Protein AF-U7Q457-F1 (afdb_monomer_lite)

Sequence (1422 aa):
MVGLGGSLDTPRTNAGDATYLERPPDFDVSQEMSFQSPTKDGNIFDQMRNGGKPNLRTPRGGSGARAPFSNRQNLPEGIGGVEFTPLLKSATRNSARRGYRGKENGAAGAVPFSLGKIDEDDTTIPVPGAMDLSSFGVSRNMSYVESTPLPHIDSSSIASTPIAIRPRGDNKDNGGPLQDGNQLSLREQENVIDRIEKENFGLKLKIHFLEEALRKAGPGFSDEALKENTELKVDKVTLQRELQRCKKLLISAEQNLETYRQEMLSMQEKIEVRQADEVLHAELERLRDELAAKDADIEELQRKVDEQSENAREEIEDLEADLREKDRIISQKEEELEDFQVSMEARMEENRERIAELEEKANSSDKLDEAKETIDDLEADIRRLEQQVDDMKDKLDEAVTERKRAEEDLEELQEEMANKSVHTKGLSRQVEEKVARLQGEVDKSQREFSQLEEKHEEQQREAEDLKLKLKEARVARDTAEREALAATSQLKEAHADLNMTRDQKTLLQTRHDTLANESAILQRDVSRLQKAVAQLEGDLELERQHSSEVEQDLGVQVKAEMERLNKHIIDLQTEISEKEHLYDIDSEKWDTDREHLESERNRLQQTINQLRETEGALSGKEAQLQELMDSERMRHESEENILRHQLENLQTQLDTRQGTLDGLRKELASVRDELRSSQLTGQASKNKCERLEDEVEALQRSHKREAEQARHEKDVAEEERDSLRKQLAALRTSGASASSATNAVTALQESAASTAQQHREQIGRMRAQITESATNVARITKEKQGLQDQLANINIELHSLRASLSEMKAERDEIQEQLRRSQQHDGDTFRVDQERIDLRTTKMKLDSEVRRLREENKSLAEQCQSLETTLEEELEKAANEEERLGQEVRHLQSLRLRSSTTESQELQAARRTIRDLERRIEDYEVAAATAAVLPPSANAADVDDTNTGELSLMRRDLSAARAKEREYLQREATHKEAVKSMRRQIADLERAAHEADLKRLMVSSESTEDVGSIMSPSSSAARKAEIVQLREQVLAAHQSVADMKQTLRESERHAESSAATAKELEMRIGEVEEERVILEQALDEAQEAMAEAASAHEMALRRVQAKLERYRHERDELALALEDAQHNKAGSDSESVSSEMSREERSNLHAMLRKTQVEAEALEHDLRDHRTALDEAVRSEEALRAKLERVRGERAAFRADVERLQREVNDLQETSSKTRAAMHYGTNSDAPTNTRELVLAAASAGQHNGNADTDALVRASEEQSNRHRKELRGLGMQIDWMQARWEREARLRCGAVLGKQLVSQDLEMRINCNKADLQMLQGILQQLGVKQPVLQSASIDLAAGGKGLVTKSARKTLRRVVLAVQFMVRTQRAASAWSQHEATRQRLATAAEGVRKAERMQQMRAAWRVQLATAASSGTRQ

Organism: Sporothrix schenckii (strain ATCC 58251 / de Perez 2211183) (NCBI:txid1391915)

InterPro domains:
  IPR012943 Centrosomin, N-terminal motif 1 [PF07989] (185-257)
  IPR019528 Pericentrin/AKAP-450 centrosomal targeting domain [PF10495] (1285-1378)

Radius of gyration: 96.56 Å; chains: 1; bounding box: 354×173×228 Å

Foldseek 3Di:
DDDDDDDDDDDDDDDDPDDDDPDDDDDDDDDDDDDDDDDDDDPPVVVPVPDDDDPDDDDDDDDDDDDDPDDDDDDDDDDDDDDDDDDDDDDDDDDDDDDDDDDDDDDDDDDDDDDDDDDDDDDDDDDDDDDDDDDDDDDDDDDDDDDDDDDDDDDDDDDDDDDDDDDDDDDDDDDDDDDDDDDDDPVVVVVVVVVVVVVVVVVVVVVVVVVVVVVVPDCVVVVVVVVVVVVVVVVVVVVVVVVVVCCVVVVVVVVVVVVVVCVVVVVVCCVVVVCVVVVVVCVVCVVVVVVVVVVVVVVVVVVVVVCVVVVVVVVVVVVVVVVVVVVVVVVVVVVVVVVVVCVVVVVVVVVVVVVVVVVVCCVPVPVVVVVVVVVVVVVVVVVVVVVVVVVVVVVVVVVVVVVVVVVVVVVVVCVVCVVPDDDDDDDDVVVVVVVVVVVVVVVVVVVVVVVVVVVVVVVVVVVVVVVVVVVVVVVVVVVVVVVVVVVVVVVVVVVVVVVVVVVVVVVVVVVVVVVVVVVVVVVVVVVVVVVVVVVVVVVVVVVVVVVVVVCVVVVVVVVVVVVVVVVVVVVVVVVVVVVVVVVVVVVVVVVVVVVVVVVVVVVVVVVVVVVVVVVVVVVVVVVVVVVVVVVVVVVVVVVVVVVVVVVVVVVVVVVVVVVVVVVVVVVVVVVVVVVVVVVVVVVVVVVVVVVVVVVVVVVVVVVVVVVVVVVVVVVVVVCVVVVVVVCVVVVPDDYDDDDYDDDDDDDDDDDPPDPPPPPPPVVVVVVVVVVVVVVVVVVVVVVVVVVVVVVVVVVVVVVVVVVVVVVVVVVVVVVVVVVVVVVPDPCVVVVVVVVVVVVVVVVVVVVVVVVVVVVVVVVVVVVVVVVVVVVVVVVVVVVVVVVVVVVVVVVVVVVVVVVVVVVVVVVVVVVVVVVVVVVVVVVVVVLVVLLVVDDDDDDDDDDPPCPVPVVVVVVVSSVVVSVVSVVVVVVVVVVVVVVVVVVVVVVVVVVVVVVVVVVCCVVPPPDDDDDDDDDDDPPPVVVVVVVVVVVVVVVVVVVVVVVVVVVVVVVVVVVVVLVVVLVVLVVVLVVLVVVLVVLVVVLVVLVVVVVVLVVVVVVVVVVVVVVVVVLVVVLVVLVVVVVVVVVVVVDDPDDDDPDDPDPVVVVVSVVVVVVVVVVVVVVVVVVVVSVVVVVVSVVVSVVSVVVSVVSVVVSVVSVVVSVVSVVVVVVVVVVVVVVVVVVVVVPDPPDDDCVVVVVVVVVVVCVPVVCVVVVVVVVVVVVVVVVVVVVVVVVLVVLVVVVVVVVVVVVVVVVVVVVVVVVVVVVVVVVVVVVVVVVVVVVVCVVVVPPPDPPPVCPVPVPDDDDDDDPVPVVVVVVVVVVVVVVVVVVVVVVVVVVVCVVVSVVSVVVSVVVVVVVVVVVVVVVVVVVVVVVVVVVVVD

pLDDT: mean 71.31, std 21.61, range [23.52, 96.94]

Structure (mmCIF, N/CA/C/O backbone):
data_AF-U7Q457-F1
#
_entry.id   AF-U7Q457-F1
#
loop_
_atom_site.group_PDB
_atom_site.id
_atom_site.type_symbol
_atom_site.label_atom_id
_atom_site.label_alt_id
_atom_site.label_comp_id
_atom_site.label_asym_id
_atom_site.label_entity_id
_atom_site.label_seq_id
_atom_site.pdbx_PDB_ins_code
_atom_site.Cartn_x
_atom_site.Cartn_y
_atom_site.Cartn_z
_atom_site.occupancy
_atom_site.B_iso_or_equiv
_atom_site.auth_seq_id
_atom_site.auth_comp_id
_atom_site.auth_asym_id
_atom_site.auth_atom_id
_atom_site.pdbx_PDB_model_num
ATOM 1 N N . MET A 1 1 ? 20.794 39.878 3.020 1.00 38.41 1 MET A N 1
ATOM 2 C CA . MET A 1 1 ? 20.639 38.595 2.309 1.00 38.41 1 MET A CA 1
ATOM 3 C C . MET A 1 1 ? 19.544 38.790 1.267 1.00 38.41 1 MET A C 1
ATOM 5 O O . MET A 1 1 ? 18.400 38.907 1.673 1.00 38.41 1 MET A O 1
ATOM 9 N N . VAL A 1 2 ? 19.801 39.018 -0.025 1.00 37.50 2 VAL A N 1
ATOM 10 C CA . VAL A 1 2 ? 21.062 38.987 -0.808 1.00 37.50 2 VAL A CA 1
ATOM 11 C C . VAL A 1 2 ? 21.734 37.607 -0.868 1.00 37.50 2 VAL A C 1
ATOM 13 O O . VAL A 1 2 ? 21.898 36.961 0.163 1.00 37.50 2 VAL A O 1
ATOM 16 N N . GLY A 1 3 ? 22.116 37.205 -2.083 1.00 38.69 3 GLY A N 1
ATOM 17 C CA . GLY A 1 3 ? 22.469 35.844 -2.508 1.00 38.69 3 GLY A CA 1
ATOM 18 C C . GLY A 1 3 ? 21.718 35.550 -3.813 1.00 38.69 3 GLY A C 1
ATOM 19 O O . GLY A 1 3 ? 20.642 34.971 -3.773 1.00 38.69 3 GLY A O 1
ATOM 20 N N . LEU A 1 4 ? 22.035 36.270 -4.898 1.00 40.41 4 LEU A N 1
ATOM 21 C CA . LEU A 1 4 ? 22.907 35.799 -5.994 1.00 40.41 4 LEU A CA 1
ATOM 22 C C . LEU A 1 4 ? 22.452 34.433 -6.563 1.00 40.41 4 LEU A C 1
ATOM 24 O O . LEU A 1 4 ? 22.360 33.464 -5.826 1.00 40.41 4 LEU A O 1
ATOM 28 N N . GLY A 1 5 ? 22.164 34.266 -7.856 1.00 33.44 5 GLY A N 1
ATOM 29 C CA . GLY A 1 5 ? 22.434 35.153 -8.994 1.00 33.44 5 GLY A CA 1
ATOM 30 C C . GLY A 1 5 ? 23.821 34.894 -9.577 1.00 33.44 5 GLY A C 1
ATOM 31 O O . GLY A 1 5 ? 24.767 35.602 -9.251 1.00 33.44 5 GLY A O 1
ATOM 32 N N . GLY A 1 6 ? 23.913 33.877 -10.434 1.00 43.28 6 GLY A N 1
ATOM 33 C CA . GLY A 1 6 ? 25.124 33.484 -11.149 1.00 43.28 6 GLY A CA 1
ATOM 34 C C . GLY A 1 6 ? 24.753 32.624 -12.353 1.00 43.28 6 GLY A C 1
ATOM 35 O O . GLY A 1 6 ? 24.220 31.532 -12.192 1.00 43.28 6 GLY A O 1
ATOM 36 N N . SER A 1 7 ? 24.992 33.151 -13.549 1.00 36.66 7 SER A N 1
ATOM 37 C CA . SER A 1 7 ? 24.768 32.490 -14.836 1.00 36.66 7 SER A CA 1
ATOM 38 C C . SER A 1 7 ? 26.095 32.401 -15.579 1.00 36.66 7 SER A C 1
ATOM 40 O O . SER A 1 7 ? 26.712 33.443 -15.776 1.00 36.66 7 SER A O 1
ATOM 42 N N . LEU A 1 8 ? 26.487 31.203 -16.005 1.00 36.47 8 LEU A N 1
ATOM 43 C CA . LEU A 1 8 ? 27.480 30.903 -17.048 1.00 36.47 8 LEU A CA 1
ATOM 44 C C . LEU A 1 8 ? 27.174 29.444 -17.452 1.00 36.47 8 LEU A C 1
ATOM 46 O O . LEU A 1 8 ? 27.010 28.594 -16.581 1.00 36.47 8 LEU A O 1
ATOM 50 N N . ASP A 1 9 ? 26.731 29.199 -18.680 1.00 37.34 9 ASP A N 1
ATOM 51 C CA . ASP A 1 9 ? 27.571 28.998 -19.871 1.00 37.34 9 ASP A CA 1
ATOM 52 C C . ASP A 1 9 ? 28.248 27.618 -19.871 1.00 37.34 9 ASP A C 1
ATOM 54 O O . ASP A 1 9 ? 29.103 27.311 -19.040 1.00 37.34 9 ASP A O 1
ATOM 58 N N . THR A 1 10 ? 27.839 26.782 -20.822 1.00 42.06 10 THR A N 1
ATOM 59 C CA . THR A 1 10 ? 28.413 25.461 -21.094 1.00 42.06 10 THR A CA 1
ATOM 60 C C . THR A 1 10 ? 28.595 25.336 -22.604 1.00 42.06 10 THR A C 1
ATOM 62 O O . THR A 1 10 ? 27.609 25.472 -23.335 1.00 42.06 10 THR A O 1
ATOM 65 N N . PRO A 1 11 ? 29.824 25.099 -23.094 1.00 39.56 11 PRO A N 1
ATOM 66 C CA . PRO A 1 11 ? 30.147 25.272 -24.502 1.00 39.56 11 PRO A CA 1
ATOM 67 C C . PRO A 1 11 ? 29.609 24.147 -25.394 1.00 39.56 11 PRO A C 1
ATOM 69 O O . PRO A 1 11 ? 29.448 23.002 -24.975 1.00 39.56 11 PRO A O 1
ATOM 72 N N . ARG A 1 12 ? 29.395 24.506 -26.665 1.00 33.97 12 ARG A N 1
ATOM 73 C CA . ARG A 1 12 ? 29.000 23.631 -27.782 1.00 33.97 12 ARG A CA 1
ATOM 74 C C . ARG A 1 12 ? 29.699 22.265 -27.760 1.00 33.97 12 ARG A C 1
ATOM 76 O O . ARG A 1 12 ? 30.920 22.190 -27.884 1.00 33.97 12 ARG A O 1
ATOM 83 N N . THR A 1 13 ? 28.916 21.190 -27.785 1.00 40.50 13 THR A N 1
ATOM 84 C CA . THR A 1 13 ? 29.362 19.921 -28.368 1.00 40.50 13 THR A CA 1
ATOM 85 C C . THR A 1 13 ? 29.486 20.083 -29.884 1.00 40.50 13 THR A C 1
ATOM 87 O O . THR A 1 13 ? 28.539 20.488 -30.559 1.00 40.50 13 THR A O 1
ATOM 90 N N . ASN A 1 14 ? 30.664 19.786 -30.435 1.00 36.16 14 ASN A N 1
ATOM 91 C CA . ASN A 1 14 ? 30.861 19.763 -31.883 1.00 36.16 14 ASN A CA 1
ATOM 92 C C . ASN A 1 14 ? 30.163 18.538 -32.492 1.00 36.16 14 ASN A C 1
ATOM 94 O O . ASN A 1 14 ? 30.252 17.437 -31.950 1.00 36.16 14 ASN A O 1
ATOM 98 N N . ALA A 1 15 ? 29.520 18.718 -33.647 1.00 35.53 15 ALA A N 1
ATOM 99 C CA . ALA A 1 15 ? 29.138 17.595 -34.498 1.00 35.53 15 ALA A CA 1
ATOM 100 C C . ALA A 1 15 ? 30.405 16.926 -35.064 1.00 35.53 15 ALA A C 1
ATOM 102 O O . ALA A 1 15 ? 31.367 17.623 -35.391 1.00 35.53 15 ALA A O 1
ATOM 103 N N . GLY A 1 16 ? 30.413 15.596 -35.190 1.00 41.25 16 GLY A N 1
ATOM 104 C CA . GLY A 1 16 ? 31.590 14.881 -35.698 1.00 41.25 16 GLY A CA 1
ATOM 105 C C . GLY A 1 16 ? 31.432 13.375 -35.902 1.00 41.25 16 GLY A C 1
ATOM 106 O O . GLY A 1 16 ? 32.052 12.841 -36.815 1.00 41.25 16 GLY A O 1
ATOM 107 N N . ASP A 1 17 ? 30.595 12.689 -35.117 1.00 43.81 17 ASP A N 1
ATOM 108 C CA . ASP A 1 17 ? 30.454 11.229 -35.219 1.00 43.81 17 ASP A CA 1
ATOM 109 C C . ASP A 1 17 ? 29.421 10.830 -36.290 1.00 43.81 17 ASP A C 1
ATOM 111 O O . ASP A 1 17 ? 28.248 10.565 -36.014 1.00 43.81 17 ASP A O 1
ATOM 115 N N . ALA A 1 18 ? 29.857 10.887 -37.550 1.00 39.91 18 ALA A N 1
ATOM 116 C CA . ALA A 1 18 ? 29.064 10.539 -38.721 1.00 39.91 18 ALA A CA 1
ATOM 117 C C . ALA A 1 18 ? 29.735 9.423 -39.538 1.00 39.91 18 ALA A C 1
ATOM 119 O O . ALA A 1 18 ? 30.777 9.622 -40.156 1.00 39.91 18 ALA A O 1
ATOM 120 N N . THR A 1 19 ? 29.058 8.272 -39.590 1.00 36.59 19 THR A N 1
ATOM 121 C CA . THR A 1 19 ? 29.101 7.285 -40.687 1.00 36.59 19 THR A CA 1
ATOM 122 C C . THR A 1 19 ? 30.477 6.877 -41.237 1.00 36.59 19 THR A C 1
ATOM 124 O O . THR A 1 19 ? 30.896 7.365 -42.283 1.00 36.59 19 THR A O 1
ATOM 127 N N . TYR A 1 20 ? 31.073 5.831 -40.657 1.00 39.66 20 TYR A N 1
ATOM 128 C CA . TYR A 1 20 ? 31.940 4.906 -41.401 1.00 39.66 20 TYR A CA 1
ATOM 129 C C . TYR A 1 20 ? 31.565 3.451 -41.099 1.00 39.66 20 TYR A C 1
ATOM 131 O O . TYR A 1 20 ? 31.962 2.886 -40.084 1.00 39.66 20 TYR A O 1
ATOM 139 N N . LEU A 1 21 ? 30.788 2.842 -42.000 1.00 35.56 21 LEU A N 1
ATOM 140 C CA . LEU A 1 21 ? 30.433 1.416 -41.952 1.00 35.56 21 LEU A CA 1
ATOM 141 C C . LEU A 1 21 ? 30.434 0.780 -43.359 1.00 35.56 21 LEU A C 1
ATOM 143 O O . LEU A 1 21 ? 29.654 -0.115 -43.662 1.00 35.56 21 LEU A O 1
ATOM 147 N N . GLU A 1 22 ? 31.348 1.237 -44.222 1.00 35.47 22 GLU A N 1
ATOM 148 C CA . GLU A 1 22 ? 31.582 0.694 -45.571 1.00 35.47 22 GLU A CA 1
ATOM 149 C C . GLU A 1 22 ? 32.833 -0.199 -45.636 1.00 35.47 22 GLU A C 1
ATOM 151 O O . GLU A 1 22 ? 33.680 -0.070 -46.520 1.00 35.47 22 GLU A O 1
ATOM 156 N N . ARG A 1 23 ? 32.957 -1.148 -44.699 1.00 36.81 23 ARG A N 1
ATOM 157 C CA . ARG A 1 23 ? 33.820 -2.319 -44.909 1.00 36.81 23 ARG A CA 1
ATOM 158 C C . ARG A 1 23 ? 33.318 -3.549 -44.139 1.00 36.81 23 ARG A C 1
ATOM 160 O O . ARG A 1 23 ? 33.583 -3.644 -42.941 1.00 36.81 23 ARG A O 1
ATOM 167 N N . PRO A 1 24 ? 32.617 -4.500 -44.786 1.00 42.97 24 PRO A N 1
ATOM 168 C CA . PRO A 1 24 ? 32.379 -5.803 -44.173 1.00 42.97 24 PRO A CA 1
ATOM 169 C C . PRO A 1 24 ? 33.727 -6.533 -43.998 1.00 42.97 24 PRO A C 1
ATOM 171 O O . PRO A 1 24 ? 34.555 -6.483 -44.911 1.00 42.97 24 PRO A O 1
ATOM 174 N N . PRO A 1 25 ? 33.991 -7.178 -42.848 1.00 48.09 25 PRO A N 1
ATOM 175 C CA . PRO A 1 25 ? 35.194 -7.981 -42.662 1.00 48.09 25 PRO A CA 1
ATOM 176 C C . PRO A 1 25 ? 35.082 -9.309 -43.424 1.00 48.09 25 PRO A C 1
ATOM 178 O O . PRO A 1 25 ? 34.058 -9.990 -43.354 1.00 48.09 25 PRO A O 1
ATOM 181 N N . ASP A 1 26 ? 36.143 -9.663 -44.150 1.00 35.34 26 ASP A N 1
ATOM 182 C CA . ASP A 1 26 ? 36.215 -10.877 -44.964 1.00 35.34 26 ASP A CA 1
ATOM 183 C C . ASP A 1 26 ? 36.332 -12.176 -44.137 1.00 35.34 26 ASP A C 1
ATOM 185 O O . ASP A 1 26 ? 36.617 -12.176 -42.939 1.00 35.34 26 ASP A O 1
ATOM 189 N N . PHE A 1 27 ? 36.081 -13.289 -44.828 1.00 34.19 27 PHE A N 1
ATOM 190 C CA . PHE A 1 27 ? 35.833 -14.638 -44.311 1.00 34.19 27 PHE A CA 1
ATOM 191 C C . PHE A 1 27 ? 36.915 -15.263 -43.409 1.00 34.19 27 PHE A C 1
ATOM 193 O O . PHE A 1 27 ? 38.117 -15.121 -43.629 1.00 34.19 27 PHE A O 1
ATOM 200 N N . ASP A 1 28 ? 36.438 -16.108 -42.489 1.00 40.03 28 ASP A N 1
ATOM 201 C CA . ASP A 1 28 ? 37.205 -17.162 -41.817 1.00 40.03 28 ASP A CA 1
ATOM 202 C C . ASP A 1 28 ? 37.793 -18.167 -42.826 1.00 40.03 28 ASP A C 1
ATOM 204 O O . ASP A 1 28 ? 37.053 -18.800 -43.584 1.00 40.03 28 ASP A O 1
ATOM 208 N N . VAL A 1 29 ? 39.122 -18.330 -42.800 1.00 37.69 29 VAL A N 1
ATOM 209 C CA . VAL A 1 29 ? 39.841 -19.437 -43.450 1.00 37.69 29 VAL A CA 1
ATOM 210 C C . VAL A 1 29 ? 41.069 -19.850 -42.618 1.00 37.69 29 VAL A C 1
ATOM 212 O O . VAL A 1 29 ? 42.208 -19.559 -42.984 1.00 37.69 29 VAL A O 1
ATOM 215 N N . SER A 1 30 ? 40.876 -20.590 -41.521 1.00 40.06 30 SER A N 1
ATOM 216 C CA . SER A 1 30 ? 41.948 -21.467 -41.004 1.00 40.06 30 SER A CA 1
ATOM 217 C C . SER A 1 30 ? 41.438 -22.854 -40.586 1.00 40.06 30 SER A C 1
ATOM 219 O O . SER A 1 30 ? 40.408 -23.012 -39.940 1.00 40.06 30 SER A O 1
ATOM 221 N N . GLN A 1 31 ? 42.133 -23.891 -41.060 1.00 36.44 31 GLN A N 1
ATOM 222 C CA . GLN A 1 31 ? 41.552 -25.195 -41.402 1.00 36.44 31 GLN A CA 1
ATOM 223 C C . GLN A 1 31 ? 42.024 -26.323 -40.460 1.00 36.44 31 GLN A C 1
ATOM 225 O O . GLN A 1 31 ? 42.790 -27.186 -40.885 1.00 36.44 31 GLN A O 1
ATOM 230 N N . GLU A 1 32 ? 41.575 -26.368 -39.196 1.00 37.75 32 GLU A N 1
ATOM 231 C CA . GLU A 1 32 ? 42.071 -27.374 -38.225 1.00 37.75 32 GLU A CA 1
ATOM 232 C C . GLU A 1 32 ? 40.989 -28.189 -37.474 1.00 37.75 32 GLU A C 1
ATOM 234 O O . GLU A 1 32 ? 40.558 -27.883 -36.368 1.00 37.75 32 GLU A O 1
ATOM 239 N N . MET A 1 33 ? 40.608 -29.308 -38.103 1.00 39.31 33 MET A N 1
ATOM 240 C CA . MET A 1 33 ? 40.355 -30.639 -37.508 1.00 39.31 33 MET A CA 1
ATOM 241 C C . MET A 1 33 ? 39.600 -30.774 -36.160 1.00 39.31 33 MET A C 1
ATOM 243 O O . MET A 1 33 ? 40.181 -30.995 -35.101 1.00 39.31 33 MET A O 1
ATOM 247 N N . SER A 1 34 ? 38.270 -30.872 -36.266 1.00 37.19 34 SER A N 1
ATOM 248 C CA . SER A 1 34 ? 37.394 -31.858 -35.587 1.00 37.19 34 SER A CA 1
ATOM 249 C C . SER A 1 34 ? 37.923 -32.638 -34.355 1.00 37.19 34 SER A C 1
ATOM 251 O O . SER A 1 34 ? 38.683 -33.601 -34.499 1.00 37.19 34 SER A O 1
ATOM 253 N N . PHE A 1 35 ? 37.357 -32.380 -33.167 1.00 32.03 35 PHE A N 1
ATOM 254 C CA . PHE A 1 35 ? 37.437 -33.301 -32.020 1.00 32.03 35 PHE A CA 1
ATOM 255 C C . PHE A 1 35 ? 36.219 -34.244 -31.968 1.00 32.03 35 PHE A C 1
ATOM 257 O O . PHE A 1 35 ? 35.077 -33.802 -31.845 1.00 32.03 35 PHE A O 1
ATOM 264 N N . GLN A 1 36 ? 36.461 -35.556 -32.044 1.00 34.22 36 GLN A N 1
ATOM 265 C CA . GLN A 1 36 ? 35.420 -36.586 -32.145 1.00 34.22 36 GLN A CA 1
ATOM 266 C C . GLN A 1 36 ? 34.814 -36.935 -30.767 1.00 34.22 36 GLN A C 1
ATOM 268 O O . GLN A 1 36 ? 35.328 -37.798 -30.054 1.00 34.22 36 GLN A O 1
ATOM 273 N N . SER A 1 37 ? 33.703 -36.302 -30.382 1.00 37.62 37 SER A N 1
ATOM 274 C CA . SER A 1 37 ? 32.977 -36.642 -29.147 1.00 37.62 37 SER A CA 1
ATOM 275 C C . SER A 1 37 ? 32.142 -37.940 -29.301 1.00 37.62 37 SER A C 1
ATOM 277 O O . SER A 1 37 ? 31.418 -38.085 -30.288 1.00 37.62 37 SER A O 1
ATOM 279 N N . PRO A 1 38 ? 32.237 -38.921 -28.371 1.00 39.44 38 PRO A N 1
ATOM 280 C CA . PRO A 1 38 ? 31.572 -40.224 -28.517 1.00 39.44 38 PRO A CA 1
ATOM 281 C C . PRO A 1 38 ? 30.032 -40.233 -28.571 1.00 39.44 38 PRO A C 1
ATOM 283 O O . PRO A 1 38 ? 29.344 -39.309 -28.144 1.00 39.44 38 PRO A O 1
ATOM 286 N N . THR A 1 39 ? 29.509 -41.349 -29.087 1.00 34.84 39 THR A N 1
ATOM 287 C CA . THR A 1 39 ? 28.116 -41.601 -29.497 1.00 34.84 39 THR A CA 1
ATOM 288 C C . THR A 1 39 ? 27.028 -41.320 -28.454 1.00 34.84 39 THR A C 1
ATOM 290 O O . THR A 1 39 ? 27.105 -41.731 -27.297 1.00 34.84 39 THR A O 1
ATOM 293 N N . LYS A 1 40 ? 25.946 -40.702 -28.940 1.00 38.59 40 LYS A N 1
ATOM 294 C CA . LYS A 1 40 ? 24.773 -40.199 -28.213 1.00 38.59 40 LYS A CA 1
ATOM 295 C C . LYS A 1 40 ? 23.643 -41.244 -28.120 1.00 38.59 40 LYS A C 1
ATOM 297 O O . LYS A 1 40 ? 22.600 -41.059 -28.732 1.00 38.59 40 LYS A O 1
ATOM 302 N N . ASP A 1 41 ? 23.830 -42.304 -27.334 1.00 44.22 41 ASP A N 1
ATOM 303 C CA . ASP A 1 41 ? 22.774 -43.290 -27.029 1.00 44.22 41 ASP A CA 1
ATOM 304 C C . ASP A 1 41 ? 22.852 -43.763 -25.564 1.00 44.22 41 ASP A C 1
ATOM 306 O O . ASP A 1 41 ? 23.724 -44.548 -25.194 1.00 44.22 41 ASP A O 1
ATOM 310 N N . GLY A 1 42 ? 21.944 -43.275 -24.705 1.00 41.22 42 GLY A N 1
ATOM 311 C CA . GLY A 1 42 ? 21.923 -43.634 -23.277 1.00 41.22 42 GLY A CA 1
ATOM 312 C C . GLY A 1 42 ? 21.163 -42.651 -22.379 1.00 41.22 42 GLY A C 1
ATOM 313 O O . GLY A 1 42 ? 21.768 -41.896 -21.620 1.00 41.22 42 GLY A O 1
ATOM 314 N N . ASN A 1 43 ? 19.827 -42.652 -22.433 1.00 49.38 43 ASN A N 1
ATOM 315 C CA . ASN A 1 43 ? 18.985 -41.704 -21.688 1.00 49.38 43 ASN A CA 1
ATOM 316 C C . ASN A 1 43 ? 18.911 -42.007 -20.174 1.00 49.38 43 ASN A C 1
ATOM 318 O O . ASN A 1 43 ? 17.978 -42.647 -19.694 1.00 49.38 43 ASN A O 1
ATOM 322 N N . ILE A 1 44 ? 19.858 -41.477 -19.393 1.00 51.47 44 ILE A N 1
ATOM 323 C CA . ILE A 1 44 ? 19.919 -41.647 -17.923 1.00 51.47 44 ILE A CA 1
ATOM 324 C C . ILE A 1 44 ? 18.695 -41.042 -17.192 1.00 51.47 44 ILE A C 1
ATOM 326 O O . ILE A 1 44 ? 18.354 -41.471 -16.087 1.00 51.47 44 ILE A O 1
ATOM 330 N N . PHE A 1 45 ? 17.987 -40.083 -17.803 1.00 48.91 45 PHE A N 1
ATOM 331 C CA . PHE A 1 45 ? 16.853 -39.382 -17.180 1.00 48.91 45 PHE A CA 1
ATOM 332 C C . PHE A 1 45 ? 15.680 -40.285 -16.756 1.00 48.91 45 PHE A C 1
ATOM 334 O O . PHE A 1 45 ? 15.016 -39.962 -15.768 1.00 48.91 45 PHE A O 1
ATOM 341 N N . ASP A 1 46 ? 15.452 -41.428 -17.412 1.00 48.84 46 ASP A N 1
ATOM 342 C CA . ASP A 1 46 ? 14.388 -42.356 -17.000 1.00 48.84 46 ASP A CA 1
ATOM 343 C C . ASP A 1 46 ? 14.717 -43.112 -15.701 1.00 48.84 46 ASP A C 1
ATOM 345 O O . ASP A 1 46 ? 13.811 -43.462 -14.942 1.00 48.84 46 ASP A O 1
ATOM 349 N N . GLN A 1 47 ? 16.000 -43.323 -15.373 1.00 46.38 47 GLN A N 1
ATOM 350 C CA . GLN A 1 47 ? 16.368 -44.132 -14.205 1.00 46.38 47 GLN A CA 1
ATOM 351 C C . GLN A 1 47 ? 16.330 -43.359 -12.875 1.00 46.38 47 GLN A C 1
ATOM 353 O O . GLN A 1 47 ? 16.171 -43.979 -11.825 1.00 46.38 47 GLN A O 1
ATOM 358 N N . MET A 1 48 ? 16.388 -42.020 -12.887 1.00 44.75 48 MET A N 1
ATOM 359 C CA . MET A 1 48 ? 16.209 -41.207 -11.668 1.00 44.75 48 MET A CA 1
ATOM 360 C C . MET A 1 48 ? 14.748 -40.859 -11.340 1.00 44.75 48 MET A C 1
ATOM 362 O O . MET A 1 48 ? 14.480 -40.381 -10.236 1.00 44.75 48 MET A O 1
ATOM 366 N N . ARG A 1 49 ? 13.783 -41.096 -12.243 1.00 50.50 49 ARG A N 1
ATOM 367 C CA . ARG A 1 49 ? 12.377 -40.723 -11.993 1.00 50.50 49 ARG A CA 1
ATOM 368 C C . ARG A 1 49 ? 11.625 -41.711 -11.088 1.00 50.50 49 ARG A C 1
ATOM 370 O O . ARG A 1 49 ? 10.676 -41.310 -10.415 1.00 50.50 49 ARG A O 1
ATOM 377 N N . ASN A 1 50 ? 12.076 -42.964 -11.005 1.00 40.28 50 ASN A N 1
ATOM 378 C CA . ASN A 1 50 ? 11.556 -43.956 -10.058 1.00 40.28 50 ASN A CA 1
ATOM 379 C C . ASN A 1 50 ? 12.314 -43.868 -8.724 1.00 40.28 50 ASN A C 1
ATOM 381 O O . ASN A 1 50 ? 13.371 -44.467 -8.541 1.00 40.28 50 ASN A O 1
ATOM 385 N N . GLY A 1 51 ? 11.777 -43.078 -7.792 1.00 36.22 51 GLY A N 1
ATOM 386 C CA . GLY A 1 51 ? 12.469 -42.710 -6.557 1.00 36.22 51 GLY A CA 1
ATOM 387 C C . GLY A 1 51 ? 12.650 -43.842 -5.535 1.00 36.22 51 GLY A C 1
ATOM 388 O O . GLY A 1 51 ? 11.699 -44.522 -5.156 1.00 36.22 51 GLY A O 1
ATOM 389 N N . GLY A 1 52 ? 13.866 -43.952 -4.994 1.00 37.88 52 GLY A N 1
ATOM 390 C CA . GLY A 1 52 ? 14.194 -44.766 -3.821 1.00 37.88 52 GLY A CA 1
ATOM 391 C C . GLY A 1 52 ? 15.657 -44.571 -3.420 1.00 37.88 52 GLY A C 1
ATOM 392 O O . GLY A 1 52 ? 16.546 -44.961 -4.164 1.00 37.88 52 GLY A O 1
ATOM 393 N N . LYS A 1 53 ? 15.932 -43.938 -2.268 1.00 36.41 53 LYS A N 1
ATOM 394 C CA . LYS A 1 53 ? 17.309 -43.626 -1.826 1.00 36.41 53 LYS A CA 1
ATOM 395 C C . LYS A 1 53 ? 18.046 -44.894 -1.343 1.00 36.41 53 LYS A C 1
ATOM 397 O O . LYS A 1 53 ? 17.647 -45.431 -0.307 1.00 36.41 53 LYS A O 1
ATOM 402 N N . PRO A 1 54 ? 19.141 -45.344 -1.989 1.00 42.91 54 PRO A N 1
ATOM 403 C CA . PRO A 1 54 ? 19.940 -46.461 -1.494 1.00 42.91 54 PRO A CA 1
ATOM 404 C C . PRO A 1 54 ? 20.930 -45.970 -0.427 1.00 42.91 54 PRO A C 1
ATOM 406 O O . PRO A 1 54 ? 21.872 -45.234 -0.712 1.00 42.91 54 PRO A O 1
ATOM 409 N N . ASN A 1 55 ? 20.720 -46.373 0.825 1.00 35.31 55 ASN A N 1
ATOM 410 C CA . ASN A 1 55 ? 21.544 -45.937 1.954 1.00 35.31 55 ASN A CA 1
ATOM 411 C C . ASN A 1 55 ? 22.804 -46.820 2.089 1.00 35.31 55 ASN A C 1
ATOM 413 O O . ASN A 1 55 ? 22.854 -47.723 2.929 1.00 35.31 55 ASN A O 1
ATOM 417 N N . LEU A 1 56 ? 23.792 -46.615 1.208 1.00 42.22 56 LEU A N 1
ATOM 418 C CA . LEU A 1 56 ? 25.014 -47.428 1.137 1.00 42.22 56 LEU A CA 1
ATOM 419 C C . LEU A 1 56 ? 25.922 -47.200 2.357 1.00 42.22 56 LEU A C 1
ATOM 421 O O . LEU A 1 56 ? 26.652 -46.218 2.471 1.00 42.22 56 LEU A O 1
ATOM 425 N N . ARG A 1 57 ? 25.828 -48.144 3.296 1.00 30.48 57 ARG A N 1
ATOM 426 C CA . ARG A 1 57 ? 26.411 -48.095 4.638 1.00 30.48 57 ARG A CA 1
ATOM 427 C C . ARG A 1 57 ? 27.791 -48.759 4.700 1.00 30.48 57 ARG A C 1
ATOM 429 O O . ARG A 1 57 ? 28.037 -49.790 4.087 1.00 30.48 57 ARG A O 1
ATOM 436 N N . THR A 1 58 ? 28.649 -48.168 5.523 1.00 26.64 58 THR A N 1
ATOM 437 C CA . THR A 1 58 ? 30.027 -48.571 5.837 1.00 26.64 58 THR A CA 1
ATOM 438 C C . THR A 1 58 ? 30.239 -50.049 6.213 1.00 26.64 58 THR A C 1
ATOM 440 O O . THR A 1 58 ? 29.480 -50.599 7.016 1.00 26.64 58 THR A O 1
ATOM 443 N N . PRO A 1 59 ? 31.376 -50.644 5.803 1.00 37.38 59 PRO A N 1
ATOM 444 C CA . PRO A 1 59 ? 32.081 -51.657 6.580 1.00 37.38 59 PRO A CA 1
ATOM 445 C C . PRO A 1 59 ? 33.105 -50.993 7.527 1.00 37.38 59 PRO A C 1
ATOM 447 O O . PRO A 1 59 ? 33.888 -50.135 7.124 1.00 37.38 59 PRO A O 1
ATOM 450 N N . ARG A 1 60 ? 33.113 -51.395 8.804 1.00 29.28 60 ARG A N 1
ATOM 451 C CA . ARG A 1 60 ? 34.113 -51.007 9.821 1.00 29.28 60 ARG A CA 1
ATOM 452 C C . ARG A 1 60 ? 34.849 -52.257 10.320 1.00 29.28 60 ARG A C 1
ATOM 454 O O . ARG A 1 60 ? 34.185 -53.231 10.655 1.00 29.28 60 ARG A O 1
ATOM 461 N N . GLY A 1 61 ? 36.152 -52.129 10.582 1.00 32.38 61 GLY A N 1
ATOM 462 C CA . GLY A 1 61 ? 36.836 -52.862 11.664 1.00 32.38 61 GLY A CA 1
ATOM 463 C C . GLY A 1 61 ? 37.644 -54.115 11.291 1.00 32.38 61 GLY A C 1
ATOM 464 O O . GLY A 1 61 ? 37.523 -54.645 10.195 1.00 32.38 61 GLY A O 1
ATOM 465 N N . GLY A 1 62 ? 38.466 -54.568 12.253 1.00 27.92 62 GLY A N 1
ATOM 466 C CA . GLY A 1 62 ? 39.451 -55.659 12.114 1.00 27.92 62 GLY A CA 1
ATOM 467 C C . GLY A 1 62 ? 40.832 -55.122 11.705 1.00 27.92 62 GLY A C 1
ATOM 468 O O . GLY A 1 62 ? 41.082 -54.953 10.524 1.00 27.92 62 GLY A O 1
ATOM 469 N N . SER A 1 63 ? 41.748 -54.713 12.593 1.00 29.73 63 SER A N 1
ATOM 470 C CA . SER A 1 63 ? 42.286 -55.420 13.774 1.00 29.73 63 SER A CA 1
ATOM 471 C C . SER A 1 63 ? 42.814 -56.815 13.416 1.00 29.73 63 SER A C 1
ATOM 473 O O . SER A 1 63 ? 42.054 -57.780 13.458 1.00 29.73 63 SER A O 1
ATOM 475 N N . GLY A 1 64 ? 44.095 -56.929 13.024 1.00 29.55 64 GLY A N 1
ATOM 476 C CA . GLY A 1 64 ? 44.630 -58.214 12.549 1.00 29.55 64 GLY A CA 1
ATOM 477 C C . GLY A 1 64 ? 46.094 -58.285 12.083 1.00 29.55 64 GLY A C 1
ATOM 478 O O . GLY A 1 64 ? 46.324 -58.653 10.941 1.00 29.55 64 GLY A O 1
ATOM 479 N N . ALA A 1 65 ? 47.049 -58.085 13.003 1.00 31.94 65 ALA A N 1
ATOM 480 C CA . ALA A 1 65 ? 48.410 -58.667 12.996 1.00 31.94 65 ALA A CA 1
ATOM 481 C C . ALA A 1 65 ? 49.439 -58.314 11.883 1.00 31.94 65 ALA A C 1
ATOM 483 O O . ALA A 1 65 ? 49.104 -58.017 10.745 1.00 31.94 65 ALA A O 1
ATOM 484 N N . ARG A 1 66 ? 50.726 -58.530 12.236 1.00 30.84 66 ARG A N 1
ATOM 485 C CA . ARG A 1 66 ? 51.957 -58.476 11.402 1.00 30.84 66 ARG A CA 1
ATOM 486 C C . ARG A 1 66 ? 52.378 -57.070 10.927 1.00 30.84 66 ARG A C 1
ATOM 488 O O . ARG A 1 66 ? 51.549 -56.290 10.494 1.00 30.84 66 ARG A O 1
ATOM 495 N N . ALA A 1 67 ? 53.661 -56.708 10.913 1.00 29.94 67 ALA A N 1
ATOM 496 C CA . ALA A 1 67 ? 54.814 -57.186 11.689 1.00 29.94 67 ALA A CA 1
ATOM 497 C C . ALA A 1 67 ? 55.834 -56.022 11.771 1.00 29.94 67 ALA A C 1
ATOM 499 O O . ALA A 1 67 ? 55.959 -55.285 10.792 1.00 29.94 67 ALA A O 1
ATOM 500 N N . PRO A 1 68 ? 56.540 -55.807 12.897 1.00 37.25 68 PRO A N 1
ATOM 501 C CA . PRO A 1 68 ? 57.358 -54.609 13.066 1.00 37.25 68 PRO A CA 1
ATOM 502 C C . PRO A 1 68 ? 58.736 -54.736 12.402 1.00 37.25 68 PRO A C 1
ATOM 504 O O . PRO A 1 68 ? 59.593 -55.473 12.888 1.00 37.25 68 PRO A O 1
ATOM 507 N N . PHE A 1 69 ? 58.985 -53.929 11.367 1.00 37.28 69 PHE A N 1
ATOM 508 C CA . PHE A 1 69 ? 60.330 -53.404 11.121 1.00 37.28 69 PHE A CA 1
ATOM 509 C C . PHE A 1 69 ? 60.541 -52.256 12.128 1.00 37.28 69 PHE A C 1
ATOM 511 O O . PHE A 1 69 ? 59.911 -51.213 11.999 1.00 37.28 69 PHE A O 1
ATOM 518 N N . SER A 1 70 ? 61.165 -52.450 13.291 1.00 30.12 70 SER A N 1
ATOM 519 C CA . SER A 1 70 ? 62.541 -52.901 13.574 1.00 30.12 70 SER A CA 1
ATOM 520 C C . SER A 1 70 ? 63.584 -51.777 13.467 1.00 30.12 70 SER A C 1
ATOM 522 O O . SER A 1 70 ? 64.338 -51.686 12.503 1.00 30.12 70 SER A O 1
ATOM 524 N N . ASN A 1 71 ? 63.623 -50.961 14.521 1.00 32.47 71 ASN A N 1
ATOM 525 C CA . ASN A 1 71 ? 64.815 -50.439 15.198 1.00 32.47 71 ASN A CA 1
ATOM 526 C C . ASN A 1 71 ? 66.113 -50.258 14.388 1.00 32.47 71 ASN A C 1
ATOM 528 O O . ASN A 1 71 ? 66.856 -51.217 14.171 1.00 32.47 71 ASN A O 1
ATOM 532 N N . ARG A 1 72 ? 66.462 -48.987 14.153 1.00 43.31 72 ARG A N 1
ATOM 533 C CA . ARG A 1 72 ? 67.795 -48.378 14.374 1.00 43.31 72 ARG A CA 1
ATOM 534 C C . ARG A 1 72 ? 67.652 -46.871 14.116 1.00 43.31 72 ARG A C 1
ATOM 536 O O . ARG A 1 72 ? 67.683 -46.449 12.972 1.00 43.31 72 ARG A O 1
ATOM 543 N N . GLN A 1 73 ? 67.232 -46.048 15.077 1.00 32.84 73 GLN A N 1
ATOM 544 C CA . GLN A 1 73 ? 67.795 -45.794 16.414 1.00 32.84 73 GLN A CA 1
ATOM 545 C C . GLN A 1 73 ? 69.182 -45.141 16.351 1.00 32.84 73 GLN A C 1
ATOM 547 O O . GLN A 1 73 ? 70.195 -45.807 16.521 1.00 32.84 73 GLN A O 1
ATOM 552 N N . ASN A 1 74 ? 69.168 -43.821 16.157 1.00 35.94 74 ASN A N 1
ATOM 553 C CA . ASN A 1 74 ? 70.125 -42.880 16.733 1.00 35.94 74 ASN A CA 1
ATOM 554 C C . ASN A 1 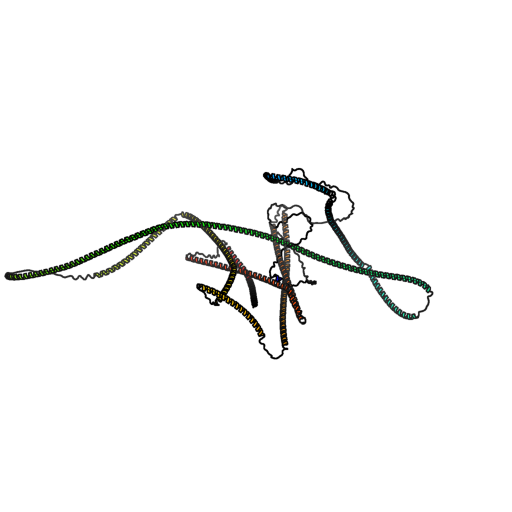74 ? 69.309 -41.719 17.325 1.00 35.94 74 ASN A C 1
ATOM 556 O O . ASN A 1 74 ? 68.893 -40.816 16.606 1.00 35.94 74 ASN A O 1
ATOM 560 N N . LEU A 1 75 ? 69.052 -41.794 18.629 1.00 33.66 75 LEU A N 1
ATOM 561 C CA . LEU A 1 75 ? 68.679 -40.662 19.474 1.00 33.66 75 LEU A CA 1
ATOM 562 C C . LEU A 1 75 ? 69.649 -40.667 20.664 1.00 33.66 75 LEU A C 1
ATOM 564 O O . LEU A 1 75 ? 69.646 -41.648 21.409 1.00 33.66 75 LEU A O 1
ATOM 568 N N . PRO A 1 76 ? 70.417 -39.590 20.877 1.00 38.75 76 PRO A N 1
ATOM 569 C CA . PRO A 1 76 ? 70.465 -38.906 22.169 1.00 38.75 76 PRO A CA 1
ATOM 570 C C . PRO A 1 76 ? 69.035 -38.407 22.502 1.00 38.75 76 PRO A C 1
ATOM 572 O O . PRO A 1 76 ? 68.273 -38.074 21.597 1.00 38.75 76 PRO A O 1
ATOM 575 N N . GLU A 1 77 ? 68.518 -38.452 23.731 1.00 35.69 77 GLU A N 1
ATOM 576 C CA . GLU A 1 77 ? 69.010 -37.714 24.910 1.00 35.69 77 GLU A CA 1
ATOM 577 C C . GLU A 1 77 ? 69.094 -36.200 24.609 1.00 35.69 77 GLU A C 1
ATOM 579 O O . GLU A 1 77 ? 70.047 -35.739 24.000 1.00 35.69 77 GLU A O 1
ATOM 584 N N . GLY A 1 78 ? 68.118 -35.348 24.944 1.00 32.06 78 GLY A N 1
ATOM 585 C CA . GLY A 1 78 ? 66.854 -35.573 25.654 1.00 32.06 78 GLY A CA 1
ATOM 586 C C . GLY A 1 78 ? 66.854 -34.989 27.072 1.00 32.06 78 GLY A C 1
ATOM 587 O O . GLY A 1 78 ? 67.132 -35.712 28.019 1.00 32.06 78 GLY A O 1
ATOM 588 N N . ILE A 1 79 ? 66.487 -33.707 27.198 1.00 40.44 79 ILE A N 1
ATOM 589 C CA . ILE A 1 79 ? 66.190 -32.937 28.427 1.00 40.44 79 ILE A CA 1
ATOM 590 C C . ILE A 1 79 ? 65.212 -31.805 28.029 1.00 40.44 79 ILE A C 1
ATOM 592 O O . ILE A 1 79 ? 65.264 -31.345 26.892 1.00 40.44 79 ILE A O 1
ATOM 596 N N . GLY A 1 80 ? 64.346 -31.344 28.946 1.00 40.00 80 GLY A N 1
ATOM 597 C CA . GLY A 1 80 ? 63.487 -30.155 28.742 1.00 40.00 80 GLY A CA 1
ATOM 598 C C . GLY A 1 80 ? 62.029 -30.448 28.354 1.00 40.00 80 GLY A C 1
ATOM 599 O O . GLY A 1 80 ? 61.606 -30.116 27.254 1.00 40.00 80 GLY A O 1
ATOM 600 N N . GLY A 1 81 ? 61.269 -31.097 29.247 1.00 37.62 81 GLY A N 1
ATOM 601 C CA . GLY A 1 81 ? 59.849 -31.437 29.040 1.00 37.62 81 GLY A CA 1
ATOM 602 C C . GLY A 1 81 ? 58.860 -30.312 29.399 1.00 37.62 81 GLY A C 1
ATOM 603 O O . GLY A 1 81 ? 58.994 -29.192 28.929 1.00 37.62 81 GLY A O 1
ATOM 604 N N . VAL A 1 82 ? 57.891 -30.623 30.273 1.00 41.31 82 VAL A N 1
ATOM 605 C CA . VAL A 1 82 ? 56.808 -29.734 30.763 1.00 41.31 82 VAL A CA 1
ATOM 606 C C . VAL A 1 82 ? 55.645 -29.499 29.774 1.00 41.31 82 VAL A C 1
ATOM 608 O O . VAL A 1 82 ? 55.465 -28.433 29.206 1.00 41.31 82 VAL A O 1
ATOM 611 N N . GLU A 1 83 ? 54.819 -30.544 29.655 1.00 33.06 83 GLU A N 1
ATOM 612 C CA . GLU A 1 83 ? 53.390 -30.535 30.045 1.00 33.06 83 GLU A CA 1
ATOM 613 C C . GLU A 1 83 ? 52.322 -29.641 29.353 1.00 33.06 83 GLU A C 1
ATOM 615 O O . GLU A 1 83 ? 52.522 -28.521 28.909 1.00 33.06 83 GLU A O 1
ATOM 620 N N . PHE A 1 84 ? 51.095 -30.177 29.412 1.00 32.69 84 PHE A N 1
ATOM 621 C CA . PHE A 1 84 ? 49.795 -29.491 29.367 1.00 32.69 84 PHE A CA 1
ATOM 622 C C . PHE A 1 84 ? 49.251 -28.909 28.042 1.00 32.69 84 PHE A C 1
ATOM 624 O O . PHE A 1 84 ? 49.128 -27.706 27.826 1.00 32.69 84 PHE A O 1
ATOM 631 N N . THR A 1 85 ? 48.644 -29.800 27.255 1.00 38.44 85 THR A N 1
ATOM 632 C CA . THR A 1 85 ? 47.254 -29.570 26.802 1.00 38.44 85 THR A CA 1
ATOM 633 C C . THR A 1 85 ? 46.276 -30.168 27.834 1.00 38.44 85 THR A C 1
ATOM 635 O O . THR A 1 85 ? 46.688 -31.073 28.561 1.00 38.44 85 THR A O 1
ATOM 638 N N . PRO A 1 86 ? 44.966 -29.818 27.852 1.00 45.69 86 PRO A N 1
ATOM 639 C CA . PRO A 1 86 ? 44.285 -28.659 27.247 1.00 45.69 86 PRO A CA 1
ATOM 640 C C . PRO A 1 86 ? 43.277 -27.945 28.192 1.00 45.69 86 PRO A C 1
ATOM 642 O O . PRO A 1 86 ? 42.641 -28.585 29.028 1.00 45.69 86 PRO A O 1
ATOM 645 N N . LEU A 1 87 ? 42.966 -26.660 27.957 1.00 37.72 87 LEU A N 1
ATOM 646 C CA . LEU A 1 87 ? 41.752 -26.028 28.514 1.00 37.72 87 LEU A CA 1
ATOM 647 C C . LEU A 1 87 ? 40.935 -25.232 27.476 1.00 37.72 87 LEU A C 1
ATOM 649 O O . LEU A 1 87 ? 41.304 -24.146 27.051 1.00 37.72 87 LEU A O 1
ATOM 653 N N . LEU A 1 88 ? 39.816 -25.856 27.083 1.00 42.28 88 LEU A N 1
ATOM 654 C CA . LEU A 1 88 ? 38.456 -25.309 26.896 1.00 42.28 88 LEU A CA 1
ATOM 655 C C . LEU A 1 88 ? 38.336 -23.800 26.562 1.00 42.28 88 LEU A C 1
ATOM 657 O O . LEU A 1 88 ? 38.662 -22.957 27.382 1.00 42.28 88 LEU A O 1
ATOM 661 N N . LYS A 1 89 ? 37.892 -23.426 25.349 1.00 37.22 89 LYS A N 1
ATOM 662 C CA . LYS A 1 89 ? 36.475 -23.335 24.883 1.00 37.22 89 LYS A CA 1
ATOM 663 C C . LYS A 1 89 ? 35.676 -22.171 25.507 1.00 37.22 89 LYS A C 1
ATOM 665 O O . LYS A 1 89 ? 35.834 -21.876 26.681 1.00 37.22 89 LYS A O 1
ATOM 670 N N . SER A 1 90 ? 34.748 -21.601 24.714 1.00 46.19 90 SER A N 1
ATOM 671 C CA . SER A 1 90 ? 34.044 -20.306 24.924 1.00 46.19 90 SER A CA 1
ATOM 672 C C . SER A 1 90 ? 35.018 -19.115 24.989 1.00 46.19 90 SER A C 1
ATOM 674 O O . SER A 1 90 ? 35.841 -19.052 25.886 1.00 46.19 90 SER A O 1
ATOM 676 N N . ALA A 1 91 ? 35.062 -18.155 24.059 1.00 31.91 91 ALA A N 1
ATOM 677 C CA . ALA A 1 91 ? 34.129 -17.728 23.003 1.00 31.91 91 ALA A CA 1
ATOM 678 C C . ALA A 1 91 ? 32.762 -17.212 23.504 1.00 31.91 91 ALA A C 1
ATOM 680 O O . ALA A 1 91 ? 32.207 -17.729 24.468 1.00 31.91 91 ALA A O 1
ATOM 681 N N . THR A 1 92 ? 32.220 -16.211 22.794 1.00 31.80 92 THR A N 1
ATOM 682 C CA . THR A 1 92 ? 31.246 -15.192 23.265 1.00 31.80 92 THR A CA 1
ATOM 683 C C . THR A 1 92 ? 31.868 -14.259 24.321 1.00 31.80 92 THR A C 1
ATOM 685 O O . THR A 1 92 ? 32.414 -14.728 25.308 1.00 31.80 92 THR A O 1
ATOM 688 N N . ARG A 1 93 ? 31.986 -12.935 24.134 1.00 29.33 93 ARG A N 1
ATOM 689 C CA . ARG A 1 93 ? 31.121 -11.918 23.485 1.00 29.33 93 ARG A CA 1
ATOM 690 C C . ARG A 1 93 ? 29.828 -11.634 24.262 1.00 29.33 93 ARG A C 1
ATOM 692 O O . ARG A 1 93 ? 28.733 -11.760 23.731 1.00 29.33 93 ARG A O 1
ATOM 699 N N . ASN A 1 94 ? 30.006 -11.186 25.502 1.00 34.50 94 ASN A N 1
ATOM 700 C CA . ASN A 1 94 ? 29.153 -10.217 26.196 1.00 34.50 94 ASN A CA 1
ATOM 701 C C . ASN A 1 94 ? 30.060 -9.401 27.151 1.00 34.50 94 ASN A C 1
ATOM 703 O O . ASN A 1 94 ? 31.102 -9.908 27.552 1.00 34.50 94 ASN A O 1
ATOM 707 N N . SER A 1 95 ? 29.771 -8.149 27.515 1.00 39.16 95 SER A N 1
ATOM 708 C CA . SER A 1 95 ? 28.540 -7.372 27.303 1.00 39.16 95 SER A CA 1
ATOM 709 C C . SER A 1 95 ? 28.818 -5.904 26.913 1.00 39.16 95 SER A C 1
ATOM 711 O O . SER A 1 95 ? 29.966 -5.472 26.825 1.00 39.16 95 SER A O 1
ATOM 713 N N . ALA A 1 96 ? 27.734 -5.159 26.678 1.00 30.20 96 ALA A N 1
ATOM 714 C CA . ALA A 1 96 ? 27.625 -3.706 26.501 1.00 30.20 96 ALA A CA 1
ATOM 715 C C . ALA A 1 96 ? 28.563 -2.885 27.425 1.00 30.20 96 ALA A C 1
ATOM 717 O O . ALA A 1 96 ? 28.794 -3.255 28.571 1.00 30.20 96 ALA A O 1
ATOM 718 N N . ARG A 1 97 ? 29.190 -1.791 26.957 1.00 33.81 97 ARG A N 1
ATOM 719 C CA . ARG A 1 97 ? 28.595 -0.445 26.732 1.00 33.81 97 ARG A CA 1
ATOM 720 C C . ARG A 1 97 ? 27.791 0.091 27.942 1.00 33.81 97 ARG A C 1
ATOM 722 O O . ARG A 1 97 ? 26.852 -0.562 28.376 1.00 33.81 97 ARG A O 1
ATOM 729 N N . ARG A 1 98 ? 28.050 1.370 28.289 1.00 29.20 98 ARG A N 1
ATOM 730 C CA . ARG A 1 98 ? 27.273 2.335 29.126 1.00 29.20 98 ARG A CA 1
ATOM 731 C C . ARG A 1 98 ? 27.858 2.634 30.525 1.00 29.20 98 ARG A C 1
ATOM 733 O O . ARG A 1 98 ? 28.026 1.745 31.344 1.00 29.20 98 ARG A O 1
ATOM 740 N N . GLY A 1 99 ? 28.101 3.928 30.781 1.00 34.91 99 GLY A N 1
ATOM 741 C CA . GLY A 1 99 ? 28.739 4.486 31.989 1.00 34.91 99 GLY A CA 1
ATOM 742 C C . GLY A 1 99 ? 29.577 5.731 31.640 1.00 34.91 99 GLY A C 1
ATOM 743 O O . GLY A 1 99 ? 30.792 5.659 31.667 1.00 34.91 99 GLY A O 1
ATOM 744 N N . TYR A 1 100 ? 29.045 6.785 31.007 1.00 27.25 100 TYR A N 1
ATOM 745 C CA . TYR A 1 100 ? 28.048 7.765 31.490 1.00 27.25 100 TYR A CA 1
ATOM 746 C C . TYR A 1 100 ? 28.544 8.683 32.634 1.00 27.25 100 TYR A C 1
ATOM 748 O O . TYR A 1 100 ? 28.737 8.211 33.747 1.00 27.25 100 TYR A O 1
ATOM 756 N N . ARG A 1 101 ? 28.522 10.006 32.357 1.00 29.88 101 ARG A N 1
ATOM 757 C CA . ARG A 1 101 ? 28.414 11.169 33.283 1.00 29.88 101 ARG A CA 1
ATOM 758 C C . ARG A 1 101 ? 29.701 11.750 33.927 1.00 29.88 101 ARG A C 1
ATOM 760 O O . ARG A 1 101 ? 30.432 11.056 34.612 1.00 29.88 101 ARG A O 1
ATOM 767 N N . GLY A 1 102 ? 29.838 13.084 33.806 1.00 35.66 102 GLY A N 1
ATOM 768 C CA . GLY A 1 102 ? 30.870 13.947 34.423 1.00 35.66 102 GLY A CA 1
ATOM 769 C C . GLY A 1 102 ? 31.876 14.484 33.392 1.00 35.66 102 GLY A C 1
ATOM 770 O O . GLY A 1 102 ? 32.688 13.714 32.906 1.00 35.66 102 GLY A O 1
ATOM 771 N N . LYS A 1 103 ? 31.846 15.735 32.901 1.00 29.20 103 LYS A N 1
ATOM 772 C CA . LYS A 1 103 ? 30.984 16.924 33.127 1.00 29.20 103 LYS A CA 1
ATOM 773 C C . LYS A 1 103 ? 31.335 17.873 34.292 1.00 29.20 103 LYS A C 1
ATOM 775 O O . LYS A 1 103 ? 30.478 18.211 35.101 1.00 29.20 103 LYS A O 1
ATOM 780 N N . GLU A 1 104 ? 32.548 18.408 34.232 1.00 39.38 104 GLU A N 1
ATOM 781 C CA . GLU A 1 104 ? 32.988 19.713 34.757 1.00 39.38 104 GLU A CA 1
ATOM 782 C C . GLU A 1 104 ? 33.859 20.349 33.641 1.00 39.38 104 GLU A C 1
ATOM 784 O O . GLU A 1 104 ? 34.542 19.603 32.947 1.00 39.38 104 GLU A O 1
ATOM 789 N N . ASN A 1 105 ? 33.760 21.603 33.174 1.00 30.88 105 ASN A N 1
ATOM 790 C CA . ASN A 1 105 ? 33.505 22.964 33.699 1.00 30.88 105 ASN A CA 1
ATOM 791 C C . ASN A 1 105 ? 34.820 23.778 33.652 1.00 30.88 105 ASN A C 1
ATOM 793 O O . ASN A 1 105 ? 35.793 23.396 34.286 1.00 30.88 105 ASN A O 1
ATOM 797 N N . GLY A 1 106 ? 34.838 24.893 32.902 1.00 29.22 106 GLY A N 1
ATOM 798 C CA . GLY A 1 106 ? 36.057 25.659 32.562 1.00 29.22 106 GLY A CA 1
ATOM 799 C C . GLY A 1 106 ? 36.276 25.732 31.040 1.00 29.22 106 GLY A C 1
ATOM 800 O O . GLY A 1 106 ? 37.059 24.964 30.505 1.00 29.22 106 GLY A O 1
ATOM 801 N N . ALA A 1 107 ? 35.477 26.435 30.231 1.00 26.03 107 ALA A N 1
ATOM 802 C CA . ALA A 1 107 ? 35.070 27.849 30.263 1.00 26.03 107 ALA A CA 1
ATOM 803 C C . ALA A 1 107 ? 36.140 28.827 29.714 1.00 26.03 107 ALA A C 1
ATOM 805 O O . ALA A 1 107 ? 37.074 29.192 30.412 1.00 26.03 107 ALA A O 1
ATOM 806 N N . ALA A 1 108 ? 35.915 29.263 28.467 1.00 27.39 108 ALA A N 1
ATOM 807 C CA . ALA A 1 108 ? 36.362 30.509 27.826 1.00 27.39 108 ALA A CA 1
ATOM 808 C C . ALA A 1 108 ? 37.807 31.018 28.061 1.00 27.39 108 ALA A C 1
ATOM 810 O O . ALA A 1 108 ? 38.069 31.792 28.978 1.00 27.39 108 ALA A O 1
ATOM 811 N N . GLY A 1 109 ? 38.689 30.742 27.094 1.00 28.16 109 GLY A N 1
ATOM 812 C CA . GLY A 1 109 ? 39.881 31.545 26.797 1.00 28.16 109 GLY A CA 1
ATOM 813 C C . GLY A 1 109 ? 39.991 31.732 25.281 1.00 28.16 109 GLY A C 1
ATOM 814 O O . GLY A 1 109 ? 39.912 30.748 24.549 1.00 28.16 109 GLY A O 1
ATOM 815 N N . ALA A 1 110 ? 40.092 32.974 24.800 1.00 29.28 110 ALA A N 1
ATOM 816 C CA . ALA A 1 110 ? 40.080 33.291 23.369 1.00 29.28 110 ALA A CA 1
ATOM 817 C C . ALA A 1 110 ? 41.482 33.621 22.824 1.00 29.28 110 ALA A C 1
ATOM 819 O O . ALA A 1 110 ? 42.325 34.159 23.537 1.00 29.28 110 ALA A O 1
ATOM 820 N N . VAL A 1 111 ? 41.684 33.340 21.535 1.00 29.02 111 VAL A N 1
ATOM 821 C CA . VAL A 1 111 ? 42.748 33.910 20.677 1.00 29.02 111 VAL A CA 1
ATOM 822 C C . VAL A 1 111 ? 42.525 35.432 20.481 1.00 29.02 111 VAL A C 1
ATOM 824 O O . VAL A 1 111 ? 41.394 35.868 20.722 1.00 29.02 111 VAL A O 1
ATOM 827 N N . PRO A 1 112 ? 43.496 36.258 20.007 1.00 36.34 112 PRO A N 1
ATOM 828 C CA . PRO A 1 112 ? 44.744 35.925 19.294 1.00 36.34 112 PRO A CA 1
ATOM 829 C C . PRO A 1 112 ? 45.998 36.683 19.828 1.00 36.34 112 PRO A C 1
ATOM 831 O O . PRO A 1 112 ? 46.097 36.890 21.031 1.00 36.34 112 PRO A O 1
ATOM 834 N N . PHE A 1 113 ? 46.906 37.113 18.923 1.00 31.80 113 PHE A N 1
ATOM 835 C CA . PHE A 1 113 ? 48.253 37.707 19.120 1.00 31.80 113 PHE A CA 1
ATOM 836 C C . PHE A 1 113 ? 49.344 36.671 19.490 1.00 31.80 113 PHE A C 1
ATOM 838 O O . PHE A 1 113 ? 49.137 35.869 20.391 1.00 31.80 113 PHE A O 1
ATOM 845 N N . SER A 1 114 ? 50.520 36.593 18.844 1.00 32.00 114 SER A N 1
ATOM 846 C CA . SER A 1 114 ? 51.136 37.385 17.752 1.00 32.00 114 SER A CA 1
ATOM 847 C C . SER A 1 114 ? 52.086 36.520 16.894 1.00 32.00 114 SER A C 1
ATOM 849 O O . SER A 1 114 ? 52.447 35.428 17.319 1.00 32.00 114 SER A O 1
ATOM 851 N N . LEU A 1 115 ? 52.547 37.065 15.751 1.00 37.53 115 LEU A N 1
ATOM 852 C CA . LEU A 1 115 ? 53.360 36.427 14.688 1.00 37.53 115 LEU A CA 1
ATOM 853 C C . LEU A 1 115 ? 52.606 35.316 13.915 1.00 37.53 115 LEU A C 1
ATOM 855 O O . LEU A 1 115 ? 51.858 34.537 14.488 1.00 37.53 115 LEU A O 1
ATOM 859 N N . GLY A 1 116 ? 52.757 35.186 12.597 1.00 32.66 116 GLY A N 1
ATOM 860 C CA . GLY A 1 116 ? 53.411 36.085 11.642 1.00 32.66 116 GLY A CA 1
ATOM 861 C C . GLY A 1 116 ? 53.327 35.496 10.231 1.00 32.66 116 GLY A C 1
ATOM 862 O O . GLY A 1 116 ? 53.864 34.420 9.999 1.00 32.66 116 GLY A O 1
ATOM 863 N N . LYS A 1 117 ? 52.639 36.178 9.309 1.00 33.06 117 LYS A N 1
ATOM 864 C CA . LYS A 1 117 ? 52.579 35.823 7.884 1.00 33.06 117 LYS A CA 1
ATOM 865 C C . LYS A 1 117 ? 53.115 36.982 7.054 1.00 33.06 117 LYS A C 1
ATOM 867 O O . LYS A 1 117 ? 52.609 38.092 7.200 1.00 33.06 117 LYS A O 1
ATOM 872 N N . ILE A 1 118 ? 54.065 36.695 6.174 1.00 39.66 118 ILE A N 1
ATOM 873 C CA . ILE A 1 118 ? 54.330 37.445 4.945 1.00 39.66 118 ILE A CA 1
ATOM 874 C C . ILE A 1 118 ? 54.575 36.370 3.890 1.00 39.66 118 ILE A C 1
ATOM 876 O O . ILE A 1 118 ? 55.360 35.458 4.138 1.00 39.66 118 ILE A O 1
ATOM 880 N N . ASP A 1 119 ? 53.839 36.453 2.793 1.00 33.81 119 ASP A N 1
ATOM 881 C CA . ASP A 1 119 ? 53.877 35.543 1.651 1.00 33.81 119 ASP A CA 1
ATOM 882 C C . ASP A 1 119 ? 53.347 36.332 0.444 1.00 33.81 119 ASP A C 1
ATOM 884 O O . ASP A 1 119 ? 52.530 37.238 0.642 1.00 33.81 119 ASP A O 1
ATOM 888 N N . GLU A 1 120 ? 53.801 35.975 -0.753 1.00 35.31 120 GLU A N 1
ATOM 889 C CA . GLU A 1 120 ? 53.431 36.537 -2.064 1.00 35.31 120 GLU A CA 1
ATOM 890 C C . GLU A 1 120 ? 53.740 38.034 -2.350 1.00 35.31 120 GLU A C 1
ATOM 892 O O . GLU A 1 120 ? 53.068 38.964 -1.903 1.00 35.31 120 GLU A O 1
ATOM 897 N N . ASP A 1 121 ? 54.716 38.186 -3.253 1.00 35.78 121 ASP A N 1
ATOM 898 C CA . ASP A 1 121 ? 54.653 38.956 -4.507 1.00 35.78 121 ASP A CA 1
ATOM 899 C C . ASP A 1 121 ? 55.025 40.454 -4.671 1.00 35.78 121 ASP A C 1
ATOM 901 O O . ASP A 1 121 ? 54.708 41.356 -3.896 1.00 35.78 121 ASP A O 1
ATOM 905 N N . ASP A 1 122 ? 55.608 40.638 -5.867 1.00 31.86 122 ASP A N 1
ATOM 906 C CA . ASP A 1 122 ? 55.610 41.776 -6.798 1.00 31.86 122 ASP A CA 1
ATOM 907 C C . ASP A 1 122 ? 56.735 42.852 -6.797 1.00 31.86 122 ASP A C 1
ATOM 909 O O . ASP A 1 122 ? 57.191 43.392 -5.790 1.00 31.86 122 ASP A O 1
ATOM 913 N N . THR A 1 123 ? 57.085 43.242 -8.031 1.00 33.31 123 THR A N 1
ATOM 914 C CA . THR A 1 123 ? 57.836 44.424 -8.515 1.00 33.31 123 THR A CA 1
ATOM 915 C C . THR A 1 123 ? 59.390 44.507 -8.515 1.00 33.31 123 THR A C 1
ATOM 917 O O . THR A 1 123 ? 60.023 45.122 -7.665 1.00 33.31 123 THR A O 1
ATOM 920 N N . THR A 1 124 ? 59.965 44.129 -9.674 1.00 29.36 124 THR A N 1
ATOM 921 C CA . THR A 1 124 ? 60.671 45.066 -10.604 1.00 29.36 124 THR A CA 1
ATOM 922 C C . THR A 1 124 ? 62.160 45.476 -10.399 1.00 29.36 124 THR A C 1
ATOM 924 O O . THR A 1 124 ? 62.414 46.519 -9.812 1.00 29.36 124 THR A O 1
ATOM 927 N N . ILE A 1 125 ? 63.083 44.791 -11.129 1.00 25.91 125 ILE A N 1
ATOM 928 C CA . ILE A 1 125 ? 64.221 45.332 -11.968 1.00 25.91 125 ILE A CA 1
ATOM 929 C C . ILE A 1 125 ? 65.390 46.098 -11.241 1.00 25.91 125 ILE A C 1
ATOM 931 O O . ILE A 1 125 ? 65.105 46.773 -10.260 1.00 25.91 125 ILE A O 1
ATOM 935 N N . PRO A 1 126 ? 66.693 46.130 -11.686 1.00 35.94 126 PRO A N 1
ATOM 936 C CA . PRO A 1 126 ? 67.415 45.499 -12.826 1.00 35.94 126 PRO A CA 1
ATOM 937 C C . PRO A 1 126 ? 68.743 44.721 -12.501 1.00 35.94 126 PRO A C 1
ATOM 939 O O . PRO A 1 126 ? 69.274 44.792 -11.401 1.00 35.94 126 PRO A O 1
ATOM 942 N N . VAL A 1 127 ? 69.300 44.038 -13.528 1.00 26.31 127 VAL A N 1
ATOM 943 C CA . VAL A 1 127 ? 70.716 44.008 -14.048 1.00 26.31 127 VAL A CA 1
ATOM 944 C C . VAL A 1 127 ? 71.854 44.560 -13.138 1.00 26.31 127 VAL A C 1
ATOM 946 O O . VAL A 1 127 ? 71.682 45.674 -12.644 1.00 26.31 127 VAL A O 1
ATOM 949 N N . PRO A 1 128 ? 73.068 43.937 -13.023 1.00 33.75 128 PRO A N 1
ATOM 950 C CA . PRO A 1 128 ? 73.751 43.037 -13.985 1.00 33.75 128 PRO A CA 1
ATOM 951 C C . PRO A 1 128 ? 74.299 41.701 -13.430 1.00 33.75 128 PRO A C 1
ATOM 953 O O . PRO A 1 128 ? 74.359 41.475 -12.226 1.00 33.75 128 PRO A O 1
ATOM 956 N N . GLY A 1 129 ? 74.780 40.838 -14.335 1.00 27.31 129 GLY A N 1
ATOM 957 C CA . GLY A 1 129 ? 75.615 39.679 -13.995 1.00 27.31 129 GLY A CA 1
ATOM 958 C C . GLY A 1 129 ? 77.112 40.010 -13.886 1.00 27.31 129 GLY A C 1
ATOM 959 O O . GLY A 1 129 ? 77.576 41.034 -14.391 1.00 27.31 129 GLY A O 1
ATOM 960 N N . ALA A 1 130 ? 77.872 39.105 -13.267 1.00 40.81 130 ALA A N 1
ATOM 961 C CA . ALA A 1 130 ? 79.333 39.087 -13.269 1.00 40.81 130 ALA A CA 1
ATOM 962 C C . ALA A 1 130 ? 79.800 37.662 -13.600 1.00 40.81 130 ALA A C 1
ATOM 964 O O . ALA A 1 130 ? 79.368 36.717 -12.945 1.00 40.81 130 ALA A O 1
ATOM 965 N N . MET A 1 131 ? 80.631 37.523 -14.636 1.00 30.45 131 MET A N 1
ATOM 966 C CA . MET A 1 131 ? 81.087 36.226 -15.139 1.00 30.45 131 MET A CA 1
ATOM 967 C C . MET A 1 131 ? 82.104 35.538 -14.226 1.00 30.45 131 MET A C 1
ATOM 969 O O . MET A 1 131 ? 82.961 36.165 -13.602 1.00 30.45 131 MET A O 1
ATOM 973 N N . ASP A 1 132 ? 81.996 34.219 -14.281 1.00 30.97 132 ASP A N 1
ATOM 974 C CA . ASP A 1 132 ? 83.003 33.176 -14.119 1.00 30.97 132 ASP A CA 1
ATOM 975 C C . ASP A 1 132 ? 84.482 33.589 -14.205 1.00 30.97 132 ASP A C 1
ATOM 977 O O . ASP A 1 132 ? 84.925 34.291 -15.115 1.00 30.97 132 ASP A O 1
ATOM 981 N N . LEU A 1 133 ? 85.284 32.996 -13.315 1.00 35.31 133 LEU A N 1
ATOM 982 C CA . LEU A 1 133 ? 86.730 32.847 -13.479 1.00 35.31 133 LEU A CA 1
ATOM 983 C C . LEU A 1 133 ? 87.150 31.450 -12.998 1.00 35.31 133 LEU A C 1
ATOM 985 O O . LEU A 1 133 ? 87.387 31.211 -11.815 1.00 35.31 133 LEU A O 1
ATOM 989 N N . SER A 1 134 ? 87.205 30.508 -13.939 1.00 27.91 134 SER A N 1
ATOM 990 C CA . SER A 1 134 ? 87.515 29.096 -13.704 1.00 27.91 134 SER A CA 1
ATOM 991 C C . SER A 1 134 ? 89.019 28.808 -13.640 1.00 27.91 134 SER A C 1
ATOM 993 O O . SER A 1 134 ? 89.764 29.189 -14.543 1.00 27.91 134 SER A O 1
ATOM 995 N N . SER A 1 135 ? 89.460 28.040 -12.640 1.00 30.80 135 SER A N 1
ATOM 996 C CA . SER A 1 135 ? 90.709 27.249 -12.626 1.00 30.80 135 SER A CA 1
ATOM 997 C C . SER A 1 135 ? 90.586 26.228 -11.481 1.00 30.80 135 SER A C 1
ATOM 999 O O . SER A 1 135 ? 90.344 26.629 -10.349 1.00 30.80 135 SER A O 1
ATOM 1001 N N . PHE A 1 136 ? 90.543 24.908 -11.699 1.00 28.08 136 PHE A N 1
ATOM 1002 C CA . PHE A 1 136 ? 91.613 24.025 -12.203 1.00 28.08 136 PHE A CA 1
ATOM 1003 C C . PHE A 1 136 ? 92.966 24.230 -11.481 1.00 28.08 136 PHE A C 1
ATOM 1005 O O . PHE A 1 136 ? 93.486 25.336 -11.441 1.00 28.08 136 PHE A O 1
ATOM 1012 N N . GLY A 1 137 ? 93.611 23.201 -10.923 1.00 27.12 137 GLY A N 1
ATOM 1013 C CA . GLY A 1 137 ? 93.191 21.801 -10.838 1.00 27.12 137 GLY A CA 1
ATOM 1014 C C . GLY A 1 137 ? 94.149 20.934 -10.008 1.00 27.12 137 GLY A C 1
ATOM 1015 O O . GLY A 1 137 ? 95.282 21.319 -9.732 1.00 27.12 137 GLY A O 1
ATOM 1016 N N . VAL A 1 138 ? 93.645 19.767 -9.606 1.00 26.92 138 VAL A N 1
ATOM 1017 C CA . VAL A 1 138 ? 94.278 18.724 -8.776 1.00 26.92 138 VAL A CA 1
ATOM 1018 C C . VAL A 1 138 ? 95.750 18.438 -9.124 1.00 26.92 138 VAL A C 1
ATOM 1020 O O . VAL A 1 138 ? 96.091 18.214 -10.282 1.00 26.92 138 VAL A O 1
ATOM 1023 N N . SER A 1 139 ? 96.594 18.295 -8.094 1.00 30.42 139 SER A N 1
ATOM 1024 C CA . SER A 1 139 ? 97.853 17.536 -8.170 1.00 30.42 139 SER A CA 1
ATOM 1025 C C . SER A 1 139 ? 97.863 16.429 -7.109 1.00 30.42 139 SER A C 1
ATOM 1027 O O . SER A 1 139 ? 97.207 16.547 -6.074 1.00 30.42 139 SER A O 1
ATOM 1029 N N . ARG A 1 140 ? 98.532 15.313 -7.412 1.00 28.23 140 ARG A N 1
ATOM 1030 C CA . ARG A 1 140 ? 98.208 13.971 -6.889 1.00 28.23 140 ARG A CA 1
ATOM 1031 C C . ARG A 1 140 ? 99.232 13.447 -5.869 1.00 28.23 140 ARG A C 1
ATOM 1033 O O . ARG A 1 140 ? 100.382 13.867 -5.871 1.00 28.23 140 ARG A O 1
ATOM 1040 N N . ASN A 1 141 ? 98.783 12.486 -5.058 1.00 28.94 141 ASN A N 1
ATOM 1041 C CA . ASN A 1 141 ? 99.513 11.547 -4.191 1.00 28.94 141 ASN A CA 1
ATOM 1042 C C . ASN A 1 141 ? 101.047 11.671 -4.078 1.00 28.94 141 ASN A C 1
ATOM 1044 O O . ASN A 1 141 ? 101.773 11.405 -5.035 1.00 28.94 141 ASN A O 1
ATOM 1048 N N . MET A 1 142 ? 101.528 11.788 -2.837 1.00 36.94 142 MET A N 1
ATOM 1049 C CA . MET A 1 142 ? 102.776 11.156 -2.392 1.00 36.94 142 MET A CA 1
ATOM 1050 C C . MET A 1 142 ? 102.537 10.434 -1.064 1.00 36.94 142 MET A C 1
ATOM 1052 O O . MET A 1 142 ? 101.958 10.996 -0.140 1.00 36.94 142 MET A O 1
ATOM 1056 N N . SER A 1 143 ? 102.978 9.180 -0.984 1.00 28.11 143 SER A N 1
ATOM 1057 C CA . SER A 1 143 ? 102.777 8.283 0.157 1.00 28.11 143 SER A CA 1
ATOM 1058 C C . SER A 1 143 ? 104.088 8.043 0.905 1.00 28.11 143 SER A C 1
ATOM 1060 O O . SER A 1 143 ? 105.030 7.521 0.303 1.00 28.11 143 SER A O 1
ATOM 1062 N N . TYR A 1 144 ? 104.145 8.320 2.212 1.00 30.02 144 TYR A N 1
ATOM 1063 C CA . TYR A 1 144 ? 105.134 7.675 3.081 1.00 30.02 144 TYR A CA 1
ATOM 1064 C C . TYR A 1 144 ? 104.671 7.540 4.539 1.00 30.02 144 TYR A C 1
ATOM 1066 O O . TYR A 1 144 ? 103.740 8.207 4.978 1.00 30.02 144 TYR A O 1
ATOM 1074 N N . VAL A 1 145 ? 105.307 6.600 5.233 1.00 34.69 145 VAL A N 1
ATOM 1075 C CA . VAL A 1 145 ? 104.806 5.857 6.398 1.00 34.69 145 VAL A CA 1
ATOM 1076 C C . VAL A 1 145 ? 104.959 6.541 7.768 1.00 34.69 145 VAL A C 1
ATOM 1078 O O . VAL A 1 145 ? 105.873 7.329 7.988 1.00 34.69 145 VAL A O 1
ATOM 1081 N N . GLU A 1 146 ? 104.100 6.112 8.702 1.00 28.75 146 GLU A N 1
ATOM 1082 C CA . GLU A 1 146 ? 104.421 5.754 10.097 1.00 28.75 146 GLU A CA 1
ATOM 1083 C C . GLU A 1 146 ? 105.281 6.732 10.930 1.00 28.75 146 GLU A C 1
ATOM 1085 O O . GLU A 1 146 ? 106.509 6.631 10.954 1.00 28.75 146 GLU A O 1
ATOM 1090 N N . SER A 1 147 ? 104.646 7.622 11.712 1.00 33.28 147 SER A N 1
ATOM 1091 C CA . SER A 1 147 ? 105.290 8.309 12.855 1.00 33.28 147 SER A CA 1
ATOM 1092 C C . SER A 1 147 ? 104.305 8.982 13.828 1.00 33.28 147 SER A C 1
ATOM 1094 O O . SER A 1 147 ? 104.103 10.193 13.775 1.00 33.28 147 SER A O 1
ATOM 1096 N N . THR A 1 148 ? 103.747 8.220 14.775 1.00 29.09 148 THR A N 1
ATOM 1097 C CA . THR A 1 148 ? 103.914 8.380 16.250 1.00 29.09 148 THR A CA 1
ATOM 1098 C C . THR A 1 148 ? 102.723 7.802 17.041 1.00 29.09 148 THR A C 1
ATOM 1100 O O . THR A 1 148 ? 101.588 7.910 16.583 1.00 29.09 148 THR A O 1
ATOM 1103 N N . PRO A 1 149 ? 102.932 7.198 18.234 1.00 33.22 149 PRO A N 1
ATOM 1104 C CA . PRO A 1 149 ? 101.863 6.530 18.978 1.00 33.22 149 PRO A CA 1
ATOM 1105 C C . PRO A 1 149 ? 101.225 7.425 20.052 1.00 33.22 149 PRO A C 1
ATOM 1107 O O . PRO A 1 149 ? 101.928 8.150 20.758 1.00 33.22 149 PRO A O 1
ATOM 1110 N N . LEU A 1 150 ? 99.911 7.281 20.263 1.00 29.50 150 LEU A N 1
ATOM 1111 C CA . LEU A 1 150 ? 99.209 7.793 21.448 1.00 29.50 150 LEU A CA 1
ATOM 1112 C C . LEU A 1 150 ? 98.814 6.641 22.394 1.00 29.50 150 LEU A C 1
ATOM 1114 O O . LEU A 1 150 ? 97.753 6.044 22.220 1.00 29.50 150 LEU A O 1
ATOM 1118 N N . PRO A 1 151 ? 99.623 6.330 23.421 1.00 33.97 151 PRO A N 1
ATOM 1119 C CA . PRO A 1 151 ? 99.179 5.521 24.549 1.00 33.97 151 PRO A CA 1
ATOM 1120 C C . PRO A 1 151 ? 98.452 6.396 25.584 1.00 33.97 151 PRO A C 1
ATOM 1122 O O . PRO A 1 151 ? 98.954 7.466 25.917 1.00 33.97 151 PRO A O 1
ATOM 1125 N N . HIS A 1 152 ? 97.312 5.925 26.110 1.00 30.45 152 HIS A N 1
ATOM 1126 C CA . HIS A 1 152 ? 96.853 6.067 27.513 1.00 30.45 152 HIS A CA 1
ATOM 1127 C C . HIS A 1 152 ? 95.365 5.686 27.664 1.00 30.45 152 HIS A C 1
ATOM 1129 O O . HIS A 1 152 ? 94.507 6.548 27.850 1.00 30.45 152 HIS A O 1
ATOM 1135 N N . ILE A 1 153 ? 95.060 4.383 27.653 1.00 28.97 153 ILE A N 1
ATOM 1136 C CA . ILE A 1 153 ? 93.811 3.851 28.222 1.00 28.97 153 ILE A CA 1
ATOM 1137 C C . ILE A 1 153 ? 94.140 2.600 29.049 1.00 28.97 153 ILE A C 1
ATOM 1139 O O . ILE A 1 153 ? 94.061 1.483 28.556 1.00 28.97 153 ILE A O 1
ATOM 1143 N N . ASP A 1 154 ? 94.490 2.814 30.318 1.00 32.72 154 ASP A N 1
ATOM 1144 C CA . ASP A 1 154 ? 94.407 1.798 31.372 1.00 32.72 154 ASP A CA 1
ATOM 1145 C C . ASP A 1 154 ? 93.568 2.397 32.516 1.00 32.72 154 ASP A C 1
ATOM 1147 O O . ASP A 1 154 ? 93.959 3.383 33.138 1.00 32.72 154 ASP A O 1
ATOM 1151 N N . SER A 1 155 ? 92.312 1.986 32.698 1.00 32.66 155 SER A N 1
ATOM 1152 C CA . SER A 1 155 ? 91.887 0.678 33.242 1.00 32.66 155 SER A CA 1
ATOM 1153 C C . SER A 1 155 ? 92.080 0.539 34.760 1.00 32.66 155 SER A C 1
ATOM 1155 O O . SER A 1 155 ? 92.402 -0.527 35.283 1.00 32.66 155 SER A O 1
ATOM 1157 N N . SER A 1 156 ? 91.797 1.608 35.512 1.00 30.75 156 SER A N 1
ATOM 1158 C CA . SER A 1 156 ? 91.628 1.550 36.967 1.00 30.75 156 SER A CA 1
ATOM 1159 C C . SER A 1 156 ? 90.309 0.871 37.387 1.00 30.75 156 SER A C 1
ATOM 1161 O O . SER A 1 156 ? 89.358 1.513 37.821 1.00 30.75 156 SER A O 1
ATOM 1163 N N . SER A 1 157 ? 90.310 -0.467 37.372 1.00 33.19 157 SER A N 1
ATOM 1164 C CA . SER A 1 157 ? 89.442 -1.326 38.198 1.00 33.19 157 SER A CA 1
ATOM 1165 C C . SER A 1 157 ? 87.916 -1.280 37.957 1.00 33.19 157 SER A C 1
ATOM 1167 O O . SER A 1 157 ? 87.164 -0.770 38.790 1.00 33.19 157 SER A O 1
ATOM 1169 N N . ILE A 1 158 ? 87.438 -2.035 36.958 1.00 33.16 158 ILE A N 1
ATOM 1170 C CA . ILE A 1 158 ? 86.251 -2.896 37.151 1.00 33.16 158 ILE A CA 1
ATOM 1171 C C . ILE A 1 158 ? 86.590 -4.328 36.698 1.00 33.16 158 ILE A C 1
ATOM 1173 O O . ILE A 1 158 ? 86.351 -4.715 35.560 1.00 33.16 158 ILE A O 1
ATOM 1177 N N . ALA A 1 159 ? 87.127 -5.118 37.628 1.00 30.05 159 ALA A N 1
ATOM 1178 C CA . ALA A 1 159 ? 87.078 -6.580 37.610 1.00 30.05 159 ALA A CA 1
ATOM 1179 C C . ALA A 1 159 ? 86.533 -6.995 38.990 1.00 30.05 159 ALA A C 1
ATOM 1181 O O . ALA A 1 159 ? 87.124 -6.650 40.010 1.00 30.05 159 ALA A O 1
ATOM 1182 N N . SER A 1 160 ? 85.281 -7.443 39.098 1.00 30.64 160 SER A N 1
ATOM 1183 C CA . SER A 1 160 ? 84.754 -8.786 38.775 1.00 30.64 160 SER A CA 1
ATOM 1184 C C . SER A 1 160 ? 84.649 -9.651 40.038 1.00 30.64 160 SER A C 1
ATOM 1186 O O . SER A 1 160 ? 85.552 -9.690 40.869 1.00 30.64 160 SER A O 1
ATOM 1188 N N . THR A 1 161 ? 83.490 -10.284 40.238 1.00 25.00 161 THR A N 1
ATOM 1189 C CA . THR A 1 161 ? 83.051 -10.791 41.551 1.00 25.00 161 THR A CA 1
ATOM 1190 C C . THR A 1 161 ? 83.502 -12.223 41.862 1.00 25.00 161 THR A C 1
ATOM 1192 O O . THR A 1 161 ? 83.123 -13.134 41.124 1.00 25.00 161 THR A O 1
ATOM 1195 N N . PRO A 1 162 ? 84.188 -12.471 42.996 1.00 32.69 162 PRO A N 1
ATOM 1196 C CA . PRO A 1 162 ? 84.413 -13.816 43.523 1.00 32.69 162 PRO A CA 1
ATOM 1197 C C . PRO A 1 162 ? 83.210 -14.330 44.339 1.00 32.69 162 PRO A C 1
ATOM 1199 O O . PRO A 1 162 ? 82.372 -13.561 44.811 1.00 32.69 162 PRO A O 1
ATOM 1202 N N . ILE A 1 163 ? 83.151 -15.649 44.545 1.00 28.88 163 ILE A N 1
ATOM 1203 C CA . ILE A 1 163 ? 82.076 -16.358 45.263 1.00 28.88 163 ILE A CA 1
ATOM 1204 C C . ILE A 1 163 ? 82.630 -17.007 46.553 1.00 28.88 163 ILE A C 1
ATOM 1206 O O . ILE A 1 163 ? 83.797 -17.387 46.605 1.00 28.88 163 ILE A O 1
ATOM 1210 N N . ALA A 1 164 ? 81.738 -17.233 47.531 1.00 27.61 164 ALA A N 1
ATOM 1211 C CA . ALA A 1 164 ? 81.811 -18.225 48.623 1.00 27.61 164 ALA A CA 1
ATOM 1212 C C . ALA A 1 164 ? 82.337 -17.818 50.026 1.00 27.61 164 ALA A C 1
ATOM 1214 O O . ALA A 1 164 ? 83.022 -16.826 50.232 1.00 27.61 164 ALA A O 1
ATOM 1215 N N . ILE A 1 165 ? 82.020 -18.724 50.972 1.00 32.03 165 ILE A N 1
ATOM 1216 C CA . ILE A 1 165 ? 82.624 -18.969 52.301 1.00 32.03 165 ILE A CA 1
ATOM 1217 C C . ILE A 1 165 ? 82.139 -18.115 53.502 1.00 32.03 165 ILE A C 1
ATOM 1219 O O . ILE A 1 165 ? 82.260 -16.900 53.577 1.00 32.03 165 ILE A O 1
ATOM 1223 N N . ARG A 1 166 ? 81.645 -18.839 54.523 1.00 29.27 166 ARG A N 1
ATOM 1224 C CA . ARG A 1 166 ? 81.470 -18.424 55.937 1.00 29.27 166 ARG A CA 1
ATOM 1225 C C . ARG A 1 166 ? 82.836 -18.613 56.639 1.00 29.27 166 ARG A C 1
ATOM 1227 O O . ARG A 1 166 ? 83.427 -19.653 56.340 1.00 29.27 166 ARG A O 1
ATOM 1234 N N . PRO A 1 167 ? 83.306 -17.804 57.626 1.00 35.94 167 PRO A N 1
ATOM 1235 C CA . PRO A 1 167 ? 82.506 -17.489 58.824 1.00 35.94 167 PRO A CA 1
ATOM 1236 C C . PRO A 1 167 ? 82.847 -16.204 59.639 1.00 35.94 167 PRO A C 1
ATOM 1238 O O . PRO A 1 167 ? 83.983 -15.986 60.060 1.00 35.94 167 PRO A O 1
ATOM 1241 N N . ARG A 1 168 ? 81.816 -15.473 60.082 1.00 32.91 168 ARG A N 1
ATOM 1242 C CA . ARG A 1 168 ? 81.725 -14.860 61.432 1.00 32.91 168 ARG A CA 1
ATOM 1243 C C . ARG A 1 168 ? 80.249 -14.565 61.749 1.00 32.91 168 ARG A C 1
ATOM 1245 O O . ARG A 1 168 ? 79.398 -14.937 60.944 1.00 32.91 168 ARG A O 1
ATOM 1252 N N . GLY A 1 169 ? 79.956 -14.024 62.938 1.00 28.30 169 GLY A N 1
ATOM 1253 C CA . GLY A 1 169 ? 78.580 -13.784 63.403 1.00 28.30 169 GLY A CA 1
ATOM 1254 C C . GLY A 1 169 ? 77.767 -12.938 62.417 1.00 28.30 169 GLY A C 1
ATOM 1255 O O . GLY A 1 169 ? 78.327 -12.125 61.691 1.00 28.30 169 GLY A O 1
ATOM 1256 N N . ASP A 1 170 ? 76.471 -13.182 62.255 1.00 26.92 170 ASP A N 1
ATOM 1257 C CA . ASP A 1 170 ? 75.432 -13.055 63.289 1.00 26.92 170 ASP A CA 1
ATOM 1258 C C . ASP A 1 170 ? 75.369 -11.650 63.908 1.00 26.92 170 ASP A C 1
ATOM 1260 O O . ASP A 1 170 ? 76.119 -11.317 64.824 1.00 26.92 170 ASP A O 1
ATOM 1264 N N . ASN A 1 171 ? 74.315 -10.949 63.474 1.00 28.28 171 ASN A N 1
ATOM 1265 C CA . ASN A 1 171 ? 73.468 -10.050 64.256 1.00 28.28 171 ASN A CA 1
ATOM 1266 C C . ASN A 1 171 ? 73.860 -8.556 64.364 1.00 28.28 171 ASN A C 1
ATOM 1268 O O . ASN A 1 171 ? 74.855 -8.205 64.991 1.00 28.28 171 ASN A O 1
ATOM 1272 N N . LYS A 1 172 ? 72.909 -7.716 63.904 1.00 32.12 172 LYS A N 1
ATOM 1273 C CA . LYS A 1 172 ? 72.665 -6.306 64.277 1.00 32.12 172 LYS A CA 1
ATOM 1274 C C . LYS A 1 172 ? 73.604 -5.235 63.669 1.00 32.12 172 LYS A C 1
ATOM 1276 O O . LYS A 1 172 ? 74.803 -5.284 63.900 1.00 32.12 172 LYS A O 1
ATOM 1281 N N . ASP A 1 173 ? 73.149 -4.226 62.912 1.00 38.19 173 ASP A N 1
ATOM 1282 C CA . ASP A 1 173 ? 71.811 -3.822 62.406 1.00 38.19 173 ASP A CA 1
ATOM 1283 C C . ASP A 1 173 ? 71.822 -3.812 60.851 1.00 38.19 173 ASP A C 1
ATOM 1285 O O . ASP A 1 173 ? 72.878 -3.618 60.259 1.00 38.19 173 ASP A O 1
ATOM 1289 N N . ASN A 1 174 ? 70.764 -4.041 60.059 1.00 30.34 174 ASN A N 1
ATOM 1290 C CA . ASN A 1 174 ? 69.317 -4.236 60.256 1.00 30.34 174 ASN A CA 1
ATOM 1291 C C . ASN A 1 174 ? 68.398 -2.995 60.417 1.00 30.34 174 ASN A C 1
ATOM 1293 O O . ASN A 1 174 ? 67.737 -2.837 61.442 1.00 30.34 174 ASN A O 1
ATOM 1297 N N . GLY A 1 175 ? 68.208 -2.252 59.316 1.00 30.95 175 GLY A N 1
ATOM 1298 C CA . GLY A 1 175 ? 66.946 -1.552 58.993 1.00 30.95 175 GLY A CA 1
ATOM 1299 C C . GLY A 1 175 ? 66.967 -0.017 59.112 1.00 30.95 175 GLY A C 1
ATOM 1300 O O . GLY A 1 175 ? 67.669 0.523 59.955 1.00 30.95 175 GLY A O 1
ATOM 1301 N N . GLY A 1 176 ? 66.216 0.743 58.303 1.00 28.64 176 GLY A N 1
ATOM 1302 C CA . GLY A 1 176 ? 65.264 0.359 57.244 1.00 28.64 176 GLY A CA 1
ATOM 1303 C C . GLY A 1 176 ? 64.975 1.516 56.260 1.00 28.64 176 GLY A C 1
ATOM 1304 O O . GLY A 1 176 ? 65.535 2.599 56.424 1.00 28.64 176 GLY A O 1
ATOM 1305 N N . PRO A 1 177 ? 64.155 1.300 55.211 1.00 39.78 177 PRO A N 1
ATOM 1306 C CA . PRO A 1 177 ? 64.098 2.189 54.046 1.00 39.78 177 PRO A CA 1
ATOM 1307 C C . PRO A 1 177 ? 63.242 3.446 54.272 1.00 39.78 177 PRO A C 1
ATOM 1309 O O . PRO A 1 177 ? 62.022 3.358 54.385 1.00 39.78 177 PRO A O 1
ATOM 1312 N N . LEU A 1 178 ? 63.884 4.620 54.291 1.00 38.47 178 LEU A N 1
ATOM 1313 C CA . LEU A 1 178 ? 63.226 5.935 54.330 1.00 38.47 178 LEU A CA 1
ATOM 1314 C C . LEU A 1 178 ? 64.150 7.038 53.761 1.00 38.47 178 LEU A C 1
ATOM 1316 O O . LEU A 1 178 ? 64.547 7.962 54.466 1.00 38.47 178 LEU A O 1
ATOM 1320 N N . GLN A 1 179 ? 64.523 6.935 52.476 1.00 38.09 179 GLN A N 1
ATOM 1321 C CA . GLN A 1 179 ? 65.270 8.003 51.778 1.00 38.09 179 GLN A CA 1
ATOM 1322 C C . GLN A 1 179 ? 64.811 8.285 50.328 1.00 38.09 179 GLN A C 1
ATOM 1324 O O . GLN A 1 179 ? 65.447 9.068 49.626 1.00 38.09 179 GLN A O 1
ATOM 1329 N N . ASP A 1 180 ? 63.669 7.749 49.885 1.00 46.06 180 ASP A N 1
ATOM 1330 C CA . ASP A 1 180 ? 63.115 8.058 48.559 1.00 46.06 180 ASP A CA 1
ATOM 1331 C C . ASP A 1 180 ? 62.211 9.299 48.565 1.00 46.06 180 ASP A C 1
ATOM 1333 O O . ASP A 1 180 ? 60.991 9.213 48.678 1.00 46.06 180 ASP A O 1
ATOM 1337 N N . GLY A 1 181 ? 62.852 10.461 48.412 1.00 37.69 181 GLY A N 1
ATOM 1338 C CA . GLY A 1 181 ? 62.523 11.504 47.423 1.00 37.69 181 GLY A CA 1
ATOM 1339 C C . GLY A 1 181 ? 61.164 12.226 47.415 1.00 37.69 181 GLY A C 1
ATOM 1340 O O . GLY A 1 181 ? 61.145 13.421 47.130 1.00 37.69 181 GLY A O 1
ATOM 1341 N N . ASN A 1 182 ? 60.038 11.568 47.695 1.00 54.16 182 ASN A N 1
ATOM 1342 C CA . ASN A 1 182 ? 58.697 12.139 47.554 1.00 54.16 182 ASN A CA 1
ATOM 1343 C C . ASN A 1 182 ? 57.901 11.989 48.857 1.00 54.16 182 ASN A C 1
ATOM 1345 O O . ASN A 1 182 ? 57.420 10.908 49.197 1.00 54.16 182 ASN A O 1
ATOM 1349 N N . GLN A 1 183 ? 57.785 13.085 49.608 1.00 43.03 183 GLN A N 1
ATOM 1350 C CA . GLN A 1 183 ? 57.161 13.083 50.929 1.00 43.03 183 GLN A CA 1
ATOM 1351 C C . GLN A 1 183 ? 55.641 12.905 50.828 1.00 43.03 183 GLN A C 1
ATOM 1353 O O . GLN A 1 183 ? 54.895 13.877 50.713 1.00 43.03 183 GLN A O 1
ATOM 1358 N N . LEU A 1 184 ? 55.192 11.653 50.962 1.00 55.91 184 LEU A N 1
ATOM 1359 C CA . LEU A 1 184 ? 53.834 11.311 51.392 1.00 55.91 184 LEU A CA 1
ATOM 1360 C C . LEU A 1 184 ? 53.464 12.214 52.585 1.00 55.91 184 LEU A C 1
ATOM 1362 O O . LEU A 1 184 ? 54.295 12.391 53.481 1.00 55.91 184 LEU A O 1
ATOM 1366 N N . SER A 1 185 ? 52.278 12.825 52.610 1.00 66.44 185 SER A N 1
ATOM 1367 C CA . SER A 1 185 ? 51.981 13.875 53.594 1.00 66.44 185 SER A CA 1
ATOM 1368 C C . SER A 1 185 ? 52.050 13.333 55.027 1.00 66.44 185 SER A C 1
ATOM 1370 O O . SER A 1 185 ? 51.740 12.167 55.258 1.00 66.44 185 SER A O 1
ATOM 1372 N N . LEU A 1 186 ? 52.402 14.158 56.023 1.00 68.25 186 LEU A N 1
ATOM 1373 C CA . LEU A 1 186 ? 52.539 13.702 57.422 1.00 68.25 186 LEU A CA 1
ATOM 1374 C C . LEU A 1 186 ? 51.293 12.944 57.924 1.00 68.25 186 LEU A C 1
ATOM 1376 O O . LEU A 1 186 ? 51.425 11.923 58.590 1.00 68.25 186 LEU A O 1
ATOM 1380 N N . ARG A 1 187 ? 50.092 13.380 57.519 1.00 71.62 187 ARG A N 1
ATOM 1381 C CA . ARG A 1 187 ? 48.813 12.708 57.828 1.00 71.62 187 ARG A CA 1
ATOM 1382 C C . ARG A 1 187 ? 48.658 11.339 57.162 1.00 71.62 187 ARG A C 1
ATOM 1384 O O . ARG A 1 187 ? 47.969 10.469 57.684 1.00 71.62 187 ARG A O 1
ATOM 1391 N N . GLU A 1 188 ? 49.249 11.148 55.991 1.00 68.12 188 GLU A N 1
ATOM 1392 C CA . GLU A 1 188 ? 49.218 9.884 55.255 1.00 68.12 188 GLU A CA 1
ATOM 1393 C C . GLU A 1 188 ? 50.264 8.908 55.808 1.00 68.12 188 GLU A C 1
ATOM 1395 O O . GLU A 1 188 ? 49.958 7.727 55.965 1.00 68.12 188 GLU A O 1
ATOM 1400 N N . GLN A 1 189 ? 51.450 9.403 56.189 1.00 65.94 189 GLN A N 1
ATOM 1401 C CA . GLN A 1 189 ? 52.468 8.626 56.908 1.00 65.94 189 GLN A CA 1
ATOM 1402 C C . GLN A 1 189 ? 51.934 8.123 58.255 1.00 65.94 189 GLN A C 1
ATOM 1404 O O . GLN A 1 189 ? 52.035 6.934 58.551 1.00 65.94 189 GLN A O 1
ATOM 1409 N N . GLU A 1 190 ? 51.291 9.000 59.030 1.00 81.12 190 GLU A N 1
ATOM 1410 C CA . GLU A 1 190 ? 50.621 8.663 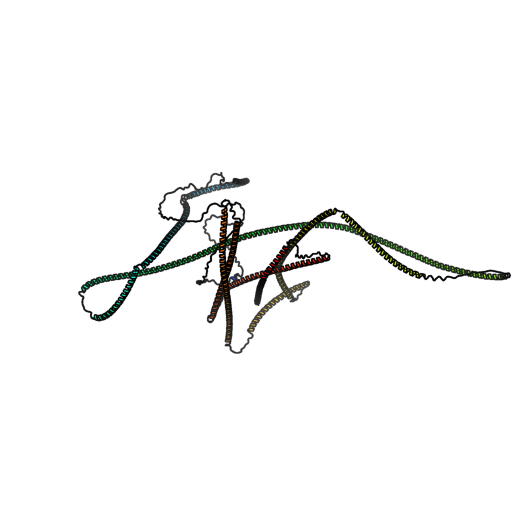60.292 1.00 81.12 190 GLU A CA 1
ATOM 1411 C C . GLU A 1 190 ? 49.582 7.543 60.085 1.00 81.12 190 GLU A C 1
ATOM 1413 O O . GLU A 1 190 ? 49.630 6.523 60.767 1.00 81.12 190 GLU A O 1
ATOM 1418 N N . ASN A 1 191 ? 48.740 7.639 59.048 1.00 84.00 191 ASN A N 1
ATOM 1419 C CA . ASN A 1 191 ? 47.789 6.583 58.672 1.00 84.00 191 ASN A CA 1
ATOM 1420 C C . ASN A 1 191 ? 48.442 5.264 58.195 1.00 84.00 191 ASN A C 1
ATOM 1422 O O . ASN A 1 191 ? 47.804 4.212 58.267 1.00 84.00 191 ASN A O 1
ATOM 1426 N N . VAL A 1 192 ? 49.674 5.283 57.671 1.00 81.69 192 VAL A N 1
ATOM 1427 C CA . VAL A 1 192 ? 50.430 4.062 57.323 1.00 81.69 192 VAL A CA 1
ATOM 1428 C C . VAL A 1 192 ? 50.980 3.397 58.585 1.00 81.69 192 VAL A C 1
ATOM 1430 O O . VAL A 1 192 ? 50.796 2.192 58.759 1.00 81.69 192 VAL A O 1
ATOM 1433 N N . ILE A 1 193 ? 51.582 4.174 59.490 1.00 80.19 193 ILE A N 1
ATOM 1434 C CA . ILE A 1 193 ? 52.074 3.699 60.794 1.00 80.19 193 ILE A CA 1
ATOM 1435 C C . ILE A 1 193 ? 50.920 3.072 61.588 1.00 80.19 193 ILE A C 1
ATOM 1437 O O . ILE A 1 193 ? 51.021 1.934 62.042 1.00 80.19 193 ILE A O 1
ATOM 1441 N N . ASP A 1 194 ? 49.779 3.759 61.637 1.00 84.56 194 ASP A N 1
ATOM 1442 C CA . ASP A 1 194 ? 48.577 3.336 62.354 1.00 84.56 194 ASP A CA 1
ATOM 1443 C C . ASP A 1 194 ? 47.964 2.022 61.804 1.00 84.56 194 ASP A C 1
ATOM 1445 O O . ASP A 1 194 ? 47.260 1.311 62.525 1.00 84.56 194 ASP A O 1
ATOM 1449 N N . ARG A 1 195 ? 48.266 1.630 60.554 1.00 85.69 195 ARG A N 1
ATOM 1450 C CA . ARG A 1 195 ? 47.960 0.285 60.019 1.00 85.69 195 ARG A CA 1
ATOM 1451 C C . ARG A 1 195 ? 49.006 -0.751 60.430 1.00 85.69 195 ARG A C 1
ATOM 1453 O O . ARG A 1 195 ? 48.640 -1.812 60.937 1.00 85.69 195 ARG A O 1
ATOM 1460 N N . ILE A 1 196 ? 50.289 -0.425 60.269 1.00 82.88 196 ILE A N 1
ATOM 1461 C CA . ILE A 1 196 ? 51.412 -1.317 60.600 1.00 82.88 196 ILE A CA 1
ATOM 1462 C C . ILE A 1 196 ? 51.382 -1.711 62.084 1.00 82.88 196 ILE A C 1
ATOM 1464 O O . ILE A 1 196 ? 51.593 -2.879 62.406 1.00 82.88 196 ILE A O 1
ATOM 1468 N N . GLU A 1 197 ? 51.057 -0.795 63.001 1.00 85.06 197 GLU A N 1
ATOM 1469 C CA . GLU A 1 197 ? 50.945 -1.114 64.432 1.00 85.06 197 GLU A CA 1
ATOM 1470 C C . GLU A 1 197 ? 49.834 -2.132 64.736 1.00 85.06 197 GLU A C 1
ATOM 1472 O O . GLU A 1 197 ? 50.034 -3.040 65.550 1.00 85.06 197 GLU A O 1
ATOM 1477 N N . LYS A 1 198 ? 48.690 -2.041 64.044 1.00 86.62 198 LYS A N 1
ATOM 1478 C CA . LYS A 1 198 ? 47.561 -2.976 64.200 1.00 86.62 198 LYS A CA 1
ATOM 1479 C C . LYS A 1 198 ? 47.923 -4.377 63.696 1.00 86.62 198 LYS A C 1
ATOM 1481 O O . LYS A 1 198 ? 47.626 -5.366 64.368 1.00 86.62 198 LYS A O 1
ATOM 1486 N N . GLU A 1 199 ? 48.636 -4.472 62.575 1.00 86.62 199 GLU A N 1
ATOM 1487 C CA . GLU A 1 199 ? 49.171 -5.744 62.066 1.00 86.62 199 GLU A CA 1
ATOM 1488 C C . GLU A 1 199 ? 50.243 -6.330 62.999 1.00 86.62 199 GLU A C 1
ATOM 1490 O O . GLU A 1 199 ? 50.220 -7.524 63.302 1.00 86.62 199 GLU A O 1
ATOM 1495 N N . ASN A 1 200 ? 51.132 -5.493 63.541 1.00 78.25 200 ASN A N 1
ATOM 1496 C CA . ASN A 1 200 ? 52.177 -5.904 64.482 1.00 78.25 200 ASN A CA 1
ATOM 1497 C C . ASN A 1 200 ? 51.583 -6.417 65.813 1.00 78.25 200 ASN A C 1
ATOM 1499 O O . ASN A 1 200 ? 52.056 -7.411 66.368 1.00 78.25 200 ASN A O 1
ATOM 1503 N N . PHE A 1 201 ? 50.502 -5.798 66.302 1.00 91.00 201 PHE A N 1
ATOM 1504 C CA . PHE A 1 201 ? 49.725 -6.300 67.440 1.00 91.00 201 PHE A CA 1
ATOM 1505 C C . PHE A 1 201 ? 49.062 -7.653 67.128 1.00 91.00 201 PHE A C 1
ATOM 1507 O O . PHE A 1 201 ? 49.166 -8.589 67.925 1.00 91.00 201 PHE A O 1
ATOM 1514 N N . GLY A 1 202 ? 48.463 -7.801 65.941 1.00 88.00 202 GLY A N 1
ATOM 1515 C CA . GLY A 1 202 ? 47.901 -9.073 65.471 1.00 88.00 202 GLY A CA 1
ATOM 1516 C C . GLY A 1 202 ? 48.939 -10.200 65.387 1.00 88.00 202 GLY A C 1
ATOM 1517 O O . GLY A 1 202 ? 48.678 -11.318 65.836 1.00 88.00 202 GLY A O 1
ATOM 1518 N N . LEU A 1 203 ? 50.144 -9.906 64.886 1.00 81.88 203 LEU A N 1
ATOM 1519 C CA . LEU A 1 203 ? 51.263 -10.853 64.849 1.00 81.88 203 LEU A CA 1
ATOM 1520 C C . LEU A 1 203 ? 51.741 -11.240 66.256 1.00 81.88 203 LEU A C 1
ATOM 1522 O O . LEU A 1 203 ? 51.954 -12.424 66.508 1.00 81.88 203 LEU A O 1
ATOM 1526 N N . LYS A 1 204 ? 51.838 -10.289 67.196 1.00 86.31 204 LYS A N 1
ATOM 1527 C CA . LYS A 1 204 ? 52.195 -10.570 68.601 1.00 86.31 204 LYS A CA 1
ATOM 1528 C C . LYS A 1 204 ? 51.187 -11.493 69.289 1.00 86.31 204 LYS A C 1
ATOM 1530 O O . LYS A 1 204 ? 51.604 -12.446 69.944 1.00 86.31 204 LYS A O 1
ATOM 1535 N N . LEU A 1 205 ? 49.883 -11.281 69.087 1.00 83.38 205 LEU A N 1
ATOM 1536 C CA . LEU A 1 205 ? 48.850 -12.217 69.558 1.00 83.38 205 LEU A CA 1
ATOM 1537 C C . LEU A 1 205 ? 49.034 -13.611 68.940 1.00 83.38 205 LEU A C 1
ATOM 1539 O O . LEU A 1 205 ? 48.960 -14.617 69.642 1.00 83.38 205 LEU A O 1
ATOM 1543 N N . LYS A 1 206 ? 49.310 -13.682 67.633 1.00 84.38 206 LYS A N 1
ATOM 1544 C CA . LYS A 1 206 ? 49.477 -14.956 66.918 1.00 84.38 206 LYS A CA 1
ATOM 1545 C C . LYS A 1 206 ? 50.715 -15.736 67.379 1.00 84.38 206 LYS A C 1
ATOM 1547 O O . LYS A 1 206 ? 50.641 -16.956 67.484 1.00 84.38 206 LYS A O 1
ATOM 1552 N N . ILE A 1 207 ? 51.805 -15.042 67.716 1.00 80.25 207 ILE A N 1
ATOM 1553 C CA . ILE A 1 207 ? 52.995 -15.624 68.358 1.00 80.25 207 ILE A CA 1
ATOM 1554 C C . ILE A 1 207 ? 52.640 -16.156 69.753 1.00 80.25 207 ILE A C 1
ATOM 1556 O O . ILE A 1 207 ? 52.901 -17.325 70.025 1.00 80.25 207 ILE A O 1
ATOM 1560 N N . HIS A 1 208 ? 51.966 -15.364 70.598 1.00 80.94 208 HIS A N 1
ATOM 1561 C CA . HIS A 1 208 ? 51.568 -15.798 71.945 1.00 80.94 208 HIS A CA 1
ATOM 1562 C C . HIS A 1 208 ? 50.719 -17.078 71.918 1.00 80.94 208 HIS A C 1
ATOM 1564 O O . HIS A 1 208 ? 51.002 -18.021 72.651 1.00 80.94 208 HIS A O 1
ATOM 1570 N N . PHE A 1 209 ? 49.713 -17.160 71.039 1.00 84.31 209 PHE A N 1
ATOM 1571 C CA . PHE A 1 209 ? 48.881 -18.363 70.923 1.00 84.31 209 PHE A CA 1
ATOM 1572 C C . PHE A 1 209 ? 49.652 -19.594 70.410 1.00 84.31 209 PHE A C 1
ATOM 1574 O O . PHE A 1 209 ? 49.318 -20.714 70.793 1.00 84.31 209 PHE A O 1
ATOM 1581 N N . LEU A 1 210 ? 50.698 -19.416 69.592 1.00 76.00 210 LEU A N 1
ATOM 1582 C CA . LEU A 1 210 ? 51.578 -20.510 69.162 1.00 76.00 210 LEU A CA 1
ATOM 1583 C C . LEU A 1 210 ? 52.522 -20.969 70.286 1.00 76.00 210 LEU A C 1
ATOM 1585 O O . LEU A 1 210 ? 52.674 -22.170 70.502 1.00 76.00 210 LEU A O 1
ATOM 1589 N N . GLU A 1 211 ? 53.106 -20.042 71.049 1.00 75.81 211 GLU A N 1
ATOM 1590 C CA . GLU A 1 211 ? 53.921 -20.364 72.230 1.00 75.81 211 GLU A CA 1
ATOM 1591 C C . GLU A 1 211 ? 53.097 -21.056 73.327 1.00 75.81 211 GLU A C 1
ATOM 1593 O O . GLU A 1 211 ? 53.560 -22.004 73.966 1.00 75.81 211 GLU A O 1
ATOM 1598 N N . GLU A 1 212 ? 51.854 -20.622 73.532 1.00 77.69 212 GLU A N 1
ATOM 1599 C CA . GLU A 1 212 ? 50.937 -21.210 74.506 1.00 77.69 212 GLU A CA 1
ATOM 1600 C C . GLU A 1 212 ? 50.433 -22.595 74.064 1.00 77.69 212 GLU A C 1
ATOM 1602 O O . GLU A 1 212 ? 50.327 -23.502 74.893 1.00 77.69 212 GLU A O 1
ATOM 1607 N N . ALA A 1 213 ? 50.237 -22.817 72.757 1.00 72.75 213 ALA A N 1
ATOM 1608 C CA . ALA A 1 213 ? 49.989 -24.146 72.196 1.00 72.75 213 ALA A CA 1
ATOM 1609 C C . ALA A 1 213 ? 51.194 -25.090 72.380 1.00 72.75 213 ALA A C 1
ATOM 1611 O O . ALA A 1 213 ? 51.012 -26.236 72.796 1.00 72.75 213 ALA A O 1
ATOM 1612 N N . LEU A 1 214 ? 52.425 -24.610 72.166 1.00 64.12 214 LEU A N 1
ATOM 1613 C CA . LEU A 1 214 ? 53.647 -25.384 72.429 1.00 64.12 214 LEU A CA 1
ATOM 1614 C C . LEU A 1 214 ? 53.810 -25.722 73.920 1.00 64.12 214 LEU A C 1
ATOM 1616 O O . LEU A 1 214 ? 54.187 -26.841 74.251 1.00 64.12 214 LEU A O 1
ATOM 1620 N N . ARG A 1 215 ? 53.443 -24.815 74.836 1.00 67.06 215 ARG A N 1
ATOM 1621 C CA . ARG A 1 215 ? 53.375 -25.109 76.284 1.00 67.06 215 ARG A CA 1
ATOM 1622 C C . ARG A 1 215 ? 52.261 -26.096 76.656 1.00 67.06 215 ARG A C 1
ATOM 1624 O O . ARG A 1 215 ? 52.321 -26.692 77.731 1.00 67.06 215 ARG A O 1
ATOM 1631 N N . LYS A 1 216 ? 51.243 -26.264 75.805 1.00 72.06 216 LYS A N 1
ATOM 1632 C CA . LYS A 1 216 ? 50.149 -27.233 75.987 1.00 72.06 216 LYS A CA 1
ATOM 1633 C C . LYS A 1 216 ? 50.530 -28.647 75.530 1.00 72.06 216 LYS A C 1
ATOM 1635 O O . LYS A 1 216 ? 49.962 -29.612 76.041 1.00 72.06 216 LYS A O 1
ATOM 1640 N N . ALA A 1 217 ? 51.481 -28.776 74.603 1.00 61.09 217 ALA A N 1
ATOM 1641 C CA . ALA A 1 217 ? 52.023 -30.054 74.149 1.00 61.09 217 ALA A CA 1
ATOM 1642 C C . ALA A 1 217 ? 52.907 -30.685 75.245 1.00 61.09 217 ALA A C 1
ATOM 1644 O O . ALA A 1 217 ? 54.044 -30.279 75.474 1.00 61.09 217 ALA A O 1
ATOM 1645 N N . GLY A 1 218 ? 52.346 -31.655 75.973 1.00 52.72 218 GLY A N 1
ATOM 1646 C CA . GLY A 1 218 ? 52.986 -32.261 77.144 1.00 52.72 218 GLY A CA 1
ATOM 1647 C C . GLY A 1 218 ? 54.181 -33.187 76.840 1.00 52.72 218 GLY A C 1
ATOM 1648 O O . GLY A 1 218 ? 54.449 -33.503 75.679 1.00 52.72 218 GLY A O 1
ATOM 1649 N N . PRO A 1 219 ? 54.875 -33.694 77.884 1.00 61.78 219 PRO A N 1
ATOM 1650 C CA . PRO A 1 219 ? 56.197 -34.329 77.765 1.00 61.78 219 PRO A CA 1
ATOM 1651 C C . PRO A 1 219 ? 56.328 -35.567 76.863 1.00 61.78 219 PRO A C 1
ATOM 1653 O O . PRO A 1 219 ? 57.451 -35.937 76.533 1.00 61.78 219 PRO A O 1
ATOM 1656 N N . GLY A 1 220 ? 55.232 -36.184 76.408 1.00 57.75 220 GLY A N 1
ATOM 1657 C CA . GLY A 1 220 ? 55.299 -37.222 75.369 1.00 57.75 220 GLY A CA 1
ATOM 1658 C C . GLY A 1 220 ? 55.977 -36.712 74.091 1.00 57.75 220 GLY A C 1
ATOM 1659 O O . GLY A 1 220 ? 56.850 -37.387 73.556 1.00 57.75 220 GLY A O 1
ATOM 1660 N N . PHE A 1 221 ? 55.691 -35.462 73.701 1.00 61.38 221 PHE A N 1
ATOM 1661 C CA . PHE A 1 221 ? 56.371 -34.794 72.589 1.00 61.38 221 PHE A CA 1
ATOM 1662 C C . PHE A 1 221 ? 57.875 -34.616 72.853 1.00 61.38 221 PHE A C 1
ATOM 1664 O O . PHE A 1 221 ? 58.665 -34.671 71.919 1.00 61.38 221 PHE A O 1
ATOM 1671 N N . SER A 1 222 ? 58.304 -34.461 74.115 1.00 60.28 222 SER A N 1
ATOM 1672 C CA . SER A 1 222 ? 59.733 -34.406 74.452 1.00 60.28 222 SER A CA 1
ATOM 1673 C C . SER A 1 222 ? 60.419 -35.774 74.481 1.00 60.28 222 SER A C 1
ATOM 1675 O O . SER A 1 222 ? 61.599 -35.828 74.163 1.00 60.28 222 SER A O 1
ATOM 1677 N N . ASP A 1 223 ? 59.720 -36.869 74.796 1.00 66.12 223 ASP A N 1
ATOM 1678 C CA . ASP A 1 223 ? 60.291 -38.226 74.719 1.00 66.12 223 ASP A CA 1
ATOM 1679 C C . ASP A 1 223 ? 60.350 -38.749 73.275 1.00 66.12 223 ASP A C 1
ATOM 1681 O O . ASP A 1 223 ? 61.318 -39.414 72.902 1.00 66.12 223 ASP A O 1
ATOM 1685 N N . GLU A 1 224 ? 59.367 -38.409 72.435 1.00 66.81 224 GLU A N 1
ATOM 1686 C CA . GLU A 1 224 ? 59.461 -38.620 70.986 1.00 66.81 224 GLU A CA 1
ATOM 1687 C C . GLU A 1 224 ? 60.578 -37.757 70.398 1.00 66.81 224 GLU A C 1
ATOM 1689 O O . GLU A 1 224 ? 61.499 -38.316 69.807 1.00 66.81 224 GLU A O 1
ATOM 1694 N N . ALA A 1 225 ? 60.614 -36.451 70.690 1.00 63.00 225 ALA A N 1
ATOM 1695 C CA . ALA A 1 225 ? 61.711 -35.581 70.266 1.00 63.00 225 ALA A CA 1
ATOM 1696 C C . ALA A 1 225 ? 63.079 -35.984 70.852 1.00 63.00 225 ALA A C 1
ATOM 1698 O O . ALA A 1 225 ? 64.096 -35.597 70.285 1.00 63.00 225 ALA A O 1
ATOM 1699 N N . LEU A 1 226 ? 63.152 -36.752 71.953 1.00 65.50 226 LEU A N 1
ATOM 1700 C CA . LEU A 1 226 ? 64.395 -37.321 72.504 1.00 65.50 226 LEU A CA 1
ATOM 1701 C C . LEU A 1 226 ? 64.804 -38.635 71.834 1.00 65.50 226 LEU A C 1
ATOM 1703 O O . LEU A 1 226 ? 66.002 -38.829 71.623 1.00 65.50 226 LEU A O 1
ATOM 1707 N N . LYS A 1 227 ? 63.856 -39.509 71.472 1.00 73.44 227 LYS A N 1
ATOM 1708 C CA . LYS A 1 227 ? 64.130 -40.678 70.618 1.00 73.44 227 LYS A CA 1
ATOM 1709 C C . LYS A 1 227 ? 64.583 -40.231 69.240 1.00 73.44 227 LYS A C 1
ATOM 1711 O O . LYS A 1 227 ? 65.664 -40.629 68.816 1.00 73.44 227 LYS A O 1
ATOM 1716 N N . GLU A 1 228 ? 63.844 -39.302 68.644 1.00 78.06 228 GLU A N 1
ATOM 1717 C CA . GLU A 1 228 ? 64.236 -38.555 67.457 1.00 78.06 228 GLU A CA 1
ATOM 1718 C C . GLU A 1 228 ? 65.605 -37.900 67.688 1.00 78.06 228 GLU A C 1
ATOM 1720 O O . GLU A 1 228 ? 66.482 -38.051 66.856 1.00 78.06 228 GLU A O 1
ATOM 1725 N N . ASN A 1 229 ? 65.896 -37.293 68.850 1.00 68.00 229 ASN A N 1
ATOM 1726 C CA . ASN A 1 229 ? 67.245 -36.784 69.141 1.00 68.00 229 ASN A CA 1
ATOM 1727 C C . ASN A 1 229 ? 68.325 -37.873 69.196 1.00 68.00 229 ASN A C 1
ATOM 1729 O O . ASN A 1 229 ? 69.485 -37.562 68.936 1.00 68.00 229 ASN A O 1
ATOM 1733 N N . THR A 1 230 ? 68.004 -39.106 69.599 1.00 77.19 230 THR A N 1
ATOM 1734 C CA . THR A 1 230 ? 68.959 -40.225 69.611 1.00 77.19 230 THR A CA 1
ATOM 1735 C C . THR A 1 230 ? 69.143 -40.849 68.238 1.00 77.19 230 THR A C 1
ATOM 1737 O O . THR A 1 230 ? 70.282 -41.145 67.889 1.00 77.19 230 THR A O 1
ATOM 1740 N N . GLU A 1 231 ? 68.087 -40.955 67.434 1.00 78.94 231 GLU A N 1
ATOM 1741 C CA . GLU A 1 231 ? 68.155 -41.362 66.031 1.00 78.94 231 GLU A CA 1
ATOM 1742 C C . GLU A 1 231 ? 68.883 -40.277 65.237 1.00 78.94 231 GLU A C 1
ATOM 1744 O O . GLU A 1 231 ? 69.990 -40.537 64.796 1.00 78.94 231 GLU A O 1
ATOM 1749 N N . LEU A 1 232 ? 68.460 -39.009 65.285 1.00 74.31 232 LEU A N 1
ATOM 1750 C CA . LEU A 1 232 ? 69.210 -37.846 64.782 1.00 74.31 232 LEU A CA 1
ATOM 1751 C C . LEU A 1 232 ? 70.631 -37.707 65.359 1.00 74.31 232 LEU A C 1
ATOM 1753 O O . LEU A 1 232 ? 71.430 -36.983 64.774 1.00 74.31 232 LEU A O 1
ATOM 1757 N N . LYS A 1 233 ? 71.000 -38.353 66.477 1.00 78.38 233 LYS A N 1
ATOM 1758 C CA . LYS A 1 233 ? 72.398 -38.426 66.962 1.00 78.38 233 LYS A CA 1
ATOM 1759 C C . LYS A 1 233 ? 73.164 -39.604 66.376 1.00 78.38 233 LYS A C 1
ATOM 1761 O O . LYS A 1 233 ? 74.337 -39.425 66.059 1.00 78.38 233 LYS A O 1
ATOM 1766 N N . VAL A 1 234 ? 72.550 -40.778 66.252 1.00 81.94 234 VAL A N 1
ATOM 1767 C CA . VAL A 1 234 ? 73.136 -41.931 65.556 1.00 81.94 234 VAL A CA 1
ATOM 1768 C C . VAL A 1 234 ? 73.296 -41.582 64.086 1.00 81.94 234 VAL A C 1
ATOM 1770 O O . VAL A 1 234 ? 74.414 -41.663 63.597 1.00 81.94 234 VAL A O 1
ATOM 1773 N N . ASP A 1 235 ? 72.251 -41.051 63.459 1.00 80.06 235 ASP A N 1
ATOM 1774 C CA . ASP A 1 235 ? 72.227 -40.458 62.130 1.00 80.06 235 ASP A CA 1
ATOM 1775 C C . ASP A 1 235 ? 73.221 -39.313 62.031 1.00 80.06 235 ASP A C 1
ATOM 1777 O O . ASP A 1 235 ? 74.063 -39.345 61.157 1.00 80.06 235 ASP A O 1
ATOM 1781 N N . LYS A 1 236 ? 73.284 -38.348 62.959 1.00 77.50 236 LYS A N 1
ATOM 1782 C CA . LYS A 1 236 ? 74.370 -37.346 62.938 1.00 77.50 236 LYS A CA 1
ATOM 1783 C C . LYS A 1 236 ? 75.762 -37.965 63.056 1.00 77.50 236 LYS A C 1
ATOM 1785 O O . LYS A 1 236 ? 76.703 -37.351 62.575 1.00 77.50 236 LYS A O 1
ATOM 1790 N N . VAL A 1 237 ? 75.938 -39.137 63.667 1.00 80.19 237 VAL A N 1
ATOM 1791 C CA . VAL A 1 237 ? 77.240 -39.816 63.788 1.00 80.19 237 VAL A CA 1
ATOM 1792 C C . VAL A 1 237 ? 77.541 -40.717 62.580 1.00 80.19 237 VAL A C 1
ATOM 1794 O O . VAL A 1 237 ? 78.703 -40.797 62.174 1.00 80.19 237 VAL A O 1
ATOM 1797 N N . THR A 1 238 ? 76.545 -41.340 61.947 1.00 79.50 238 THR A N 1
ATOM 1798 C CA . THR A 1 238 ? 76.680 -42.026 60.652 1.00 79.50 238 THR A CA 1
ATOM 1799 C C . THR A 1 238 ? 76.841 -40.991 59.553 1.00 79.50 238 THR A C 1
ATOM 1801 O O . THR A 1 238 ? 77.897 -41.005 58.944 1.00 79.50 238 THR A O 1
ATOM 1804 N N . LEU A 1 239 ? 75.979 -39.975 59.440 1.00 74.81 239 LEU A N 1
ATOM 1805 C CA . LEU A 1 239 ? 76.200 -38.754 58.656 1.00 74.81 239 LEU A CA 1
ATOM 1806 C C . LEU A 1 239 ? 77.468 -38.001 59.060 1.00 74.81 239 LEU A C 1
ATOM 1808 O O . LEU A 1 239 ? 77.939 -37.257 58.225 1.00 74.81 239 LEU A O 1
ATOM 1812 N N . GLN A 1 240 ? 78.086 -38.144 60.239 1.00 79.19 240 GLN A N 1
ATOM 1813 C CA . GLN A 1 240 ? 79.431 -37.577 60.478 1.00 79.19 240 GLN A CA 1
ATOM 1814 C C . GLN A 1 240 ? 80.543 -38.497 59.983 1.00 79.19 240 GLN A C 1
ATOM 1816 O O . GLN A 1 240 ? 81.570 -37.990 59.550 1.00 79.19 240 GLN A O 1
ATOM 1821 N N . ARG A 1 241 ? 80.374 -39.822 60.004 1.00 79.50 241 ARG A N 1
ATOM 1822 C CA . ARG A 1 241 ? 81.317 -40.773 59.386 1.00 79.50 241 ARG A CA 1
ATOM 1823 C C . ARG A 1 241 ? 81.145 -40.861 57.874 1.00 79.50 241 ARG A C 1
ATOM 1825 O O . ARG A 1 241 ? 82.100 -41.170 57.178 1.00 79.50 241 ARG A O 1
ATOM 1832 N N . GLU A 1 242 ? 79.967 -40.568 57.354 1.00 81.19 242 GLU A N 1
ATOM 1833 C CA . GLU A 1 242 ? 79.670 -40.336 55.951 1.00 81.19 242 GLU A CA 1
ATOM 1834 C C . GLU A 1 242 ? 80.075 -38.923 55.584 1.00 81.19 242 GLU A C 1
ATOM 1836 O O . GLU A 1 242 ? 80.927 -38.808 54.737 1.00 81.19 242 GLU A O 1
ATOM 1841 N N . LEU A 1 243 ? 79.716 -37.855 56.290 1.00 79.31 243 LEU A N 1
ATOM 1842 C CA . LEU A 1 243 ? 80.318 -36.536 56.046 1.00 79.31 243 LEU A CA 1
ATOM 1843 C C . LEU A 1 243 ? 81.836 -36.519 56.290 1.00 79.31 243 LEU A C 1
ATOM 1845 O O . LEU A 1 243 ? 82.471 -35.630 55.760 1.00 79.31 243 LEU A O 1
ATOM 1849 N N . GLN A 1 244 ? 82.461 -37.491 56.970 1.00 79.44 244 GLN A N 1
ATOM 1850 C CA . GLN A 1 244 ? 83.922 -37.708 56.951 1.00 79.44 244 GLN A CA 1
ATOM 1851 C C . GLN A 1 244 ? 84.406 -38.654 55.842 1.00 79.44 244 GLN A C 1
ATOM 1853 O O . GLN A 1 244 ? 85.548 -38.513 55.419 1.00 79.44 244 GLN A O 1
ATOM 1858 N N . ARG A 1 245 ? 83.600 -39.610 55.362 1.00 80.50 245 ARG A N 1
ATOM 1859 C CA . ARG A 1 245 ? 83.928 -40.455 54.198 1.00 80.50 245 ARG A CA 1
ATOM 1860 C C . ARG A 1 245 ? 83.675 -39.693 52.912 1.00 80.50 245 ARG A C 1
ATOM 1862 O O . ARG A 1 245 ? 84.629 -39.497 52.193 1.00 80.50 245 ARG A O 1
ATOM 1869 N N . CYS A 1 246 ? 82.484 -39.148 52.704 1.00 77.25 246 CYS A N 1
ATOM 1870 C CA . CYS A 1 246 ? 82.196 -38.016 51.835 1.00 77.25 246 CYS A CA 1
ATOM 1871 C C . CYS A 1 246 ? 83.232 -36.905 52.025 1.00 77.25 246 CYS A C 1
ATOM 1873 O O . CYS A 1 246 ? 83.933 -36.709 51.063 1.00 77.25 246 CYS A O 1
ATOM 1875 N N . LYS A 1 247 ? 83.519 -36.272 53.183 1.00 78.00 247 LYS A N 1
ATOM 1876 C CA . LYS A 1 247 ? 84.663 -35.312 53.227 1.00 78.00 247 LYS A CA 1
ATOM 1877 C C . LYS A 1 247 ? 86.029 -35.923 52.933 1.00 78.00 247 LYS A C 1
ATOM 1879 O O . LYS A 1 247 ? 86.907 -35.161 52.599 1.00 78.00 247 LYS A O 1
ATOM 1884 N N . LYS A 1 248 ? 86.281 -37.229 53.004 1.00 80.56 248 LYS A N 1
ATOM 1885 C CA . LYS A 1 248 ? 87.540 -37.800 52.484 1.00 80.56 248 LYS A CA 1
ATOM 1886 C C . LYS A 1 248 ? 87.486 -38.080 50.987 1.00 80.56 248 LYS A C 1
ATOM 1888 O O . LYS A 1 248 ? 88.518 -37.968 50.358 1.00 80.56 248 LYS A O 1
ATOM 1893 N N . LEU A 1 249 ? 86.310 -38.367 50.441 1.00 83.38 249 LEU A N 1
ATOM 1894 C CA . LEU A 1 249 ? 85.983 -38.555 49.027 1.00 83.38 249 LEU A CA 1
ATOM 1895 C C . LEU A 1 249 ? 85.689 -37.232 48.315 1.00 83.38 249 LEU A C 1
ATOM 1897 O O . LEU A 1 249 ? 85.620 -37.217 47.103 1.00 83.38 249 LEU A O 1
ATOM 1901 N N . LEU A 1 250 ? 85.510 -36.149 49.069 1.00 81.38 250 LEU A N 1
ATOM 1902 C CA . LEU A 1 250 ? 85.215 -34.771 48.685 1.00 81.38 250 LEU A CA 1
ATOM 1903 C C . LEU A 1 250 ? 86.336 -33.850 49.149 1.00 81.38 250 LEU A C 1
ATOM 1905 O O . LEU A 1 250 ? 86.453 -32.807 48.565 1.00 81.38 250 LEU A O 1
ATOM 1909 N N . ILE A 1 251 ? 87.237 -34.250 50.054 1.00 82.19 251 ILE A N 1
ATOM 1910 C CA . ILE A 1 251 ? 88.609 -33.718 50.092 1.00 82.19 251 ILE A CA 1
ATOM 1911 C C . ILE A 1 251 ? 89.478 -34.487 49.101 1.00 82.19 251 ILE A C 1
ATOM 1913 O O . ILE A 1 251 ? 90.361 -33.871 48.543 1.00 82.19 251 ILE A O 1
ATOM 1917 N N . SER A 1 252 ? 89.222 -35.766 48.782 1.00 85.38 252 SER A N 1
ATOM 1918 C CA . SER A 1 252 ? 89.857 -36.405 47.617 1.00 85.38 252 SER A CA 1
ATOM 1919 C C . SER A 1 252 ? 89.153 -36.073 46.306 1.00 85.38 252 SER A C 1
ATOM 1921 O O . SER A 1 252 ? 89.795 -36.189 45.281 1.00 85.38 252 SER A O 1
ATOM 1923 N N . ALA A 1 253 ? 87.879 -35.661 46.287 1.00 79.56 253 ALA A N 1
ATOM 1924 C CA . ALA A 1 253 ? 87.274 -35.056 45.096 1.00 79.56 253 ALA A CA 1
ATOM 1925 C C . ALA A 1 253 ? 87.344 -33.531 45.093 1.00 79.56 253 ALA A C 1
ATOM 1927 O O . ALA A 1 253 ? 87.186 -32.983 44.025 1.00 79.56 253 ALA A O 1
ATOM 1928 N N . GLU A 1 254 ? 87.660 -32.831 46.185 1.00 80.31 254 GLU A N 1
ATOM 1929 C CA . GLU A 1 254 ? 88.219 -31.475 46.108 1.00 80.31 254 GLU A CA 1
ATOM 1930 C C . GLU A 1 254 ? 89.649 -31.625 45.620 1.00 80.31 254 GLU A C 1
ATOM 1932 O O . GLU A 1 254 ? 89.903 -31.164 44.537 1.00 80.31 254 GLU A O 1
ATOM 1937 N N . GLN A 1 255 ? 90.539 -32.386 46.268 1.00 79.06 255 GLN A N 1
ATOM 1938 C CA . GLN A 1 255 ? 91.891 -32.656 45.750 1.00 79.06 255 GLN A CA 1
ATOM 1939 C C . GLN A 1 255 ? 91.889 -33.231 44.335 1.00 79.06 255 GLN A C 1
ATOM 1941 O O . GLN A 1 255 ? 92.786 -32.871 43.601 1.00 79.06 255 GLN A O 1
ATOM 1946 N N . ASN A 1 256 ? 90.906 -34.029 43.902 1.00 81.44 256 ASN A N 1
ATOM 1947 C CA . ASN A 1 256 ? 90.796 -34.398 42.489 1.00 81.44 256 ASN A CA 1
ATOM 1948 C C . ASN A 1 256 ? 90.073 -33.333 41.649 1.00 81.44 256 ASN A C 1
ATOM 1950 O O . ASN A 1 256 ? 90.408 -33.236 40.493 1.00 81.44 256 ASN A O 1
ATOM 1954 N N . LEU A 1 257 ? 89.154 -32.499 42.155 1.00 77.00 257 LEU A N 1
ATOM 1955 C CA . LEU A 1 257 ? 88.634 -31.287 41.474 1.00 77.00 257 LEU A CA 1
ATOM 1956 C C . LEU A 1 257 ? 89.516 -30.046 41.725 1.00 77.00 257 LEU A C 1
ATOM 1958 O O . LEU A 1 257 ? 89.059 -28.925 41.528 1.00 77.00 257 LEU A O 1
ATOM 1962 N N . GLU A 1 258 ? 90.753 -30.253 42.174 1.00 78.69 258 GLU A N 1
ATOM 1963 C CA . GLU A 1 258 ? 91.756 -29.256 42.569 1.00 78.69 258 GLU A CA 1
ATOM 1964 C C . GLU A 1 258 ? 93.125 -29.658 42.033 1.00 78.69 258 GLU A C 1
ATOM 1966 O O . GLU A 1 258 ? 93.860 -28.784 41.620 1.00 78.69 258 GLU A O 1
ATOM 1971 N N . THR A 1 259 ? 93.415 -30.947 41.832 1.00 79.38 259 THR A N 1
ATOM 1972 C CA . THR A 1 259 ? 94.28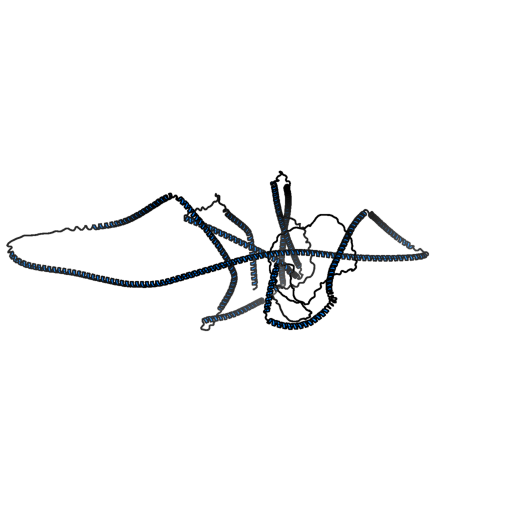7 -31.382 40.739 1.00 79.38 259 THR A CA 1
ATOM 1973 C C . THR A 1 259 ? 93.538 -31.261 39.427 1.00 79.38 259 THR A C 1
ATOM 1975 O O . THR A 1 259 ? 94.083 -30.624 38.557 1.00 79.38 259 THR A O 1
ATOM 1978 N N . TYR A 1 260 ? 92.271 -31.677 39.272 1.00 76.31 260 TYR A N 1
ATOM 1979 C CA . TYR A 1 260 ? 91.504 -31.321 38.068 1.00 76.31 260 TYR A CA 1
ATOM 1980 C C . TYR A 1 260 ? 91.163 -29.833 38.007 1.00 76.31 260 TYR A C 1
ATOM 1982 O O . TYR A 1 260 ? 91.025 -29.369 36.895 1.00 76.31 260 TYR A O 1
ATOM 1990 N N . ARG A 1 261 ? 91.095 -29.034 39.092 1.00 76.56 261 ARG A N 1
ATOM 1991 C CA . ARG A 1 261 ? 91.160 -27.562 38.920 1.00 76.56 261 ARG A CA 1
ATOM 1992 C C . ARG A 1 261 ? 92.572 -27.049 38.735 1.00 76.56 261 ARG A C 1
ATOM 1994 O O . ARG A 1 261 ? 92.672 -26.015 38.141 1.00 76.56 261 ARG A O 1
ATOM 2001 N N . GLN A 1 262 ? 93.664 -27.704 39.105 1.00 71.25 262 GLN A N 1
ATOM 2002 C CA . GLN A 1 262 ? 95.020 -27.268 38.715 1.00 71.25 262 GLN A CA 1
ATOM 2003 C C . GLN A 1 262 ? 95.478 -27.916 37.396 1.00 71.25 262 GLN A C 1
ATOM 2005 O O . GLN A 1 262 ? 96.522 -27.580 36.861 1.00 71.25 262 GLN A O 1
ATOM 2010 N N . GLU A 1 263 ? 94.658 -28.774 36.798 1.00 71.38 263 GLU A N 1
ATOM 2011 C CA . GLU A 1 263 ? 94.742 -29.360 35.455 1.00 71.38 263 GLU A CA 1
ATOM 2012 C C . GLU A 1 263 ? 93.595 -28.836 34.573 1.00 71.38 263 GLU A C 1
ATOM 2014 O O . GLU A 1 263 ? 93.661 -29.015 33.374 1.00 71.38 263 GLU A O 1
ATOM 2019 N N . MET A 1 264 ? 92.633 -28.086 35.129 1.00 63.25 264 MET A N 1
ATOM 2020 C CA . MET A 1 264 ? 91.659 -27.194 34.462 1.00 63.25 264 MET A CA 1
ATOM 2021 C C . MET A 1 264 ? 91.781 -25.736 34.963 1.00 63.25 264 MET A C 1
ATOM 2023 O O . MET A 1 264 ? 90.883 -24.947 34.759 1.00 63.25 264 MET A O 1
ATOM 2027 N N . LEU A 1 265 ? 92.883 -25.383 35.636 1.00 66.44 265 LEU A N 1
ATOM 2028 C CA . LEU A 1 265 ? 93.484 -24.046 35.883 1.00 66.44 265 LEU A CA 1
ATOM 2029 C C . LEU A 1 265 ? 95.012 -24.147 35.740 1.00 66.44 265 LEU A C 1
ATOM 2031 O O . LEU A 1 265 ? 95.727 -23.187 35.914 1.00 66.44 265 LEU A O 1
ATOM 2035 N N . SER A 1 266 ? 95.549 -25.307 35.349 1.00 66.06 266 SER A N 1
ATOM 2036 C CA . SER A 1 266 ? 96.758 -25.382 34.521 1.00 66.06 266 SER A CA 1
ATOM 2037 C C . SER A 1 266 ? 96.576 -26.294 33.306 1.00 66.06 266 SER A C 1
ATOM 2039 O O . SER A 1 266 ? 97.498 -26.418 32.518 1.00 66.06 266 SER A O 1
ATOM 2041 N N . MET A 1 267 ? 95.362 -26.781 33.029 1.00 53.47 267 MET A N 1
ATOM 2042 C CA . MET A 1 267 ? 94.718 -26.598 31.719 1.00 53.47 267 MET A CA 1
ATOM 2043 C C . MET A 1 267 ? 93.436 -25.736 31.837 1.00 53.47 267 MET A C 1
ATOM 2045 O O . MET A 1 267 ? 92.454 -26.014 31.178 1.00 53.47 267 MET A O 1
ATOM 2049 N N . GLN A 1 268 ? 93.456 -24.722 32.724 1.00 54.28 268 GLN A N 1
ATOM 2050 C CA . GLN A 1 268 ? 93.064 -23.298 32.540 1.00 54.28 268 GLN A CA 1
ATOM 2051 C C . GLN A 1 268 ? 94.136 -22.354 33.110 1.00 54.28 268 GLN A C 1
ATOM 2053 O O . GLN A 1 268 ? 93.839 -21.292 33.602 1.00 54.28 268 GLN A O 1
ATOM 2058 N N . GLU A 1 269 ? 95.399 -22.758 32.953 1.00 49.03 269 GLU A N 1
ATOM 2059 C CA . GLU A 1 269 ? 96.571 -21.881 32.722 1.00 49.03 269 GLU A CA 1
ATOM 2060 C C . GLU A 1 269 ? 97.520 -22.527 31.687 1.00 49.03 269 GLU A C 1
ATOM 2062 O O . GLU A 1 269 ? 98.401 -21.898 31.130 1.00 49.03 269 GLU A O 1
ATOM 2067 N N . LYS A 1 270 ? 97.306 -23.798 31.323 1.00 47.69 270 LYS A N 1
ATOM 2068 C CA . LYS A 1 270 ? 97.522 -24.286 29.950 1.00 47.69 270 LYS A CA 1
ATOM 2069 C C . LYS A 1 270 ? 96.198 -24.520 29.215 1.00 47.69 270 LYS A C 1
ATOM 2071 O O . LYS A 1 270 ? 96.207 -25.080 28.137 1.00 47.69 270 LYS A O 1
ATOM 2076 N N . ILE A 1 271 ? 95.097 -24.067 29.840 1.00 46.38 271 ILE A N 1
ATOM 2077 C CA . ILE A 1 271 ? 94.138 -23.128 29.268 1.00 46.38 271 ILE A CA 1
ATOM 2078 C C . ILE A 1 271 ? 94.595 -21.707 29.759 1.00 46.38 271 ILE A C 1
ATOM 2080 O O . ILE A 1 271 ? 95.649 -21.400 29.256 1.00 46.38 271 ILE A O 1
ATOM 2084 N N . GLU A 1 272 ? 94.030 -20.844 30.620 1.00 40.09 272 GLU A N 1
ATOM 2085 C CA . GLU A 1 272 ? 94.351 -19.371 30.838 1.00 40.09 272 GLU A CA 1
ATOM 2086 C C . GLU A 1 272 ? 95.799 -18.760 30.919 1.00 40.09 272 GLU A C 1
ATOM 2088 O O . GLU A 1 272 ? 95.911 -17.598 31.280 1.00 40.09 272 GLU A O 1
ATOM 2093 N N . VAL A 1 273 ? 96.883 -19.458 30.527 1.00 44.38 273 VAL A N 1
ATOM 2094 C CA . VAL A 1 273 ? 98.225 -18.943 30.115 1.00 44.38 273 VAL A CA 1
ATOM 2095 C C . VAL A 1 273 ? 98.887 -19.805 28.993 1.00 44.38 273 VAL A C 1
ATOM 2097 O O . VAL A 1 273 ? 100.052 -19.653 28.624 1.00 44.38 273 VAL A O 1
ATOM 2100 N N . ARG A 1 274 ? 98.185 -20.799 28.430 1.00 43.84 274 ARG A N 1
ATOM 2101 C CA . ARG A 1 274 ? 98.693 -21.614 27.309 1.00 43.84 274 ARG A CA 1
ATOM 2102 C C . ARG A 1 274 ? 97.703 -22.413 26.492 1.00 43.84 274 ARG A C 1
ATOM 2104 O O . ARG A 1 274 ? 98.102 -23.131 25.594 1.00 43.84 274 ARG A O 1
ATOM 2111 N N . GLN A 1 275 ? 96.430 -22.325 26.821 1.00 43.34 275 GLN A N 1
ATOM 2112 C CA . GLN A 1 275 ? 95.394 -22.440 25.823 1.00 43.34 275 GLN A CA 1
ATOM 2113 C C . GLN A 1 275 ? 94.423 -21.264 25.950 1.00 43.34 275 GLN A C 1
ATOM 2115 O O . GLN A 1 275 ? 94.214 -20.614 24.961 1.00 43.34 275 GLN A O 1
ATOM 2120 N N . ALA A 1 276 ? 93.997 -20.774 27.100 1.00 38.25 276 ALA A N 1
ATOM 2121 C CA . ALA A 1 276 ? 93.719 -19.345 27.272 1.00 38.25 276 ALA A CA 1
ATOM 2122 C C . ALA A 1 276 ? 95.015 -18.518 27.452 1.00 38.25 276 ALA A C 1
ATOM 2124 O O . ALA A 1 276 ? 94.975 -17.532 28.157 1.00 38.25 276 ALA A O 1
ATOM 2125 N N . ASP A 1 277 ? 96.109 -18.924 26.780 1.00 45.75 277 ASP A N 1
ATOM 2126 C CA . ASP A 1 277 ? 96.921 -18.076 25.867 1.00 45.75 277 ASP A CA 1
ATOM 2127 C C . ASP A 1 277 ? 97.333 -18.863 24.541 1.00 45.75 277 ASP A C 1
ATOM 2129 O O . ASP A 1 277 ? 98.342 -18.539 23.936 1.00 45.75 277 ASP A O 1
ATOM 2133 N N . GLU A 1 278 ? 96.605 -19.922 24.084 1.00 46.81 278 GLU A N 1
ATOM 2134 C CA . GLU A 1 278 ? 96.704 -20.703 22.783 1.00 46.81 278 GLU A CA 1
ATOM 2135 C C . GLU A 1 278 ? 95.370 -21.350 22.183 1.00 46.81 278 GLU A C 1
ATOM 2137 O O . GLU A 1 278 ? 95.112 -21.112 21.015 1.00 46.81 278 GLU A O 1
ATOM 2142 N N . VAL A 1 279 ? 94.499 -22.164 22.861 1.00 54.69 279 VAL A N 1
ATOM 2143 C CA . VAL A 1 279 ? 93.135 -22.674 22.420 1.00 54.69 279 VAL A CA 1
ATOM 2144 C C . VAL A 1 279 ? 91.853 -22.483 23.322 1.00 54.69 279 VAL A C 1
ATOM 2146 O O . VAL A 1 279 ? 90.804 -22.991 22.975 1.00 54.69 279 VAL A O 1
ATOM 2149 N N . LEU A 1 280 ? 91.856 -21.732 24.436 1.00 46.53 280 LEU A N 1
ATOM 2150 C CA . LEU A 1 280 ? 90.734 -20.900 24.976 1.00 46.53 280 LEU A CA 1
ATOM 2151 C C . LEU A 1 280 ? 91.086 -19.371 24.929 1.00 46.53 280 LEU A C 1
ATOM 2153 O O . LEU A 1 280 ? 90.385 -18.509 25.425 1.00 46.53 280 LEU A O 1
ATOM 2157 N N . HIS A 1 281 ? 92.199 -19.060 24.263 1.00 47.38 281 HIS A N 1
ATOM 2158 C CA . HIS A 1 281 ? 92.756 -17.853 23.637 1.00 47.38 281 HIS A CA 1
ATOM 2159 C C . HIS A 1 281 ? 93.231 -18.321 22.236 1.00 47.38 281 HIS A C 1
ATOM 2161 O O . HIS A 1 281 ? 94.048 -17.657 21.632 1.00 47.38 281 HIS A O 1
ATOM 2167 N N . ALA A 1 282 ? 92.881 -19.526 21.761 1.00 61.25 282 ALA A N 1
ATOM 2168 C CA . ALA A 1 282 ? 91.863 -19.739 20.725 1.00 61.25 282 ALA A CA 1
ATOM 2169 C C . ALA A 1 282 ? 90.592 -20.523 21.129 1.00 61.25 282 ALA A C 1
ATOM 2171 O O . ALA A 1 282 ? 90.190 -21.489 20.493 1.00 61.25 282 ALA A O 1
ATOM 2172 N N . GLU A 1 283 ? 89.946 -20.047 22.185 1.00 61.53 283 GLU A N 1
ATOM 2173 C CA . GLU A 1 283 ? 88.511 -19.722 22.285 1.00 61.53 283 GLU A CA 1
ATOM 2174 C C . GLU A 1 283 ? 88.416 -18.263 22.813 1.00 61.53 283 GLU A C 1
ATOM 2176 O O . GLU A 1 283 ? 87.356 -17.853 23.251 1.00 61.53 283 GLU A O 1
ATOM 2181 N N . LEU A 1 284 ? 89.514 -17.475 22.720 1.00 58.81 284 LEU A N 1
ATOM 2182 C CA . LEU A 1 284 ? 89.646 -16.007 22.885 1.00 58.81 284 LEU A CA 1
ATOM 2183 C C . LEU A 1 284 ? 90.868 -15.408 22.094 1.00 58.81 284 LEU A C 1
ATOM 2185 O O . LEU A 1 284 ? 91.280 -14.291 22.360 1.00 58.81 284 LEU A O 1
ATOM 2189 N N . GLU A 1 285 ? 91.600 -16.123 21.235 1.00 69.12 285 GLU A N 1
ATOM 2190 C CA . GLU A 1 285 ? 91.369 -16.176 19.777 1.00 69.12 285 GLU A CA 1
ATOM 2191 C C . GLU A 1 285 ? 90.012 -16.866 19.513 1.00 69.12 285 GLU A C 1
ATOM 2193 O O . GLU A 1 285 ? 89.089 -16.393 20.126 1.00 69.12 285 GLU A O 1
ATOM 2198 N N . ARG A 1 286 ? 89.761 -17.909 18.715 1.00 76.50 286 ARG A N 1
ATOM 2199 C CA . ARG A 1 286 ? 88.453 -18.592 18.384 1.00 76.50 286 ARG A CA 1
ATOM 2200 C C . ARG A 1 286 ? 87.050 -18.257 19.009 1.00 76.50 286 ARG A C 1
ATOM 2202 O O . ARG A 1 286 ? 86.086 -18.622 18.357 1.00 76.50 286 ARG A O 1
ATOM 2209 N N . LEU A 1 287 ? 86.828 -17.599 20.163 1.00 75.94 287 LEU A N 1
ATOM 2210 C CA . LEU A 1 287 ? 85.642 -16.729 20.393 1.00 75.94 287 LEU A CA 1
ATOM 2211 C C . LEU A 1 287 ? 85.940 -15.235 20.240 1.00 75.94 287 LEU A C 1
ATOM 2213 O O . LEU A 1 287 ? 85.048 -14.544 19.797 1.00 75.94 287 LEU A O 1
ATOM 2217 N N . ARG A 1 288 ? 87.138 -14.715 20.526 1.00 78.38 288 ARG A N 1
ATOM 2218 C CA . ARG A 1 288 ? 87.632 -13.480 19.894 1.00 78.38 288 ARG A CA 1
ATOM 2219 C C . ARG A 1 288 ? 87.977 -13.674 18.413 1.00 78.38 288 ARG A C 1
ATOM 2221 O O . ARG A 1 288 ? 87.971 -12.662 17.750 1.00 78.38 288 ARG A O 1
ATOM 2228 N N . ASP A 1 289 ? 88.171 -14.882 17.861 1.00 82.69 289 ASP A N 1
ATOM 2229 C CA . ASP A 1 289 ? 88.194 -15.062 16.386 1.00 82.69 289 ASP A CA 1
ATOM 2230 C C . ASP A 1 289 ? 86.830 -15.441 15.837 1.00 82.69 289 ASP A C 1
ATOM 2232 O O . ASP A 1 289 ? 86.550 -15.092 14.708 1.00 82.69 289 ASP A O 1
ATOM 2236 N N . GLU A 1 290 ? 85.943 -16.127 16.567 1.00 83.44 290 GLU A N 1
ATOM 2237 C CA . GLU A 1 290 ? 84.546 -16.181 16.112 1.00 83.44 290 GLU A CA 1
ATOM 2238 C C . GLU A 1 290 ? 83.879 -14.825 16.279 1.00 83.44 290 GLU A C 1
ATOM 2240 O O . GLU A 1 290 ? 83.003 -14.527 15.492 1.00 83.44 290 GLU A O 1
ATOM 2245 N N . LEU A 1 291 ? 84.291 -13.985 17.232 1.00 78.88 291 LEU A N 1
ATOM 2246 C CA . LEU A 1 291 ? 83.790 -12.623 17.380 1.00 78.88 291 LEU A CA 1
ATOM 2247 C C . LEU A 1 291 ? 84.594 -11.624 16.553 1.00 78.88 291 LEU A C 1
ATOM 2249 O O . LEU A 1 291 ? 83.966 -10.724 16.059 1.00 78.88 291 LEU A O 1
ATOM 2253 N N . ALA A 1 292 ? 85.881 -11.812 16.245 1.00 84.00 292 ALA A N 1
ATOM 2254 C CA . ALA A 1 292 ? 86.589 -11.023 15.222 1.00 84.00 292 ALA A CA 1
ATOM 2255 C C . ALA A 1 292 ? 86.476 -11.610 13.807 1.00 84.00 292 ALA A C 1
ATOM 2257 O O . ALA A 1 292 ? 86.934 -10.977 12.877 1.00 84.00 292 ALA A O 1
ATOM 2258 N N . ALA A 1 293 ? 85.822 -12.756 13.600 1.00 85.06 293 ALA A N 1
ATOM 2259 C CA . ALA A 1 293 ? 85.303 -13.222 12.306 1.00 85.06 293 ALA A CA 1
ATOM 2260 C C . ALA A 1 293 ? 83.767 -13.248 12.280 1.00 85.06 293 ALA A C 1
ATOM 2262 O O . ALA A 1 293 ? 83.168 -13.646 11.290 1.00 85.06 293 ALA A O 1
ATOM 2263 N N . LYS A 1 294 ? 83.090 -12.811 13.347 1.00 84.44 294 LYS A N 1
ATOM 2264 C CA . LYS A 1 294 ? 81.733 -12.253 13.262 1.00 84.44 294 LYS A CA 1
ATOM 2265 C C . LYS A 1 294 ? 81.812 -10.750 13.121 1.00 84.44 294 LYS A C 1
ATOM 2267 O O . LYS A 1 294 ? 81.071 -10.238 12.310 1.00 84.44 294 LYS A O 1
ATOM 2272 N N . ASP A 1 295 ? 82.766 -10.095 13.764 1.00 86.38 295 ASP A N 1
ATOM 2273 C CA . ASP A 1 295 ? 83.095 -8.691 13.563 1.00 86.38 295 ASP A CA 1
ATOM 2274 C C . ASP A 1 295 ? 83.955 -8.503 12.315 1.00 86.38 295 ASP A C 1
ATOM 2276 O O . ASP A 1 295 ? 83.770 -7.482 11.694 1.00 86.38 295 ASP A O 1
ATOM 2280 N N . ALA A 1 296 ? 84.746 -9.474 11.822 1.00 86.12 296 ALA A N 1
ATOM 2281 C CA . ALA A 1 296 ? 85.219 -9.437 10.427 1.00 86.12 296 ALA A CA 1
ATOM 2282 C C . ALA A 1 296 ? 84.221 -10.021 9.421 1.00 86.12 296 ALA A C 1
ATOM 2284 O O . ALA A 1 296 ? 84.290 -9.616 8.277 1.00 86.12 296 ALA A O 1
ATOM 2285 N N . ASP A 1 297 ? 83.242 -10.867 9.781 1.00 86.62 297 ASP A N 1
ATOM 2286 C CA . ASP A 1 297 ? 82.090 -11.074 8.875 1.00 86.62 297 ASP A CA 1
ATOM 2287 C C . ASP A 1 297 ? 81.229 -9.804 8.828 1.00 86.62 297 ASP A C 1
ATOM 2289 O O . ASP A 1 297 ? 80.625 -9.538 7.805 1.00 86.62 297 ASP A O 1
ATOM 2293 N N . ILE A 1 298 ? 81.131 -9.025 9.910 1.00 83.56 298 ILE A N 1
ATOM 2294 C CA . ILE A 1 298 ? 80.338 -7.792 9.998 1.00 83.56 298 ILE A CA 1
ATOM 2295 C C . ILE A 1 298 ? 81.126 -6.611 9.451 1.00 83.56 298 ILE A C 1
ATOM 2297 O O . ILE A 1 298 ? 80.504 -5.794 8.803 1.00 83.56 298 ILE A O 1
ATOM 2301 N N . GLU A 1 299 ? 82.444 -6.528 9.609 1.00 86.25 299 GLU A N 1
ATOM 2302 C CA . GLU A 1 299 ? 83.317 -5.568 8.929 1.00 86.25 299 GLU A CA 1
ATOM 2303 C C . GLU A 1 299 ? 83.532 -5.980 7.478 1.00 86.25 299 GLU A C 1
ATOM 2305 O O . GLU A 1 299 ? 83.704 -5.101 6.660 1.00 86.25 299 GLU A O 1
ATOM 2310 N N . GLU A 1 300 ? 83.482 -7.257 7.087 1.00 87.62 300 GLU A N 1
ATOM 2311 C CA . GLU A 1 300 ? 83.492 -7.645 5.670 1.00 87.62 300 GLU A CA 1
ATOM 2312 C C . GLU A 1 300 ? 82.084 -7.566 5.068 1.00 87.62 300 GLU A C 1
ATOM 2314 O O . GLU A 1 300 ? 81.978 -7.283 3.888 1.00 87.62 300 GLU A O 1
ATOM 2319 N N . LEU A 1 301 ? 80.987 -7.719 5.821 1.00 80.00 301 LEU A N 1
ATOM 2320 C CA . LEU A 1 301 ? 79.629 -7.412 5.344 1.00 80.00 301 LEU A CA 1
ATOM 2321 C C . LEU A 1 301 ? 79.360 -5.909 5.338 1.00 80.00 301 LEU A C 1
ATOM 2323 O O . LEU A 1 301 ? 78.716 -5.445 4.412 1.00 80.00 301 LEU A O 1
ATOM 2327 N N . GLN A 1 302 ? 79.869 -5.145 6.304 1.00 85.50 302 GLN A N 1
ATOM 2328 C CA . GLN A 1 302 ? 79.881 -3.683 6.275 1.00 85.50 302 GLN A CA 1
ATOM 2329 C C . GLN A 1 302 ? 80.811 -3.233 5.172 1.00 85.50 302 GLN A C 1
ATOM 2331 O O . GLN A 1 302 ? 80.338 -2.526 4.318 1.00 85.50 302 GLN A O 1
ATOM 2336 N N . ARG A 1 303 ? 82.039 -3.740 5.038 1.00 86.12 303 ARG A N 1
ATOM 2337 C CA . ARG A 1 303 ? 82.914 -3.403 3.907 1.00 86.12 303 ARG A CA 1
ATOM 2338 C C . ARG A 1 303 ? 82.433 -3.987 2.577 1.00 86.12 303 ARG A C 1
ATOM 2340 O O . ARG A 1 303 ? 82.845 -3.454 1.569 1.00 86.12 303 ARG A O 1
ATOM 2347 N N . LYS A 1 304 ? 81.534 -4.981 2.525 1.00 86.19 304 LYS A N 1
ATOM 2348 C CA . LYS A 1 304 ? 80.809 -5.412 1.304 1.00 86.19 304 LYS A CA 1
ATOM 2349 C C . LYS A 1 304 ? 79.542 -4.611 1.047 1.00 86.19 304 LYS A C 1
ATOM 2351 O O . LYS A 1 304 ? 79.132 -4.554 -0.098 1.00 86.19 304 LYS A O 1
ATOM 2356 N N . VAL A 1 305 ? 78.905 -4.028 2.059 1.00 87.81 305 VAL A N 1
ATOM 2357 C CA . VAL A 1 305 ? 77.771 -3.097 1.916 1.00 87.81 305 VAL A CA 1
ATOM 2358 C C . VAL A 1 305 ? 78.283 -1.697 1.606 1.00 87.81 305 VAL A C 1
ATOM 2360 O O . VAL A 1 305 ? 77.687 -1.007 0.795 1.00 87.81 305 VAL A O 1
ATOM 2363 N N . ASP A 1 306 ? 79.421 -1.326 2.177 1.00 86.06 306 ASP A N 1
ATOM 2364 C CA . ASP A 1 306 ? 80.211 -0.147 1.893 1.00 86.06 306 ASP A CA 1
ATOM 2365 C C . ASP A 1 306 ? 80.883 -0.343 0.543 1.00 86.06 306 ASP A C 1
ATOM 2367 O O . ASP A 1 306 ? 80.646 0.510 -0.276 1.00 86.06 306 ASP A O 1
ATOM 2371 N N . GLU A 1 307 ? 81.549 -1.460 0.201 1.00 86.00 307 GLU A N 1
ATOM 2372 C CA . GLU A 1 307 ? 81.953 -1.745 -1.196 1.00 86.00 307 GLU A CA 1
ATOM 2373 C C . GLU A 1 307 ? 80.746 -1.872 -2.123 1.00 86.00 307 GLU A C 1
ATOM 2375 O O . GLU A 1 307 ? 80.861 -1.483 -3.263 1.00 86.00 307 GLU A O 1
ATOM 2380 N N . GLN A 1 308 ? 79.566 -2.345 -1.716 1.00 80.12 308 GLN A N 1
ATOM 2381 C CA . GLN A 1 308 ? 78.385 -2.264 -2.591 1.00 80.12 308 GLN A CA 1
ATOM 2382 C C . GLN A 1 308 ? 77.825 -0.845 -2.672 1.00 80.12 308 GLN A C 1
ATOM 2384 O O . GLN A 1 308 ? 77.160 -0.540 -3.650 1.00 80.12 308 GLN A O 1
ATOM 2389 N N . SER A 1 309 ? 78.089 0.030 -1.700 1.00 82.38 309 SER A N 1
ATOM 2390 C CA . SER A 1 309 ? 77.681 1.436 -1.730 1.00 82.38 309 SER A CA 1
ATOM 2391 C C . SER A 1 309 ? 78.721 2.334 -2.389 1.00 82.38 309 SER A C 1
ATOM 2393 O O . SER A 1 309 ? 78.330 3.326 -2.971 1.00 82.38 309 SER A O 1
ATOM 2395 N N . GLU A 1 310 ? 80.001 1.975 -2.327 1.00 84.75 310 GLU A N 1
ATOM 2396 C CA . GLU A 1 310 ? 81.152 2.602 -2.963 1.00 84.75 310 GLU A CA 1
ATOM 2397 C C . GLU A 1 310 ? 81.214 2.093 -4.392 1.00 84.75 310 GLU A C 1
ATOM 2399 O O . GLU A 1 310 ? 81.160 2.928 -5.261 1.00 84.75 310 GLU A O 1
ATOM 2404 N N . ASN A 1 311 ? 81.109 0.792 -4.687 1.00 87.06 311 ASN A N 1
ATOM 2405 C CA . ASN A 1 311 ? 80.869 0.314 -6.055 1.00 87.06 311 ASN A CA 1
ATOM 2406 C C . ASN A 1 311 ? 79.545 0.853 -6.612 1.00 87.06 311 ASN A C 1
ATOM 2408 O O . ASN A 1 311 ? 79.484 1.088 -7.802 1.00 87.06 311 ASN A O 1
ATOM 2412 N N . ALA A 1 312 ? 78.486 1.079 -5.818 1.00 83.88 312 ALA A N 1
ATOM 2413 C CA . ALA A 1 312 ? 77.292 1.764 -6.334 1.00 83.88 312 ALA A CA 1
ATOM 2414 C C . ALA A 1 312 ? 77.475 3.285 -6.448 1.00 83.88 312 ALA A C 1
ATOM 2416 O O . ALA A 1 312 ? 76.801 3.892 -7.266 1.00 83.88 312 ALA A O 1
ATOM 2417 N N . ARG A 1 313 ? 78.359 3.919 -5.666 1.00 87.88 313 ARG A N 1
ATOM 2418 C CA . ARG A 1 313 ? 78.743 5.336 -5.818 1.00 87.88 313 ARG A CA 1
ATOM 2419 C C . ARG A 1 313 ? 79.735 5.524 -6.953 1.00 87.88 313 ARG A C 1
ATOM 2421 O O . ARG A 1 313 ? 79.669 6.565 -7.566 1.00 87.88 313 ARG A O 1
ATOM 2428 N N . GLU A 1 314 ? 80.578 4.544 -7.247 1.00 89.12 314 GLU A N 1
ATOM 2429 C CA . GLU A 1 314 ? 81.504 4.448 -8.371 1.00 89.12 314 GLU A CA 1
ATOM 2430 C C . GLU A 1 314 ? 80.733 4.037 -9.622 1.00 89.12 314 GLU A C 1
ATOM 2432 O O . GLU A 1 314 ? 80.954 4.637 -10.648 1.00 89.12 314 GLU A O 1
ATOM 2437 N N . GLU A 1 315 ? 79.750 3.131 -9.567 1.00 90.25 315 GLU A N 1
ATOM 2438 C CA . GLU A 1 315 ? 78.820 2.890 -10.680 1.00 90.25 315 GLU A CA 1
ATOM 2439 C C . GLU A 1 315 ? 77.920 4.109 -10.910 1.00 90.25 315 GLU A C 1
ATOM 2441 O O . GLU A 1 315 ? 77.624 4.414 -12.057 1.00 90.25 315 GLU A O 1
ATOM 2446 N N . ILE A 1 316 ? 77.491 4.839 -9.871 1.00 89.25 316 ILE A N 1
ATOM 2447 C CA . ILE A 1 316 ? 76.759 6.106 -10.036 1.00 89.25 316 ILE A CA 1
ATOM 2448 C C . ILE A 1 316 ? 77.693 7.236 -10.478 1.00 89.25 316 ILE A C 1
ATOM 2450 O O . ILE A 1 316 ? 77.273 8.024 -11.307 1.00 89.25 316 ILE A O 1
ATOM 2454 N N . GLU A 1 317 ? 78.934 7.336 -10.004 1.00 89.12 317 GLU A N 1
ATOM 2455 C CA . GLU A 1 317 ? 79.890 8.379 -10.403 1.00 89.12 317 GLU A CA 1
ATOM 2456 C C . GLU A 1 317 ? 80.452 8.096 -11.795 1.00 89.12 317 GLU A C 1
ATOM 2458 O O . GLU A 1 317 ? 80.552 9.033 -12.576 1.00 89.12 317 GLU A O 1
ATOM 2463 N N . ASP A 1 318 ? 80.700 6.834 -12.153 1.00 89.12 318 ASP A N 1
ATOM 2464 C CA . ASP A 1 318 ? 80.981 6.387 -13.515 1.00 89.12 318 ASP A CA 1
ATOM 2465 C C . ASP A 1 318 ? 79.752 6.608 -14.381 1.00 89.12 318 ASP A C 1
ATOM 2467 O O . ASP A 1 318 ? 79.915 7.219 -15.415 1.00 89.12 318 ASP A O 1
ATOM 2471 N N . LEU A 1 319 ? 78.522 6.227 -14.005 1.00 87.44 319 LEU A N 1
ATOM 2472 C CA . LEU A 1 319 ? 77.331 6.510 -14.828 1.00 87.44 319 LEU A CA 1
ATOM 2473 C C . LEU A 1 319 ? 77.017 8.006 -14.920 1.00 87.44 319 LEU A C 1
ATOM 2475 O O . LEU A 1 319 ? 76.545 8.449 -15.961 1.00 87.44 319 LEU A O 1
ATOM 2479 N N . GLU A 1 320 ? 77.282 8.800 -13.885 1.00 87.88 320 GLU A N 1
ATOM 2480 C CA . GLU A 1 320 ? 77.193 10.258 -13.923 1.00 87.88 320 GLU A CA 1
ATOM 2481 C C . GLU A 1 320 ? 78.360 10.873 -14.704 1.00 87.88 320 GLU A C 1
ATOM 2483 O O . GLU A 1 320 ? 78.188 11.941 -15.277 1.00 87.88 320 GLU A O 1
ATOM 2488 N N . ALA A 1 321 ? 79.537 10.248 -14.754 1.00 87.69 321 ALA A N 1
ATOM 2489 C CA . ALA A 1 321 ? 80.661 10.663 -15.588 1.00 87.69 321 ALA A CA 1
ATOM 2490 C C . ALA A 1 321 ? 80.424 10.268 -17.046 1.00 87.69 321 ALA A C 1
ATOM 2492 O O . ALA A 1 321 ? 80.699 11.070 -17.923 1.00 87.69 321 ALA A O 1
ATOM 2493 N N . ASP A 1 322 ? 79.834 9.104 -17.301 1.00 89.31 322 ASP A N 1
ATOM 2494 C CA . ASP A 1 322 ? 79.371 8.606 -18.592 1.00 89.31 322 ASP A CA 1
ATOM 2495 C C . ASP A 1 322 ? 78.168 9.429 -19.063 1.00 89.31 322 ASP A C 1
ATOM 2497 O O . ASP A 1 322 ? 78.012 9.622 -20.259 1.00 89.31 322 ASP A O 1
ATOM 2501 N N . LEU A 1 323 ? 77.323 9.941 -18.158 1.00 86.81 323 LEU A N 1
ATOM 2502 C CA . LEU A 1 323 ? 76.288 10.932 -18.471 1.00 86.81 323 LEU A CA 1
ATOM 2503 C C . LEU A 1 323 ? 76.908 12.304 -18.715 1.00 86.81 323 LEU A C 1
ATOM 2505 O O . LEU A 1 323 ? 76.649 12.856 -19.762 1.00 86.81 323 LEU A O 1
ATOM 2509 N N . ARG A 1 324 ? 77.805 12.818 -17.866 1.00 90.75 324 ARG A N 1
ATOM 2510 C CA . ARG A 1 324 ? 78.526 14.085 -18.110 1.00 90.75 324 ARG A CA 1
ATOM 2511 C C . ARG A 1 324 ? 79.371 14.039 -19.382 1.00 90.75 324 ARG A C 1
ATOM 2513 O O . ARG A 1 324 ? 79.548 15.069 -20.017 1.00 90.75 324 ARG A O 1
ATOM 2520 N N . GLU A 1 325 ? 79.904 12.881 -19.755 1.00 88.56 325 GLU A N 1
ATOM 2521 C CA . GLU A 1 325 ? 80.671 12.674 -20.982 1.00 88.56 325 GLU A CA 1
ATOM 2522 C C . GLU A 1 325 ? 79.747 12.424 -22.172 1.00 88.56 325 GLU A C 1
ATOM 2524 O O . GLU A 1 325 ? 80.021 12.954 -23.236 1.00 88.56 325 GLU A O 1
ATOM 2529 N N . LYS A 1 326 ? 78.604 11.741 -22.016 1.00 88.25 326 LYS A N 1
ATOM 2530 C CA . LYS A 1 326 ? 77.552 11.723 -23.049 1.00 88.25 326 LYS A CA 1
ATOM 2531 C C . LYS A 1 326 ? 76.936 13.095 -23.248 1.00 88.25 326 LYS A C 1
ATOM 2533 O O . LYS A 1 326 ? 76.664 13.414 -24.385 1.00 88.25 326 LYS A O 1
ATOM 2538 N N . ASP A 1 327 ? 76.790 13.910 -22.213 1.00 90.31 327 ASP A N 1
ATOM 2539 C CA . ASP A 1 327 ? 76.304 15.286 -22.270 1.00 90.31 327 ASP A CA 1
ATOM 2540 C C . ASP A 1 327 ? 77.375 16.190 -22.888 1.00 90.31 327 ASP A C 1
ATOM 2542 O O . ASP A 1 327 ? 77.046 17.003 -23.735 1.00 90.31 327 ASP A O 1
ATOM 2546 N N . ARG A 1 328 ? 78.672 16.004 -22.588 1.00 90.06 328 ARG A N 1
ATOM 2547 C CA . ARG A 1 328 ? 79.766 16.663 -23.333 1.00 90.06 328 ARG A CA 1
ATOM 2548 C C . ARG A 1 328 ? 79.845 16.202 -24.780 1.00 90.06 328 ARG A C 1
ATOM 2550 O O . ARG A 1 328 ? 80.154 17.020 -25.627 1.00 90.06 328 ARG A O 1
ATOM 2557 N N . ILE A 1 329 ? 79.606 14.926 -25.077 1.00 90.69 329 ILE A N 1
ATOM 2558 C CA . ILE A 1 329 ? 79.598 14.386 -26.442 1.00 90.69 329 ILE A CA 1
ATOM 2559 C C . ILE A 1 329 ? 78.337 14.845 -27.171 1.00 90.69 329 ILE A C 1
ATOM 2561 O O . ILE A 1 329 ? 78.425 15.142 -28.349 1.00 90.69 329 ILE A O 1
ATOM 2565 N N . ILE A 1 330 ? 77.191 14.950 -26.498 1.00 87.25 330 ILE A N 1
ATOM 2566 C CA . ILE A 1 330 ? 75.950 15.513 -27.032 1.00 87.25 330 ILE A CA 1
ATOM 2567 C C . ILE A 1 330 ? 76.168 16.996 -27.283 1.00 87.25 330 ILE A C 1
ATOM 2569 O O . ILE A 1 330 ? 76.017 17.383 -28.423 1.00 87.25 330 ILE A O 1
ATOM 2573 N N . SER A 1 331 ? 76.673 17.782 -26.332 1.00 89.50 331 SER A N 1
ATOM 2574 C CA . SER A 1 331 ? 77.034 19.183 -26.562 1.00 89.50 331 SER A CA 1
ATOM 2575 C C . SER A 1 331 ? 78.156 19.354 -27.587 1.00 89.50 331 SER A C 1
ATOM 2577 O O . SER A 1 331 ? 78.093 20.296 -28.347 1.00 89.50 331 SER A O 1
ATOM 2579 N N . GLN A 1 332 ? 79.120 18.438 -27.722 1.00 89.44 332 GLN A N 1
ATOM 2580 C CA . GLN A 1 332 ? 80.088 18.439 -28.834 1.00 89.44 332 GLN A CA 1
ATOM 2581 C C . GLN A 1 332 ? 79.463 17.985 -30.155 1.00 89.44 332 GLN A C 1
ATOM 2583 O O . GLN A 1 332 ? 79.976 18.332 -31.209 1.00 89.44 332 GLN A O 1
ATOM 2588 N N . LYS A 1 333 ? 78.383 17.196 -30.142 1.00 85.25 333 LYS A N 1
ATOM 2589 C CA . LYS A 1 333 ? 77.609 16.831 -31.337 1.00 85.25 333 LYS A CA 1
ATOM 2590 C C . LYS A 1 333 ? 76.543 17.859 -31.669 1.00 85.25 333 LYS A C 1
ATOM 2592 O O . LYS A 1 333 ? 76.159 17.916 -32.822 1.00 85.25 333 LYS A O 1
ATOM 2597 N N . GLU A 1 334 ? 76.117 18.679 -30.724 1.00 91.00 334 GLU A N 1
ATOM 2598 C CA . GLU A 1 334 ? 75.274 19.853 -30.903 1.00 91.00 334 GLU A CA 1
ATOM 2599 C C . GLU A 1 334 ? 76.145 21.021 -31.358 1.00 91.00 334 GLU A C 1
ATOM 2601 O O . GLU A 1 334 ? 75.796 21.630 -32.349 1.00 91.00 334 GLU A O 1
ATOM 2606 N N . GLU A 1 335 ? 77.333 21.235 -30.786 1.00 88.81 335 GLU A N 1
ATOM 2607 C CA . GLU A 1 335 ? 78.372 22.132 -31.313 1.00 88.81 335 GLU A CA 1
ATOM 2608 C C . GLU A 1 335 ? 78.863 21.660 -32.687 1.00 88.81 335 GLU A C 1
ATOM 2610 O O . GLU A 1 335 ? 78.926 22.478 -33.587 1.00 88.81 335 GLU A O 1
ATOM 2615 N N . GLU A 1 336 ? 79.140 20.367 -32.925 1.00 88.88 336 GLU A N 1
ATOM 2616 C CA . GLU A 1 336 ? 79.448 19.877 -34.281 1.00 88.88 336 GLU A CA 1
ATOM 2617 C C . GLU A 1 336 ? 78.240 19.988 -35.211 1.00 88.88 336 GLU A C 1
ATOM 2619 O O . GLU A 1 336 ? 78.442 20.252 -36.387 1.00 88.88 336 GLU A O 1
ATOM 2624 N N . LEU A 1 337 ? 76.999 19.766 -34.761 1.00 84.62 337 LEU A N 1
ATOM 2625 C CA . LEU A 1 337 ? 75.819 19.922 -35.619 1.00 84.62 337 LEU A CA 1
ATOM 2626 C C . LEU A 1 337 ? 75.526 21.392 -35.895 1.00 84.62 337 LEU A C 1
ATOM 2628 O O . LEU A 1 337 ? 75.154 21.690 -37.018 1.00 84.62 337 LEU A O 1
ATOM 2632 N N . GLU A 1 338 ? 75.734 22.300 -34.947 1.00 86.62 338 GLU A N 1
ATOM 2633 C CA . GLU A 1 338 ? 75.638 23.746 -35.127 1.00 86.62 338 GLU A CA 1
ATOM 2634 C C . GLU A 1 338 ? 76.798 24.252 -35.986 1.00 86.62 338 GLU A C 1
ATOM 2636 O O . GLU A 1 338 ? 76.536 24.977 -36.932 1.00 86.62 338 GLU A O 1
ATOM 2641 N N . ASP A 1 339 ? 78.038 23.795 -35.803 1.00 87.69 339 ASP A N 1
ATOM 2642 C CA . ASP A 1 339 ? 79.156 24.083 -36.710 1.00 87.69 339 ASP A CA 1
ATOM 2643 C C . ASP A 1 339 ? 78.941 23.442 -38.084 1.00 87.69 339 ASP A C 1
ATOM 2645 O O . ASP A 1 339 ? 79.288 24.055 -39.084 1.00 87.69 339 ASP A O 1
ATOM 2649 N N . PHE A 1 340 ? 78.339 22.255 -38.204 1.00 74.69 340 PHE A N 1
ATOM 2650 C CA . PHE A 1 340 ? 77.979 21.658 -39.496 1.00 74.69 340 PHE A CA 1
ATOM 2651 C C . PHE A 1 340 ? 76.736 22.303 -40.105 1.00 74.69 340 PHE A C 1
ATOM 2653 O O . PHE A 1 340 ? 76.599 22.259 -41.322 1.00 74.69 340 PHE A O 1
ATOM 2660 N N . GLN A 1 341 ? 75.848 22.910 -39.322 1.00 84.25 341 GLN A N 1
ATOM 2661 C CA . GLN A 1 341 ? 74.633 23.570 -39.794 1.00 84.25 341 GLN A CA 1
ATOM 2662 C C . GLN A 1 341 ? 74.912 25.028 -40.145 1.00 84.25 341 GLN A C 1
ATOM 2664 O O . GLN A 1 341 ? 74.453 25.464 -41.187 1.00 84.25 341 GLN A O 1
ATOM 2669 N N . VAL A 1 342 ? 75.756 25.729 -39.390 1.00 85.94 342 VAL A N 1
ATOM 2670 C CA . VAL A 1 342 ? 76.371 27.019 -39.729 1.00 85.94 342 VAL A CA 1
ATOM 2671 C C . VAL A 1 342 ? 77.399 26.835 -40.838 1.00 85.94 342 VAL A C 1
ATOM 2673 O O . VAL A 1 342 ? 77.433 27.656 -41.739 1.00 85.94 342 VAL A O 1
ATOM 2676 N N . SER A 1 343 ? 78.186 25.755 -40.879 1.00 85.56 343 SER A N 1
ATOM 2677 C CA . SER A 1 343 ? 79.041 25.460 -42.038 1.00 85.56 343 SER A CA 1
ATOM 2678 C C . SER A 1 343 ? 78.211 25.022 -43.234 1.00 85.56 343 SER A C 1
ATOM 2680 O O . SER A 1 343 ? 78.546 25.421 -44.336 1.00 85.56 343 SER A O 1
ATOM 2682 N N . MET A 1 344 ? 77.108 24.280 -43.088 1.00 75.75 344 MET A N 1
ATOM 2683 C CA . MET A 1 344 ? 76.214 24.002 -44.217 1.00 75.75 344 MET A CA 1
ATOM 2684 C C . MET A 1 344 ? 75.483 25.267 -44.649 1.00 75.75 344 MET A C 1
ATOM 2686 O O . MET A 1 344 ? 75.350 25.469 -45.842 1.00 75.75 344 MET A O 1
ATOM 2690 N N . GLU A 1 345 ? 75.039 26.130 -43.743 1.00 80.94 345 GLU A N 1
ATOM 2691 C CA . GLU A 1 345 ? 74.301 27.351 -44.065 1.00 80.94 345 GLU A CA 1
ATOM 2692 C C . GLU A 1 345 ? 75.234 28.419 -44.631 1.00 80.94 345 GLU A C 1
ATOM 2694 O O . GLU A 1 345 ? 74.919 28.975 -45.670 1.00 80.94 345 GLU A O 1
ATOM 2699 N N . ALA A 1 346 ? 76.437 28.598 -44.084 1.00 83.31 346 ALA A N 1
ATOM 2700 C CA . ALA A 1 346 ? 77.497 29.424 -44.659 1.00 83.31 346 ALA A CA 1
ATOM 2701 C C . ALA A 1 346 ? 78.150 28.789 -45.893 1.00 83.31 346 ALA A C 1
ATOM 2703 O O . ALA A 1 346 ? 78.688 29.520 -46.704 1.00 83.31 346 ALA A O 1
ATOM 2704 N N . ARG A 1 347 ? 78.086 27.467 -46.109 1.00 77.69 347 ARG A N 1
ATOM 2705 C CA . ARG A 1 347 ? 78.488 26.828 -47.379 1.00 77.69 347 ARG A CA 1
ATOM 2706 C C . ARG A 1 347 ? 77.359 26.828 -48.398 1.00 77.69 347 ARG A C 1
ATOM 2708 O O . ARG A 1 347 ? 77.637 26.779 -49.585 1.00 77.69 347 ARG A O 1
ATOM 2715 N N . MET A 1 348 ? 76.103 26.887 -47.973 1.00 67.50 348 MET A N 1
ATOM 2716 C CA . MET A 1 348 ? 74.939 27.122 -48.824 1.00 67.50 348 MET A CA 1
ATOM 2717 C C . MET A 1 348 ? 74.833 28.601 -49.170 1.00 67.50 348 MET A C 1
ATOM 2719 O O . MET A 1 348 ? 74.439 28.895 -50.287 1.00 67.50 348 MET A O 1
ATOM 2723 N N . GLU A 1 349 ? 75.257 29.505 -48.288 1.00 78.56 349 GLU A N 1
ATOM 2724 C CA . GLU A 1 349 ? 75.407 30.928 -48.568 1.00 78.56 349 GLU A CA 1
ATOM 2725 C C . GLU A 1 349 ? 76.678 31.177 -49.372 1.00 78.56 349 GLU A C 1
ATOM 2727 O O . GLU A 1 349 ? 76.549 31.729 -50.442 1.00 78.56 349 GLU A O 1
ATOM 2732 N N . GLU A 1 350 ? 77.850 30.619 -49.046 1.00 79.00 350 GLU A N 1
ATOM 2733 C CA . GLU A 1 350 ? 78.996 30.609 -49.973 1.00 79.00 350 GLU A CA 1
ATOM 2734 C C . GLU A 1 350 ? 78.641 29.910 -51.295 1.00 79.00 350 GLU A C 1
ATOM 2736 O O . GLU A 1 350 ? 79.256 30.214 -52.304 1.00 79.00 350 GLU A O 1
ATOM 2741 N N . ASN A 1 351 ? 77.706 28.953 -51.344 1.00 71.62 351 ASN A N 1
ATOM 2742 C CA . ASN A 1 351 ? 77.243 28.374 -52.609 1.00 71.62 351 ASN A CA 1
ATOM 2743 C C . ASN A 1 351 ? 76.184 29.248 -53.287 1.00 71.62 351 ASN A C 1
ATOM 2745 O O . ASN A 1 351 ? 76.105 29.183 -54.501 1.00 71.62 351 ASN A O 1
ATOM 2749 N N . ARG A 1 352 ? 75.400 30.068 -52.577 1.00 72.75 352 ARG A N 1
ATOM 2750 C CA . ARG A 1 352 ? 74.487 31.076 -53.153 1.00 72.75 352 ARG A CA 1
ATOM 2751 C C . ARG A 1 352 ? 75.249 32.304 -53.622 1.00 72.75 352 ARG A C 1
ATOM 2753 O O . ARG A 1 352 ? 74.917 32.822 -54.669 1.00 72.75 352 ARG A O 1
ATOM 2760 N N . GLU A 1 353 ? 76.287 32.713 -52.907 1.00 76.25 353 GLU A N 1
ATOM 2761 C CA . GLU A 1 353 ? 77.274 33.723 -53.266 1.00 76.25 353 GLU A CA 1
ATOM 2762 C C . GLU A 1 353 ? 78.193 33.196 -54.359 1.00 76.25 353 GLU A C 1
ATOM 2764 O O . GLU A 1 353 ? 78.442 33.928 -55.294 1.00 76.25 353 GLU A O 1
ATOM 2769 N N . ARG A 1 354 ? 78.635 31.929 -54.347 1.00 71.62 354 ARG A N 1
ATOM 2770 C CA . ARG A 1 354 ? 79.323 31.331 -55.507 1.00 71.62 354 ARG A CA 1
ATOM 2771 C C . ARG A 1 354 ? 78.379 31.086 -56.666 1.00 71.62 354 ARG A C 1
ATOM 2773 O O . ARG A 1 354 ? 78.856 31.154 -57.779 1.00 71.62 354 ARG A O 1
ATOM 2780 N N . ILE A 1 355 ? 77.090 30.811 -56.470 1.00 70.94 355 ILE A N 1
ATOM 2781 C CA . ILE A 1 355 ? 76.123 30.750 -57.576 1.00 70.94 355 ILE A CA 1
ATOM 2782 C C . ILE A 1 355 ? 75.875 32.162 -58.096 1.00 70.94 355 ILE A C 1
ATOM 2784 O O . ILE A 1 355 ? 76.024 32.355 -59.284 1.00 70.94 355 ILE A O 1
ATOM 2788 N N . ALA A 1 356 ? 75.644 33.166 -57.253 1.00 74.50 356 ALA A N 1
ATOM 2789 C CA . ALA A 1 356 ? 75.475 34.561 -57.655 1.00 74.50 356 ALA A CA 1
ATOM 2790 C C . ALA A 1 356 ? 76.758 35.158 -58.255 1.00 74.50 356 ALA A C 1
ATOM 2792 O O . ALA A 1 356 ? 76.678 35.913 -59.211 1.00 74.50 356 ALA A O 1
ATOM 2793 N N . GLU A 1 357 ? 77.943 34.778 -57.774 1.00 69.94 357 GLU A N 1
ATOM 2794 C CA . GLU A 1 357 ? 79.231 35.098 -58.389 1.00 69.94 357 GLU A CA 1
ATOM 2795 C C . GLU A 1 357 ? 79.461 34.275 -59.655 1.00 69.94 357 GLU A C 1
ATOM 2797 O O . GLU A 1 357 ? 80.117 34.783 -60.545 1.00 69.94 357 GLU A O 1
ATOM 2802 N N . LEU A 1 358 ? 79.002 33.024 -59.772 1.00 57.03 358 LEU A N 1
ATOM 2803 C CA . LEU A 1 358 ? 79.092 32.220 -61.002 1.00 57.03 358 LEU A CA 1
ATOM 2804 C C . LEU A 1 358 ? 77.954 32.526 -61.980 1.00 57.03 358 LEU A C 1
ATOM 2806 O O . LEU A 1 358 ? 78.039 32.097 -63.119 1.00 57.03 358 LEU A O 1
ATOM 2810 N N . GLU A 1 359 ? 76.945 33.296 -61.579 1.00 63.53 359 GLU A N 1
ATOM 2811 C CA . GLU A 1 359 ? 75.884 33.879 -62.399 1.00 63.53 359 GLU A CA 1
ATOM 2812 C C . GLU A 1 359 ? 76.297 35.283 -62.836 1.00 63.53 359 GLU A C 1
ATOM 2814 O O . GLU A 1 359 ? 76.250 35.582 -64.022 1.00 63.53 359 GLU A O 1
ATOM 2819 N N . GLU A 1 360 ? 76.827 36.118 -61.937 1.00 64.50 360 GLU A N 1
ATOM 2820 C CA . GLU A 1 360 ? 77.524 37.353 -62.301 1.00 64.50 360 GLU A CA 1
ATOM 2821 C C . GLU A 1 360 ? 78.706 37.018 -63.210 1.00 64.50 360 GLU A C 1
ATOM 2823 O O . GLU A 1 360 ? 78.823 37.617 -64.271 1.00 64.50 360 GLU A O 1
ATOM 2828 N N . LYS A 1 361 ? 79.517 35.999 -62.900 1.00 63.75 361 LYS A N 1
ATOM 2829 C CA . LYS A 1 361 ? 80.557 35.481 -63.802 1.00 63.75 361 LYS A CA 1
ATOM 2830 C C . LYS A 1 361 ? 79.962 34.655 -64.954 1.00 63.75 361 LYS A C 1
ATOM 2832 O O . LYS A 1 361 ? 80.586 34.635 -65.992 1.00 63.75 361 LYS A O 1
ATOM 2837 N N . ALA A 1 362 ? 78.765 34.069 -64.929 1.00 61.09 362 ALA A N 1
ATOM 2838 C CA . ALA A 1 362 ? 78.172 33.564 -66.188 1.00 61.09 362 ALA A CA 1
ATOM 2839 C C . ALA A 1 362 ? 77.759 34.714 -67.127 1.00 61.09 362 ALA A C 1
ATOM 2841 O O . ALA A 1 362 ? 77.758 34.542 -68.342 1.00 61.09 362 ALA A O 1
ATOM 2842 N N . ASN A 1 363 ? 77.449 35.883 -66.562 1.00 58.84 363 ASN A N 1
ATOM 2843 C CA . ASN A 1 363 ? 76.996 37.079 -67.272 1.00 58.84 363 ASN A CA 1
ATOM 2844 C C . ASN A 1 363 ? 78.119 38.111 -67.539 1.00 58.84 363 ASN A C 1
ATOM 2846 O O . ASN A 1 363 ? 77.882 39.091 -68.240 1.00 58.84 363 ASN A O 1
ATOM 2850 N N . SER A 1 364 ? 79.311 37.928 -66.959 1.00 57.41 364 SER A N 1
ATOM 2851 C CA . SER A 1 364 ? 80.481 38.824 -67.082 1.00 57.41 364 SER A CA 1
ATOM 2852 C C . SER A 1 364 ? 81.822 38.093 -67.181 1.00 57.41 364 SER A C 1
ATOM 2854 O O . SER A 1 364 ? 82.869 38.726 -67.302 1.00 57.41 364 SER A O 1
ATOM 2856 N N . SER A 1 365 ? 81.833 36.757 -67.142 1.00 62.34 365 SER A N 1
ATOM 2857 C CA . SER A 1 365 ? 82.992 36.016 -67.611 1.00 62.34 365 SER A CA 1
ATOM 2858 C C . SER A 1 365 ? 82.978 36.107 -69.117 1.00 62.34 365 SER A C 1
ATOM 2860 O O . SER A 1 365 ? 82.345 35.304 -69.801 1.00 62.34 365 SER A O 1
ATOM 2862 N N . ASP A 1 366 ? 83.803 37.029 -69.597 1.00 58.22 366 ASP A N 1
ATOM 2863 C CA . ASP A 1 366 ? 84.309 37.020 -70.958 1.00 58.22 366 ASP A CA 1
ATOM 2864 C C . ASP A 1 366 ? 84.750 35.596 -71.340 1.00 58.22 366 ASP A C 1
ATOM 2866 O O . ASP A 1 366 ? 84.525 35.197 -72.459 1.00 58.22 366 ASP A O 1
ATOM 2870 N N . LYS A 1 367 ? 85.221 34.751 -70.404 1.00 59.56 367 LYS A N 1
ATOM 2871 C CA . LYS A 1 367 ? 85.575 33.339 -70.660 1.00 59.56 367 LYS A CA 1
ATOM 2872 C C . LYS A 1 367 ? 84.410 32.399 -70.972 1.00 59.56 367 LYS A C 1
ATOM 2874 O O . LYS A 1 367 ? 84.655 31.324 -71.508 1.00 59.56 367 LYS A O 1
ATOM 2879 N N . LEU A 1 368 ? 83.172 32.721 -70.588 1.00 65.38 368 LEU A N 1
ATOM 2880 C CA . LEU A 1 368 ? 81.997 31.928 -70.971 1.00 65.38 368 LEU A CA 1
ATOM 2881 C C . LEU A 1 368 ? 81.487 32.353 -72.350 1.00 65.38 368 LEU A C 1
ATOM 2883 O O . LEU A 1 368 ? 81.003 31.505 -73.096 1.00 65.38 368 LEU A O 1
ATOM 2887 N N . ASP A 1 369 ? 81.637 33.628 -72.705 1.00 71.19 369 ASP A N 1
ATOM 2888 C CA . ASP A 1 369 ? 81.371 34.103 -74.061 1.00 71.19 369 ASP A CA 1
ATOM 2889 C C . ASP A 1 369 ? 82.521 33.734 -75.016 1.00 71.19 369 ASP A C 1
ATOM 2891 O O . ASP A 1 369 ? 82.231 33.192 -76.066 1.00 71.19 369 ASP A O 1
ATOM 2895 N N . GLU A 1 370 ? 83.793 33.794 -74.612 1.00 76.94 370 GLU A N 1
ATOM 2896 C CA . GLU A 1 370 ? 84.946 33.152 -75.272 1.00 76.94 370 GLU A CA 1
ATOM 2897 C C . GLU A 1 370 ? 84.739 31.634 -75.380 1.00 76.94 370 GLU A C 1
ATOM 2899 O O . GLU A 1 370 ? 85.164 31.034 -76.358 1.00 76.94 370 GLU A O 1
ATOM 2904 N N . ALA A 1 371 ? 84.104 30.968 -74.404 1.00 71.00 371 ALA A N 1
ATOM 2905 C CA . ALA A 1 371 ? 83.784 29.542 -74.519 1.00 71.00 371 ALA A CA 1
ATOM 2906 C C . ALA A 1 371 ? 82.663 29.287 -75.535 1.00 71.00 371 ALA A C 1
ATOM 2908 O O . ALA A 1 371 ? 82.708 28.272 -76.219 1.00 71.00 371 ALA A O 1
ATOM 2909 N N . LYS A 1 372 ? 81.685 30.193 -75.674 1.00 73.38 372 LYS A N 1
ATOM 2910 C CA . LYS A 1 372 ? 80.675 30.128 -76.745 1.00 73.38 372 LYS A CA 1
ATOM 2911 C C . LYS A 1 372 ? 81.302 30.452 -78.096 1.00 73.38 372 LYS A C 1
ATOM 2913 O O . LYS A 1 372 ? 81.148 29.655 -78.999 1.00 73.38 372 LYS A O 1
ATOM 2918 N N . GLU A 1 373 ? 82.078 31.526 -78.210 1.00 82.69 373 GLU A N 1
ATOM 2919 C CA . GLU A 1 373 ? 82.805 31.923 -79.420 1.00 82.69 373 GLU A CA 1
ATOM 2920 C C . GLU A 1 373 ? 83.807 30.847 -79.848 1.00 82.69 373 GLU A C 1
ATOM 2922 O O . GLU A 1 373 ? 83.854 30.513 -81.021 1.00 82.69 373 GLU A O 1
ATOM 2927 N N . THR A 1 374 ? 84.545 30.220 -78.924 1.00 84.44 374 THR A N 1
ATOM 2928 C CA . THR A 1 374 ? 85.424 29.087 -79.263 1.00 84.44 374 THR A CA 1
ATOM 2929 C C . THR A 1 374 ? 84.663 27.792 -79.525 1.00 84.44 374 THR A C 1
ATOM 2931 O O . THR A 1 374 ? 85.169 26.973 -80.282 1.00 84.44 374 THR A O 1
ATOM 2934 N N . ILE A 1 375 ? 83.457 27.588 -78.982 1.00 80.56 375 ILE A N 1
ATOM 2935 C CA . ILE A 1 375 ? 82.570 26.493 -79.410 1.00 80.56 375 ILE A CA 1
ATOM 2936 C C . ILE A 1 375 ? 81.997 26.780 -80.801 1.00 80.56 375 ILE A C 1
ATOM 2938 O O . ILE A 1 375 ? 81.997 25.872 -81.617 1.00 80.56 375 ILE A O 1
ATOM 2942 N N . ASP A 1 376 ? 81.585 28.006 -81.114 1.00 88.81 376 ASP A N 1
ATOM 2943 C CA . ASP A 1 376 ? 81.065 28.416 -82.422 1.00 88.81 376 ASP A CA 1
ATOM 2944 C C . ASP A 1 376 ? 82.172 28.390 -83.491 1.00 88.81 376 ASP A C 1
ATOM 2946 O O . ASP A 1 376 ? 81.944 27.888 -84.593 1.00 88.81 376 ASP A O 1
ATOM 2950 N N . ASP A 1 377 ? 83.389 28.832 -83.156 1.00 86.94 377 ASP A N 1
ATOM 2951 C CA . ASP A 1 377 ? 84.595 28.684 -83.977 1.00 86.94 377 ASP A CA 1
ATOM 2952 C C . ASP A 1 377 ? 84.959 27.206 -84.142 1.00 86.94 377 ASP A C 1
ATOM 2954 O O . ASP A 1 377 ? 85.247 26.790 -85.258 1.00 86.94 377 ASP A O 1
ATOM 2958 N N . LEU A 1 378 ? 84.919 26.382 -83.085 1.00 84.62 378 LEU A N 1
ATOM 2959 C CA . LEU A 1 378 ? 85.170 24.939 -83.198 1.00 84.62 378 LEU A CA 1
ATOM 2960 C C . LEU A 1 378 ? 84.053 24.213 -83.949 1.00 84.62 378 LEU A C 1
ATOM 2962 O O . LEU A 1 378 ? 84.351 23.255 -84.648 1.00 84.62 378 LEU A O 1
ATOM 2966 N N . GLU A 1 379 ? 82.796 24.644 -83.875 1.00 85.50 379 GLU A N 1
ATOM 2967 C CA . GLU A 1 379 ? 81.717 24.120 -84.710 1.00 85.50 379 GLU A CA 1
ATOM 2968 C C . GLU A 1 379 ? 81.886 24.575 -86.165 1.00 85.50 379 GLU A C 1
ATOM 2970 O O . GLU A 1 379 ? 81.604 23.805 -87.081 1.00 85.50 379 GLU A O 1
ATOM 2975 N N . ALA A 1 380 ? 82.352 25.803 -86.410 1.00 81.81 380 ALA A N 1
ATOM 2976 C CA . ALA A 1 380 ? 82.695 26.285 -87.742 1.00 81.81 380 ALA A CA 1
ATOM 2977 C C . ALA A 1 380 ? 83.906 25.531 -88.311 1.00 81.81 380 ALA A C 1
ATOM 2979 O O . ALA A 1 380 ? 83.885 25.153 -89.481 1.00 81.81 380 ALA A O 1
ATOM 2980 N N . ASP A 1 381 ? 84.917 25.236 -87.490 1.00 88.00 381 ASP A N 1
ATOM 2981 C CA . ASP A 1 381 ? 86.085 24.445 -87.869 1.00 88.00 381 ASP A CA 1
ATOM 2982 C C . ASP A 1 381 ? 85.749 22.956 -87.998 1.00 88.00 381 ASP A C 1
ATOM 2984 O O . ASP A 1 381 ? 86.272 22.317 -88.902 1.00 88.00 381 ASP A O 1
ATOM 2988 N N . ILE A 1 382 ? 84.821 22.408 -87.204 1.00 84.56 382 ILE A N 1
ATOM 2989 C CA . ILE A 1 382 ? 84.249 21.067 -87.404 1.00 84.56 382 ILE A CA 1
ATOM 2990 C C . ILE A 1 382 ? 83.492 21.037 -88.726 1.00 84.56 382 ILE A C 1
ATOM 2992 O O . ILE A 1 382 ? 83.827 20.210 -89.557 1.00 84.56 382 ILE A O 1
ATOM 2996 N N . ARG A 1 383 ? 82.578 21.975 -89.003 1.00 87.75 383 ARG A N 1
ATOM 2997 C CA . ARG A 1 383 ? 81.877 22.065 -90.300 1.00 87.75 383 ARG A CA 1
ATOM 2998 C C . ARG A 1 383 ? 82.863 22.211 -91.461 1.00 87.75 383 ARG A C 1
ATOM 3000 O O . ARG A 1 383 ? 82.690 21.578 -92.498 1.00 87.75 383 ARG A O 1
ATOM 3007 N N . ARG A 1 384 ? 83.933 22.995 -91.289 1.00 87.00 384 ARG A N 1
ATOM 3008 C CA . ARG A 1 384 ? 85.010 23.165 -92.278 1.00 87.00 384 ARG A CA 1
ATOM 3009 C C . ARG A 1 384 ? 85.865 21.904 -92.431 1.00 87.00 384 ARG A C 1
ATOM 3011 O O . ARG A 1 384 ? 86.317 21.635 -93.539 1.00 87.00 384 ARG A O 1
ATOM 3018 N N . LEU A 1 385 ? 86.098 21.139 -91.365 1.00 80.31 385 LEU A N 1
ATOM 3019 C CA . LEU A 1 385 ? 86.853 19.883 -91.371 1.00 80.31 385 LEU A CA 1
ATOM 3020 C C . LEU A 1 385 ? 86.019 18.714 -91.892 1.00 80.31 385 LEU A C 1
ATOM 3022 O O . LEU A 1 385 ? 86.553 17.913 -92.641 1.00 80.31 385 LEU A O 1
ATOM 3026 N N . GLU A 1 386 ? 84.730 18.636 -91.570 1.00 85.06 386 GLU A N 1
ATOM 3027 C CA . GLU A 1 386 ? 83.749 17.731 -92.173 1.00 85.06 386 GLU A CA 1
ATOM 3028 C C . GLU A 1 386 ? 83.662 18.004 -93.670 1.00 85.06 386 GLU A C 1
ATOM 3030 O O . GLU A 1 386 ? 83.867 17.095 -94.468 1.00 85.06 386 GLU A O 1
ATOM 3035 N N . GLN A 1 387 ? 83.491 19.271 -94.059 1.00 85.56 387 GLN A N 1
ATOM 3036 C CA . GLN A 1 387 ? 83.462 19.661 -95.461 1.00 85.56 387 GLN A CA 1
ATOM 3037 C C . GLN A 1 387 ? 84.810 19.421 -96.153 1.00 85.56 387 GLN A C 1
ATOM 3039 O O . GLN A 1 387 ? 84.794 18.969 -97.286 1.00 85.56 387 GLN A O 1
ATOM 3044 N N . GLN A 1 388 ? 85.962 19.615 -95.489 1.00 86.12 388 GLN A N 1
ATOM 3045 C CA . GLN A 1 388 ? 87.281 19.210 -96.010 1.00 86.12 388 GLN A CA 1
ATOM 3046 C C . GLN A 1 388 ? 87.465 17.689 -96.082 1.00 86.12 388 GLN A C 1
ATOM 3048 O O . GLN A 1 388 ? 88.162 17.209 -96.970 1.00 86.12 388 GLN A O 1
ATOM 3053 N N . VAL A 1 389 ? 86.874 16.925 -95.165 1.00 83.00 389 VAL A N 1
ATOM 3054 C CA . VAL A 1 389 ? 86.902 15.459 -95.155 1.00 83.00 389 VAL A CA 1
ATOM 3055 C C . VAL A 1 389 ? 86.021 14.909 -96.267 1.00 83.00 389 VAL A C 1
ATOM 3057 O O . VAL A 1 389 ? 86.438 13.958 -96.914 1.00 83.00 389 VAL A O 1
ATOM 3060 N N . ASP A 1 390 ? 84.871 15.516 -96.548 1.00 89.69 390 ASP A N 1
ATOM 3061 C CA . ASP A 1 390 ? 84.032 15.182 -97.701 1.00 89.69 390 ASP A CA 1
ATOM 3062 C C . ASP A 1 390 ? 84.711 15.609 -99.010 1.00 89.69 390 ASP A C 1
ATOM 3064 O O . ASP A 1 390 ? 84.885 14.772 -99.888 1.00 89.69 390 ASP A O 1
ATOM 3068 N N . ASP A 1 391 ? 85.286 16.816 -99.082 1.00 86.88 391 ASP A N 1
ATOM 3069 C CA . ASP A 1 391 ? 86.175 17.251 -100.174 1.00 86.88 391 ASP A CA 1
ATOM 3070 C C . ASP A 1 391 ? 87.327 16.257 -100.422 1.00 86.88 391 ASP A C 1
ATOM 3072 O O . ASP A 1 391 ? 87.808 16.130 -101.548 1.00 86.88 391 ASP A O 1
ATOM 3076 N N . MET A 1 392 ? 87.832 15.600 -99.373 1.00 78.62 392 MET A N 1
ATOM 3077 C CA . MET A 1 392 ? 88.917 14.617 -99.444 1.00 78.62 392 MET A CA 1
ATOM 3078 C C . MET A 1 392 ? 88.424 13.185 -99.684 1.00 78.62 392 MET A C 1
ATOM 3080 O O . MET A 1 392 ? 89.196 12.398 -100.221 1.00 78.62 392 MET A O 1
ATOM 3084 N N . LYS A 1 393 ? 87.173 12.842 -99.345 1.00 83.50 393 LYS A N 1
ATOM 3085 C CA . LYS A 1 393 ? 86.503 11.605 -99.782 1.00 83.50 393 LYS A CA 1
ATOM 3086 C C . LYS A 1 393 ? 86.204 11.686 -101.269 1.00 83.50 393 LYS A C 1
ATOM 3088 O O . LYS A 1 393 ? 86.603 10.782 -101.985 1.00 83.50 393 LYS A O 1
ATOM 3093 N N . ASP A 1 394 ? 85.627 12.790 -101.734 1.00 86.25 394 ASP A N 1
ATOM 3094 C CA . ASP A 1 394 ? 85.352 13.032 -103.149 1.00 86.25 394 ASP A CA 1
ATOM 3095 C C . ASP A 1 394 ? 86.657 12.994 -103.952 1.00 86.25 394 ASP A C 1
ATOM 3097 O O . ASP A 1 394 ? 86.758 12.220 -104.896 1.00 86.25 394 ASP A O 1
ATOM 3101 N N . LYS A 1 395 ? 87.719 13.687 -103.509 1.00 85.50 395 LYS A N 1
ATOM 3102 C CA . LYS A 1 395 ? 89.053 13.571 -104.136 1.00 85.50 395 LYS A CA 1
ATOM 3103 C C . LYS A 1 395 ? 89.668 12.174 -104.018 1.00 85.50 395 LYS A C 1
ATOM 3105 O O . LYS A 1 395 ? 90.455 11.799 -104.882 1.00 85.50 395 LYS A O 1
ATOM 3110 N N . LEU A 1 396 ? 89.363 11.402 -102.971 1.00 78.94 396 LEU A N 1
ATOM 3111 C CA . LEU A 1 396 ? 89.838 10.022 -102.826 1.00 78.94 396 LEU A CA 1
ATOM 3112 C C . LEU A 1 396 ? 89.074 9.067 -103.747 1.00 78.94 396 LEU A C 1
ATOM 3114 O O . LEU A 1 396 ? 89.703 8.182 -104.310 1.00 78.94 396 LEU A O 1
ATOM 3118 N N . ASP A 1 397 ? 87.769 9.244 -103.941 1.00 82.19 397 ASP A N 1
ATOM 3119 C CA . ASP A 1 397 ? 86.953 8.454 -104.863 1.00 82.19 397 ASP A CA 1
ATOM 3120 C C . ASP A 1 397 ? 87.207 8.863 -106.322 1.00 82.19 397 ASP A C 1
ATOM 3122 O O . ASP A 1 397 ? 87.337 7.991 -107.182 1.00 82.19 397 ASP A O 1
ATOM 3126 N N . GLU A 1 398 ? 87.417 10.150 -106.611 1.00 80.56 398 GLU A N 1
ATOM 3127 C CA . GLU A 1 398 ? 87.992 10.626 -107.874 1.00 80.56 398 GLU A CA 1
ATOM 3128 C C . GLU A 1 398 ? 89.342 9.947 -108.113 1.00 80.56 398 GLU A C 1
ATOM 3130 O O . GLU A 1 398 ? 89.464 9.194 -109.080 1.00 80.56 398 GLU A O 1
ATOM 3135 N N . ALA A 1 399 ? 90.303 10.082 -107.191 1.00 77.44 399 ALA A N 1
ATOM 3136 C CA . ALA A 1 399 ? 91.616 9.448 -107.296 1.00 77.44 399 ALA A CA 1
ATOM 3137 C C . ALA A 1 399 ? 91.550 7.913 -107.325 1.00 77.44 399 ALA A C 1
ATOM 3139 O O . ALA A 1 399 ? 92.416 7.296 -107.927 1.00 77.44 399 ALA A O 1
ATOM 3140 N N . VAL A 1 400 ? 90.542 7.263 -106.735 1.00 82.12 400 VAL A N 1
ATOM 3141 C CA . VAL A 1 400 ? 90.328 5.808 -106.822 1.00 82.12 400 VAL A CA 1
ATOM 3142 C C . VAL A 1 400 ? 89.682 5.419 -108.150 1.00 82.12 400 VAL A C 1
ATOM 3144 O O . VAL A 1 400 ? 89.980 4.340 -108.654 1.00 82.12 400 VAL A O 1
ATOM 3147 N N . THR A 1 401 ? 88.845 6.257 -108.769 1.00 81.12 401 THR A N 1
ATOM 3148 C CA . THR A 1 401 ? 88.381 6.013 -110.146 1.00 81.12 401 THR A CA 1
ATOM 3149 C C . THR A 1 401 ? 89.468 6.315 -111.174 1.00 81.12 401 THR A C 1
ATOM 3151 O O . THR A 1 401 ? 89.577 5.583 -112.150 1.00 81.12 401 THR A O 1
ATOM 3154 N N . GLU A 1 402 ? 90.308 7.329 -110.961 1.00 81.94 402 GLU A N 1
ATOM 3155 C CA . GLU A 1 402 ? 91.516 7.562 -111.759 1.00 81.94 402 GLU A CA 1
ATOM 3156 C C . GLU A 1 402 ? 92.531 6.441 -111.560 1.00 81.94 402 GLU A C 1
ATOM 3158 O O . GLU A 1 402 ? 93.053 5.939 -112.546 1.00 81.94 402 GLU A O 1
ATOM 3163 N N . ARG A 1 403 ? 92.748 5.969 -110.326 1.00 77.81 403 ARG A N 1
ATOM 3164 C CA . ARG A 1 403 ? 93.612 4.814 -110.060 1.00 77.81 403 ARG A CA 1
ATOM 3165 C C . ARG A 1 403 ? 93.055 3.545 -110.691 1.00 77.81 403 ARG A C 1
ATOM 3167 O O . ARG A 1 403 ? 93.850 2.803 -111.229 1.00 77.81 403 ARG A O 1
ATOM 3174 N N . LYS A 1 404 ? 91.734 3.321 -110.707 1.00 75.00 404 LYS A N 1
ATOM 3175 C CA . LYS A 1 404 ? 91.119 2.187 -111.424 1.00 75.00 404 LYS A CA 1
ATOM 3176 C C . LYS A 1 404 ? 91.316 2.286 -112.936 1.00 75.00 404 LYS A C 1
ATOM 3178 O O . LYS A 1 404 ? 91.745 1.310 -113.529 1.00 75.00 404 LYS A O 1
ATOM 3183 N N . ARG A 1 405 ? 91.108 3.462 -113.541 1.00 74.94 405 ARG A N 1
ATOM 3184 C CA . ARG A 1 405 ? 91.414 3.695 -114.968 1.00 74.94 405 ARG A CA 1
ATOM 3185 C C . ARG A 1 405 ? 92.905 3.511 -115.265 1.00 74.94 405 ARG A C 1
ATOM 3187 O O . ARG A 1 405 ? 93.255 2.903 -116.259 1.00 74.94 405 ARG A O 1
ATOM 3194 N N . ALA A 1 406 ? 93.779 3.976 -114.376 1.00 73.62 406 ALA A N 1
ATOM 3195 C CA . ALA A 1 406 ? 95.222 3.797 -114.495 1.00 73.62 406 ALA A CA 1
ATOM 3196 C C . ALA A 1 406 ? 95.679 2.364 -114.165 1.00 73.62 406 ALA A C 1
ATOM 3198 O O . ALA A 1 406 ? 96.744 1.963 -114.613 1.00 73.62 406 ALA A O 1
ATOM 3199 N N . GLU A 1 407 ? 94.914 1.592 -113.389 1.00 72.25 407 GLU A N 1
ATOM 3200 C CA . GLU A 1 407 ? 95.095 0.153 -113.169 1.00 72.25 407 GLU A CA 1
ATOM 3201 C C . GLU A 1 407 ? 94.669 -0.615 -114.428 1.00 72.25 407 GLU A C 1
ATOM 3203 O O . GLU A 1 407 ? 95.422 -1.474 -114.863 1.00 72.25 407 GLU A O 1
ATOM 3208 N N . GLU A 1 408 ? 93.563 -0.234 -115.076 1.00 73.12 408 GLU A N 1
ATOM 3209 C CA . GLU A 1 408 ? 93.140 -0.730 -116.397 1.00 73.12 408 GLU A CA 1
ATOM 3210 C C . GLU A 1 408 ? 94.205 -0.402 -117.479 1.00 73.12 408 GLU A C 1
ATOM 3212 O O . GLU A 1 408 ? 94.718 -1.314 -118.130 1.00 73.12 408 GLU A O 1
ATOM 3217 N N . ASP A 1 409 ? 94.654 0.859 -117.589 1.00 72.00 409 ASP A N 1
ATOM 3218 C CA . ASP A 1 409 ? 95.753 1.286 -118.480 1.00 72.00 409 ASP A CA 1
ATOM 3219 C C . ASP A 1 409 ? 97.082 0.557 -118.165 1.00 72.00 409 ASP A C 1
ATOM 3221 O O . ASP A 1 409 ? 97.883 0.273 -119.061 1.00 72.00 409 ASP A O 1
ATOM 3225 N N . LEU A 1 410 ? 97.364 0.267 -116.886 1.00 65.44 410 LEU A N 1
ATOM 3226 C CA . LEU A 1 410 ? 98.570 -0.454 -116.463 1.00 65.44 410 LEU A CA 1
ATOM 3227 C C . LEU A 1 410 ? 98.451 -1.968 -116.609 1.00 65.44 410 LEU A C 1
ATOM 3229 O O . LEU A 1 410 ? 99.497 -2.614 -116.653 1.00 65.44 410 LEU A O 1
ATOM 3233 N N . GLU A 1 411 ? 97.255 -2.547 -116.679 1.00 72.25 411 GLU A N 1
ATOM 3234 C CA . GLU A 1 411 ? 97.063 -3.938 -117.088 1.00 72.25 411 GLU A CA 1
ATOM 3235 C C . GLU A 1 411 ? 97.353 -4.062 -118.592 1.00 72.25 411 GLU A C 1
ATOM 3237 O O . GLU A 1 411 ? 98.218 -4.862 -118.957 1.00 72.25 411 GLU A O 1
ATOM 3242 N N . GLU A 1 412 ? 96.809 -3.174 -119.440 1.00 68.12 412 GLU A N 1
ATOM 3243 C CA . GLU A 1 412 ? 97.182 -3.096 -120.867 1.00 68.12 412 GLU A CA 1
ATOM 3244 C C . GLU A 1 412 ? 98.705 -2.899 -121.053 1.00 68.12 412 GLU A C 1
ATOM 3246 O O . GLU A 1 412 ? 99.365 -3.636 -121.797 1.00 68.12 412 GLU A O 1
ATOM 3251 N N . LEU A 1 413 ? 99.316 -1.954 -120.326 1.00 65.25 413 LEU A N 1
ATOM 3252 C CA . LEU A 1 413 ? 100.753 -1.679 -120.442 1.00 65.25 413 LEU A CA 1
ATOM 3253 C C . LEU A 1 413 ? 101.637 -2.781 -119.824 1.00 65.25 413 LEU A C 1
ATOM 3255 O O . LEU A 1 413 ? 102.776 -2.970 -120.262 1.00 65.25 413 LEU A O 1
ATOM 3259 N N . GLN A 1 414 ? 101.157 -3.534 -118.828 1.00 57.34 414 GLN A N 1
ATOM 3260 C CA . GLN A 1 414 ? 101.883 -4.691 -118.291 1.00 57.34 414 GLN A CA 1
ATOM 3261 C C . GLN A 1 414 ? 101.830 -5.890 -119.239 1.00 57.34 414 GLN A C 1
ATOM 3263 O O . GLN A 1 414 ? 102.848 -6.576 -119.363 1.00 57.34 414 GLN A O 1
ATOM 3268 N N . GLU A 1 415 ? 100.736 -6.100 -119.978 1.00 56.44 415 GLU A N 1
ATOM 3269 C CA . GLU A 1 415 ? 100.714 -7.070 -121.080 1.00 56.44 415 GLU A CA 1
ATOM 3270 C C . GLU A 1 415 ? 101.738 -6.699 -122.176 1.00 56.44 415 GLU A C 1
ATOM 3272 O O . GLU A 1 415 ? 102.482 -7.564 -122.659 1.00 56.44 415 GLU A O 1
ATOM 3277 N N . GLU A 1 416 ? 101.906 -5.408 -122.497 1.00 56.28 416 GLU A N 1
ATOM 3278 C CA . GLU A 1 416 ? 102.981 -4.961 -123.400 1.00 56.28 416 GLU A CA 1
ATOM 3279 C C . GLU A 1 416 ? 104.400 -5.130 -122.818 1.00 56.28 416 GLU A C 1
ATOM 3281 O O . GLU A 1 416 ? 105.342 -5.484 -123.544 1.00 56.28 416 GLU A O 1
ATOM 3286 N N . MET A 1 417 ? 104.593 -4.842 -121.525 1.00 49.12 417 MET A N 1
ATOM 3287 C CA . MET A 1 417 ? 105.920 -4.755 -120.896 1.00 49.12 417 MET A CA 1
ATOM 3288 C C . MET A 1 417 ? 106.450 -6.081 -120.339 1.00 49.12 417 MET A C 1
ATOM 3290 O O . MET A 1 417 ? 107.673 -6.264 -120.294 1.00 49.12 417 MET A O 1
ATOM 3294 N N . ALA A 1 418 ? 105.585 -7.047 -120.013 1.00 43.72 418 ALA A N 1
ATOM 3295 C CA . ALA A 1 418 ? 105.989 -8.413 -119.661 1.00 43.72 418 ALA A CA 1
ATOM 3296 C C . ALA A 1 418 ? 106.879 -9.048 -120.752 1.00 43.72 418 ALA A C 1
ATOM 3298 O O . ALA A 1 418 ? 107.821 -9.787 -120.457 1.00 43.72 418 ALA A O 1
ATOM 3299 N N . ASN A 1 419 ? 106.651 -8.660 -122.011 1.00 38.97 419 ASN A N 1
ATOM 3300 C CA . ASN A 1 419 ? 107.402 -9.092 -123.188 1.00 38.97 419 ASN A CA 1
ATOM 3301 C C . ASN A 1 419 ? 108.813 -8.468 -123.337 1.00 38.97 419 ASN A C 1
ATOM 3303 O O . ASN A 1 419 ? 109.498 -8.765 -124.317 1.00 38.97 419 ASN A O 1
ATOM 3307 N N . LYS A 1 420 ? 109.268 -7.591 -122.422 1.00 35.97 420 LYS A N 1
ATOM 3308 C CA . LYS A 1 420 ? 110.535 -6.827 -122.560 1.00 35.97 420 LYS A CA 1
ATOM 3309 C C . LYS A 1 420 ? 111.456 -6.845 -121.328 1.00 35.97 420 LYS A C 1
ATOM 3311 O O . LYS A 1 420 ? 112.385 -6.041 -121.236 1.00 35.97 420 LYS A O 1
ATOM 3316 N N . SER A 1 421 ? 111.256 -7.775 -120.394 1.00 41.34 421 SER A N 1
ATOM 3317 C CA . SER A 1 421 ? 112.254 -8.049 -119.347 1.00 41.34 421 SER A CA 1
ATOM 3318 C C . SER A 1 421 ? 113.519 -8.747 -119.914 1.00 41.34 421 SER A C 1
ATOM 3320 O O . SER A 1 421 ? 113.530 -9.213 -121.050 1.00 41.34 421 SER A O 1
ATOM 3322 N N . VAL A 1 422 ? 114.595 -8.845 -119.114 1.00 34.47 422 VAL A N 1
ATOM 3323 C CA . VAL A 1 422 ? 115.876 -9.545 -119.421 1.00 34.47 422 VAL A CA 1
ATOM 3324 C C . VAL A 1 422 ? 116.917 -8.797 -120.300 1.00 34.47 422 VAL A C 1
ATOM 3326 O O . VAL A 1 422 ? 117.401 -9.302 -121.315 1.00 34.47 422 VAL A O 1
ATOM 3329 N N . HIS A 1 423 ? 117.428 -7.655 -119.812 1.00 33.69 423 HIS A N 1
ATOM 3330 C CA . HIS A 1 423 ? 118.836 -7.238 -120.024 1.00 33.69 423 HIS A CA 1
ATOM 3331 C C . HIS A 1 423 ? 119.293 -6.219 -118.957 1.00 33.69 423 HIS A C 1
ATOM 3333 O O . HIS A 1 423 ? 118.563 -5.275 -118.699 1.00 33.69 423 HIS A O 1
ATOM 3339 N N . THR A 1 424 ? 120.469 -6.267 -118.310 1.00 36.00 424 THR A N 1
ATOM 3340 C CA . THR A 1 424 ? 121.461 -7.334 -118.014 1.00 36.00 424 THR A CA 1
ATOM 3341 C C . THR A 1 424 ? 122.406 -6.833 -116.903 1.00 36.00 424 THR A C 1
ATOM 3343 O O . THR A 1 424 ? 122.652 -5.638 -116.852 1.00 36.00 424 THR A O 1
ATOM 3346 N N . LYS A 1 425 ? 123.021 -7.758 -116.138 1.00 41.53 425 LYS A N 1
ATOM 3347 C CA . LYS A 1 425 ? 124.430 -7.769 -115.634 1.00 41.53 425 LYS A CA 1
ATOM 3348 C C . LYS A 1 425 ? 125.057 -6.418 -115.194 1.00 41.53 425 LYS A C 1
ATOM 3350 O O . LYS A 1 425 ? 125.226 -5.512 -115.992 1.00 41.53 425 LYS A O 1
ATOM 3355 N N . GLY A 1 426 ? 125.634 -6.259 -114.006 1.00 38.81 426 GLY A N 1
ATOM 3356 C CA . GLY A 1 426 ? 125.991 -7.223 -112.961 1.00 38.81 426 GLY A CA 1
ATOM 3357 C C . GLY A 1 426 ? 127.231 -6.694 -112.216 1.00 38.81 426 GLY A C 1
ATOM 3358 O O . GLY A 1 426 ? 128.322 -6.652 -112.771 1.00 38.81 426 GLY A O 1
ATOM 3359 N N . LEU A 1 427 ? 127.117 -6.135 -111.010 1.00 41.06 427 LEU A N 1
ATOM 3360 C CA . LEU A 1 427 ? 126.879 -6.868 -109.755 1.00 41.06 427 LEU A CA 1
ATOM 3361 C C . LEU A 1 427 ? 127.948 -7.938 -109.442 1.00 41.06 427 LEU A C 1
ATOM 3363 O O . LEU A 1 427 ? 127.614 -8.996 -108.930 1.00 41.06 427 LEU A O 1
ATOM 3367 N N . SER A 1 428 ? 129.232 -7.654 -109.709 1.00 50.47 428 SER A N 1
ATOM 3368 C CA . SER A 1 428 ? 130.357 -8.414 -109.121 1.00 50.47 428 SER A CA 1
ATOM 3369 C C . SER A 1 428 ? 131.189 -7.563 -108.155 1.00 50.47 428 SER A C 1
ATOM 3371 O O . SER A 1 428 ? 131.282 -7.897 -106.983 1.00 50.47 428 SER A O 1
ATOM 3373 N N . ARG A 1 429 ? 131.711 -6.398 -108.572 1.00 49.88 429 ARG A N 1
ATOM 3374 C CA . ARG A 1 429 ? 132.470 -5.505 -107.664 1.00 49.88 429 ARG A CA 1
ATOM 3375 C C . ARG A 1 429 ? 131.605 -4.855 -106.573 1.00 49.88 429 ARG A C 1
ATOM 3377 O O . ARG A 1 429 ? 132.110 -4.510 -105.514 1.00 49.88 429 ARG A O 1
ATOM 3384 N N . GLN A 1 430 ? 130.296 -4.726 -106.803 1.00 52.34 430 GLN A N 1
ATOM 3385 C CA . GLN A 1 430 ? 129.369 -4.276 -105.759 1.00 52.34 430 GLN A CA 1
ATOM 3386 C C . GLN A 1 430 ? 129.122 -5.362 -104.694 1.00 52.34 430 GLN A C 1
ATOM 3388 O O . GLN A 1 430 ? 128.556 -5.042 -103.658 1.00 52.34 430 GLN A O 1
ATOM 3393 N N . VAL A 1 431 ? 129.509 -6.627 -104.929 1.00 53.53 431 VAL A N 1
ATOM 3394 C CA . VAL A 1 431 ? 129.227 -7.743 -104.008 1.00 53.53 431 VAL A CA 1
ATOM 3395 C C . VAL A 1 431 ? 130.122 -7.696 -102.778 1.00 53.53 431 VAL A C 1
ATOM 3397 O O . VAL A 1 431 ? 129.607 -7.891 -101.693 1.00 53.53 431 VAL A O 1
ATOM 3400 N N . GLU A 1 432 ? 131.411 -7.379 -102.893 1.00 51.34 432 GLU A N 1
ATOM 3401 C CA . GLU A 1 432 ? 132.316 -7.359 -101.728 1.00 51.34 432 GLU A CA 1
ATOM 3402 C C . GLU A 1 432 ? 131.982 -6.214 -100.758 1.00 51.34 432 GLU A C 1
ATOM 3404 O O . GLU A 1 432 ? 131.842 -6.442 -99.557 1.00 51.34 432 GLU A O 1
ATOM 3409 N N . GLU A 1 433 ? 131.723 -5.004 -101.273 1.00 54.59 433 GLU A N 1
ATOM 3410 C CA . GLU A 1 433 ? 131.170 -3.926 -100.443 1.00 54.59 433 GLU A CA 1
ATOM 3411 C C . GLU A 1 433 ? 129.783 -4.278 -99.889 1.00 54.59 433 GLU A C 1
ATOM 3413 O O . GLU A 1 433 ? 129.478 -3.921 -98.753 1.00 54.59 433 GLU A O 1
ATOM 3418 N N . LYS A 1 434 ? 128.936 -4.970 -100.667 1.00 56.31 434 LYS A N 1
ATOM 3419 C CA . LYS A 1 434 ? 127.649 -5.459 -100.164 1.00 56.31 434 LYS A CA 1
ATOM 3420 C C . LYS A 1 434 ? 127.824 -6.537 -99.107 1.00 56.31 434 LYS A C 1
ATOM 3422 O O . LYS A 1 434 ? 127.032 -6.522 -98.196 1.00 56.31 434 LYS A O 1
ATOM 3427 N N . VAL A 1 435 ? 128.823 -7.416 -99.139 1.00 59.34 435 VAL A N 1
ATOM 3428 C CA . VAL A 1 435 ? 129.035 -8.412 -98.073 1.00 59.34 435 VAL A CA 1
ATOM 3429 C C . VAL A 1 435 ? 129.411 -7.713 -96.769 1.00 59.34 435 VAL A C 1
ATOM 3431 O O . VAL A 1 435 ? 128.806 -8.009 -95.746 1.00 59.34 435 VAL A O 1
ATOM 3434 N N . ALA A 1 436 ? 130.310 -6.725 -96.801 1.00 64.62 436 ALA A N 1
ATOM 3435 C CA . ALA A 1 436 ? 130.654 -5.953 -95.606 1.00 64.62 436 ALA A CA 1
ATOM 3436 C C . ALA A 1 436 ? 129.472 -5.109 -95.080 1.00 64.62 436 ALA A C 1
ATOM 3438 O O . ALA A 1 436 ? 129.220 -5.086 -93.875 1.00 64.62 436 ALA A O 1
ATOM 3439 N N . ARG A 1 437 ? 128.717 -4.449 -95.974 1.00 71.19 437 ARG A N 1
ATOM 3440 C CA . ARG A 1 437 ? 127.507 -3.690 -95.605 1.00 71.19 437 ARG A CA 1
ATOM 3441 C C . ARG A 1 437 ? 126.400 -4.609 -95.094 1.00 71.19 437 ARG A C 1
ATOM 3443 O O . ARG A 1 437 ? 125.921 -4.373 -93.999 1.00 71.19 437 ARG A O 1
ATOM 3450 N N . LEU A 1 438 ? 126.092 -5.700 -95.796 1.00 67.31 438 LEU A N 1
ATOM 3451 C CA . LEU A 1 438 ? 125.112 -6.714 -95.394 1.00 67.31 438 LEU A CA 1
ATOM 3452 C C . LEU A 1 438 ? 125.496 -7.395 -94.086 1.00 67.31 438 LEU A C 1
ATOM 3454 O O . LEU A 1 438 ? 124.604 -7.706 -93.319 1.00 67.31 438 LEU A O 1
ATOM 3458 N N . GLN A 1 439 ? 126.779 -7.615 -93.785 1.00 75.25 439 GLN A N 1
ATOM 3459 C CA . GLN A 1 439 ? 127.164 -8.112 -92.463 1.00 75.25 439 GLN A CA 1
ATOM 3460 C C . GLN A 1 439 ? 126.832 -7.082 -91.384 1.00 75.25 439 GLN A C 1
ATOM 3462 O O . GLN A 1 439 ? 126.167 -7.449 -90.427 1.00 75.25 439 GLN A O 1
ATOM 3467 N N . GLY A 1 440 ? 127.174 -5.800 -91.568 1.00 78.81 440 GLY A N 1
ATOM 3468 C CA . GLY A 1 440 ? 126.777 -4.728 -90.643 1.00 78.81 440 GLY A CA 1
ATOM 3469 C C . GLY A 1 440 ? 125.260 -4.490 -90.558 1.00 78.81 440 GLY A C 1
ATOM 3470 O O . GLY A 1 440 ? 124.745 -4.188 -89.487 1.00 78.81 440 GLY A O 1
ATOM 3471 N N . GLU A 1 441 ? 124.534 -4.654 -91.663 1.00 79.81 441 GLU A N 1
ATOM 3472 C CA . GLU A 1 441 ? 123.077 -4.519 -91.770 1.00 79.81 441 GLU A CA 1
ATOM 3473 C C . GLU A 1 441 ? 122.347 -5.742 -91.197 1.00 79.81 441 GLU A C 1
ATOM 3475 O O . GLU A 1 441 ? 121.295 -5.571 -90.594 1.00 79.81 441 GLU A O 1
ATOM 3480 N N . VAL A 1 442 ? 122.904 -6.955 -91.295 1.00 78.06 442 VAL A N 1
ATOM 3481 C CA . VAL A 1 442 ? 122.432 -8.159 -90.586 1.00 78.06 442 VAL A CA 1
ATOM 3482 C C . VAL A 1 442 ? 122.672 -7.999 -89.091 1.00 78.06 442 VAL A C 1
ATOM 3484 O O . VAL A 1 442 ? 121.744 -8.155 -88.314 1.00 78.06 442 VAL A O 1
ATOM 3487 N N . ASP A 1 443 ? 123.868 -7.584 -88.683 1.00 80.56 443 ASP A N 1
ATOM 3488 C CA . ASP A 1 443 ? 124.200 -7.265 -87.292 1.00 80.56 443 ASP A CA 1
ATOM 3489 C C . ASP A 1 443 ? 123.271 -6.186 -86.702 1.00 80.56 443 ASP A C 1
ATOM 3491 O O . ASP A 1 443 ? 122.892 -6.230 -85.529 1.00 80.56 443 ASP A O 1
ATOM 3495 N N . LYS A 1 444 ? 122.929 -5.164 -87.494 1.00 82.25 444 LYS A N 1
ATOM 3496 C CA . LYS A 1 444 ? 122.053 -4.062 -87.081 1.00 82.25 444 LYS A CA 1
ATOM 3497 C C . LYS A 1 444 ? 120.588 -4.489 -87.062 1.00 82.25 444 LYS A C 1
ATOM 3499 O O . LYS A 1 444 ? 119.936 -4.284 -86.047 1.00 82.25 444 LYS A O 1
ATOM 3504 N N . SER A 1 445 ? 120.107 -5.150 -88.114 1.00 78.25 445 SER A N 1
ATOM 3505 C CA . SER A 1 445 ? 118.736 -5.667 -88.174 1.00 78.25 445 SER A CA 1
ATOM 3506 C C . SER A 1 445 ? 118.486 -6.774 -87.155 1.00 78.25 445 SER A C 1
ATOM 3508 O O . SER A 1 445 ? 117.399 -6.809 -86.610 1.00 78.25 445 SER A O 1
ATOM 3510 N N . GLN A 1 446 ? 119.468 -7.610 -86.799 1.00 79.38 446 GLN A N 1
ATOM 3511 C CA . GLN A 1 446 ? 119.347 -8.553 -85.679 1.00 79.38 446 GLN A CA 1
ATOM 3512 C C . GLN A 1 446 ? 119.164 -7.824 -84.346 1.00 79.38 446 GLN A C 1
ATOM 3514 O O . GLN A 1 446 ? 118.266 -8.174 -83.592 1.00 79.38 446 GLN A O 1
ATOM 3519 N N . ARG A 1 447 ? 119.947 -6.770 -84.069 1.00 84.06 447 ARG A N 1
ATOM 3520 C CA . ARG A 1 447 ? 119.751 -5.946 -82.859 1.00 84.06 447 ARG A CA 1
ATOM 3521 C C . ARG A 1 447 ? 118.413 -5.207 -82.874 1.00 84.06 447 ARG A C 1
ATOM 3523 O O . ARG A 1 447 ? 117.786 -5.090 -81.831 1.00 84.06 447 ARG A O 1
ATOM 3530 N N . GLU A 1 448 ? 117.966 -4.733 -84.034 1.00 85.81 448 GLU A N 1
ATOM 3531 C CA . GLU A 1 448 ? 116.661 -4.082 -84.197 1.00 85.81 448 GLU A CA 1
ATOM 3532 C C . GLU A 1 448 ? 115.504 -5.081 -84.064 1.00 85.81 448 GLU A C 1
ATOM 3534 O O . GLU A 1 448 ? 114.515 -4.751 -83.422 1.00 85.81 448 GLU A O 1
ATOM 3539 N N . PHE A 1 449 ? 115.644 -6.310 -84.573 1.00 79.62 449 PHE A N 1
ATOM 3540 C CA . PHE A 1 449 ? 114.691 -7.403 -84.373 1.00 79.62 449 PHE A CA 1
ATOM 3541 C C . PHE A 1 449 ? 114.631 -7.825 -82.909 1.00 79.62 449 PHE A C 1
ATOM 3543 O O . PHE A 1 449 ? 113.536 -7.845 -82.370 1.00 79.62 449 PHE A O 1
ATOM 3550 N N . SER A 1 450 ? 115.760 -8.073 -82.235 1.00 84.81 450 SER A N 1
ATOM 3551 C CA . SER A 1 450 ? 115.750 -8.400 -80.802 1.00 84.81 450 SER A CA 1
ATOM 3552 C C . SER A 1 450 ? 115.163 -7.265 -79.962 1.00 84.81 450 SER A C 1
ATOM 3554 O O . SER A 1 450 ? 114.354 -7.536 -79.091 1.00 84.81 450 SER A O 1
ATOM 3556 N N . GLN A 1 451 ? 115.455 -5.994 -80.268 1.00 85.56 451 GLN A N 1
ATOM 3557 C CA . GLN A 1 451 ? 114.820 -4.859 -79.581 1.00 85.56 451 GLN A CA 1
ATOM 3558 C C . GLN A 1 451 ? 113.332 -4.686 -79.916 1.00 85.56 451 GLN A C 1
ATOM 3560 O O . GLN A 1 451 ? 112.602 -4.093 -79.126 1.00 85.56 451 GLN A O 1
ATOM 3565 N N . LEU A 1 452 ? 112.877 -5.113 -81.097 1.00 80.12 452 LEU A N 1
ATOM 3566 C CA . LEU A 1 452 ? 111.456 -5.135 -81.457 1.00 80.12 452 LEU A CA 1
ATOM 3567 C C . LEU A 1 452 ? 110.736 -6.316 -80.806 1.00 80.12 452 LEU A C 1
ATOM 3569 O O . LEU A 1 452 ? 109.587 -6.159 -80.419 1.00 80.12 452 LEU A O 1
ATOM 3573 N N . GLU A 1 453 ? 111.405 -7.457 -80.663 1.00 87.94 453 GLU A N 1
ATOM 3574 C CA . GLU A 1 453 ? 110.924 -8.671 -80.005 1.00 87.94 453 GLU A CA 1
ATOM 3575 C C . GLU A 1 453 ? 110.831 -8.455 -78.490 1.00 87.94 453 GLU A C 1
ATOM 3577 O O . GLU A 1 453 ? 109.746 -8.617 -77.943 1.00 87.94 453 GLU A O 1
ATOM 3582 N N . GLU A 1 454 ? 111.883 -7.933 -77.845 1.00 90.50 454 GLU A N 1
ATOM 3583 C CA . GLU A 1 454 ? 111.869 -7.463 -76.449 1.00 90.50 454 GLU A CA 1
ATOM 3584 C C . GLU A 1 454 ? 110.694 -6.503 -76.208 1.00 90.50 454 GLU A C 1
ATOM 3586 O O . GLU A 1 454 ? 109.881 -6.755 -75.323 1.00 90.50 454 GLU A O 1
ATOM 3591 N N . LYS A 1 455 ? 110.520 -5.473 -77.052 1.00 89.12 455 LYS A N 1
ATOM 3592 C CA . LYS A 1 455 ? 109.383 -4.535 -76.954 1.00 89.12 455 LYS A CA 1
ATOM 3593 C C . LYS A 1 455 ? 108.030 -5.181 -77.230 1.00 89.12 455 LYS A C 1
ATOM 3595 O O . LYS A 1 455 ? 107.035 -4.765 -76.645 1.00 89.12 455 LYS A O 1
ATOM 3600 N N . HIS A 1 456 ? 107.952 -6.170 -78.120 1.00 83.44 456 HIS A N 1
ATOM 3601 C CA . HIS A 1 456 ? 106.703 -6.884 -78.373 1.00 83.44 456 HIS A CA 1
ATOM 3602 C C . HIS A 1 456 ? 106.324 -7.769 -77.191 1.00 83.44 456 HIS A C 1
ATOM 3604 O O . HIS A 1 456 ? 105.147 -7.826 -76.841 1.00 83.44 456 HIS A O 1
ATOM 3610 N N . GLU A 1 457 ? 107.296 -8.424 -76.559 1.00 90.56 457 GLU A N 1
ATOM 3611 C CA . GLU A 1 457 ? 107.083 -9.174 -75.330 1.00 90.56 457 GLU A CA 1
ATOM 3612 C C . GLU A 1 457 ? 106.776 -8.247 -74.143 1.00 90.56 457 GLU A C 1
ATOM 3614 O O . GLU A 1 457 ? 105.915 -8.579 -73.339 1.00 90.56 457 GLU A O 1
ATOM 3619 N N . GLU A 1 458 ? 107.426 -7.083 -74.024 1.00 92.12 458 GLU A N 1
ATOM 3620 C CA . GLU A 1 458 ? 107.083 -6.038 -73.046 1.00 92.12 458 GLU A CA 1
ATOM 3621 C C . GLU A 1 458 ? 105.633 -5.580 -73.234 1.00 92.12 458 GLU A C 1
ATOM 3623 O O . GLU A 1 458 ? 104.846 -5.679 -72.299 1.00 92.12 458 GLU A O 1
ATOM 3628 N N . GLN A 1 459 ? 105.227 -5.206 -74.451 1.00 87.00 459 GLN A N 1
ATOM 3629 C CA . GLN A 1 459 ? 103.840 -4.830 -74.753 1.00 87.00 459 GLN A CA 1
ATOM 3630 C C . GLN A 1 459 ? 102.846 -5.982 -74.549 1.00 87.00 459 GLN A C 1
ATOM 3632 O O . GLN A 1 459 ? 101.699 -5.742 -74.175 1.00 87.00 459 GLN A O 1
ATOM 3637 N N . GLN A 1 460 ? 103.246 -7.238 -74.775 1.00 90.62 460 GLN A N 1
ATOM 3638 C CA . GLN A 1 460 ? 102.411 -8.400 -74.459 1.00 90.62 460 GLN A CA 1
ATOM 3639 C C . GLN A 1 460 ? 102.269 -8.589 -72.946 1.00 90.62 460 GLN A C 1
ATOM 3641 O O . GLN A 1 460 ? 101.144 -8.751 -72.480 1.00 90.62 460 GLN A O 1
ATOM 3646 N N . ARG A 1 461 ? 103.363 -8.487 -72.179 1.00 91.69 461 ARG A N 1
ATOM 3647 C CA . ARG A 1 461 ? 103.359 -8.516 -70.707 1.00 91.69 461 ARG A CA 1
ATOM 3648 C C . ARG A 1 461 ? 102.497 -7.389 -70.151 1.00 91.69 461 ARG A C 1
ATOM 3650 O O . ARG A 1 461 ? 101.598 -7.671 -69.375 1.00 91.69 461 ARG A O 1
ATOM 3657 N N . GLU A 1 462 ? 102.677 -6.151 -70.609 1.00 91.56 462 GLU A N 1
ATOM 3658 C CA . GLU A 1 462 ? 101.838 -5.002 -70.246 1.00 91.56 462 GLU A CA 1
ATOM 3659 C C . GLU A 1 462 ? 100.363 -5.231 -70.605 1.00 91.56 462 GLU A C 1
ATOM 3661 O O . GLU A 1 462 ? 99.481 -4.970 -69.789 1.00 91.56 462 GLU A O 1
ATOM 3666 N N . ALA A 1 463 ? 100.065 -5.765 -71.793 1.00 87.31 463 ALA A N 1
ATOM 3667 C CA . ALA A 1 463 ? 98.697 -6.069 -72.200 1.00 87.31 463 ALA A CA 1
ATOM 3668 C C . ALA A 1 463 ? 98.077 -7.237 -71.411 1.00 87.31 463 ALA A C 1
ATOM 3670 O O . ALA A 1 463 ? 96.854 -7.290 -71.279 1.00 87.31 463 ALA A O 1
ATOM 3671 N N . GLU A 1 464 ? 98.866 -8.183 -70.903 1.00 92.81 464 GLU A N 1
ATOM 3672 C CA . GLU A 1 464 ? 98.404 -9.247 -70.007 1.00 92.81 464 GLU A CA 1
ATOM 3673 C C . GLU A 1 464 ? 98.226 -8.744 -68.573 1.00 92.81 464 GLU A C 1
ATOM 3675 O O . GLU A 1 464 ? 97.163 -8.968 -67.997 1.00 92.81 464 GLU A O 1
ATOM 3680 N N . ASP A 1 465 ? 99.164 -7.955 -68.056 1.00 92.00 465 ASP A N 1
ATOM 3681 C CA . ASP A 1 465 ? 99.070 -7.225 -66.791 1.00 92.00 465 ASP A CA 1
ATOM 3682 C C . ASP A 1 465 ? 97.828 -6.330 -66.747 1.00 92.00 465 ASP A C 1
ATOM 3684 O O . ASP A 1 465 ? 97.081 -6.348 -65.772 1.00 92.00 465 ASP A O 1
ATOM 3688 N N . LEU A 1 466 ? 97.563 -5.563 -67.808 1.00 89.44 466 LEU A N 1
ATOM 3689 C CA . LEU A 1 466 ? 96.368 -4.726 -67.921 1.00 89.44 466 LEU A CA 1
ATOM 3690 C C . LEU A 1 466 ? 95.093 -5.574 -68.013 1.00 89.44 466 LEU A C 1
ATOM 3692 O O . LEU A 1 466 ? 94.084 -5.209 -67.413 1.00 89.44 466 LEU A O 1
ATOM 3696 N N . LYS A 1 467 ? 95.115 -6.736 -68.685 1.00 92.81 467 LYS A N 1
ATOM 3697 C CA . LYS A 1 467 ? 93.981 -7.686 -68.676 1.00 92.81 467 LYS A CA 1
ATOM 3698 C C . LYS A 1 467 ? 93.773 -8.330 -67.303 1.00 92.81 467 LYS A C 1
ATOM 3700 O O . LYS A 1 467 ? 92.627 -8.623 -66.968 1.00 92.81 467 LYS A O 1
ATOM 3705 N N . LEU A 1 468 ? 94.831 -8.581 -66.531 1.00 91.56 468 LEU A N 1
ATOM 3706 C CA . LEU A 1 468 ? 94.753 -9.104 -65.165 1.00 91.56 468 LEU A CA 1
ATOM 3707 C C . LEU A 1 468 ? 94.194 -8.036 -64.225 1.00 91.56 468 LEU A C 1
ATOM 3709 O O . LEU A 1 468 ? 93.127 -8.256 -63.662 1.00 91.56 468 LEU A O 1
ATOM 3713 N N . LYS A 1 469 ? 94.784 -6.838 -64.199 1.00 92.69 469 LYS A N 1
ATOM 3714 C CA . LYS A 1 469 ? 94.304 -5.678 -63.426 1.00 92.69 469 LYS A CA 1
ATOM 3715 C C . LYS A 1 469 ? 92.851 -5.317 -63.771 1.00 92.69 469 LYS A C 1
ATOM 3717 O O . LYS A 1 469 ? 92.066 -5.009 -62.882 1.00 92.69 469 LYS A O 1
ATOM 3722 N N . LEU A 1 470 ? 92.437 -5.438 -65.040 1.00 90.81 470 LEU A N 1
ATOM 3723 C CA . LEU A 1 470 ? 91.039 -5.256 -65.462 1.00 90.81 470 LEU A CA 1
ATOM 3724 C C . LEU A 1 470 ? 90.105 -6.371 -64.951 1.00 90.81 470 LEU A C 1
ATOM 3726 O O . LEU A 1 470 ? 88.955 -6.092 -64.612 1.00 90.81 470 LEU A O 1
ATOM 3730 N N . LYS A 1 471 ? 90.560 -7.631 -64.900 1.00 93.25 471 LYS A N 1
ATOM 3731 C CA . LYS A 1 471 ? 89.794 -8.739 -64.298 1.00 93.25 471 LYS A CA 1
ATOM 3732 C C . LYS A 1 471 ? 89.688 -8.568 -62.785 1.00 93.25 471 LYS A C 1
ATOM 3734 O O . LYS A 1 471 ? 88.598 -8.728 -62.255 1.00 93.25 471 LYS A O 1
ATOM 3739 N N . GLU A 1 472 ? 90.779 -8.212 -62.119 1.00 92.75 472 GLU A N 1
ATOM 3740 C CA . GLU A 1 472 ? 90.840 -7.949 -60.679 1.00 92.75 472 GLU A CA 1
ATOM 3741 C C . GLU A 1 472 ? 89.929 -6.781 -60.300 1.00 92.75 472 GLU A C 1
ATOM 3743 O O . GLU A 1 472 ? 89.084 -6.942 -59.428 1.00 92.75 472 GLU A O 1
ATOM 3748 N N . ALA A 1 473 ? 89.992 -5.657 -61.023 1.00 89.12 473 ALA A N 1
ATOM 3749 C CA . ALA A 1 473 ? 89.095 -4.520 -60.821 1.00 89.12 473 ALA A CA 1
ATOM 3750 C C . ALA A 1 473 ? 87.616 -4.882 -61.049 1.00 89.12 473 ALA A C 1
ATOM 3752 O O . ALA A 1 473 ? 86.752 -4.419 -60.308 1.00 89.12 473 ALA A O 1
ATOM 3753 N N . ARG A 1 474 ? 87.304 -5.742 -62.032 1.00 93.19 474 ARG A N 1
ATOM 3754 C CA . ARG A 1 474 ? 85.939 -6.264 -62.230 1.00 93.19 474 ARG A CA 1
ATOM 3755 C C . ARG A 1 474 ? 85.508 -7.180 -61.090 1.00 93.19 474 ARG A C 1
ATOM 3757 O O . ARG A 1 474 ? 84.416 -6.998 -60.579 1.00 93.19 474 ARG A O 1
ATOM 3764 N N . VAL A 1 475 ? 86.350 -8.116 -60.654 1.00 93.62 475 VAL A N 1
ATOM 3765 C CA . VAL A 1 475 ? 86.038 -9.002 -59.521 1.00 93.62 475 VAL A CA 1
ATOM 3766 C C . VAL A 1 475 ? 85.848 -8.192 -58.238 1.00 93.62 475 VAL A C 1
ATOM 3768 O O . VAL A 1 475 ? 84.856 -8.412 -57.558 1.00 93.62 475 VAL A O 1
ATOM 3771 N N . ALA A 1 476 ? 86.724 -7.224 -57.956 1.00 92.19 476 ALA A N 1
ATOM 3772 C CA . ALA A 1 476 ? 86.640 -6.338 -56.795 1.00 92.19 476 ALA A CA 1
ATOM 3773 C C . ALA A 1 476 ? 85.393 -5.437 -56.825 1.00 92.19 476 ALA A C 1
ATOM 3775 O O . ALA A 1 476 ? 84.743 -5.239 -55.801 1.00 92.19 476 ALA A O 1
ATOM 3776 N N . ARG A 1 477 ? 85.013 -4.929 -58.006 1.00 91.12 477 ARG A N 1
ATOM 3777 C CA . ARG A 1 477 ? 83.738 -4.228 -58.202 1.00 91.12 477 ARG A CA 1
ATOM 3778 C C . ARG A 1 477 ? 82.561 -5.165 -57.945 1.00 91.12 477 ARG A C 1
ATOM 3780 O O . ARG A 1 477 ? 81.670 -4.817 -57.188 1.00 91.12 477 ARG A O 1
ATOM 3787 N N . ASP A 1 478 ? 82.565 -6.359 -58.530 1.00 92.81 478 ASP A N 1
ATOM 3788 C CA . ASP A 1 478 ? 81.473 -7.318 -58.383 1.00 92.81 478 ASP A CA 1
ATOM 3789 C C . ASP A 1 478 ? 81.372 -7.860 -56.937 1.00 92.81 478 ASP A C 1
ATOM 3791 O O . ASP A 1 478 ? 80.290 -8.263 -56.509 1.00 92.81 478 ASP A O 1
ATOM 3795 N N . THR A 1 479 ? 82.464 -7.923 -56.160 1.00 92.38 479 THR A N 1
ATOM 3796 C CA . THR A 1 479 ? 82.401 -8.224 -54.715 1.00 92.38 479 THR A CA 1
ATOM 3797 C C . THR A 1 479 ? 81.856 -7.037 -53.935 1.00 92.38 479 THR A C 1
ATOM 3799 O O . THR A 1 479 ? 80.912 -7.235 -53.181 1.00 92.38 479 THR A O 1
ATOM 3802 N N . ALA A 1 480 ? 82.320 -5.811 -54.199 1.00 90.94 480 ALA A N 1
ATOM 3803 C CA . ALA A 1 480 ? 81.773 -4.603 -53.578 1.00 90.94 480 ALA A CA 1
ATOM 3804 C C . ALA A 1 480 ? 80.275 -4.398 -53.897 1.00 90.94 480 ALA A C 1
ATOM 3806 O O . ALA A 1 480 ? 79.505 -4.015 -53.022 1.00 90.94 480 ALA A O 1
ATOM 3807 N N . GLU A 1 481 ? 79.823 -4.721 -55.114 1.00 92.81 481 GLU A N 1
ATOM 3808 C CA . GLU A 1 481 ? 78.403 -4.729 -55.497 1.00 92.81 481 GLU A CA 1
ATOM 3809 C C . GLU A 1 481 ? 77.610 -5.779 -54.693 1.00 92.81 481 GLU A C 1
ATOM 3811 O O . GLU A 1 481 ? 76.508 -5.491 -54.228 1.00 92.81 481 GLU A O 1
ATOM 3816 N N . ARG A 1 482 ? 78.166 -6.978 -54.457 1.00 92.94 482 ARG A N 1
ATOM 3817 C CA . ARG A 1 482 ? 77.530 -8.008 -53.608 1.00 92.94 482 ARG A CA 1
ATOM 3818 C C . ARG A 1 482 ? 77.524 -7.632 -52.128 1.00 92.94 482 ARG A C 1
ATOM 3820 O O . ARG A 1 482 ? 76.528 -7.883 -51.459 1.00 92.94 482 ARG A O 1
ATOM 3827 N N . GLU A 1 483 ? 78.592 -7.024 -51.627 1.00 93.31 483 GLU A N 1
ATOM 3828 C CA . GLU A 1 483 ? 78.712 -6.542 -50.248 1.00 93.31 483 GLU A CA 1
ATOM 3829 C C . GLU A 1 483 ? 77.753 -5.372 -49.991 1.00 93.31 483 GLU A C 1
ATOM 3831 O O . GLU A 1 483 ? 77.040 -5.379 -48.992 1.00 93.31 483 GLU A O 1
ATOM 3836 N N . ALA A 1 484 ? 77.621 -4.433 -50.934 1.00 92.31 484 ALA A N 1
ATOM 3837 C CA . ALA A 1 484 ? 76.624 -3.365 -50.879 1.00 92.31 484 ALA A CA 1
ATOM 3838 C C . ALA A 1 484 ? 75.181 -3.902 -50.962 1.00 92.31 484 ALA A C 1
ATOM 3840 O O . ALA A 1 484 ? 74.296 -3.428 -50.246 1.00 92.31 484 ALA A O 1
ATOM 3841 N N . LEU A 1 485 ? 74.917 -4.920 -51.790 1.00 93.94 485 LEU A N 1
ATOM 3842 C CA . LEU A 1 485 ? 73.610 -5.587 -51.830 1.00 93.94 485 LEU A CA 1
ATOM 3843 C C . LEU A 1 485 ? 73.313 -6.359 -50.532 1.00 93.94 485 LEU A C 1
ATOM 3845 O O . LEU A 1 485 ? 72.186 -6.307 -50.044 1.00 93.94 485 LEU A O 1
ATOM 3849 N N . ALA A 1 486 ? 74.310 -7.011 -49.929 1.00 93.81 486 ALA A N 1
ATOM 3850 C CA . ALA A 1 486 ? 74.171 -7.673 -48.634 1.00 93.81 486 ALA A CA 1
ATOM 3851 C C . ALA A 1 486 ? 73.912 -6.658 -47.507 1.00 93.81 486 ALA A C 1
ATOM 3853 O O . ALA A 1 486 ? 72.944 -6.811 -46.766 1.00 93.81 486 ALA A O 1
ATOM 3854 N N . ALA A 1 487 ? 74.695 -5.579 -47.434 1.00 92.06 487 ALA A N 1
ATOM 3855 C CA . ALA A 1 487 ? 74.522 -4.508 -46.454 1.00 92.06 487 ALA A CA 1
ATOM 3856 C C . ALA A 1 487 ? 73.167 -3.795 -46.609 1.00 92.06 487 ALA A C 1
ATOM 3858 O O . ALA A 1 487 ? 72.476 -3.560 -45.623 1.00 92.06 487 ALA A O 1
ATOM 3859 N N . THR A 1 488 ? 72.719 -3.510 -47.838 1.00 93.38 488 THR A N 1
ATOM 3860 C CA . THR A 1 488 ? 71.378 -2.935 -48.063 1.00 93.38 488 THR A CA 1
ATOM 3861 C C . THR A 1 488 ? 70.243 -3.930 -47.812 1.00 93.38 488 THR A C 1
ATOM 3863 O O . THR A 1 488 ? 69.126 -3.493 -47.539 1.00 93.38 488 THR A O 1
ATOM 3866 N N . SER A 1 489 ? 70.492 -5.244 -47.860 1.00 93.50 489 SER A N 1
ATOM 3867 C CA . SER A 1 489 ? 69.542 -6.258 -47.384 1.00 93.50 489 SER A CA 1
ATOM 3868 C C . SER A 1 489 ? 69.468 -6.267 -45.856 1.00 93.50 489 SER A C 1
ATOM 3870 O O . SER A 1 489 ? 68.376 -6.160 -45.311 1.00 93.50 489 SER A O 1
ATOM 3872 N N . GLN A 1 490 ? 70.615 -6.292 -45.172 1.00 94.69 490 GLN A N 1
ATOM 3873 C CA . GLN A 1 490 ? 70.710 -6.250 -43.707 1.00 94.69 490 GLN A CA 1
ATOM 3874 C C . GLN A 1 490 ? 70.119 -4.960 -43.123 1.00 94.69 490 GLN A C 1
ATOM 3876 O O . GLN A 1 490 ? 69.425 -5.005 -42.114 1.00 94.69 490 GLN A O 1
ATOM 3881 N N . LEU A 1 491 ? 70.311 -3.810 -43.779 1.00 92.12 491 LEU A N 1
ATOM 3882 C CA . LEU A 1 491 ? 69.667 -2.552 -43.387 1.00 92.12 491 LEU A CA 1
ATOM 3883 C C . LEU A 1 491 ? 68.141 -2.600 -43.565 1.00 92.12 491 LEU A C 1
ATOM 3885 O O . LEU A 1 491 ? 67.419 -2.068 -42.728 1.00 92.12 491 LEU A O 1
ATOM 3889 N N . LYS A 1 492 ? 67.623 -3.252 -44.616 1.00 94.19 492 LYS A N 1
ATOM 3890 C CA . LYS A 1 492 ? 66.169 -3.442 -44.796 1.00 94.19 492 LYS A CA 1
ATOM 3891 C C . LYS A 1 492 ? 65.581 -4.396 -43.759 1.00 94.19 492 LYS A C 1
ATOM 3893 O O . LYS A 1 492 ? 64.483 -4.141 -43.281 1.00 94.19 492 LYS A O 1
ATOM 3898 N N . GLU A 1 493 ? 66.309 -5.451 -43.412 1.00 94.94 493 GLU A N 1
ATOM 3899 C CA . GLU A 1 493 ? 65.962 -6.413 -42.361 1.00 94.94 493 GLU A CA 1
ATOM 3900 C C . GLU A 1 493 ? 65.931 -5.718 -40.989 1.00 94.94 493 GLU A C 1
ATOM 3902 O O . GLU A 1 493 ? 64.883 -5.671 -40.354 1.00 94.94 493 GLU A O 1
ATOM 3907 N N . ALA A 1 494 ? 66.999 -5.005 -40.616 1.00 92.19 494 ALA A N 1
ATOM 3908 C CA . ALA A 1 494 ? 67.056 -4.212 -39.387 1.00 92.19 494 ALA A CA 1
ATOM 3909 C C . ALA A 1 494 ? 65.995 -3.091 -39.328 1.00 92.19 494 ALA A C 1
ATOM 3911 O O . ALA A 1 494 ? 65.458 -2.806 -38.258 1.00 92.19 494 ALA A O 1
ATOM 3912 N N . HIS A 1 495 ? 65.647 -2.460 -40.457 1.00 94.12 495 HIS A N 1
ATOM 3913 C CA . HIS A 1 495 ? 64.523 -1.517 -40.516 1.00 94.12 495 HIS A CA 1
ATOM 3914 C C . HIS A 1 495 ? 63.158 -2.208 -40.376 1.00 94.12 495 HIS A C 1
ATOM 3916 O O . HIS A 1 495 ? 62.261 -1.635 -39.759 1.00 94.12 495 HIS A O 1
ATOM 3922 N N . ALA A 1 496 ? 62.982 -3.421 -40.909 1.00 93.56 496 ALA A N 1
ATOM 3923 C CA . ALA A 1 496 ? 61.768 -4.206 -40.702 1.00 93.56 496 ALA A CA 1
ATOM 3924 C C . ALA A 1 496 ? 61.621 -4.614 -39.228 1.00 93.56 496 ALA A C 1
ATOM 3926 O O . ALA A 1 496 ? 60.556 -4.401 -38.654 1.00 93.56 496 ALA A O 1
ATOM 3927 N N . ASP A 1 497 ? 62.698 -5.074 -38.586 1.00 94.75 497 ASP A N 1
ATOM 3928 C CA . ASP A 1 497 ? 62.726 -5.406 -37.157 1.00 94.75 497 ASP A CA 1
ATOM 3929 C C . ASP A 1 497 ? 62.493 -4.176 -36.264 1.00 94.75 497 ASP A C 1
ATOM 3931 O O . ASP A 1 497 ? 61.742 -4.246 -35.288 1.00 94.75 497 ASP A O 1
ATOM 3935 N N . LEU A 1 498 ? 63.066 -3.015 -36.607 1.00 93.75 498 LEU A N 1
ATOM 3936 C CA . LEU A 1 498 ? 62.791 -1.751 -35.911 1.00 93.75 498 LEU A CA 1
ATOM 3937 C C . LEU A 1 498 ? 61.328 -1.313 -36.052 1.00 93.75 498 LEU A C 1
ATOM 3939 O O . LEU A 1 498 ? 60.749 -0.810 -35.090 1.00 93.75 498 LEU A O 1
ATOM 3943 N N . ASN A 1 499 ? 60.706 -1.530 -37.212 1.00 94.00 499 ASN A N 1
ATOM 3944 C CA . ASN A 1 499 ? 59.279 -1.261 -37.393 1.00 94.00 499 ASN A CA 1
ATOM 3945 C C . ASN A 1 499 ? 58.424 -2.270 -36.608 1.00 94.00 499 ASN A C 1
ATOM 3947 O O . ASN A 1 499 ? 57.557 -1.859 -35.846 1.00 94.00 499 ASN A O 1
ATOM 3951 N N . MET A 1 500 ? 58.726 -3.570 -36.678 1.00 94.88 500 MET A N 1
ATOM 3952 C CA . MET A 1 500 ? 58.012 -4.608 -35.923 1.00 94.88 500 MET A CA 1
ATOM 3953 C C . MET A 1 500 ? 58.117 -4.410 -34.405 1.00 94.88 500 MET A C 1
ATOM 3955 O O . MET A 1 500 ? 57.124 -4.565 -33.696 1.00 94.88 500 MET A O 1
ATOM 3959 N N . THR A 1 501 ? 59.285 -4.029 -33.885 1.00 92.94 501 THR A N 1
ATOM 3960 C CA . THR A 1 501 ? 59.461 -3.713 -32.456 1.00 92.94 501 THR A CA 1
ATOM 3961 C C . THR A 1 501 ? 58.804 -2.386 -32.067 1.00 92.94 501 THR A C 1
ATOM 3963 O O . THR A 1 501 ? 58.267 -2.277 -30.962 1.00 92.94 501 THR A O 1
ATOM 3966 N N . ARG A 1 502 ? 58.747 -1.395 -32.969 1.00 93.81 502 ARG A N 1
ATOM 3967 C CA . ARG A 1 502 ? 57.958 -0.164 -32.781 1.00 93.81 502 ARG A CA 1
ATOM 3968 C C . ARG A 1 502 ? 56.457 -0.455 -32.719 1.00 93.81 502 ARG A C 1
ATOM 3970 O O . ARG A 1 502 ? 55.796 0.064 -31.822 1.00 93.81 502 ARG A O 1
ATOM 3977 N N . ASP A 1 503 ? 55.941 -1.312 -33.593 1.00 94.31 503 ASP A N 1
ATOM 3978 C CA . ASP A 1 503 ? 54.529 -1.712 -33.629 1.00 94.31 503 ASP A CA 1
ATOM 3979 C C . ASP A 1 503 ? 54.154 -2.589 -32.424 1.00 94.31 503 ASP A C 1
ATOM 3981 O O . ASP A 1 503 ? 53.095 -2.424 -31.819 1.00 94.31 503 ASP A O 1
ATOM 3985 N N . GLN A 1 504 ? 55.058 -3.468 -31.979 1.00 94.56 504 GLN A N 1
ATOM 3986 C CA . GLN A 1 504 ? 54.907 -4.170 -30.702 1.00 94.56 504 GLN A CA 1
ATOM 3987 C C . GLN A 1 504 ? 54.900 -3.190 -29.521 1.00 94.56 504 GLN A C 1
ATOM 3989 O O . GLN A 1 504 ? 54.084 -3.343 -28.613 1.00 94.56 504 GLN A O 1
ATOM 3994 N N . LYS A 1 505 ? 55.749 -2.152 -29.533 1.00 95.12 505 LYS A N 1
ATOM 3995 C CA . LYS A 1 505 ? 55.760 -1.108 -28.497 1.00 95.12 505 LYS A CA 1
ATOM 3996 C C . LYS A 1 505 ? 54.465 -0.290 -28.486 1.00 95.12 505 LYS A C 1
ATOM 3998 O O . LYS A 1 505 ? 53.963 -0.017 -27.400 1.00 95.12 505 LYS A O 1
ATOM 4003 N N . THR A 1 506 ? 53.890 0.076 -29.634 1.00 95.25 506 THR A N 1
ATOM 4004 C CA . THR A 1 506 ? 52.599 0.795 -29.676 1.00 95.25 506 THR A CA 1
ATOM 4005 C C . THR A 1 506 ? 51.425 -0.106 -29.285 1.00 95.25 506 THR A C 1
ATOM 4007 O O . THR A 1 506 ? 50.527 0.348 -28.575 1.00 95.25 506 THR A O 1
ATOM 4010 N N . LEU A 1 507 ? 51.449 -1.396 -29.640 1.00 94.12 507 LEU A N 1
ATOM 4011 C CA . LEU A 1 507 ? 50.466 -2.383 -29.176 1.00 94.12 507 LEU A CA 1
ATOM 4012 C C . LEU A 1 507 ? 50.558 -2.635 -27.660 1.00 94.12 507 LEU A C 1
ATOM 4014 O O . LEU A 1 507 ? 49.536 -2.791 -26.995 1.00 94.12 507 LEU A O 1
ATOM 4018 N N . LEU A 1 508 ? 51.767 -2.664 -27.093 1.00 95.12 508 LEU A N 1
ATOM 4019 C CA . LEU A 1 508 ? 51.962 -2.755 -25.645 1.00 95.12 508 LEU A CA 1
ATOM 4020 C C . LEU A 1 508 ? 51.536 -1.464 -24.942 1.00 95.12 508 LEU A C 1
ATOM 4022 O O . LEU A 1 508 ? 50.826 -1.548 -23.946 1.00 95.12 508 LEU A O 1
ATOM 4026 N N . GLN A 1 509 ? 51.888 -0.290 -25.475 1.00 95.94 509 GLN A N 1
ATOM 4027 C CA . GLN A 1 509 ? 51.471 1.001 -24.921 1.00 95.94 509 GLN A CA 1
ATOM 4028 C C . GLN A 1 509 ? 49.945 1.117 -24.889 1.00 95.94 509 GLN A C 1
ATOM 4030 O O . GLN A 1 509 ? 49.379 1.288 -23.817 1.00 95.94 509 GLN A O 1
ATOM 4035 N N . THR A 1 510 ? 49.266 0.902 -26.019 1.00 94.06 510 THR A N 1
ATOM 4036 C CA . THR A 1 510 ? 47.794 0.947 -26.080 1.00 94.06 510 THR A CA 1
ATOM 4037 C C . THR A 1 510 ? 47.138 -0.081 -25.156 1.00 94.06 510 THR A C 1
ATOM 4039 O O . THR A 1 510 ? 46.142 0.238 -24.509 1.00 94.06 510 THR A O 1
ATOM 4042 N N . ARG A 1 511 ? 47.716 -1.283 -24.999 1.00 95.00 511 ARG A N 1
ATOM 4043 C CA . ARG A 1 511 ? 47.268 -2.254 -23.984 1.00 95.00 511 ARG A CA 1
ATOM 4044 C C . ARG A 1 511 ? 47.451 -1.734 -22.557 1.00 95.00 511 ARG A C 1
ATOM 4046 O O . ARG A 1 511 ? 46.513 -1.835 -21.766 1.00 95.00 511 ARG A O 1
ATOM 4053 N N . HIS A 1 512 ? 48.604 -1.158 -22.225 1.00 94.81 512 HIS A N 1
ATOM 4054 C CA . HIS A 1 512 ? 48.836 -0.531 -20.922 1.00 94.81 512 HIS A CA 1
ATOM 4055 C C . HIS A 1 512 ? 47.869 0.630 -20.670 1.00 94.81 512 HIS A C 1
ATOM 4057 O O . HIS A 1 512 ? 47.311 0.702 -19.580 1.00 94.81 512 HIS A O 1
ATOM 4063 N N . ASP A 1 513 ? 47.583 1.460 -21.673 1.00 96.12 513 ASP A N 1
ATOM 4064 C CA . ASP A 1 513 ? 46.621 2.560 -21.577 1.00 96.12 513 ASP A CA 1
ATOM 4065 C C . ASP A 1 513 ? 45.190 2.034 -21.364 1.00 96.12 513 ASP A C 1
ATOM 4067 O O . ASP A 1 513 ? 44.459 2.558 -20.522 1.00 96.12 513 ASP A O 1
ATOM 4071 N N . THR A 1 514 ? 44.777 0.958 -22.052 1.00 94.56 514 THR A N 1
ATOM 4072 C CA . THR A 1 514 ? 43.470 0.318 -21.796 1.00 94.56 514 THR A CA 1
ATOM 4073 C C . THR A 1 514 ? 43.384 -0.279 -20.393 1.00 94.56 514 THR A C 1
ATOM 4075 O O . THR A 1 514 ? 42.420 -0.000 -19.686 1.00 94.56 514 THR A O 1
ATOM 4078 N N . LEU A 1 515 ? 44.408 -1.007 -19.934 1.00 93.56 515 LEU A N 1
ATOM 4079 C CA . LEU A 1 515 ? 44.437 -1.605 -18.594 1.00 93.56 515 LEU A CA 1
ATOM 4080 C C . LEU A 1 515 ? 44.520 -0.540 -17.489 1.00 93.56 515 LEU A C 1
ATOM 4082 O O . LEU A 1 515 ? 43.909 -0.696 -16.432 1.00 93.56 515 LEU A O 1
ATOM 4086 N N . ALA A 1 516 ? 45.225 0.568 -17.729 1.00 95.00 516 ALA A N 1
ATOM 4087 C CA . ALA A 1 516 ? 45.251 1.717 -16.832 1.00 95.00 516 ALA A CA 1
ATOM 4088 C C . ALA A 1 516 ? 43.855 2.346 -16.722 1.00 95.00 516 ALA A C 1
ATOM 4090 O O . ALA A 1 516 ? 43.360 2.531 -15.609 1.00 95.00 516 ALA A O 1
ATOM 4091 N N . ASN A 1 517 ? 43.182 2.586 -17.853 1.00 94.38 517 ASN A N 1
ATOM 4092 C CA . ASN A 1 517 ? 41.814 3.103 -17.884 1.00 94.38 517 ASN A CA 1
ATOM 4093 C C . ASN A 1 517 ? 40.816 2.155 -17.200 1.00 94.38 517 ASN A C 1
ATOM 4095 O O . ASN A 1 517 ? 40.061 2.605 -16.339 1.00 94.38 517 ASN A O 1
ATOM 4099 N N . GLU A 1 518 ? 40.851 0.853 -17.494 1.00 93.44 518 GLU A N 1
ATOM 4100 C CA . GLU A 1 518 ? 40.038 -0.165 -16.816 1.00 93.44 518 GLU A CA 1
ATOM 4101 C C . GLU A 1 518 ? 40.298 -0.180 -15.306 1.00 93.44 518 GLU A C 1
ATOM 4103 O O . GLU A 1 518 ? 39.352 -0.114 -14.521 1.00 93.44 518 GLU A O 1
ATOM 4108 N N . SER A 1 519 ? 41.564 -0.178 -14.873 1.00 92.62 519 SER A N 1
ATOM 4109 C CA . SER A 1 519 ? 41.908 -0.145 -13.447 1.00 92.62 519 SER A CA 1
ATOM 4110 C C . SER A 1 519 ? 41.395 1.126 -12.760 1.00 92.62 519 SER A C 1
ATOM 4112 O O . SER A 1 519 ? 40.876 1.058 -11.647 1.00 92.62 519 SER A O 1
ATOM 4114 N N . ALA A 1 520 ? 41.447 2.274 -13.439 1.00 93.56 520 ALA A N 1
ATOM 4115 C CA . ALA A 1 520 ? 40.962 3.547 -12.924 1.00 93.56 520 ALA A CA 1
ATOM 4116 C C . ALA A 1 520 ? 39.423 3.650 -12.955 1.00 93.56 520 ALA A C 1
ATOM 4118 O O . ALA A 1 520 ? 38.841 4.393 -12.160 1.00 93.56 520 ALA A O 1
ATOM 4119 N N . ILE A 1 521 ? 38.734 2.932 -13.845 1.00 94.56 521 ILE A N 1
ATOM 4120 C CA . ILE A 1 521 ? 37.270 2.776 -13.815 1.00 94.56 521 ILE A CA 1
ATOM 4121 C C . ILE A 1 521 ? 36.887 1.873 -12.638 1.00 94.56 521 ILE A C 1
ATOM 4123 O O . ILE A 1 521 ? 36.113 2.291 -11.779 1.00 94.56 521 ILE A O 1
ATOM 4127 N N . LEU A 1 522 ? 37.520 0.703 -12.509 1.00 93.56 522 LEU A N 1
ATOM 4128 C CA . LEU A 1 522 ? 37.297 -0.233 -11.405 1.00 93.56 522 LEU A CA 1
ATOM 4129 C C . LEU A 1 522 ? 37.586 0.399 -10.035 1.00 93.56 522 LEU A C 1
ATOM 4131 O O . LEU A 1 522 ? 36.814 0.200 -9.104 1.00 93.56 522 LEU A O 1
ATOM 4135 N N . GLN A 1 523 ? 38.629 1.223 -9.896 1.00 96.00 523 GLN A N 1
ATOM 4136 C CA . GLN A 1 523 ? 38.893 1.984 -8.665 1.00 96.00 523 GLN A CA 1
ATOM 4137 C C . GLN A 1 523 ? 37.782 2.998 -8.346 1.00 96.00 523 GLN A C 1
ATOM 4139 O O . GLN A 1 523 ? 37.410 3.156 -7.178 1.00 96.00 523 GLN A O 1
ATOM 4144 N N . ARG A 1 524 ? 37.215 3.671 -9.359 1.00 95.12 524 ARG A N 1
ATOM 4145 C CA . ARG A 1 524 ? 36.076 4.591 -9.182 1.00 95.12 524 ARG A CA 1
ATOM 4146 C C . ARG A 1 524 ? 34.802 3.838 -8.799 1.00 95.12 524 ARG A C 1
ATOM 4148 O O . ARG A 1 524 ? 34.110 4.285 -7.886 1.00 95.12 524 ARG A O 1
ATOM 4155 N N . ASP A 1 525 ? 34.523 2.692 -9.415 1.00 94.44 525 ASP A N 1
ATOM 4156 C CA . ASP A 1 525 ? 33.357 1.870 -9.075 1.00 94.44 525 ASP A CA 1
ATOM 4157 C C . ASP A 1 525 ? 33.501 1.179 -7.713 1.00 94.44 525 ASP A C 1
ATOM 4159 O O . ASP A 1 525 ? 32.550 1.184 -6.935 1.00 94.44 525 ASP A O 1
ATOM 4163 N N . VAL A 1 526 ? 34.692 0.704 -7.335 1.00 94.88 526 VAL A N 1
ATOM 4164 C CA . VAL A 1 526 ? 34.983 0.250 -5.962 1.00 94.88 526 VAL A CA 1
ATOM 4165 C C . VAL A 1 526 ? 34.766 1.392 -4.965 1.00 94.88 526 VAL A C 1
ATOM 4167 O O . VAL A 1 526 ? 34.076 1.198 -3.967 1.00 94.88 526 VAL A O 1
ATOM 4170 N N . SER A 1 527 ? 35.250 2.603 -5.257 1.00 95.75 527 SER A N 1
ATOM 4171 C CA . SER A 1 527 ? 35.021 3.787 -4.410 1.00 95.75 527 SER A CA 1
ATOM 4172 C C . SER A 1 527 ? 33.537 4.173 -4.315 1.00 95.75 527 SER A C 1
ATOM 4174 O O . SER A 1 527 ? 33.074 4.648 -3.277 1.00 95.75 527 SER A O 1
ATOM 4176 N N . ARG A 1 528 ? 32.769 3.982 -5.394 1.00 96.25 528 ARG A N 1
ATOM 4177 C CA . ARG A 1 528 ? 31.320 4.222 -5.453 1.00 96.25 528 ARG A CA 1
ATOM 4178 C C . ARG A 1 528 ? 30.547 3.175 -4.652 1.00 96.25 528 ARG A C 1
ATOM 4180 O O . ARG A 1 528 ? 29.656 3.542 -3.892 1.00 96.25 528 ARG A O 1
ATOM 4187 N N . LEU A 1 529 ? 30.910 1.900 -4.779 1.00 93.25 529 LEU A N 1
ATOM 4188 C CA . LEU A 1 529 ? 30.326 0.794 -4.021 1.00 93.25 529 LEU A CA 1
ATOM 4189 C C . LEU A 1 529 ? 30.650 0.911 -2.528 1.00 93.25 529 LEU A C 1
ATOM 4191 O O . LEU A 1 529 ? 29.750 0.754 -1.715 1.00 93.25 529 LEU A O 1
ATOM 4195 N N . GLN A 1 530 ? 31.878 1.282 -2.156 1.00 96.94 530 GLN A N 1
ATOM 4196 C CA . GLN A 1 530 ? 32.247 1.572 -0.763 1.00 96.94 530 GLN A CA 1
ATOM 4197 C C . GLN A 1 530 ? 31.394 2.704 -0.168 1.00 96.94 530 GLN A C 1
ATOM 4199 O O . GLN A 1 530 ? 30.894 2.569 0.946 1.00 96.94 530 GLN A O 1
ATOM 4204 N N . LYS A 1 531 ? 31.163 3.791 -0.919 1.00 95.38 531 LYS A N 1
ATOM 4205 C CA . LYS A 1 531 ? 30.267 4.884 -0.494 1.00 95.38 531 LYS A CA 1
ATOM 4206 C C . LYS A 1 531 ? 28.813 4.424 -0.356 1.00 95.38 531 LYS A C 1
ATOM 4208 O O . LYS A 1 531 ? 28.178 4.766 0.635 1.00 95.38 531 LYS A O 1
ATOM 4213 N N . ALA A 1 532 ? 28.307 3.626 -1.298 1.00 94.31 532 ALA A N 1
ATOM 4214 C CA . ALA A 1 532 ? 26.950 3.082 -1.241 1.00 94.31 532 ALA A CA 1
ATOM 4215 C C . ALA A 1 532 ? 26.760 2.091 -0.076 1.00 94.31 532 ALA A C 1
ATOM 4217 O O . ALA A 1 532 ? 25.728 2.118 0.586 1.00 94.31 532 ALA A O 1
ATOM 4218 N N . VAL A 1 533 ? 27.764 1.257 0.222 1.00 93.88 533 VAL A N 1
ATOM 4219 C CA . VAL A 1 533 ? 27.765 0.373 1.399 1.00 93.88 533 VAL A CA 1
ATOM 4220 C C . VAL A 1 533 ? 27.777 1.197 2.684 1.00 93.88 533 VAL A C 1
ATOM 4222 O O . VAL A 1 533 ? 26.924 0.970 3.529 1.00 93.88 533 VAL A O 1
ATOM 4225 N N . ALA A 1 534 ? 28.647 2.203 2.810 1.00 95.19 534 ALA A N 1
ATOM 4226 C CA . ALA A 1 534 ? 28.687 3.067 3.994 1.00 95.19 534 ALA A CA 1
ATOM 4227 C C . ALA A 1 534 ? 27.379 3.860 4.210 1.00 95.19 534 ALA A C 1
ATOM 4229 O O . ALA A 1 534 ? 26.978 4.088 5.350 1.00 95.19 534 ALA A O 1
ATOM 4230 N N . GLN A 1 535 ? 26.691 4.252 3.130 1.00 95.62 535 GLN A N 1
ATOM 4231 C CA . GLN A 1 535 ? 25.348 4.841 3.193 1.00 95.62 535 GLN A CA 1
ATOM 4232 C C . GLN A 1 535 ? 24.322 3.824 3.710 1.00 95.62 535 GLN A C 1
ATOM 4234 O O . GLN A 1 535 ? 23.674 4.086 4.719 1.00 95.62 535 GLN A O 1
ATOM 4239 N N . LEU A 1 536 ? 24.253 2.632 3.106 1.00 93.19 536 LEU A N 1
ATOM 4240 C CA . LEU A 1 536 ? 23.342 1.564 3.534 1.00 93.19 536 LEU A CA 1
ATOM 4241 C C . LEU A 1 536 ? 23.618 1.071 4.964 1.00 93.19 536 LEU A C 1
ATOM 4243 O O . LEU A 1 536 ? 22.683 0.702 5.665 1.00 93.19 536 LEU A O 1
ATOM 4247 N N . GLU A 1 537 ? 24.870 1.069 5.422 1.00 95.62 537 GLU A N 1
ATOM 4248 C CA . GLU A 1 537 ? 25.234 0.762 6.811 1.00 95.62 537 GLU A CA 1
ATOM 4249 C C . GLU A 1 537 ? 24.768 1.855 7.784 1.00 95.62 537 GLU A C 1
ATOM 4251 O O . GLU A 1 537 ? 24.319 1.533 8.886 1.00 95.62 537 GLU A O 1
ATOM 4256 N N . GLY A 1 538 ? 24.823 3.127 7.370 1.00 96.12 538 GLY A N 1
ATOM 4257 C CA . GLY A 1 538 ? 24.267 4.259 8.112 1.00 96.12 538 GLY A CA 1
ATOM 4258 C C . GLY A 1 538 ? 22.742 4.200 8.208 1.00 96.12 538 GLY A C 1
ATOM 4259 O O . GLY A 1 538 ? 22.202 4.240 9.313 1.00 96.12 538 GLY A O 1
ATOM 4260 N N . ASP A 1 539 ? 22.056 4.022 7.078 1.00 95.38 539 ASP A N 1
ATOM 4261 C CA . ASP A 1 539 ? 20.596 3.880 7.007 1.00 95.38 539 ASP A CA 1
ATOM 4262 C C . ASP A 1 539 ? 20.114 2.679 7.839 1.00 95.38 539 ASP A C 1
ATOM 4264 O O . ASP A 1 539 ? 19.161 2.781 8.610 1.00 95.38 539 ASP A O 1
ATOM 4268 N N . LEU A 1 540 ? 20.823 1.549 7.765 1.00 93.56 540 LEU A N 1
ATOM 4269 C CA . LEU A 1 540 ? 20.531 0.343 8.542 1.00 93.56 540 LEU A CA 1
ATOM 4270 C C . LEU A 1 540 ? 20.761 0.528 10.053 1.00 93.56 540 LEU A C 1
ATOM 4272 O O . LEU A 1 540 ? 20.093 -0.124 10.854 1.00 93.56 540 LEU A O 1
ATOM 4276 N N . GLU A 1 541 ? 21.687 1.393 10.469 1.00 96.25 541 GLU A N 1
ATOM 4277 C CA . GLU A 1 541 ? 21.878 1.734 11.883 1.00 96.25 541 GLU A CA 1
ATOM 4278 C C . GLU A 1 541 ? 20.834 2.754 12.375 1.00 96.25 541 GLU A C 1
ATOM 4280 O O . GLU A 1 541 ? 20.401 2.661 13.525 1.00 96.25 541 GLU A O 1
ATOM 4285 N N . LEU A 1 542 ? 20.358 3.662 11.513 1.00 96.25 542 LEU A N 1
ATOM 4286 C CA . LEU A 1 542 ? 19.213 4.537 11.799 1.00 96.25 542 LEU A CA 1
ATOM 4287 C C . LEU A 1 542 ? 17.911 3.732 11.941 1.00 96.25 542 LEU A C 1
ATOM 4289 O O . LEU A 1 542 ? 17.192 3.915 12.920 1.00 96.25 542 LEU A O 1
ATOM 4293 N N . GLU A 1 543 ? 17.647 2.779 11.045 1.00 90.44 543 GLU A N 1
ATOM 4294 C CA . GLU A 1 543 ? 16.500 1.862 11.149 1.00 90.44 543 GLU A CA 1
ATOM 4295 C C . GLU A 1 543 ? 16.582 0.969 12.399 1.00 90.44 543 GLU A C 1
ATOM 4297 O O . GLU A 1 543 ? 15.573 0.733 13.062 1.00 90.44 543 GLU A O 1
ATOM 4302 N N . ARG A 1 544 ? 17.780 0.526 12.813 1.00 94.50 544 ARG A N 1
ATOM 4303 C CA . ARG A 1 544 ? 17.950 -0.159 14.112 1.00 94.50 544 ARG A CA 1
ATOM 4304 C C . ARG A 1 544 ? 17.648 0.747 15.299 1.00 94.50 544 ARG A C 1
ATOM 4306 O O . ARG A 1 544 ? 17.062 0.271 16.268 1.00 94.50 544 ARG A O 1
ATOM 4313 N N . GLN A 1 545 ? 18.055 2.015 15.253 1.00 95.69 545 GLN A N 1
ATOM 4314 C CA . GLN A 1 545 ? 17.748 2.978 16.312 1.00 95.69 545 GLN A CA 1
ATOM 4315 C C . GLN A 1 545 ? 16.238 3.228 16.380 1.00 95.69 545 GLN A C 1
ATOM 4317 O O . GLN A 1 545 ? 15.656 3.049 17.446 1.00 95.69 545 GLN A O 1
ATOM 4322 N N . HIS A 1 546 ? 15.588 3.488 15.243 1.00 92.12 546 HIS A N 1
ATOM 4323 C CA . HIS A 1 546 ? 14.142 3.677 15.173 1.00 92.12 546 HIS A CA 1
ATOM 4324 C C . HIS A 1 546 ? 13.361 2.427 15.618 1.00 92.12 546 HIS A C 1
ATOM 4326 O O . HIS A 1 546 ? 12.474 2.521 16.464 1.00 92.12 546 HIS A O 1
ATOM 4332 N N . SER A 1 547 ? 13.738 1.233 15.147 1.00 92.25 547 SER A N 1
ATOM 4333 C CA . SER A 1 547 ? 13.141 -0.034 15.593 1.00 92.25 547 SER A CA 1
ATOM 4334 C C . SER A 1 547 ? 13.342 -0.268 17.095 1.00 92.25 547 SER A C 1
ATOM 4336 O O . SER A 1 547 ? 12.428 -0.734 17.767 1.00 92.25 547 SER A O 1
ATOM 4338 N N . SER A 1 548 ? 14.509 0.084 17.645 1.00 93.31 548 SER A N 1
ATOM 4339 C CA . SER A 1 548 ? 14.801 -0.003 19.082 1.00 93.31 548 SER A CA 1
ATOM 4340 C C . SER A 1 548 ? 13.993 1.009 19.904 1.00 93.31 548 SER A C 1
ATOM 4342 O O . SER A 1 548 ? 13.671 0.735 21.060 1.00 93.31 548 SER A O 1
ATOM 4344 N N . GLU A 1 549 ? 13.683 2.186 19.363 1.00 96.00 549 GLU A N 1
ATOM 4345 C CA . GLU A 1 549 ? 12.794 3.172 19.993 1.00 96.00 549 GLU A CA 1
ATOM 4346 C C . GLU A 1 549 ? 11.342 2.678 19.980 1.00 96.00 549 GLU A C 1
ATOM 4348 O O . GLU A 1 549 ? 10.706 2.642 21.031 1.00 96.00 549 GLU A O 1
ATOM 4353 N N . VAL A 1 550 ? 10.859 2.168 18.843 1.00 93.25 550 VAL A N 1
ATOM 4354 C CA . VAL A 1 550 ? 9.521 1.565 18.715 1.00 93.25 550 VAL A CA 1
ATOM 4355 C C . VAL A 1 550 ? 9.355 0.342 19.630 1.00 93.25 550 VAL A C 1
ATOM 4357 O O . VAL A 1 550 ? 8.324 0.213 20.289 1.00 93.25 550 VAL A O 1
ATOM 4360 N N . GLU A 1 551 ? 10.363 -0.528 19.756 1.00 94.12 551 GLU A N 1
ATOM 4361 C CA . GLU A 1 551 ? 10.351 -1.639 20.723 1.00 94.12 551 GLU A CA 1
ATOM 4362 C C . GLU A 1 551 ? 10.324 -1.159 22.184 1.00 94.12 551 GLU A C 1
ATOM 4364 O O . GLU A 1 551 ? 9.666 -1.778 23.025 1.00 94.12 551 GLU A O 1
ATOM 4369 N N . GLN A 1 552 ? 11.004 -0.053 22.507 1.00 95.25 552 GLN A N 1
ATOM 4370 C CA . GLN A 1 552 ? 10.964 0.540 23.847 1.00 95.25 552 GLN A CA 1
ATOM 4371 C C . GLN A 1 552 ? 9.595 1.159 24.149 1.00 95.25 552 GLN A C 1
ATOM 4373 O O . GLN A 1 552 ? 9.050 0.888 25.219 1.00 95.25 552 GLN A O 1
ATOM 4378 N N . ASP A 1 553 ? 9.010 1.909 23.215 1.00 94.25 553 ASP A N 1
ATOM 4379 C CA . ASP A 1 553 ? 7.692 2.529 23.375 1.00 94.25 553 ASP A CA 1
ATOM 4380 C C . ASP A 1 553 ? 6.576 1.481 23.467 1.00 94.25 553 ASP A C 1
ATOM 4382 O O . ASP A 1 553 ? 5.765 1.534 24.394 1.00 94.25 553 ASP A O 1
ATOM 4386 N N . LEU A 1 554 ? 6.570 0.467 22.593 1.00 90.50 554 LEU A N 1
ATOM 4387 C CA . LEU A 1 554 ? 5.659 -0.680 22.707 1.00 90.50 554 LEU A CA 1
ATOM 4388 C C . LEU A 1 554 ? 5.885 -1.433 24.027 1.00 90.50 554 LEU A C 1
ATOM 4390 O O . LEU A 1 554 ? 4.931 -1.792 24.717 1.00 90.50 554 LEU A O 1
ATOM 4394 N N . GLY A 1 555 ? 7.143 -1.616 24.434 1.00 94.88 555 GLY A N 1
ATOM 4395 C CA . GLY A 1 555 ? 7.511 -2.229 25.708 1.00 94.88 555 GLY A CA 1
ATOM 4396 C C . GLY A 1 555 ? 7.123 -1.410 26.947 1.00 94.88 555 GLY A C 1
ATOM 4397 O O . GLY A 1 555 ? 7.040 -1.979 28.037 1.00 94.88 555 GLY A O 1
ATOM 4398 N N . VAL A 1 556 ? 6.884 -0.102 26.815 1.00 94.81 556 VAL A N 1
ATOM 4399 C CA . VAL A 1 556 ? 6.315 0.770 27.858 1.00 94.81 556 VAL A CA 1
ATOM 4400 C C . VAL A 1 556 ? 4.787 0.726 27.821 1.00 94.81 556 VAL A C 1
ATOM 4402 O O . VAL A 1 556 ? 4.172 0.572 28.874 1.00 94.81 556 VAL A O 1
ATOM 4405 N N . GLN A 1 557 ? 4.175 0.774 26.635 1.00 94.62 557 GLN A N 1
ATOM 4406 C CA . GLN A 1 557 ? 2.721 0.675 26.454 1.00 94.62 557 GLN A CA 1
ATOM 4407 C C . GLN A 1 557 ? 2.178 -0.650 27.005 1.00 94.62 557 GLN A C 1
ATOM 4409 O O . GLN A 1 557 ? 1.288 -0.633 27.851 1.00 94.62 557 GLN A O 1
ATOM 4414 N N . VAL A 1 558 ? 2.784 -1.788 26.647 1.00 91.69 558 VAL A N 1
ATOM 4415 C CA . VAL A 1 558 ? 2.390 -3.112 27.165 1.00 91.69 558 VAL A CA 1
ATOM 4416 C C . VAL A 1 558 ? 2.529 -3.190 28.690 1.00 91.69 558 VAL A C 1
ATOM 4418 O O . VAL A 1 558 ? 1.665 -3.760 29.349 1.00 91.69 558 VAL A O 1
ATOM 4421 N N . LYS A 1 559 ? 3.558 -2.574 29.291 1.00 95.88 559 LYS A N 1
ATOM 4422 C CA . LYS A 1 559 ? 3.682 -2.507 30.762 1.00 95.88 559 LYS A CA 1
ATOM 4423 C C . LYS A 1 559 ? 2.582 -1.653 31.388 1.00 95.88 559 LYS A C 1
ATOM 4425 O O . LYS A 1 559 ? 2.003 -2.071 32.384 1.00 95.88 559 LYS A O 1
ATOM 4430 N N . ALA A 1 560 ? 2.264 -0.501 30.799 1.00 93.88 560 ALA A N 1
ATOM 4431 C CA . ALA A 1 560 ? 1.184 0.362 31.271 1.00 93.88 560 ALA A CA 1
ATOM 4432 C C . ALA A 1 560 ? -0.192 -0.324 31.156 1.00 93.88 560 ALA A C 1
ATOM 4434 O O . ALA A 1 560 ? -1.009 -0.210 32.070 1.00 93.88 560 ALA A O 1
ATOM 4435 N N . GLU A 1 561 ? -0.436 -1.090 30.090 1.00 95.12 561 GLU A N 1
ATOM 4436 C CA . GLU A 1 561 ? -1.643 -1.908 29.941 1.00 95.12 561 GLU A CA 1
ATOM 4437 C C . GLU A 1 561 ? -1.685 -3.070 30.936 1.00 95.12 561 GLU A C 1
ATOM 4439 O O . GLU A 1 561 ? -2.713 -3.263 31.583 1.00 95.12 561 GLU A O 1
ATOM 4444 N N . MET A 1 562 ? -0.577 -3.795 31.134 1.00 94.06 562 MET A N 1
ATOM 4445 C CA . MET A 1 562 ? -0.473 -4.832 32.169 1.00 94.06 562 MET A CA 1
ATOM 4446 C C . MET A 1 562 ? -0.720 -4.258 33.568 1.00 94.06 562 MET A C 1
ATOM 4448 O O . MET A 1 562 ? -1.455 -4.856 34.347 1.00 94.06 562 MET A O 1
ATOM 4452 N N . GLU A 1 563 ? -0.174 -3.084 33.888 1.00 95.31 563 GLU A N 1
ATOM 4453 C CA . GLU A 1 563 ? -0.456 -2.390 35.145 1.00 95.31 563 GLU A CA 1
ATOM 4454 C C . GLU A 1 563 ? -1.919 -1.951 35.265 1.00 95.31 563 GLU A C 1
ATOM 4456 O O . GLU A 1 563 ? -2.490 -2.058 36.349 1.00 95.31 563 GLU A O 1
ATOM 4461 N N . ARG A 1 564 ? -2.533 -1.447 34.186 1.00 95.56 564 ARG A N 1
ATOM 4462 C CA . ARG A 1 564 ? -3.946 -1.033 34.172 1.00 95.56 564 ARG A CA 1
ATOM 4463 C C . ARG A 1 564 ? -4.874 -2.231 34.368 1.00 95.56 564 ARG A C 1
ATOM 4465 O O . ARG A 1 564 ? -5.818 -2.143 35.146 1.00 95.56 564 ARG A O 1
ATOM 4472 N N . LEU A 1 565 ? -4.593 -3.342 33.689 1.00 94.62 565 LEU A N 1
ATOM 4473 C CA . LEU A 1 565 ? -5.324 -4.597 33.837 1.00 94.62 565 LEU A CA 1
ATOM 4474 C C . LEU A 1 565 ? -5.107 -5.202 35.226 1.00 94.62 565 LEU A C 1
ATOM 4476 O O . LEU A 1 565 ? -6.070 -5.642 35.835 1.00 94.62 565 LEU A O 1
ATOM 4480 N N . ASN A 1 566 ? -3.887 -5.166 35.769 1.00 94.81 566 ASN A N 1
ATOM 4481 C CA . ASN A 1 566 ? -3.611 -5.656 37.119 1.00 94.81 566 ASN A CA 1
ATOM 4482 C C . ASN A 1 566 ? -4.311 -4.815 38.198 1.00 94.81 566 ASN A C 1
ATOM 4484 O O . ASN A 1 566 ? -4.842 -5.385 39.143 1.00 94.81 566 ASN A O 1
ATOM 4488 N N . LYS A 1 567 ? -4.364 -3.482 38.043 1.00 96.00 567 LYS A N 1
ATOM 4489 C CA . LYS A 1 567 ? -5.175 -2.599 38.901 1.00 96.00 567 LYS A CA 1
ATOM 4490 C C . LYS A 1 567 ? -6.651 -2.996 38.814 1.00 96.00 567 LYS A C 1
ATOM 4492 O O . LYS A 1 567 ? -7.204 -3.392 39.824 1.00 96.00 567 LYS A O 1
ATOM 4497 N N . HIS A 1 568 ? -7.215 -3.087 37.609 1.00 95.25 568 HIS A N 1
ATOM 4498 C CA . HIS A 1 568 ? -8.609 -3.503 37.419 1.00 95.25 568 HIS A CA 1
ATOM 4499 C C . HIS A 1 568 ? -8.923 -4.917 37.953 1.00 95.25 568 HIS A C 1
ATOM 4501 O O . HIS A 1 568 ? -10.013 -5.145 38.462 1.00 95.25 568 HIS A O 1
ATOM 4507 N N . ILE A 1 569 ? -7.980 -5.864 37.884 1.00 95.81 569 ILE A N 1
ATOM 4508 C CA . ILE A 1 569 ? -8.120 -7.198 38.491 1.00 95.81 569 ILE A CA 1
ATOM 4509 C C . ILE A 1 569 ? -8.137 -7.106 40.021 1.00 95.81 569 ILE A C 1
ATOM 4511 O O . ILE A 1 569 ? -8.933 -7.802 40.642 1.00 95.81 569 ILE A O 1
ATOM 4515 N N . ILE A 1 570 ? -7.306 -6.251 40.626 1.00 94.81 570 ILE A N 1
ATOM 4516 C CA . ILE A 1 570 ? -7.331 -5.987 42.073 1.00 94.81 570 ILE A CA 1
ATOM 4517 C C . ILE A 1 570 ? -8.644 -5.297 42.464 1.00 94.81 570 ILE A C 1
ATOM 4519 O O . ILE A 1 570 ? -9.282 -5.742 43.410 1.00 94.81 570 ILE A O 1
ATOM 4523 N N . ASP A 1 571 ? -9.081 -4.285 41.708 1.00 95.38 571 ASP A N 1
ATOM 4524 C CA . ASP A 1 571 ? -10.337 -3.562 41.937 1.00 95.38 571 ASP A CA 1
ATOM 4525 C C . ASP A 1 571 ? -11.536 -4.534 41.887 1.00 95.38 571 ASP A C 1
ATOM 4527 O O . ASP A 1 571 ? -12.355 -4.573 42.806 1.00 95.38 571 ASP A O 1
ATOM 4531 N N . LEU A 1 572 ? -11.587 -5.407 40.870 1.00 94.00 572 LEU A N 1
ATOM 4532 C CA . LEU A 1 572 ? -12.594 -6.468 40.749 1.00 94.00 572 LEU A CA 1
ATOM 4533 C C . LEU A 1 572 ? -12.487 -7.523 41.858 1.00 94.00 572 LEU A C 1
ATOM 4535 O O . LEU A 1 572 ? -13.513 -8.024 42.305 1.00 94.00 572 LEU A O 1
ATOM 4539 N N . GLN A 1 573 ? -11.282 -7.870 42.320 1.00 95.38 573 GLN A N 1
ATOM 4540 C CA . GLN A 1 573 ? -11.100 -8.763 43.470 1.00 95.38 573 GLN A CA 1
ATOM 4541 C C . GLN A 1 573 ? -11.628 -8.122 44.757 1.00 95.38 573 GLN A C 1
ATOM 4543 O O . GLN A 1 573 ? -12.319 -8.797 45.515 1.00 95.38 573 GLN A O 1
ATOM 4548 N N . THR A 1 574 ? -11.386 -6.825 44.981 1.00 93.62 574 THR A N 1
ATOM 4549 C CA . THR A 1 574 ? -11.978 -6.105 46.117 1.00 93.62 574 THR A CA 1
ATOM 4550 C C . THR A 1 574 ? -13.493 -5.991 45.992 1.00 93.62 574 THR A C 1
ATOM 4552 O O . THR A 1 574 ? -14.180 -6.286 46.960 1.00 93.62 574 THR A O 1
ATOM 4555 N N . GLU A 1 575 ? -14.038 -5.696 44.807 1.00 94.12 575 GLU A N 1
ATOM 4556 C CA . GLU A 1 575 ? -15.488 -5.717 44.573 1.00 94.12 575 GLU A CA 1
ATOM 4557 C C . GLU A 1 575 ? -16.107 -7.101 44.824 1.00 94.12 575 GLU A C 1
ATOM 4559 O O . GLU A 1 575 ? -17.229 -7.186 45.317 1.00 94.12 575 GLU A O 1
ATOM 4564 N N . ILE A 1 576 ? -15.416 -8.186 44.455 1.00 93.69 576 ILE A N 1
ATOM 4565 C CA . ILE A 1 576 ? -15.873 -9.556 44.711 1.00 93.69 576 ILE A CA 1
ATOM 4566 C C . ILE A 1 576 ? -15.871 -9.825 46.215 1.00 93.69 576 ILE A C 1
ATOM 4568 O O . ILE A 1 576 ? -16.914 -10.203 46.733 1.00 93.69 576 ILE A O 1
ATOM 4572 N N . SER A 1 577 ? -14.781 -9.541 46.931 1.00 95.38 577 SER A N 1
ATOM 4573 C CA . SER A 1 577 ? -14.722 -9.751 48.383 1.00 95.38 577 SER A CA 1
ATOM 4574 C C . SER A 1 577 ? -15.648 -8.827 49.183 1.00 95.38 577 SER A C 1
ATOM 4576 O O . SER A 1 577 ? -16.166 -9.237 50.218 1.00 95.38 577 SER A O 1
ATOM 4578 N N . GLU A 1 578 ? -15.931 -7.612 48.706 1.00 94.38 578 GLU A N 1
ATOM 4579 C CA . GLU A 1 578 ? -16.969 -6.746 49.279 1.00 94.38 578 GLU A CA 1
ATOM 4580 C C . GLU A 1 578 ? -18.373 -7.321 49.052 1.00 94.38 578 GLU A C 1
ATOM 4582 O O . GLU A 1 578 ? -19.194 -7.303 49.967 1.00 94.38 578 GLU A O 1
ATOM 4587 N N . LYS A 1 579 ? -18.653 -7.879 47.866 1.00 93.62 579 LYS A N 1
ATOM 4588 C CA . LYS A 1 579 ? -19.931 -8.550 47.573 1.00 93.62 579 LYS A CA 1
ATOM 4589 C C . LYS A 1 579 ? -20.077 -9.851 48.361 1.00 93.62 579 LYS A C 1
ATOM 4591 O O . LYS A 1 579 ? -21.153 -10.090 48.888 1.00 93.62 579 LYS A O 1
ATOM 4596 N N . GLU A 1 580 ? -19.019 -10.649 48.496 1.00 94.94 580 GLU A N 1
ATOM 4597 C CA . GLU A 1 580 ? -18.969 -11.842 49.355 1.00 94.94 580 GLU A CA 1
ATOM 4598 C C . GLU A 1 580 ? -19.261 -11.467 50.816 1.00 94.94 580 GLU A C 1
ATOM 4600 O O . GLU A 1 580 ? -20.203 -11.992 51.395 1.00 94.94 580 GLU A O 1
ATOM 4605 N N . HIS A 1 581 ? -18.574 -10.462 51.366 1.00 92.00 581 HIS A N 1
ATOM 4606 C CA . HIS A 1 581 ? -18.823 -9.952 52.719 1.00 92.00 581 HIS A CA 1
ATOM 4607 C C . HIS A 1 581 ? -20.243 -9.372 52.904 1.00 92.00 581 HIS A C 1
ATOM 4609 O O . HIS A 1 581 ? -20.828 -9.492 53.979 1.00 92.00 581 HIS A O 1
ATOM 4615 N N . LEU A 1 582 ? -20.834 -8.763 51.868 1.00 94.12 582 LEU A N 1
ATOM 4616 C CA . LEU A 1 582 ? -22.239 -8.337 51.889 1.00 94.12 582 LEU A CA 1
ATOM 4617 C C . LEU A 1 582 ? -23.212 -9.526 51.828 1.00 94.12 582 LEU A C 1
ATOM 4619 O O . LEU A 1 582 ? -24.226 -9.488 52.521 1.00 94.12 582 LEU A O 1
ATOM 4623 N N . TYR A 1 583 ? -22.909 -10.579 51.062 1.00 90.88 583 TYR A N 1
ATOM 4624 C CA . TYR A 1 583 ? -23.689 -11.820 51.057 1.00 90.88 583 TYR A CA 1
ATOM 4625 C C . TYR A 1 583 ? -23.592 -12.564 52.393 1.00 90.88 583 TYR A C 1
ATOM 4627 O O . TYR A 1 583 ? -24.610 -13.074 52.852 1.00 90.88 583 TYR A O 1
ATOM 4635 N N . ASP A 1 584 ? -22.424 -12.583 53.040 1.00 94.81 584 ASP A N 1
ATOM 4636 C CA . ASP A 1 584 ? -22.245 -13.140 54.385 1.00 94.81 584 ASP A CA 1
ATOM 4637 C C . ASP A 1 584 ? -23.092 -12.357 55.403 1.00 94.81 584 ASP A C 1
ATOM 4639 O O . ASP A 1 584 ? -23.916 -12.946 56.101 1.00 94.81 584 ASP A O 1
ATOM 4643 N N . ILE A 1 585 ? -22.985 -11.021 55.416 1.00 94.19 585 ILE A N 1
ATOM 4644 C CA . ILE A 1 585 ? -23.798 -10.135 56.269 1.00 94.19 585 ILE A CA 1
ATOM 4645 C C . ILE A 1 585 ? -25.303 -10.313 56.019 1.00 94.19 585 ILE A C 1
ATOM 4647 O O . ILE A 1 585 ? -26.094 -10.299 56.964 1.00 94.19 585 ILE A O 1
ATOM 4651 N N . ASP A 1 586 ? -25.734 -10.446 54.764 1.00 93.19 586 ASP A N 1
ATOM 4652 C CA . ASP A 1 586 ? -27.144 -10.678 54.453 1.00 93.19 586 ASP A CA 1
ATOM 4653 C C . ASP A 1 586 ? -27.575 -12.106 54.811 1.00 93.19 586 ASP A C 1
ATOM 4655 O O . ASP A 1 586 ? -28.701 -12.280 55.268 1.00 93.19 586 ASP A O 1
ATOM 4659 N N . SER A 1 587 ? -26.704 -13.116 54.709 1.00 93.62 587 SER A N 1
ATOM 4660 C CA . SER A 1 587 ? -26.988 -14.469 55.207 1.00 93.62 587 SER A CA 1
ATOM 4661 C C . SER A 1 587 ? -27.146 -14.481 56.728 1.00 93.62 587 SER A C 1
ATOM 4663 O O . SER A 1 587 ? -28.117 -15.047 57.221 1.00 93.62 587 SER A O 1
ATOM 4665 N N . GLU A 1 588 ? -26.273 -13.793 57.474 1.00 93.88 588 GLU A N 1
ATOM 4666 C CA . GLU A 1 588 ? -26.406 -13.620 58.928 1.00 93.88 588 GLU A CA 1
ATOM 4667 C C . GLU A 1 588 ? -27.735 -12.934 59.300 1.00 93.88 588 GLU A C 1
ATOM 4669 O O . GLU A 1 588 ? -28.422 -13.369 60.229 1.00 93.88 588 GLU A O 1
ATOM 4674 N N . LYS A 1 589 ? -28.164 -11.905 58.552 1.00 95.75 589 LYS A N 1
ATOM 4675 C CA . LYS A 1 589 ? -29.505 -11.306 58.720 1.00 95.75 589 LYS A CA 1
ATOM 4676 C C . LYS A 1 589 ? -30.614 -12.314 58.427 1.00 95.75 589 LYS A C 1
ATOM 4678 O O . LYS A 1 589 ? -31.502 -12.485 59.252 1.00 95.75 589 LYS A O 1
ATOM 4683 N N . TRP A 1 590 ? -30.565 -13.004 57.287 1.00 91.31 590 TRP A N 1
ATOM 4684 C CA . TRP A 1 590 ? -31.589 -13.981 56.908 1.00 91.31 590 TRP A CA 1
ATOM 4685 C C . TRP A 1 590 ? -31.700 -15.130 57.910 1.00 91.31 590 TRP A C 1
ATOM 4687 O O . TRP A 1 590 ? -32.808 -15.609 58.143 1.00 91.31 590 TRP A O 1
ATOM 4697 N N . ASP A 1 591 ? -30.592 -15.564 58.510 1.00 95.31 591 ASP A N 1
ATOM 4698 C CA . ASP A 1 591 ? -30.586 -16.596 59.543 1.00 95.31 591 ASP A CA 1
ATOM 4699 C C . ASP A 1 591 ? -31.032 -16.058 60.912 1.00 95.31 591 ASP A C 1
ATOM 4701 O O . ASP A 1 591 ? -31.804 -16.736 61.584 1.00 95.31 591 ASP A O 1
ATOM 4705 N N . THR A 1 592 ? -30.693 -14.823 61.299 1.00 94.31 592 THR A N 1
ATOM 4706 C CA . THR A 1 592 ? -31.258 -14.207 62.521 1.00 94.31 592 THR A CA 1
ATOM 4707 C C . THR A 1 592 ? -32.758 -13.909 62.399 1.00 94.31 592 THR A C 1
ATOM 4709 O O . THR A 1 592 ? -33.501 -14.148 63.351 1.00 94.31 592 THR A O 1
ATOM 4712 N N . ASP A 1 593 ? -33.248 -13.493 61.227 1.00 95.12 593 ASP A N 1
ATOM 4713 C CA . ASP A 1 593 ? -34.684 -13.370 60.938 1.00 95.12 593 ASP A CA 1
ATOM 4714 C C . ASP A 1 593 ? -35.371 -14.746 60.899 1.00 95.12 593 ASP A C 1
ATOM 4716 O O . ASP A 1 593 ? -36.506 -14.885 61.362 1.00 95.12 593 ASP A O 1
ATOM 4720 N N . ARG A 1 594 ? -34.690 -15.792 60.405 1.00 94.12 594 ARG A N 1
ATOM 4721 C CA . ARG A 1 594 ? -35.172 -17.184 60.451 1.00 94.12 594 ARG A CA 1
ATOM 4722 C C . ARG A 1 594 ? -35.296 -17.670 61.892 1.00 94.12 594 ARG A C 1
ATOM 4724 O O . ARG A 1 594 ? -36.360 -18.158 62.258 1.00 94.12 594 ARG A O 1
ATOM 4731 N N . GLU A 1 595 ? -34.269 -17.487 62.719 1.00 93.06 595 GLU A N 1
ATOM 4732 C CA . GLU A 1 595 ? -34.297 -17.805 64.152 1.00 93.06 595 GLU A CA 1
ATOM 4733 C C . GLU A 1 595 ? -35.373 -16.998 64.890 1.00 93.06 595 GLU A C 1
ATOM 4735 O O . GLU A 1 595 ? -36.105 -17.557 65.711 1.00 93.06 595 GLU A O 1
ATOM 4740 N N . HIS A 1 596 ? -35.541 -15.711 64.568 1.00 94.69 596 HIS A N 1
ATOM 4741 C CA .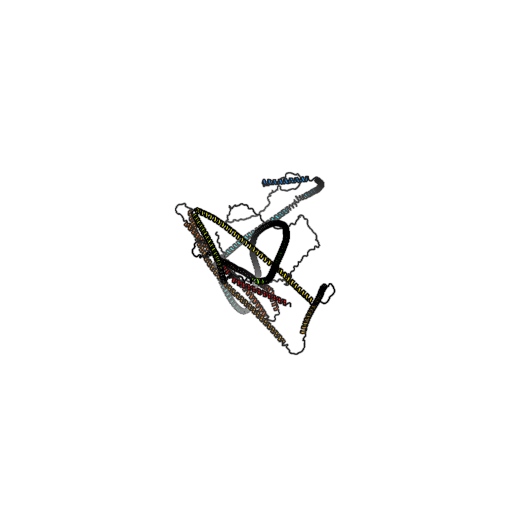 HIS A 1 596 ? -36.606 -14.883 65.128 1.00 94.69 596 HIS A CA 1
ATOM 4742 C C . HIS A 1 596 ? -37.988 -15.435 64.755 1.00 94.69 596 HIS A C 1
ATOM 4744 O O . HIS A 1 596 ? -38.792 -15.706 65.649 1.00 94.69 596 HIS A O 1
ATOM 4750 N N . LEU A 1 597 ? -38.250 -15.686 63.468 1.00 93.06 597 LEU A N 1
ATOM 4751 C CA . LEU A 1 597 ? -39.506 -16.266 62.978 1.00 93.06 597 LEU A CA 1
ATOM 4752 C C . LEU A 1 597 ? -39.750 -17.686 63.507 1.00 93.06 597 LEU A C 1
ATOM 4754 O O . LEU A 1 597 ? -40.898 -18.049 63.760 1.00 93.06 597 LEU A O 1
ATOM 4758 N N . GLU A 1 598 ? -38.709 -18.486 63.733 1.00 92.25 598 GLU A N 1
ATOM 4759 C CA . GLU A 1 598 ? -38.818 -19.782 64.402 1.00 92.25 598 GLU A CA 1
ATOM 4760 C C . GLU A 1 598 ? -39.123 -19.628 65.895 1.00 92.25 598 GLU A C 1
ATOM 4762 O O . GLU A 1 598 ? -39.967 -20.358 66.417 1.00 92.25 598 GLU A O 1
ATOM 4767 N N . SER A 1 599 ? -38.537 -18.646 66.585 1.00 93.06 599 SER A N 1
ATOM 4768 C CA . SER A 1 599 ? -38.869 -18.326 67.979 1.00 93.06 599 SER A CA 1
ATOM 4769 C C . SER A 1 599 ? -40.315 -17.826 68.117 1.00 93.06 599 SER A C 1
ATOM 4771 O O . SER A 1 599 ? -41.042 -18.273 69.006 1.00 93.06 599 SER A O 1
ATOM 4773 N N . GLU A 1 600 ? -40.782 -16.993 67.182 1.00 91.56 600 GLU A N 1
ATOM 4774 C CA . GLU A 1 600 ? -42.160 -16.512 67.102 1.00 91.56 600 GLU A CA 1
ATOM 4775 C C . GLU A 1 600 ? -43.129 -17.636 66.754 1.00 91.56 600 GLU A C 1
ATOM 4777 O O . GLU A 1 600 ? -44.165 -17.772 67.403 1.00 91.56 600 GLU A O 1
ATOM 4782 N N . ARG A 1 601 ? -42.783 -18.492 65.787 1.00 90.75 601 ARG A N 1
ATOM 4783 C CA . ARG A 1 601 ? -43.541 -19.703 65.468 1.00 90.75 601 ARG A CA 1
ATOM 4784 C C . ARG A 1 601 ? -43.639 -20.602 66.692 1.00 90.75 601 ARG A C 1
ATOM 4786 O O . ARG A 1 601 ? -44.732 -21.061 66.992 1.00 90.75 601 ARG A O 1
ATOM 4793 N N . ASN A 1 602 ? -42.546 -20.837 67.415 1.00 92.00 602 ASN A N 1
ATOM 4794 C CA . ASN A 1 602 ? -42.535 -21.671 68.616 1.00 92.00 602 ASN A CA 1
ATOM 4795 C C . ASN A 1 602 ? -43.378 -21.048 69.741 1.00 92.00 602 ASN A C 1
ATOM 4797 O O . ASN A 1 602 ? -44.174 -21.752 70.361 1.00 92.00 602 ASN A O 1
ATOM 4801 N N . ARG A 1 603 ? -43.297 -19.727 69.944 1.00 90.50 603 ARG A N 1
ATOM 4802 C CA . ARG A 1 603 ? -44.166 -18.959 70.853 1.00 90.50 603 ARG A CA 1
ATOM 4803 C C . ARG A 1 603 ? -45.642 -19.081 70.460 1.00 90.50 603 ARG A C 1
ATOM 4805 O O . ARG A 1 603 ? -46.480 -19.354 71.315 1.00 90.50 603 ARG A O 1
ATOM 4812 N N . LEU A 1 604 ? -45.972 -18.928 69.178 1.00 90.88 604 LEU A N 1
ATOM 4813 C CA . LEU A 1 604 ? -47.337 -19.057 68.664 1.00 90.88 604 LEU A CA 1
ATOM 4814 C C . LEU A 1 604 ? -47.847 -20.501 68.750 1.00 90.88 604 LEU A C 1
ATOM 4816 O O . LEU A 1 604 ? -48.997 -20.721 69.120 1.00 90.88 604 LEU A O 1
ATOM 4820 N N . GLN A 1 605 ? -46.995 -21.494 68.492 1.00 89.88 605 GLN A N 1
ATOM 4821 C CA . GLN A 1 605 ? -47.292 -22.918 68.655 1.00 89.88 605 GLN A CA 1
ATOM 4822 C C . GLN A 1 605 ? -47.583 -23.246 70.129 1.00 89.88 605 GLN A C 1
ATOM 4824 O O . GLN A 1 605 ? -48.530 -23.975 70.412 1.00 89.88 605 GLN A O 1
ATOM 4829 N N . GLN A 1 606 ? -46.832 -22.657 71.068 1.00 86.44 606 GLN A N 1
ATOM 4830 C CA . GLN A 1 606 ? -47.112 -22.742 72.504 1.00 86.44 606 GLN A CA 1
ATOM 4831 C C . GLN A 1 606 ? -48.452 -22.084 72.855 1.00 86.44 606 GLN A C 1
ATOM 4833 O O . GLN A 1 606 ? -49.251 -22.717 73.539 1.00 86.44 606 GLN A O 1
ATOM 4838 N N . THR A 1 607 ? -48.763 -20.884 72.345 1.00 88.19 607 THR A N 1
ATOM 4839 C CA . THR A 1 607 ? -50.080 -20.264 72.593 1.00 88.19 607 THR A CA 1
ATOM 4840 C C . THR A 1 607 ? -51.227 -21.032 71.939 1.00 88.19 607 THR A C 1
ATOM 4842 O O . THR A 1 607 ? -52.300 -21.099 72.517 1.00 88.19 607 THR A O 1
ATOM 4845 N N . ILE A 1 608 ? -51.022 -21.667 70.779 1.00 88.69 608 ILE A N 1
ATOM 4846 C CA . ILE A 1 608 ? -52.020 -22.538 70.134 1.00 88.69 608 ILE A CA 1
ATOM 4847 C C . ILE A 1 608 ? -52.235 -23.812 70.956 1.00 88.69 608 ILE A C 1
ATOM 4849 O O . ILE A 1 608 ? -53.367 -24.263 71.085 1.00 88.69 608 ILE A O 1
ATOM 4853 N N . ASN A 1 609 ? -51.183 -24.387 71.543 1.00 90.19 609 ASN A N 1
ATOM 4854 C CA . ASN A 1 609 ? -51.315 -25.541 72.433 1.00 90.19 609 ASN A CA 1
ATOM 4855 C C . ASN A 1 609 ? -52.023 -25.158 73.745 1.00 90.19 609 ASN A C 1
ATOM 4857 O O . ASN A 1 609 ? -52.966 -25.839 74.130 1.00 90.19 609 ASN A O 1
ATOM 4861 N N . GLN A 1 610 ? -51.667 -24.027 74.362 1.00 87.56 610 GLN A N 1
ATOM 4862 C CA . GLN A 1 610 ? -52.372 -23.480 75.531 1.00 87.56 610 GLN A CA 1
ATOM 4863 C C . GLN A 1 610 ? -53.843 -23.172 75.217 1.00 87.56 610 GLN A C 1
ATOM 4865 O O . GLN A 1 610 ? -54.726 -23.518 75.999 1.00 87.56 610 GLN A O 1
ATOM 4870 N N . LEU A 1 611 ? -54.130 -22.578 74.052 1.00 85.06 611 LEU A N 1
ATOM 4871 C CA . LEU A 1 611 ? -55.500 -22.364 73.591 1.00 85.06 611 LEU A CA 1
ATOM 4872 C C . LEU A 1 611 ? -56.228 -23.699 73.436 1.00 85.06 611 LEU A C 1
ATOM 4874 O O . LEU A 1 611 ? -57.284 -23.840 74.032 1.00 85.06 611 LEU A O 1
ATOM 4878 N N . ARG A 1 612 ? -55.640 -24.708 72.783 1.00 84.81 612 ARG A N 1
ATOM 4879 C CA . ARG A 1 612 ? -56.216 -26.063 72.663 1.00 84.81 612 ARG A CA 1
ATOM 4880 C C . ARG A 1 612 ? -56.449 -26.756 74.004 1.00 84.81 612 ARG A C 1
ATOM 4882 O O . ARG A 1 612 ? -57.436 -27.469 74.156 1.00 84.81 612 ARG A O 1
ATOM 4889 N N . GLU A 1 613 ? -55.583 -26.542 74.990 1.00 83.25 613 GLU A N 1
ATOM 4890 C CA . GLU A 1 613 ? -55.785 -27.015 76.363 1.00 83.25 613 GLU A CA 1
ATOM 4891 C C . GLU A 1 613 ? -56.983 -26.301 77.016 1.00 83.25 613 GLU A C 1
ATOM 4893 O O . GLU A 1 613 ? -57.828 -26.952 77.636 1.00 83.25 613 GLU A O 1
ATOM 4898 N N . THR A 1 614 ? -57.137 -24.985 76.810 1.00 83.25 614 THR A N 1
ATOM 4899 C CA . THR A 1 614 ? -58.327 -24.245 77.272 1.00 83.25 614 THR A CA 1
ATOM 4900 C C . THR A 1 614 ? -59.598 -24.558 76.478 1.00 83.25 614 THR A C 1
ATOM 4902 O O . THR A 1 614 ? -60.669 -24.586 77.075 1.00 83.25 614 THR A O 1
ATOM 4905 N N . GLU A 1 615 ? -59.504 -24.857 75.181 1.00 77.81 615 GLU A N 1
ATOM 4906 C CA . GLU A 1 615 ? -60.597 -25.305 74.309 1.00 77.81 615 GLU A CA 1
ATOM 4907 C C . GLU A 1 615 ? -61.048 -26.712 74.704 1.00 77.81 615 GLU A C 1
ATOM 4909 O O . GLU A 1 615 ? -62.243 -26.951 74.806 1.00 77.81 615 GLU A O 1
ATOM 4914 N N . GLY A 1 616 ? -60.125 -27.622 75.030 1.00 76.00 616 GLY A N 1
ATOM 4915 C CA . GLY A 1 616 ? -60.449 -28.925 75.615 1.00 76.00 616 GLY A CA 1
ATOM 4916 C C . GLY A 1 616 ? -61.119 -28.789 76.986 1.00 76.00 616 GLY A C 1
ATOM 4917 O O . GLY A 1 616 ? -62.123 -29.447 77.258 1.00 76.00 616 GLY A O 1
ATOM 4918 N N . ALA A 1 617 ? -60.636 -27.874 77.832 1.00 80.81 617 ALA A N 1
ATOM 4919 C CA . ALA A 1 617 ? -61.257 -27.568 79.122 1.00 80.81 617 ALA A CA 1
ATOM 4920 C C . ALA A 1 617 ? -62.601 -26.813 79.003 1.00 80.81 617 ALA A C 1
ATOM 4922 O O . ALA A 1 617 ? -63.408 -26.861 79.934 1.00 80.81 617 ALA A O 1
ATOM 4923 N N . LEU A 1 618 ? -62.853 -26.113 77.893 1.00 75.69 618 LEU A N 1
ATOM 4924 C CA . LEU A 1 618 ? -64.139 -25.492 77.560 1.00 75.69 618 LEU A CA 1
ATOM 4925 C C . LEU A 1 618 ? -65.105 -26.515 76.966 1.00 75.69 618 LEU A C 1
ATOM 4927 O O . LEU A 1 618 ? -66.227 -26.596 77.439 1.00 75.69 618 LEU A O 1
ATOM 4931 N N . SER A 1 619 ? -64.658 -27.355 76.034 1.00 84.19 619 SER A N 1
ATOM 4932 C CA . SER A 1 619 ? -65.420 -28.467 75.458 1.00 84.19 619 SER A CA 1
ATOM 4933 C C . SER A 1 619 ? -65.850 -29.470 76.535 1.00 84.19 619 SER A C 1
ATOM 4935 O O . SER A 1 619 ? -66.996 -29.905 76.545 1.00 84.19 619 SER A O 1
ATOM 4937 N N . GLY A 1 620 ? -64.995 -29.748 77.527 1.00 75.69 620 GLY A N 1
ATOM 4938 C CA . GLY A 1 620 ? -65.372 -30.535 78.705 1.00 75.69 620 GLY A CA 1
ATOM 4939 C C . GLY A 1 620 ? -66.482 -29.891 79.550 1.00 75.69 620 GLY A C 1
ATOM 4940 O O . GLY A 1 620 ? -67.345 -30.599 80.062 1.00 75.69 620 GLY A O 1
ATOM 4941 N N . LYS A 1 621 ? -66.511 -28.554 79.660 1.00 80.12 621 LYS A N 1
ATOM 4942 C CA . LYS A 1 621 ? -67.606 -27.813 80.319 1.00 80.12 621 LYS A CA 1
ATOM 4943 C C . LYS A 1 621 ? -68.850 -27.720 79.438 1.00 80.12 621 LYS A C 1
ATOM 4945 O O . LYS A 1 621 ? -69.955 -27.731 79.960 1.00 80.12 621 LYS A O 1
ATOM 4950 N N . GLU A 1 622 ? -68.686 -27.632 78.123 1.00 83.00 622 GLU A N 1
ATOM 4951 C CA . GLU A 1 622 ? -69.783 -27.615 77.160 1.00 83.00 622 GLU A CA 1
ATOM 4952 C C . GLU A 1 622 ? -70.509 -28.962 77.155 1.00 83.00 622 GLU A C 1
ATOM 4954 O O . GLU A 1 622 ? -71.727 -28.982 77.271 1.00 83.00 622 GLU A O 1
ATOM 4959 N N . ALA A 1 623 ? -69.775 -30.078 77.149 1.00 76.19 623 ALA A N 1
ATOM 4960 C CA . ALA A 1 623 ? -70.338 -31.416 77.309 1.00 76.19 623 ALA A CA 1
ATOM 4961 C C . ALA A 1 623 ? -71.097 -31.563 78.641 1.00 76.19 623 ALA A C 1
ATOM 4963 O O . ALA A 1 623 ? -72.211 -32.075 78.652 1.00 76.19 623 ALA A O 1
ATOM 4964 N N . GLN A 1 624 ? -70.551 -31.040 79.748 1.00 83.88 624 GLN A N 1
ATOM 4965 C CA . GLN A 1 624 ? -71.248 -31.002 81.044 1.00 83.88 624 GLN A CA 1
ATOM 4966 C C . GLN A 1 624 ? -72.511 -30.124 81.013 1.00 83.88 624 GLN A C 1
ATOM 4968 O O . GLN A 1 624 ? -73.516 -30.476 81.623 1.00 83.88 624 GLN A O 1
ATOM 4973 N N . LEU A 1 625 ? -72.498 -28.995 80.298 1.00 76.88 625 LEU A N 1
ATOM 4974 C CA . LEU A 1 625 ? -73.677 -28.140 80.122 1.00 76.88 625 LEU A CA 1
ATOM 4975 C C . LEU A 1 625 ? -74.726 -28.777 79.202 1.00 76.88 625 LEU A C 1
ATOM 4977 O O . LEU A 1 625 ? -75.914 -28.608 79.455 1.00 76.88 625 LEU A O 1
ATOM 4981 N N . GLN A 1 626 ? -74.316 -29.525 78.176 1.00 79.56 626 GLN A N 1
ATOM 4982 C CA . GLN A 1 626 ? -75.213 -30.302 77.317 1.00 79.56 626 GLN A CA 1
ATOM 4983 C C . GLN A 1 626 ? -75.850 -31.461 78.102 1.00 79.56 626 GLN A C 1
ATOM 4985 O O . GLN A 1 626 ? -77.068 -31.602 78.074 1.00 79.56 626 GLN A O 1
ATOM 4990 N N . GLU A 1 627 ? -75.072 -32.209 78.893 1.00 85.81 627 GLU A N 1
ATOM 4991 C CA . GLU A 1 627 ? -75.581 -33.255 79.796 1.00 85.81 627 GLU A CA 1
ATOM 4992 C C . GLU A 1 627 ? -76.576 -32.688 80.826 1.00 85.81 627 GLU A C 1
ATOM 4994 O O . GLU A 1 627 ? -77.642 -33.266 81.047 1.00 85.81 627 GLU A O 1
ATOM 4999 N N . LEU A 1 628 ? -76.285 -31.516 81.405 1.00 84.62 628 LEU A N 1
ATOM 5000 C CA . LEU A 1 628 ? -77.217 -30.813 82.291 1.00 84.62 628 LEU A CA 1
ATOM 5001 C C . LEU A 1 628 ? -78.488 -30.368 81.551 1.00 84.62 628 LEU A C 1
ATOM 5003 O O . LEU A 1 628 ? -79.579 -30.664 82.033 1.00 84.62 628 LEU A O 1
ATOM 5007 N N . MET A 1 629 ? -78.372 -29.738 80.378 1.00 80.44 629 MET A N 1
ATOM 5008 C CA . MET A 1 629 ? -79.511 -29.310 79.551 1.00 80.44 629 MET A CA 1
ATOM 5009 C C . MET A 1 629 ? -80.405 -30.480 79.126 1.00 80.44 629 MET A C 1
ATOM 5011 O O . MET A 1 629 ? -81.628 -30.352 79.146 1.00 80.44 629 MET A O 1
ATOM 5015 N N . ASP A 1 630 ? -79.829 -31.628 78.771 1.00 86.56 630 ASP A N 1
ATOM 5016 C CA . ASP A 1 630 ? -80.602 -32.825 78.440 1.00 86.56 630 ASP A CA 1
ATOM 5017 C C . ASP A 1 630 ? -81.221 -33.460 79.695 1.00 86.56 630 ASP A C 1
ATOM 5019 O O . ASP A 1 630 ? -82.355 -33.937 79.638 1.00 86.56 630 ASP A O 1
ATOM 5023 N N . SER A 1 631 ? -80.567 -33.382 80.861 1.00 85.31 631 SER A N 1
ATOM 5024 C CA . SER A 1 631 ? -81.188 -33.775 82.135 1.00 85.31 631 SER A CA 1
ATOM 5025 C C . SER A 1 631 ? -82.369 -32.865 82.517 1.00 85.31 631 SER A C 1
ATOM 5027 O O . SER A 1 631 ? -83.400 -33.359 82.979 1.00 85.31 631 SER A O 1
ATOM 5029 N N . GLU A 1 632 ? -82.274 -31.555 82.255 1.00 80.00 632 GLU A N 1
ATOM 5030 C CA . GLU A 1 632 ? -83.358 -30.586 82.454 1.00 80.00 632 GLU A CA 1
ATOM 5031 C C . GLU A 1 632 ? -84.483 -30.774 81.429 1.00 80.00 632 GLU A C 1
ATOM 5033 O O . GLU A 1 632 ? -85.655 -30.737 81.804 1.00 80.00 632 GLU A O 1
ATOM 5038 N N . ARG A 1 633 ? -84.163 -31.078 80.164 1.00 86.19 633 ARG A N 1
ATOM 5039 C CA . ARG A 1 633 ? -85.145 -31.458 79.135 1.00 86.19 633 ARG A CA 1
ATOM 5040 C C . ARG A 1 633 ? -85.914 -32.710 79.549 1.00 86.19 633 ARG A C 1
ATOM 5042 O O . ARG A 1 633 ? -87.138 -32.675 79.599 1.00 86.19 633 ARG A O 1
ATOM 5049 N N . MET A 1 634 ? -85.218 -33.796 79.888 1.00 87.56 634 MET A N 1
ATOM 5050 C CA . MET A 1 634 ? -85.841 -35.063 80.298 1.00 87.56 634 MET A CA 1
ATOM 5051 C C . MET A 1 634 ? -86.677 -34.887 81.573 1.00 87.56 634 MET A C 1
ATOM 5053 O O . MET A 1 634 ? -87.753 -35.476 81.711 1.00 87.56 634 MET A O 1
ATOM 5057 N N . ARG A 1 635 ? -86.230 -34.017 82.488 1.00 87.00 635 ARG A N 1
ATOM 5058 C CA . ARG A 1 635 ? -87.016 -33.597 83.647 1.00 87.00 635 ARG A CA 1
ATOM 5059 C C . ARG A 1 635 ? -88.287 -32.855 83.227 1.00 87.00 635 ARG A C 1
ATOM 5061 O O . ARG A 1 635 ? -89.363 -33.258 83.665 1.00 87.00 635 ARG A O 1
ATOM 5068 N N . HIS A 1 636 ? -88.197 -31.828 82.385 1.00 84.00 636 HIS A N 1
ATOM 5069 C CA . HIS A 1 636 ? -89.361 -31.082 81.906 1.00 84.00 636 HIS A CA 1
ATOM 5070 C C . HIS A 1 636 ? -90.334 -31.960 81.113 1.00 84.00 636 HIS A C 1
ATOM 5072 O O . HIS A 1 636 ? -91.535 -31.854 81.326 1.00 84.00 636 HIS A O 1
ATOM 5078 N N . GLU A 1 637 ? -89.854 -32.894 80.292 1.00 91.25 637 GLU A N 1
ATOM 5079 C CA . GLU A 1 637 ? -90.702 -33.882 79.617 1.00 91.25 637 GLU A CA 1
ATOM 5080 C C . GLU A 1 637 ? -91.423 -34.797 80.626 1.00 91.25 637 GLU A C 1
ATOM 5082 O O . GLU A 1 637 ? -92.599 -35.121 80.442 1.00 91.25 637 GLU A O 1
ATOM 5087 N N . SER A 1 638 ? -90.778 -35.169 81.740 1.00 91.25 638 SER A N 1
ATOM 5088 C CA . SER A 1 638 ? -91.440 -35.912 82.825 1.00 91.25 638 SER A CA 1
ATOM 5089 C C . SER A 1 638 ? -92.491 -35.073 83.571 1.00 91.25 638 SER A C 1
ATOM 5091 O O . SER A 1 638 ? -93.593 -35.560 83.830 1.00 91.25 638 SER A O 1
ATOM 5093 N N . GLU A 1 639 ? -92.199 -33.798 83.850 1.00 92.62 639 GLU A N 1
ATOM 5094 C CA . GLU A 1 639 ? -93.116 -32.856 84.505 1.00 92.62 639 GLU A CA 1
ATOM 5095 C C . GLU A 1 639 ? -94.313 -32.525 83.589 1.00 92.62 639 GLU A C 1
ATOM 5097 O O . GLU A 1 639 ? -95.459 -32.548 84.041 1.00 92.62 639 GLU A O 1
ATOM 5102 N N . GLU A 1 640 ? -94.089 -32.337 82.284 1.00 90.62 640 GLU A N 1
ATOM 5103 C CA . GLU A 1 640 ? -95.139 -32.200 81.270 1.00 90.62 640 GLU A CA 1
ATOM 5104 C C . GLU A 1 640 ? -96.024 -33.444 81.184 1.00 90.62 640 GLU A C 1
ATOM 5106 O O . GLU A 1 640 ? -97.244 -33.313 81.150 1.00 90.62 640 GLU A O 1
ATOM 5111 N N . ASN A 1 641 ? -95.457 -34.653 81.171 1.00 92.12 641 ASN A N 1
ATOM 5112 C CA . ASN A 1 641 ? -96.256 -35.880 81.120 1.00 92.12 641 ASN A CA 1
ATOM 5113 C C . ASN A 1 641 ? -97.103 -36.072 82.392 1.00 92.12 641 ASN A C 1
ATOM 5115 O O . ASN A 1 641 ? -98.264 -36.478 82.301 1.00 92.12 641 ASN A O 1
ATOM 5119 N N . ILE A 1 642 ? -96.592 -35.682 83.565 1.00 92.69 642 ILE A N 1
ATOM 5120 C CA . ILE A 1 642 ? -97.381 -35.622 84.805 1.00 92.69 642 ILE A CA 1
ATOM 5121 C C . ILE A 1 642 ? -98.526 -34.601 84.679 1.00 92.69 642 ILE A C 1
ATOM 5123 O O . ILE A 1 642 ? -99.666 -34.921 85.019 1.00 92.69 642 ILE A O 1
ATOM 5127 N N . LEU A 1 643 ? -98.264 -33.399 84.153 1.00 91.00 643 LEU A N 1
ATOM 5128 C CA . LEU A 1 643 ? -99.291 -32.368 83.942 1.00 91.00 643 LEU A CA 1
ATOM 5129 C C . LEU A 1 643 ? -100.344 -32.785 82.900 1.00 91.00 643 LEU A C 1
ATOM 5131 O O . LEU A 1 643 ? -101.531 -32.540 83.107 1.00 91.00 643 LEU A O 1
ATOM 5135 N N . ARG A 1 644 ? -99.946 -33.471 81.821 1.00 92.25 644 ARG A N 1
ATOM 5136 C CA . ARG A 1 644 ? -100.854 -34.030 80.803 1.00 92.25 644 ARG A CA 1
ATOM 5137 C C . ARG A 1 644 ? -101.812 -35.052 81.424 1.00 92.25 644 ARG A C 1
ATOM 5139 O O . ARG A 1 644 ? -103.019 -34.923 81.241 1.00 92.25 644 ARG A O 1
ATOM 5146 N N . HIS A 1 645 ? -101.317 -35.983 82.244 1.00 90.19 645 HIS A N 1
ATOM 5147 C CA . HIS A 1 645 ? -102.180 -36.925 82.971 1.00 90.19 645 HIS A CA 1
ATOM 5148 C C . HIS A 1 645 ? -103.060 -36.252 84.039 1.00 90.19 645 HIS A C 1
ATOM 5150 O O . HIS A 1 645 ? -104.185 -36.693 84.280 1.00 90.19 645 HIS A O 1
ATOM 5156 N N . GLN A 1 646 ? -102.602 -35.165 84.673 1.00 94.69 646 GLN A N 1
ATOM 5157 C CA . GLN A 1 646 ? -103.453 -34.370 85.569 1.00 94.69 646 GLN A CA 1
ATOM 5158 C C . GLN A 1 646 ? -104.585 -33.666 84.805 1.00 94.69 646 GLN A C 1
ATOM 5160 O O . GLN A 1 646 ? -105.722 -33.675 85.276 1.00 94.69 646 GLN A O 1
ATOM 5165 N N . LEU A 1 647 ? -104.310 -33.111 83.620 1.00 93.19 647 LEU A N 1
ATOM 5166 C CA . LEU A 1 647 ? -105.322 -32.512 82.744 1.00 93.19 647 LEU A CA 1
ATOM 5167 C C . LEU A 1 647 ? -106.334 -33.552 82.244 1.00 93.19 647 LEU A C 1
ATOM 5169 O O . LEU A 1 647 ? -107.533 -33.313 82.337 1.00 93.19 647 LEU A O 1
ATOM 5173 N N . GLU A 1 648 ? -105.877 -34.726 81.809 1.00 95.00 648 GLU A N 1
ATOM 5174 C CA . GLU A 1 648 ? -106.719 -35.848 81.367 1.00 95.00 648 GLU A CA 1
ATOM 5175 C C . GLU A 1 648 ? -107.641 -36.367 82.494 1.00 95.00 648 GLU A C 1
ATOM 5177 O O . GLU A 1 648 ? -108.844 -36.579 82.301 1.00 95.00 648 GLU A O 1
ATOM 5182 N N . ASN A 1 649 ? -107.112 -36.485 83.716 1.00 95.50 649 ASN A N 1
ATOM 5183 C CA . ASN A 1 649 ? -107.892 -36.808 84.915 1.00 95.50 649 ASN A CA 1
ATOM 5184 C C . ASN A 1 649 ? -108.912 -35.698 85.247 1.00 95.50 649 ASN A C 1
ATOM 5186 O O . ASN A 1 649 ? -110.065 -35.981 85.567 1.00 95.50 649 ASN A O 1
ATOM 5190 N N . LEU A 1 650 ? -108.540 -34.421 85.114 1.00 93.44 650 LEU A N 1
ATOM 5191 C CA . LEU A 1 650 ? -109.475 -33.308 85.307 1.00 93.44 650 LEU A CA 1
ATOM 5192 C C . LEU A 1 650 ? -110.561 -33.250 84.221 1.00 93.44 650 LEU A C 1
ATOM 5194 O O . LEU A 1 650 ? -111.705 -32.952 84.556 1.00 93.44 650 LEU A O 1
ATOM 5198 N N . GLN A 1 651 ? -110.247 -33.575 82.963 1.00 94.12 651 GLN A N 1
ATOM 5199 C CA . GLN A 1 651 ? -111.220 -33.659 81.866 1.00 94.12 651 GLN A CA 1
ATOM 5200 C C . GLN A 1 651 ? -112.213 -34.802 82.092 1.00 94.12 651 GLN A C 1
ATOM 5202 O O . GLN A 1 651 ? -113.415 -34.557 82.125 1.00 94.12 651 GLN A O 1
ATOM 5207 N N . THR A 1 652 ? -111.742 -36.016 82.388 1.00 94.25 652 THR A N 1
ATOM 5208 C CA . THR A 1 652 ? -112.627 -37.156 82.702 1.00 94.25 652 THR A CA 1
ATOM 5209 C C . THR A 1 652 ? -113.473 -36.920 83.965 1.00 94.25 652 THR A C 1
ATOM 5211 O O . THR A 1 652 ? -114.644 -37.309 84.022 1.00 94.25 652 THR A O 1
ATOM 5214 N N . GLN A 1 653 ? -112.954 -36.189 84.957 1.00 95.81 653 GLN A N 1
ATOM 5215 C CA . GLN A 1 653 ? -113.730 -35.678 86.097 1.00 95.81 653 GLN A CA 1
ATOM 5216 C C . GLN A 1 653 ? -114.731 -34.560 85.746 1.00 95.81 653 GLN A C 1
ATOM 5218 O O . GLN A 1 653 ? -115.643 -34.283 86.532 1.00 95.81 653 GLN A O 1
ATOM 5223 N N . LEU A 1 654 ? -114.558 -33.869 84.621 1.00 92.81 654 LEU A N 1
ATOM 5224 C CA . LEU A 1 654 ? -115.493 -32.870 84.102 1.00 92.81 654 LEU A CA 1
ATOM 5225 C C . LEU A 1 654 ? -116.598 -33.561 83.295 1.00 92.81 654 LEU A C 1
ATOM 5227 O O . LEU A 1 654 ? -117.772 -33.267 83.503 1.00 92.81 654 LEU A O 1
ATOM 5231 N N . ASP A 1 655 ? -116.244 -34.538 82.464 1.00 94.62 655 ASP A N 1
ATOM 5232 C CA . ASP A 1 655 ? -117.175 -35.321 81.646 1.00 94.62 655 ASP A CA 1
ATOM 5233 C C . ASP A 1 655 ? -118.100 -36.190 82.508 1.00 94.62 655 ASP A C 1
ATOM 5235 O O . ASP A 1 655 ? -119.311 -36.224 82.295 1.00 94.62 655 ASP A O 1
ATOM 5239 N N . THR A 1 656 ? -117.576 -36.822 83.563 1.00 92.12 656 THR A N 1
ATOM 5240 C CA . THR A 1 656 ? -118.401 -37.553 84.547 1.00 92.12 656 THR A CA 1
ATOM 5241 C C . THR A 1 656 ? -119.323 -36.628 85.354 1.00 92.12 656 THR A C 1
ATOM 5243 O O . THR A 1 656 ? -120.457 -37.009 85.665 1.00 92.12 656 THR A O 1
ATOM 5246 N N . ARG A 1 657 ? -118.909 -35.383 85.636 1.00 92.50 657 ARG A N 1
ATOM 5247 C CA . ARG A 1 657 ? -119.785 -34.348 86.223 1.00 92.50 657 ARG A CA 1
ATOM 5248 C C . ARG A 1 657 ? -120.857 -33.864 85.240 1.00 92.50 657 ARG A C 1
ATOM 5250 O O . ARG A 1 657 ? -122.001 -33.679 85.642 1.00 92.50 657 ARG A O 1
ATOM 5257 N N . GLN A 1 658 ? -120.536 -33.710 83.956 1.00 92.19 658 GLN A N 1
ATOM 5258 C CA . GLN A 1 658 ? -121.524 -33.397 82.915 1.00 92.19 658 GLN A CA 1
ATOM 5259 C C . GLN A 1 658 ? -122.537 -34.540 82.748 1.00 92.19 658 GLN A C 1
ATOM 5261 O O . GLN A 1 658 ? -123.741 -34.297 82.780 1.00 92.19 658 GLN A O 1
ATOM 5266 N N . GLY A 1 659 ? -122.072 -35.790 82.677 1.00 92.44 659 GLY A N 1
ATOM 5267 C CA . GLY A 1 659 ? -122.931 -36.970 82.558 1.00 92.44 659 GLY A CA 1
ATOM 5268 C C . GLY A 1 659 ? -123.875 -37.166 83.749 1.00 92.44 659 GLY A C 1
ATOM 5269 O O . GLY A 1 659 ? -125.040 -37.508 83.555 1.00 92.44 659 GLY A O 1
ATOM 5270 N N . THR A 1 660 ? -123.418 -36.888 84.975 1.00 91.94 660 THR A N 1
ATOM 5271 C CA . THR A 1 660 ? -124.282 -36.925 86.172 1.00 91.94 660 THR A CA 1
ATOM 5272 C C . THR A 1 660 ? -125.276 -35.762 86.216 1.00 91.94 660 THR A C 1
ATOM 5274 O O . THR A 1 660 ? -126.440 -35.983 86.547 1.00 91.94 660 THR A O 1
ATOM 5277 N N . LEU A 1 661 ? -124.890 -34.552 85.790 1.00 91.88 661 LEU A N 1
ATOM 5278 C CA . LEU A 1 661 ? -125.830 -33.437 85.608 1.00 91.88 661 LEU A CA 1
ATOM 5279 C C . LEU A 1 661 ? -126.898 -33.743 84.543 1.00 91.88 661 LEU A C 1
ATOM 5281 O O . LEU A 1 661 ? -128.066 -33.413 84.743 1.00 91.88 661 LEU A O 1
ATOM 5285 N N . ASP A 1 662 ? -126.537 -34.407 83.444 1.00 92.31 662 ASP A N 1
ATOM 5286 C CA . ASP A 1 662 ? -127.490 -34.847 82.417 1.00 92.31 662 ASP A CA 1
ATOM 5287 C C . ASP A 1 662 ? -128.353 -36.039 82.851 1.00 92.31 662 ASP A C 1
ATOM 5289 O O . ASP A 1 662 ? -129.473 -36.182 82.359 1.00 92.31 662 ASP A O 1
ATOM 5293 N N . GLY A 1 663 ? -127.890 -36.857 83.801 1.00 93.62 663 GLY A N 1
ATOM 5294 C CA . GLY A 1 663 ? -128.727 -37.810 84.536 1.00 93.62 663 GLY A CA 1
ATOM 5295 C C . GLY A 1 663 ? -129.808 -37.088 85.344 1.00 93.62 663 GLY A C 1
ATOM 5296 O O . GLY A 1 663 ? -130.996 -37.250 85.069 1.00 93.62 663 GLY A O 1
ATOM 5297 N N . LEU A 1 664 ? -129.400 -36.183 86.239 1.00 90.75 664 LEU A N 1
ATOM 5298 C CA . LEU A 1 664 ? -130.308 -35.387 87.077 1.00 90.75 664 LEU A CA 1
ATOM 5299 C C . LEU A 1 664 ? -131.298 -34.538 86.253 1.00 90.75 664 LEU A C 1
ATOM 5301 O O . LEU A 1 664 ? -132.449 -34.360 86.648 1.00 90.75 664 LEU A O 1
ATOM 5305 N N . ARG A 1 665 ? -130.892 -34.037 85.077 1.00 92.44 665 ARG A N 1
ATOM 5306 C CA . ARG A 1 665 ? -131.790 -33.351 84.125 1.00 92.44 665 ARG A CA 1
ATOM 5307 C C . ARG A 1 665 ? -132.861 -34.283 83.547 1.00 92.44 665 ARG A C 1
ATOM 5309 O O . ARG A 1 665 ? -133.999 -33.847 83.383 1.00 92.44 665 ARG A O 1
ATOM 5316 N N . LYS A 1 666 ? -132.523 -35.543 83.246 1.00 90.56 666 LYS A N 1
ATOM 5317 C CA . LYS A 1 666 ? -133.480 -36.557 82.758 1.00 90.56 666 LYS A CA 1
ATOM 5318 C C . LYS A 1 666 ? -134.435 -37.002 83.864 1.00 90.56 666 LYS A C 1
ATOM 5320 O O . LYS A 1 666 ? -135.623 -37.131 83.597 1.00 90.56 666 LYS A O 1
ATOM 5325 N N . GLU A 1 667 ? -133.951 -37.144 85.095 1.00 93.25 667 GLU A N 1
ATOM 5326 C CA . GLU A 1 667 ? -134.780 -37.437 86.275 1.00 93.25 667 GLU A CA 1
ATOM 5327 C C . GLU A 1 667 ? -135.746 -36.281 86.593 1.00 93.25 667 GLU A C 1
ATOM 5329 O O . GLU A 1 667 ? -136.939 -36.493 86.800 1.00 93.25 667 GLU A O 1
ATOM 5334 N N . LEU A 1 668 ? -135.284 -35.026 86.534 1.00 90.62 668 LEU A N 1
ATOM 5335 C CA . LEU A 1 668 ? -136.167 -33.857 86.650 1.00 90.62 668 LEU A CA 1
ATOM 5336 C C . LEU A 1 668 ? -137.191 -33.773 85.508 1.00 90.62 668 LEU A C 1
ATOM 5338 O O . LEU A 1 668 ? -138.307 -33.295 85.725 1.00 90.62 668 LEU A O 1
ATOM 5342 N N . ALA A 1 669 ? -136.843 -34.233 84.303 1.00 91.19 669 ALA A N 1
ATOM 5343 C CA . ALA A 1 669 ? -137.794 -34.351 83.204 1.00 91.19 669 ALA A CA 1
ATOM 5344 C C . ALA A 1 669 ? -138.836 -35.448 83.483 1.00 91.19 669 ALA A C 1
ATOM 5346 O O . ALA A 1 669 ? -140.027 -35.152 83.403 1.00 91.19 669 ALA A O 1
ATOM 5347 N N . SER A 1 670 ? -138.428 -36.655 83.900 1.00 91.38 670 SER A N 1
ATOM 5348 C CA . SER A 1 670 ? -139.363 -37.748 84.201 1.00 91.38 670 SER A CA 1
ATOM 5349 C C . SER A 1 670 ? -140.303 -37.398 85.353 1.00 91.38 670 SER A C 1
ATOM 5351 O O . SER A 1 670 ? -141.508 -37.533 85.187 1.00 91.38 670 SER A O 1
ATOM 5353 N N . VAL A 1 671 ? -139.812 -36.808 86.449 1.00 87.75 671 VAL A N 1
ATOM 5354 C CA . VAL A 1 671 ? -140.663 -36.306 87.549 1.00 87.75 671 VAL A CA 1
ATOM 5355 C C . VAL A 1 671 ? -141.630 -35.211 87.065 1.00 87.75 671 VAL A C 1
ATOM 5357 O O . VAL A 1 671 ? -142.763 -35.105 87.540 1.00 87.75 671 VAL A O 1
ATOM 5360 N N . ARG A 1 672 ? -141.240 -34.400 86.071 1.00 89.44 672 ARG A N 1
ATOM 5361 C CA . ARG A 1 672 ? -142.117 -33.392 85.449 1.00 89.44 672 ARG A CA 1
ATOM 5362 C C . ARG A 1 672 ? -143.133 -34.002 84.474 1.00 89.44 672 ARG A C 1
ATOM 5364 O O . ARG A 1 672 ? -144.174 -33.383 84.250 1.00 89.44 672 ARG A O 1
ATOM 5371 N N . ASP A 1 673 ? -142.847 -35.144 83.853 1.00 86.69 673 ASP A N 1
ATOM 5372 C CA . ASP A 1 673 ? -143.804 -35.939 83.064 1.00 86.69 673 ASP A CA 1
ATOM 5373 C C . ASP A 1 673 ? -144.773 -36.699 83.981 1.00 86.69 673 ASP A C 1
ATOM 5375 O O . ASP A 1 673 ? -145.984 -36.615 83.785 1.00 86.69 673 ASP A O 1
ATOM 5379 N N . GLU A 1 674 ? -144.277 -37.315 85.054 1.00 88.62 674 GLU A N 1
ATOM 5380 C CA . GLU A 1 674 ? -145.074 -37.926 86.122 1.00 88.62 674 GLU A CA 1
ATOM 5381 C C . GLU A 1 674 ? -146.040 -36.912 86.743 1.00 88.62 674 GLU A C 1
ATOM 5383 O O . GLU A 1 674 ? -147.234 -37.192 86.830 1.00 88.62 674 GLU A O 1
ATOM 5388 N N . LEU A 1 675 ? -145.579 -35.698 87.072 1.00 87.88 675 LEU A N 1
ATOM 5389 C CA . LEU A 1 675 ? -146.436 -34.616 87.573 1.00 87.88 675 LEU A CA 1
ATOM 5390 C C . LEU A 1 675 ? -147.512 -34.188 86.559 1.00 87.88 675 LEU A C 1
ATOM 5392 O O . LEU A 1 675 ? -148.634 -33.873 86.950 1.00 87.88 675 LEU A O 1
ATOM 5396 N N . ARG A 1 676 ? -147.213 -34.197 85.254 1.00 87.75 676 ARG A N 1
ATOM 5397 C CA . ARG A 1 676 ? -148.226 -33.949 84.213 1.00 87.75 676 ARG A CA 1
ATOM 5398 C C . ARG A 1 676 ? -149.217 -35.109 84.109 1.00 87.75 676 ARG A C 1
ATOM 5400 O O . ARG A 1 676 ? -150.410 -34.866 83.950 1.00 87.75 676 ARG A O 1
ATOM 5407 N N . SER A 1 677 ? -148.758 -36.351 84.262 1.00 84.25 677 SER A N 1
ATOM 5408 C CA . SER A 1 677 ? -149.630 -37.529 84.290 1.00 84.25 677 SER A CA 1
ATOM 5409 C C . SER A 1 677 ? -150.539 -37.543 85.524 1.00 84.25 677 SER A C 1
ATOM 5411 O O . SER A 1 677 ? -151.730 -37.805 85.385 1.00 84.25 677 SER A O 1
ATOM 5413 N N . SER A 1 678 ? -150.033 -37.150 86.700 1.00 82.50 678 SER A N 1
ATOM 5414 C CA . SER A 1 678 ? -150.815 -37.085 87.937 1.00 82.50 678 SER A CA 1
ATOM 5415 C C . SER A 1 678 ? -151.824 -35.933 87.915 1.00 82.50 678 SER A C 1
ATOM 5417 O O . SER A 1 678 ? -152.957 -36.110 88.363 1.00 82.50 678 SER A O 1
ATOM 5419 N N . GLN A 1 679 ? -151.478 -34.799 87.291 1.00 85.81 679 GLN A N 1
ATOM 5420 C CA . GLN A 1 679 ? -152.420 -33.718 86.981 1.00 85.81 679 GLN A CA 1
ATOM 5421 C C . GLN A 1 679 ? -153.521 -34.170 86.008 1.00 85.81 679 GLN A C 1
ATOM 5423 O O . GLN A 1 679 ? -154.692 -33.901 86.266 1.00 85.81 679 GLN A O 1
ATOM 5428 N N . LEU A 1 680 ? -153.187 -34.906 84.941 1.00 82.38 680 LEU A N 1
ATOM 5429 C CA . LEU A 1 680 ? -154.172 -35.458 84.000 1.00 82.38 680 LEU A CA 1
ATOM 5430 C C . LEU A 1 680 ? -155.090 -36.498 84.660 1.00 82.38 680 LEU A C 1
ATOM 5432 O O . LEU A 1 680 ? -156.306 -36.439 84.482 1.00 82.38 680 LEU A O 1
ATOM 5436 N N . THR A 1 681 ? -154.555 -37.412 85.476 1.00 85.44 681 THR A N 1
ATOM 5437 C CA . THR A 1 681 ? -155.385 -38.370 86.228 1.00 85.44 681 THR A CA 1
ATOM 5438 C C . THR A 1 681 ? -156.200 -37.699 87.332 1.00 85.44 681 THR A C 1
ATOM 5440 O O . THR A 1 681 ? -157.311 -38.141 87.607 1.00 85.44 681 THR A O 1
ATOM 5443 N N . GLY A 1 682 ? -155.698 -36.611 87.926 1.00 82.62 682 GLY A N 1
ATOM 5444 C CA . GLY A 1 682 ? -156.430 -35.782 88.887 1.00 82.62 682 GLY A CA 1
ATOM 5445 C C . GLY A 1 682 ? -157.574 -34.995 88.242 1.00 82.62 682 GLY A C 1
ATOM 5446 O O . GLY A 1 682 ? -158.655 -34.888 88.814 1.00 82.62 682 GLY A O 1
ATOM 5447 N N . GLN A 1 683 ? -157.389 -34.503 87.014 1.00 84.12 683 GLN A N 1
ATOM 5448 C CA . GLN A 1 683 ? -158.480 -33.945 86.211 1.00 84.12 683 GLN A CA 1
ATOM 5449 C C . GLN A 1 683 ? -159.491 -35.033 85.829 1.00 84.12 683 GLN A C 1
ATOM 5451 O O . GLN A 1 683 ? -160.691 -34.830 85.978 1.00 84.12 683 GLN A O 1
ATOM 5456 N N . ALA A 1 684 ? -159.036 -36.220 85.417 1.00 80.44 684 ALA A N 1
ATOM 5457 C CA . ALA A 1 684 ? -159.926 -37.338 85.103 1.00 80.44 684 ALA A CA 1
ATOM 5458 C C . ALA A 1 684 ? -160.731 -37.829 86.324 1.00 80.44 684 ALA A C 1
ATOM 5460 O O . ALA A 1 684 ? -161.903 -38.177 86.176 1.00 80.44 684 ALA A O 1
ATOM 5461 N N . SER A 1 685 ? -160.145 -37.829 87.529 1.00 82.88 685 SER A N 1
ATOM 5462 C CA . SER A 1 685 ? -160.869 -38.160 88.761 1.00 82.88 685 SER A CA 1
ATOM 5463 C C . SER A 1 685 ? -161.827 -37.044 89.182 1.00 82.88 685 SER A C 1
ATOM 5465 O O . SER A 1 685 ? -162.961 -37.356 89.531 1.00 82.88 685 SER A O 1
ATOM 5467 N N . LYS A 1 686 ? -161.452 -35.763 89.046 1.00 88.12 686 LYS A N 1
ATOM 5468 C CA . LYS A 1 686 ? -162.359 -34.621 89.266 1.00 88.12 686 LYS A CA 1
ATOM 5469 C C . LYS A 1 686 ? -163.577 -34.677 88.340 1.00 88.12 686 LYS A C 1
ATOM 5471 O O . LYS A 1 686 ? -164.699 -34.663 88.830 1.00 88.12 686 LYS A O 1
ATOM 5476 N N . ASN A 1 687 ? -163.365 -34.887 87.041 1.00 85.00 687 ASN A N 1
ATOM 5477 C CA . ASN A 1 687 ? -164.437 -35.063 86.053 1.00 85.00 687 ASN A CA 1
ATOM 5478 C C . ASN A 1 687 ? -165.312 -36.305 86.339 1.00 85.00 687 ASN A C 1
ATOM 5480 O O . ASN A 1 687 ? -166.439 -36.396 85.855 1.00 85.00 687 ASN A O 1
ATOM 5484 N N . LYS A 1 688 ? -164.799 -37.296 87.088 1.00 86.88 688 LYS A N 1
ATOM 5485 C CA . LYS A 1 688 ? -165.577 -38.450 87.562 1.00 86.88 688 LYS A CA 1
ATOM 5486 C C . LYS A 1 688 ? -166.377 -38.114 88.825 1.00 86.88 688 LYS A C 1
ATOM 5488 O O . LYS A 1 688 ? -167.517 -38.555 88.916 1.00 86.88 688 LYS A O 1
ATOM 5493 N N . CYS A 1 689 ? -165.822 -37.342 89.760 1.00 81.62 689 CYS A N 1
ATOM 5494 C CA . CYS A 1 689 ? -166.562 -36.833 90.917 1.00 81.62 689 CYS A CA 1
ATOM 5495 C C . CYS A 1 689 ? -167.724 -35.942 90.471 1.00 81.62 689 CYS A C 1
ATOM 5497 O O . CYS A 1 689 ? -168.847 -36.217 90.859 1.00 81.62 689 CYS A O 1
ATOM 5499 N N . GLU A 1 690 ? -167.490 -34.993 89.561 1.00 83.62 690 GLU A N 1
ATOM 5500 C CA . GLU A 1 690 ? -168.533 -34.114 89.006 1.00 83.62 690 GLU A CA 1
ATOM 5501 C C . GLU A 1 690 ? -169.688 -34.911 88.373 1.00 83.62 690 GLU A C 1
ATOM 5503 O O . GLU A 1 690 ? -170.851 -34.608 88.608 1.00 83.62 690 GLU A O 1
ATOM 5508 N N . ARG A 1 691 ? -169.392 -36.003 87.652 1.00 80.88 691 ARG A N 1
ATOM 5509 C CA . ARG A 1 691 ? -170.427 -36.908 87.113 1.00 80.88 691 ARG A CA 1
ATOM 5510 C C . ARG A 1 691 ? -171.186 -37.685 88.188 1.00 80.88 691 ARG A C 1
ATOM 5512 O O . ARG A 1 691 ? -172.378 -37.916 88.033 1.00 80.88 691 ARG A O 1
ATOM 5519 N N . LEU A 1 692 ? -170.512 -38.108 89.258 1.00 81.12 692 LEU A N 1
ATOM 5520 C CA . LEU A 1 692 ? -171.161 -38.778 90.391 1.00 81.12 692 LEU A CA 1
ATOM 5521 C C . LEU A 1 692 ? -171.992 -37.788 91.224 1.00 81.12 692 LEU A C 1
ATOM 5523 O O . LEU A 1 692 ? -173.024 -38.165 91.770 1.00 81.12 692 LEU A O 1
ATOM 5527 N N . GLU A 1 693 ? -171.580 -36.523 91.287 1.00 84.12 693 GLU A N 1
ATOM 5528 C CA . GLU A 1 693 ? -172.339 -35.416 91.870 1.00 84.12 693 GLU A CA 1
ATOM 5529 C C . GLU A 1 693 ? -173.584 -35.106 91.018 1.00 84.12 693 GLU A C 1
ATOM 5531 O O . GLU A 1 693 ? -174.676 -35.025 91.576 1.00 84.12 693 GLU A O 1
ATOM 5536 N N . ASP A 1 694 ? -173.469 -35.070 89.683 1.00 83.38 694 ASP A N 1
ATOM 5537 C CA . ASP A 1 694 ? -174.605 -34.990 88.746 1.00 83.38 694 ASP A CA 1
ATOM 5538 C C . ASP A 1 694 ? -175.569 -36.187 88.877 1.00 83.38 694 ASP A C 1
ATOM 5540 O O . ASP A 1 694 ? -176.787 -36.002 88.866 1.00 83.38 694 ASP A O 1
ATOM 5544 N N . GLU A 1 695 ? -175.060 -37.418 89.025 1.00 84.62 695 GLU A N 1
ATOM 5545 C CA . GLU A 1 695 ? -175.878 -38.619 89.262 1.00 84.62 695 GLU A CA 1
ATOM 5546 C C . GLU A 1 695 ? -176.593 -38.562 90.622 1.00 84.62 695 GLU A C 1
ATOM 5548 O O . GLU A 1 695 ? -177.784 -38.869 90.709 1.00 84.62 695 GLU A O 1
ATOM 5553 N N . VAL A 1 696 ? -175.915 -38.109 91.682 1.00 77.75 696 VAL A N 1
ATOM 5554 C CA . VAL A 1 696 ? -176.526 -37.891 93.004 1.00 77.75 696 VAL A CA 1
ATOM 5555 C C . VAL A 1 696 ? -177.558 -36.764 92.955 1.00 77.75 696 VAL A C 1
ATOM 5557 O O . VAL A 1 696 ? -178.626 -36.900 93.552 1.00 77.75 696 VAL A O 1
ATOM 5560 N N . GLU A 1 697 ? -177.311 -35.682 92.217 1.00 82.50 697 GLU A N 1
ATOM 5561 C CA . GLU A 1 697 ? -178.308 -34.644 91.964 1.00 82.50 697 GLU A CA 1
ATOM 5562 C C . GLU A 1 697 ? -179.497 -35.185 91.165 1.00 82.50 697 GLU A C 1
ATOM 5564 O O . GLU A 1 697 ? -180.637 -34.903 91.524 1.00 82.50 697 GLU A O 1
ATOM 5569 N N . ALA A 1 698 ? -179.284 -36.004 90.132 1.00 79.50 698 ALA A N 1
ATOM 5570 C CA . ALA A 1 698 ? -180.359 -36.651 89.383 1.00 79.50 698 ALA A CA 1
ATOM 5571 C C . ALA A 1 698 ? -181.207 -37.564 90.285 1.00 79.50 698 ALA A C 1
ATOM 5573 O O . ALA A 1 698 ? -182.437 -37.467 90.265 1.00 79.50 698 ALA A O 1
ATOM 5574 N N . LEU A 1 699 ? -180.572 -38.367 91.144 1.00 76.81 699 LEU A N 1
ATOM 5575 C CA . LEU A 1 699 ? -181.253 -39.200 92.136 1.00 76.81 699 LEU A CA 1
ATOM 5576 C C . LEU A 1 699 ? -182.022 -38.349 93.156 1.00 76.81 699 LEU A C 1
ATOM 5578 O O . LEU A 1 699 ? -183.210 -38.590 93.363 1.00 76.81 699 LEU A O 1
ATOM 5582 N N . GLN A 1 700 ? -181.428 -37.290 93.714 1.00 79.38 700 GLN A N 1
ATOM 5583 C CA . GLN A 1 700 ? -182.136 -36.354 94.599 1.00 79.38 700 GLN A CA 1
ATOM 5584 C C . GLN A 1 700 ? -183.307 -35.653 93.897 1.00 79.38 700 GLN A C 1
ATOM 5586 O O . GLN A 1 700 ? -184.356 -35.461 94.506 1.00 79.38 700 GLN A O 1
ATOM 5591 N N . ARG A 1 701 ? -183.162 -35.275 92.622 1.00 79.75 701 ARG A N 1
ATOM 5592 C CA . ARG A 1 701 ? -184.222 -34.683 91.786 1.00 79.75 701 ARG A CA 1
ATOM 5593 C C . ARG A 1 701 ? -185.304 -35.712 91.413 1.00 79.75 701 ARG A C 1
ATOM 5595 O O . ARG A 1 701 ? -186.420 -35.300 91.099 1.00 79.75 701 ARG A O 1
ATOM 5602 N N . SER A 1 702 ? -185.006 -37.014 91.431 1.00 82.19 702 SER A N 1
ATOM 5603 C CA . SER A 1 702 ? -185.997 -38.089 91.258 1.00 82.19 702 SER A CA 1
ATOM 5604 C C . SER A 1 702 ? -186.760 -38.359 92.557 1.00 82.19 702 SER A C 1
ATOM 5606 O O . SER A 1 702 ? -187.977 -38.223 92.569 1.00 82.19 702 SER A O 1
ATOM 5608 N N . HIS A 1 703 ? -186.063 -38.547 93.682 1.00 78.94 703 HIS A N 1
ATOM 5609 C CA . HIS A 1 703 ? -186.671 -38.723 95.003 1.00 78.94 703 HIS A CA 1
ATOM 5610 C C . HIS A 1 703 ? -187.472 -37.478 95.435 1.00 78.94 703 HIS A C 1
ATOM 5612 O O . HIS A 1 703 ? -188.504 -37.609 96.093 1.00 78.94 703 HIS A O 1
ATOM 5618 N N . LYS A 1 704 ? -187.053 -36.263 95.045 1.00 78.75 704 LYS A N 1
ATOM 5619 C CA . LYS A 1 704 ? -187.872 -35.048 95.210 1.00 78.75 704 LYS A CA 1
ATOM 5620 C C . LYS A 1 704 ? -189.165 -35.130 94.404 1.00 78.75 704 LYS A C 1
ATOM 5622 O O . LYS A 1 704 ? -190.207 -34.891 94.991 1.00 78.75 704 LYS A O 1
ATOM 5627 N N . ARG A 1 705 ? -189.131 -35.562 93.136 1.00 80.56 705 ARG A N 1
ATOM 5628 C CA . ARG A 1 705 ? -190.350 -35.768 92.332 1.00 80.56 705 ARG A CA 1
ATOM 5629 C C . ARG A 1 705 ? -191.256 -36.859 92.894 1.00 80.56 705 ARG A C 1
ATOM 5631 O O . ARG A 1 705 ? -192.452 -36.635 92.973 1.00 80.56 705 ARG A O 1
ATOM 5638 N N . GLU A 1 706 ? -190.717 -37.985 93.353 1.00 75.69 706 GLU A N 1
ATOM 5639 C CA . GLU A 1 706 ? -191.515 -39.029 94.016 1.00 75.69 706 GLU A CA 1
ATOM 5640 C C . GLU A 1 706 ? -192.133 -38.517 95.327 1.00 75.69 706 GLU A C 1
ATOM 5642 O O . GLU A 1 706 ? -193.304 -38.765 95.602 1.00 75.69 706 GLU A O 1
ATOM 5647 N N . ALA A 1 707 ? -191.391 -37.731 96.115 1.00 76.69 707 ALA A N 1
ATOM 5648 C CA . ALA A 1 707 ? -191.910 -37.091 97.323 1.00 76.69 707 ALA A CA 1
ATOM 5649 C C . ALA A 1 707 ? -192.905 -35.953 97.023 1.00 76.69 707 ALA A C 1
ATOM 5651 O O . ALA A 1 707 ? -193.796 -35.703 97.829 1.00 76.69 707 ALA A O 1
ATOM 5652 N N . GLU A 1 708 ? -192.776 -35.267 95.886 1.00 78.31 708 GLU A N 1
ATOM 5653 C CA . GLU A 1 708 ? -193.721 -34.270 95.369 1.00 78.31 708 GLU A CA 1
ATOM 5654 C C . GLU A 1 708 ? -194.985 -34.939 94.812 1.00 78.31 708 GLU A C 1
ATOM 5656 O O . GLU A 1 708 ? -196.072 -34.416 95.027 1.00 78.31 708 GLU A O 1
ATOM 5661 N N . GLN A 1 709 ? -194.883 -36.121 94.195 1.00 78.06 709 GLN A N 1
ATOM 5662 C CA . GLN A 1 709 ? -196.023 -36.941 93.772 1.00 78.06 709 GLN A CA 1
ATOM 5663 C C . GLN A 1 709 ? -196.761 -37.535 94.976 1.00 78.06 709 GLN A C 1
ATOM 5665 O O . GLN A 1 709 ? -197.970 -37.368 95.075 1.00 78.06 709 GLN A O 1
ATOM 5670 N N . ALA A 1 710 ? -196.053 -38.124 95.944 1.00 71.56 710 ALA A N 1
ATOM 5671 C CA . ALA A 1 710 ? -196.652 -38.611 97.191 1.00 71.56 710 ALA A CA 1
ATOM 5672 C C . ALA A 1 710 ? -197.243 -37.472 98.047 1.00 71.56 710 ALA A C 1
ATOM 5674 O O . ALA A 1 710 ? -198.209 -37.679 98.784 1.00 71.56 710 ALA A O 1
ATOM 5675 N N . ARG A 1 711 ? -196.695 -36.250 97.937 1.00 75.75 711 ARG A N 1
ATOM 5676 C CA . ARG A 1 711 ? -197.353 -35.033 98.432 1.00 75.75 711 ARG A CA 1
ATOM 5677 C C . ARG A 1 711 ? -198.606 -34.737 97.628 1.00 75.75 711 ARG A C 1
ATOM 5679 O O . ARG A 1 711 ? -199.648 -34.693 98.246 1.00 75.75 711 ARG A O 1
ATOM 5686 N N . HIS A 1 712 ? -198.559 -34.650 96.299 1.00 77.88 712 HIS A N 1
ATOM 5687 C CA . HIS A 1 712 ? -199.745 -34.423 95.465 1.00 77.88 712 HIS A CA 1
ATOM 5688 C C . HIS A 1 712 ? -200.871 -35.438 95.705 1.00 77.88 712 HIS A C 1
ATOM 5690 O O . HIS A 1 712 ? -202.018 -35.031 95.797 1.00 77.88 712 HIS A O 1
ATOM 5696 N N . GLU A 1 713 ? -200.589 -36.729 95.875 1.00 80.06 713 GLU A N 1
ATOM 5697 C CA . GLU A 1 713 ? -201.611 -37.734 96.209 1.00 80.06 713 GLU A CA 1
ATOM 5698 C C . GLU A 1 713 ? -202.254 -37.469 97.581 1.00 80.06 713 GLU A C 1
ATOM 5700 O O . GLU A 1 713 ? -203.473 -37.564 97.741 1.00 80.06 713 GLU A O 1
ATOM 5705 N N . LYS A 1 714 ? -201.447 -37.076 98.572 1.00 73.12 714 LYS A N 1
ATOM 5706 C CA . LYS A 1 714 ? -201.915 -36.705 99.913 1.00 73.12 714 LYS A CA 1
ATOM 5707 C C . LYS A 1 714 ? -202.624 -35.346 99.935 1.00 73.12 714 LYS A C 1
ATOM 5709 O O . LYS A 1 714 ? -203.608 -35.198 100.650 1.00 73.12 714 LYS A O 1
ATOM 5714 N N . ASP A 1 715 ? -202.143 -34.385 99.159 1.00 77.62 715 ASP A N 1
ATOM 5715 C CA . ASP A 1 715 ? -202.685 -33.040 99.015 1.00 77.62 715 ASP A CA 1
ATOM 5716 C C . ASP A 1 715 ? -204.018 -33.112 98.261 1.00 77.62 715 ASP A C 1
ATOM 5718 O O . ASP A 1 715 ? -204.966 -32.486 98.703 1.00 77.62 715 ASP A O 1
ATOM 5722 N N . VAL A 1 716 ? -204.159 -33.966 97.237 1.00 79.44 716 VAL A N 1
ATOM 5723 C CA . VAL A 1 716 ? -205.441 -34.279 96.575 1.00 79.44 716 VAL A CA 1
ATOM 5724 C C . VAL A 1 716 ? -206.409 -34.968 97.542 1.00 79.44 716 VAL A C 1
ATOM 5726 O O . VAL A 1 716 ? -207.569 -34.575 97.619 1.00 79.44 716 VAL A O 1
ATOM 5729 N N . ALA A 1 717 ? -205.959 -35.935 98.349 1.00 70.81 717 ALA A N 1
ATOM 5730 C CA . ALA A 1 717 ? -206.809 -36.547 99.379 1.00 70.81 717 ALA A CA 1
ATOM 5731 C C . ALA A 1 717 ? -207.212 -35.554 100.495 1.00 70.81 717 ALA A C 1
ATOM 5733 O O . ALA A 1 717 ? -208.299 -35.651 101.078 1.00 70.81 717 ALA A O 1
ATOM 5734 N N . GLU A 1 718 ? -206.360 -34.571 100.799 1.00 72.25 718 GLU A N 1
ATOM 5735 C CA . GLU A 1 718 ? -206.698 -33.453 101.677 1.00 72.25 718 GLU A CA 1
ATOM 5736 C C . GLU A 1 718 ? -207.605 -32.433 100.983 1.00 72.25 718 GLU A C 1
ATOM 5738 O O . GLU A 1 718 ? -208.524 -31.953 101.635 1.00 72.25 718 GLU A O 1
ATOM 5743 N N . GLU A 1 719 ? -207.456 -32.177 99.682 1.00 68.50 719 GLU A N 1
ATOM 5744 C CA . GLU A 1 719 ? -208.330 -31.340 98.854 1.00 68.50 719 GLU A CA 1
ATOM 5745 C C . GLU A 1 719 ? -209.703 -31.969 98.622 1.00 68.50 719 GLU A C 1
ATOM 5747 O O . GLU A 1 719 ? -210.675 -31.230 98.547 1.00 68.50 719 GLU A O 1
ATOM 5752 N N . GLU A 1 720 ? -209.859 -33.293 98.596 1.00 76.12 720 GLU A N 1
ATOM 5753 C CA . GLU A 1 720 ? -211.183 -33.926 98.623 1.00 76.12 720 GLU A CA 1
ATOM 5754 C C . GLU A 1 720 ? -211.873 -33.659 99.969 1.00 76.12 720 GLU A C 1
ATOM 5756 O O . GLU A 1 720 ? -213.008 -33.170 100.020 1.00 76.12 720 GLU A O 1
ATOM 5761 N N . ARG A 1 721 ? -211.159 -33.881 101.083 1.00 61.12 721 ARG A N 1
ATOM 5762 C CA . ARG A 1 721 ? -211.661 -33.566 102.433 1.00 61.12 721 ARG A CA 1
ATOM 5763 C C . ARG A 1 721 ? -211.935 -32.076 102.619 1.00 61.12 721 ARG A C 1
ATOM 5765 O O . ARG A 1 721 ? -212.909 -31.715 103.280 1.00 61.12 721 ARG A O 1
ATOM 5772 N N . ASP A 1 722 ? -211.095 -31.213 102.062 1.00 70.31 722 ASP A N 1
ATOM 5773 C CA . ASP A 1 722 ? -211.218 -29.767 102.175 1.00 70.31 722 ASP A CA 1
ATOM 5774 C C . ASP A 1 722 ? -212.165 -29.173 101.140 1.00 70.31 722 ASP A C 1
ATOM 5776 O O . ASP A 1 722 ? -212.770 -28.161 101.446 1.00 70.31 722 ASP A O 1
ATOM 5780 N N . SER A 1 723 ? -212.413 -29.804 99.996 1.00 68.69 723 SER A N 1
ATOM 5781 C CA . SER A 1 723 ? -213.513 -29.470 99.085 1.00 68.69 723 SER A CA 1
ATOM 5782 C C . SER A 1 723 ? -214.842 -29.738 99.786 1.00 68.69 723 SER A C 1
ATOM 5784 O O . SER A 1 723 ? -215.679 -28.839 99.876 1.00 68.69 723 SER A O 1
ATOM 5786 N N . LEU A 1 724 ? -214.985 -30.893 100.446 1.00 54.91 724 LEU A N 1
ATOM 5787 C CA . LEU A 1 724 ? -216.136 -31.186 101.310 1.00 54.91 724 LEU A CA 1
ATOM 5788 C C . LEU A 1 724 ? -216.298 -30.156 102.454 1.00 54.91 724 LEU A C 1
ATOM 5790 O O . LEU A 1 724 ? -217.423 -29.791 102.790 1.00 54.91 724 LEU A O 1
ATOM 5794 N N . ARG A 1 725 ? -215.202 -29.622 103.021 1.00 62.19 725 ARG A N 1
ATOM 5795 C CA . ARG A 1 725 ? -215.230 -28.561 104.060 1.00 62.19 725 ARG A CA 1
ATOM 5796 C C . ARG A 1 725 ? -215.358 -27.127 103.522 1.00 62.19 725 ARG A C 1
ATOM 5798 O O . ARG A 1 725 ? -215.818 -26.256 104.256 1.00 62.19 725 ARG A O 1
ATOM 5805 N N . LYS A 1 726 ? -214.936 -26.850 102.286 1.00 59.56 726 LYS A N 1
ATOM 5806 C CA . LYS A 1 726 ? -214.834 -25.498 101.702 1.00 59.56 726 LYS A CA 1
ATOM 5807 C C . LYS A 1 726 ? -215.935 -25.202 100.698 1.00 59.56 726 LYS A C 1
ATOM 5809 O O . LYS A 1 726 ? -216.281 -24.038 100.566 1.00 59.56 726 LYS A O 1
ATOM 5814 N N . GLN A 1 727 ? -216.614 -26.196 100.128 1.00 64.31 727 GLN A N 1
ATOM 5815 C CA . GLN A 1 727 ? -217.981 -26.001 99.626 1.00 64.31 727 GLN A CA 1
ATOM 5816 C C . GLN A 1 727 ? -218.906 -25.577 100.786 1.00 64.31 727 GLN A C 1
ATOM 5818 O O . GLN A 1 727 ? -219.691 -24.642 100.650 1.00 64.31 727 GLN A O 1
ATOM 5823 N N . LEU A 1 728 ? -218.692 -26.148 101.980 1.00 46.94 728 LEU A N 1
ATOM 5824 C CA . LEU A 1 728 ? -219.291 -25.710 103.250 1.00 46.94 728 LEU A CA 1
ATOM 5825 C C . LEU A 1 728 ? -218.865 -24.296 103.721 1.00 46.94 728 LEU A C 1
ATOM 5827 O O . LEU A 1 728 ? -219.509 -23.754 104.619 1.00 46.94 728 LEU A O 1
ATOM 5831 N N . ALA A 1 729 ? -217.823 -23.682 103.138 1.00 49.16 729 ALA A N 1
ATOM 5832 C CA . ALA A 1 729 ? -217.288 -22.374 103.555 1.00 49.16 729 ALA A CA 1
ATOM 5833 C C . ALA A 1 729 ? -217.404 -21.265 102.490 1.00 49.16 729 ALA A C 1
ATOM 5835 O O . ALA A 1 729 ? -217.629 -20.112 102.841 1.00 49.16 729 ALA A O 1
ATOM 5836 N N . ALA A 1 730 ? -217.330 -21.589 101.195 1.00 45.75 730 ALA A N 1
ATOM 5837 C CA . ALA A 1 730 ? -217.533 -20.659 100.079 1.00 45.75 730 ALA A CA 1
ATOM 5838 C C . ALA A 1 730 ? -218.982 -20.143 100.004 1.00 45.75 730 ALA A C 1
ATOM 5840 O O . ALA A 1 730 ? -219.229 -19.047 99.505 1.00 45.75 730 ALA A O 1
ATOM 5841 N N . LEU A 1 731 ? -219.921 -20.862 100.633 1.00 41.84 731 LEU A N 1
ATOM 5842 C CA . LEU A 1 731 ? -221.249 -20.363 101.008 1.00 41.84 731 LEU A CA 1
ATOM 5843 C C . LEU A 1 731 ? -221.209 -19.165 101.994 1.00 41.84 731 LEU A C 1
ATOM 5845 O O . LEU A 1 731 ? -222.265 -18.675 102.395 1.00 41.84 731 LEU A O 1
ATOM 5849 N N . ARG A 1 732 ? -220.018 -18.678 102.392 1.00 38.44 732 ARG A N 1
ATOM 5850 C CA . ARG A 1 732 ? -219.776 -17.489 103.229 1.00 38.44 732 ARG A CA 1
ATOM 5851 C C . ARG A 1 732 ? -218.540 -16.646 102.807 1.00 38.44 732 ARG A C 1
ATOM 5853 O O . ARG A 1 732 ? -217.713 -16.335 103.657 1.00 38.44 732 ARG A O 1
ATOM 5860 N N . THR A 1 733 ? -218.515 -16.129 101.564 1.00 33.56 733 THR A N 1
ATOM 5861 C CA . THR A 1 733 ? -217.899 -14.810 101.161 1.00 33.56 733 THR A CA 1
ATOM 5862 C C . THR A 1 733 ? -216.352 -14.607 101.274 1.00 33.56 733 THR A C 1
ATOM 5864 O O . THR A 1 733 ? -215.683 -15.397 101.920 1.00 33.56 733 THR A O 1
ATOM 5867 N N . SER A 1 734 ? -215.691 -13.530 100.779 1.00 45.31 734 SER A N 1
ATOM 5868 C CA . SER A 1 734 ? -215.513 -13.028 99.378 1.00 45.31 734 SER A CA 1
ATOM 5869 C C . SER A 1 734 ? -214.447 -11.874 99.245 1.00 45.31 734 SER A C 1
ATOM 5871 O O . SER A 1 734 ? -214.704 -10.797 99.781 1.00 45.31 734 SER A O 1
ATOM 5873 N N . GLY A 1 735 ? -213.323 -12.041 98.487 1.00 28.45 735 GLY A N 1
ATOM 5874 C CA . GLY A 1 735 ? -212.325 -10.993 98.036 1.00 28.45 735 GLY A CA 1
ATOM 5875 C C . GLY A 1 735 ? -210.804 -11.306 98.273 1.00 28.45 735 GLY A C 1
ATOM 5876 O O . GLY A 1 735 ? -210.546 -12.261 98.994 1.00 28.45 735 GLY A O 1
ATOM 5877 N N . ALA A 1 736 ? -209.741 -10.594 97.795 1.00 34.84 736 ALA A N 1
ATOM 5878 C CA . ALA A 1 736 ? -209.484 -9.650 96.658 1.00 34.84 736 ALA A CA 1
ATOM 5879 C C . ALA A 1 736 ? -207.971 -9.162 96.537 1.00 34.84 736 ALA A C 1
ATOM 5881 O O . ALA A 1 736 ? -207.272 -9.169 97.545 1.00 34.84 736 ALA A O 1
ATOM 5882 N N . SER A 1 737 ? -207.534 -8.593 95.375 1.00 35.22 737 SER A N 1
ATOM 5883 C CA . SER A 1 737 ? -206.379 -7.632 95.115 1.00 35.22 737 SER A CA 1
ATOM 5884 C C . SER A 1 737 ? -204.925 -8.083 94.658 1.00 35.22 737 SER A C 1
ATOM 5886 O O . SER A 1 737 ? -204.503 -9.170 95.032 1.00 35.22 737 SER A O 1
ATOM 5888 N N . ALA A 1 738 ? -204.155 -7.199 93.930 1.00 33.66 738 ALA A N 1
ATOM 5889 C CA . ALA A 1 738 ? -202.723 -7.227 93.374 1.00 33.66 738 ALA A CA 1
ATOM 5890 C C . ALA A 1 738 ? -202.412 -7.966 92.003 1.00 33.66 738 ALA A C 1
ATOM 5892 O O . ALA A 1 738 ? -203.282 -8.732 91.607 1.00 33.66 738 ALA A O 1
ATOM 5893 N N . SER A 1 739 ? -201.301 -7.886 91.185 1.00 28.47 739 SER A N 1
ATOM 5894 C CA . SER A 1 739 ? -200.062 -7.053 90.813 1.00 28.47 739 SER A CA 1
ATOM 5895 C C . SER A 1 739 ? -199.410 -7.651 89.474 1.00 28.47 739 SER A C 1
ATOM 5897 O O . SER A 1 739 ? -200.106 -8.492 88.915 1.00 28.47 739 SER A O 1
ATOM 5899 N N . SER A 1 740 ? -198.219 -7.468 88.800 1.00 24.38 740 SER A N 1
ATOM 5900 C CA . SER A 1 740 ? -196.987 -6.594 88.538 1.00 24.38 740 SER A CA 1
ATOM 5901 C C . SER A 1 740 ? -196.084 -7.293 87.412 1.00 24.38 740 SER A C 1
ATOM 5903 O O . SER A 1 740 ? -196.415 -8.436 87.123 1.00 24.38 740 SER A O 1
ATOM 5905 N N . ALA A 1 741 ? -194.938 -6.897 86.756 1.00 24.56 741 ALA A N 1
ATOM 5906 C CA . ALA A 1 741 ? -194.170 -5.672 86.319 1.00 24.56 741 ALA A CA 1
ATOM 5907 C C . ALA A 1 741 ? -192.883 -6.002 85.403 1.00 24.56 741 ALA A C 1
ATOM 5909 O O . ALA A 1 741 ? -192.490 -7.163 85.367 1.00 24.56 741 ALA A O 1
ATOM 5910 N N . THR A 1 742 ? -192.181 -5.010 84.760 1.00 24.88 742 THR A N 1
ATOM 5911 C CA . THR A 1 742 ? -190.713 -4.956 84.289 1.00 24.88 742 THR A CA 1
ATOM 5912 C C . THR A 1 742 ? -190.183 -5.433 82.866 1.00 24.88 742 THR A C 1
ATOM 5914 O O . THR A 1 742 ? -190.608 -6.477 82.378 1.00 24.88 742 THR A O 1
ATOM 5917 N N . ASN A 1 743 ? -189.197 -4.722 82.206 1.00 28.55 743 ASN A N 1
ATOM 5918 C CA . ASN A 1 743 ? -188.362 -5.170 81.011 1.00 28.55 743 ASN A CA 1
ATOM 5919 C C . ASN A 1 743 ? -187.059 -4.335 80.600 1.00 28.55 743 ASN A C 1
ATOM 5921 O O . ASN A 1 743 ? -186.711 -3.433 81.358 1.00 28.55 743 ASN A O 1
ATOM 5925 N N . ALA A 1 744 ? -186.321 -4.620 79.470 1.00 29.91 744 ALA A N 1
ATOM 5926 C CA . ALA A 1 744 ? -184.952 -4.067 79.086 1.00 29.91 744 ALA A CA 1
ATOM 5927 C C . ALA A 1 744 ? -184.553 -3.881 77.541 1.00 29.91 744 ALA A C 1
ATOM 5929 O O . ALA A 1 744 ? -185.446 -3.902 76.700 1.00 29.91 744 ALA A O 1
ATOM 5930 N N . VAL A 1 745 ? -183.255 -3.619 77.151 1.00 28.73 745 VAL A N 1
ATOM 5931 C CA . VAL A 1 745 ? -182.739 -2.997 75.845 1.00 28.73 745 VAL A CA 1
ATOM 5932 C C . VAL A 1 745 ? -181.283 -3.403 75.343 1.00 28.73 745 VAL A C 1
ATOM 5934 O O . VAL A 1 745 ? -180.456 -3.711 76.195 1.00 28.73 745 VAL A O 1
ATOM 5937 N N . THR A 1 746 ? -180.906 -3.331 74.017 1.00 28.02 746 THR A N 1
ATOM 5938 C CA . THR A 1 746 ? -179.498 -3.298 73.406 1.00 28.02 746 THR A CA 1
ATOM 5939 C C . THR A 1 746 ? -179.413 -3.012 71.861 1.00 28.02 746 THR A C 1
ATOM 5941 O O . THR A 1 746 ? -180.162 -3.658 71.138 1.00 28.02 746 THR A O 1
ATOM 5944 N N . ALA A 1 747 ? -178.473 -2.163 71.344 1.00 27.89 747 ALA A N 1
ATOM 5945 C CA . ALA A 1 747 ? -177.859 -2.186 69.964 1.00 27.89 747 ALA A CA 1
ATOM 5946 C C . ALA A 1 747 ? -176.873 -1.004 69.641 1.00 27.89 747 ALA A C 1
ATOM 5948 O O . ALA A 1 747 ? -177.313 0.138 69.737 1.00 27.89 747 ALA A O 1
ATOM 5949 N N . LEU A 1 748 ? -175.606 -1.254 69.208 1.00 30.31 748 LEU A N 1
ATOM 5950 C CA . LEU A 1 748 ? -174.647 -0.349 68.474 1.00 30.31 748 LEU A CA 1
ATOM 5951 C C . LEU A 1 748 ? -173.175 -0.874 68.546 1.00 30.31 748 LEU A C 1
ATOM 5953 O O . LEU A 1 748 ? -172.627 -0.829 69.642 1.00 30.31 748 LEU A O 1
ATOM 5957 N N . GLN A 1 749 ? -172.489 -1.291 67.449 1.00 31.08 749 GLN A N 1
ATOM 5958 C CA . GLN A 1 749 ? -171.002 -1.486 67.492 1.00 31.08 749 GLN A CA 1
ATOM 5959 C C . GLN A 1 749 ? -170.172 -1.538 66.167 1.00 31.08 749 GLN A C 1
ATOM 5961 O O . GLN A 1 749 ? -168.958 -1.361 66.225 1.00 31.08 749 GLN A O 1
ATOM 5966 N N . GLU A 1 750 ? -170.726 -1.792 64.974 1.00 36.66 750 GLU A N 1
ATOM 5967 C CA . GLU A 1 750 ? -169.921 -2.381 63.865 1.00 36.66 750 GLU A CA 1
ATOM 5968 C C . GLU A 1 750 ? -169.131 -1.435 62.915 1.00 36.66 750 GLU A C 1
ATOM 5970 O O . GLU A 1 750 ? -168.506 -1.904 61.966 1.00 36.66 750 GLU A O 1
ATOM 5975 N N . SER A 1 751 ? -169.087 -0.114 63.128 1.00 42.16 751 SER A N 1
ATOM 5976 C CA . SER A 1 751 ? -168.539 0.844 62.134 1.00 42.16 751 SER A CA 1
ATOM 5977 C C . SER A 1 751 ? -167.033 1.176 62.230 1.00 42.16 751 SER A C 1
ATOM 5979 O O . SER A 1 751 ? -166.563 2.085 61.546 1.00 42.16 751 SER A O 1
ATOM 5981 N N . ALA A 1 752 ? -166.250 0.474 63.057 1.00 42.53 752 ALA A N 1
ATOM 5982 C CA . ALA A 1 752 ? -164.914 0.930 63.481 1.00 42.53 752 ALA A CA 1
ATOM 5983 C C . ALA A 1 752 ? -163.697 0.435 62.654 1.00 42.53 752 ALA A C 1
ATOM 5985 O O . ALA A 1 752 ? -162.568 0.814 62.959 1.00 42.53 752 ALA A O 1
ATOM 5986 N N . ALA A 1 753 ? -163.875 -0.430 61.648 1.00 45.56 753 ALA A N 1
ATOM 5987 C CA . ALA A 1 753 ? -162.776 -1.272 61.139 1.00 45.56 753 ALA A CA 1
ATOM 5988 C C . ALA A 1 753 ? -161.959 -0.739 59.934 1.00 45.56 753 ALA A C 1
ATOM 5990 O O . ALA A 1 753 ? -160.868 -1.246 59.677 1.00 45.56 753 ALA A O 1
ATOM 5991 N N . SER A 1 754 ? -162.446 0.241 59.163 1.00 45.50 754 SER A N 1
ATOM 5992 C CA . SER A 1 754 ? -161.881 0.555 57.830 1.00 45.50 754 SER A CA 1
ATOM 5993 C C . SER A 1 754 ? -160.656 1.484 57.811 1.00 45.50 754 SER A C 1
ATOM 5995 O O . SER A 1 754 ? -159.977 1.584 56.790 1.00 45.50 754 SER A O 1
ATOM 5997 N N . THR A 1 755 ? -160.343 2.167 58.914 1.00 56.62 755 THR A N 1
ATOM 5998 C CA . THR A 1 755 ? -159.328 3.240 58.957 1.00 56.62 755 THR A CA 1
ATOM 5999 C C . THR A 1 755 ? -157.881 2.752 59.084 1.00 56.62 755 THR A C 1
ATOM 6001 O O . THR A 1 755 ? -156.957 3.475 58.718 1.00 56.62 755 THR A O 1
ATOM 6004 N N . ALA A 1 756 ? -157.646 1.527 59.560 1.00 50.94 756 ALA A N 1
ATOM 6005 C CA . ALA A 1 756 ? -156.306 1.072 59.951 1.00 50.94 756 ALA A CA 1
ATOM 6006 C C . ALA A 1 756 ? -155.306 0.884 58.786 1.00 50.94 756 ALA A C 1
ATOM 6008 O O . ALA A 1 756 ? -154.093 0.885 59.006 1.00 50.94 756 ALA A O 1
ATOM 6009 N N . GLN A 1 757 ? -155.782 0.692 57.551 1.00 50.91 757 GLN A N 1
ATOM 6010 C CA . GLN A 1 757 ? -154.958 0.128 56.474 1.00 50.91 757 GLN A CA 1
ATOM 6011 C C . GLN A 1 757 ? -154.116 1.161 55.696 1.00 50.91 757 GLN A C 1
ATOM 6013 O O . GLN A 1 757 ? -153.063 0.809 55.166 1.00 50.91 757 GLN A O 1
ATOM 6018 N N . GLN A 1 758 ? -154.519 2.437 55.664 1.00 60.16 758 GLN A N 1
ATOM 6019 C CA . GLN A 1 758 ? -153.854 3.475 54.854 1.00 60.16 758 GLN A CA 1
ATOM 6020 C C . GLN A 1 758 ? -152.481 3.918 55.399 1.00 60.16 758 GLN A C 1
ATOM 6022 O O . GLN A 1 758 ? -151.603 4.308 54.632 1.00 60.16 758 GLN A O 1
ATOM 6027 N N . HIS A 1 759 ? -152.249 3.822 56.711 1.00 69.75 759 HIS A N 1
ATOM 6028 C CA . HIS A 1 759 ? -151.044 4.369 57.354 1.00 69.75 759 HIS A CA 1
ATOM 6029 C C . HIS A 1 759 ? -149.726 3.657 56.984 1.00 69.75 759 HIS A C 1
ATOM 6031 O O . HIS A 1 759 ? -148.644 4.185 57.244 1.00 69.75 759 HIS A O 1
ATOM 6037 N N . ARG A 1 760 ? -149.780 2.453 56.394 1.00 66.75 760 ARG A N 1
ATOM 6038 C CA . ARG A 1 760 ? -148.602 1.580 56.245 1.00 66.75 760 ARG A CA 1
ATOM 6039 C C . ARG A 1 760 ? -147.665 1.980 55.100 1.00 66.75 760 ARG A C 1
ATOM 6041 O O . ARG A 1 760 ? -146.452 1.838 55.234 1.00 66.75 760 ARG A O 1
ATOM 6048 N N . GLU A 1 761 ? -148.196 2.500 53.995 1.00 65.44 761 GLU A N 1
ATOM 6049 C CA . GLU A 1 761 ? -147.403 2.820 52.793 1.00 65.44 761 GLU A CA 1
ATOM 6050 C C . GLU A 1 761 ? -146.584 4.111 52.922 1.00 65.44 761 GLU A C 1
ATOM 6052 O O . GLU A 1 761 ? -145.518 4.255 52.319 1.00 65.44 761 GLU A O 1
ATOM 6057 N N . GLN A 1 762 ? -147.070 5.066 53.718 1.00 76.81 762 GLN A N 1
ATOM 6058 C CA . GLN A 1 762 ? -146.449 6.382 53.877 1.00 76.81 762 GLN A CA 1
ATOM 6059 C C . GLN A 1 762 ? -145.068 6.291 54.555 1.00 76.81 762 GLN A C 1
ATOM 6061 O O . GLN A 1 762 ? -144.163 7.061 54.236 1.00 76.81 762 GLN A O 1
ATOM 6066 N N . ILE A 1 763 ? -144.872 5.282 55.412 1.00 75.62 763 ILE A N 1
ATOM 6067 C CA . ILE A 1 763 ? -143.623 5.012 56.143 1.00 75.62 763 ILE A CA 1
ATOM 6068 C C . ILE A 1 763 ? -142.483 4.580 55.201 1.00 75.62 763 ILE A C 1
ATOM 6070 O O . ILE A 1 763 ? -141.318 4.879 55.468 1.00 75.62 763 ILE A O 1
ATOM 6074 N N . GLY A 1 764 ? -142.791 3.893 54.094 1.00 75.50 764 GLY A N 1
ATOM 6075 C CA . GLY A 1 764 ? -141.775 3.362 53.178 1.00 75.50 764 GLY A CA 1
ATOM 6076 C C . GLY A 1 764 ? -140.989 4.458 52.453 1.00 75.50 764 GLY A C 1
ATOM 6077 O O . GLY A 1 764 ? -139.759 4.423 52.422 1.00 75.50 764 GLY A O 1
ATOM 6078 N N . ARG A 1 765 ? -141.695 5.471 51.933 1.00 73.94 765 ARG A N 1
ATOM 6079 C CA . ARG A 1 765 ? -141.111 6.562 51.127 1.00 73.94 765 ARG A CA 1
ATOM 6080 C C . ARG A 1 765 ? -140.106 7.410 51.922 1.00 73.94 765 ARG A C 1
ATOM 6082 O O . ARG A 1 765 ? -139.067 7.782 51.385 1.00 73.94 765 ARG A O 1
ATOM 6089 N N . MET A 1 766 ? -140.364 7.624 53.215 1.00 71.81 766 MET A N 1
ATOM 6090 C CA . MET A 1 766 ? -139.486 8.388 54.116 1.00 71.81 766 MET A CA 1
ATOM 6091 C C . MET A 1 766 ? -138.081 7.780 54.261 1.00 71.81 766 MET A C 1
ATOM 6093 O O . MET A 1 766 ? -137.110 8.509 54.445 1.00 71.81 766 MET A O 1
ATOM 6097 N N . ARG A 1 767 ? -137.945 6.447 54.190 1.00 81.38 767 ARG A N 1
ATOM 6098 C CA . ARG A 1 767 ? -136.666 5.766 54.465 1.00 81.38 767 ARG A CA 1
ATOM 6099 C C . ARG A 1 767 ? -135.619 5.990 53.370 1.00 81.38 767 ARG A C 1
ATOM 6101 O O . ARG A 1 767 ? -134.447 6.143 53.696 1.00 81.38 767 ARG A O 1
ATOM 6108 N N . ALA A 1 768 ? -136.036 6.054 52.105 1.00 73.69 768 ALA A N 1
ATOM 6109 C CA . ALA A 1 768 ? -135.127 6.244 50.970 1.00 73.69 768 ALA A CA 1
ATOM 6110 C C . ALA A 1 768 ? -134.498 7.652 50.941 1.00 73.69 768 ALA A C 1
ATOM 6112 O O . ALA A 1 768 ? -133.299 7.798 50.703 1.00 73.69 768 ALA A O 1
ATOM 6113 N N . GLN A 1 769 ? -135.287 8.683 51.267 1.00 79.88 769 GLN A N 1
ATOM 6114 C CA . GLN A 1 769 ? -134.815 10.073 51.326 1.00 79.88 769 GLN A CA 1
ATOM 6115 C C . GLN A 1 769 ? -133.746 10.278 52.416 1.00 79.88 769 GLN A C 1
ATOM 6117 O O . GLN A 1 769 ? -132.786 11.024 52.221 1.00 79.88 769 GLN A O 1
ATOM 6122 N N . ILE A 1 770 ? -133.860 9.567 53.545 1.00 82.19 770 ILE A N 1
ATOM 6123 C CA . ILE A 1 770 ? -132.861 9.607 54.625 1.00 82.19 770 ILE A CA 1
ATOM 6124 C C . ILE A 1 770 ? -131.509 9.066 54.134 1.00 82.19 770 ILE A C 1
ATOM 6126 O O . ILE A 1 770 ? -130.484 9.714 54.354 1.00 82.19 770 ILE A O 1
ATOM 6130 N N . THR A 1 771 ? -131.486 7.930 53.427 1.00 82.12 771 THR A N 1
ATOM 6131 C CA . THR A 1 771 ? -130.234 7.333 52.924 1.00 82.12 771 THR A CA 1
ATOM 6132 C C . THR A 1 771 ? -129.499 8.219 51.914 1.00 82.12 771 THR A C 1
ATOM 6134 O O . THR A 1 771 ? -128.281 8.352 52.005 1.00 82.12 771 THR A O 1
ATOM 6137 N N . GLU A 1 772 ? -130.221 8.888 51.013 1.00 82.12 772 GLU A N 1
ATOM 6138 C CA . GLU A 1 772 ? -129.639 9.799 50.013 1.00 82.12 772 GLU A CA 1
ATOM 6139 C C . GLU A 1 772 ? -129.071 11.087 50.645 1.00 82.12 772 GLU A C 1
ATOM 6141 O O . GLU A 1 772 ? -128.038 11.617 50.215 1.00 82.12 772 GLU A O 1
ATOM 6146 N N . SER A 1 773 ? -129.698 11.568 51.726 1.00 82.94 773 SER A N 1
ATOM 6147 C CA . SER A 1 773 ? -129.181 12.702 52.503 1.00 82.94 773 SER A CA 1
ATOM 6148 C C . SER A 1 773 ? -127.839 12.374 53.175 1.00 82.94 773 SER A C 1
ATOM 6150 O O . SER A 1 773 ? -126.906 13.178 53.117 1.00 82.94 773 SER A O 1
ATOM 6152 N N . ALA A 1 774 ? -127.693 11.161 53.723 1.00 84.69 774 ALA A N 1
ATOM 6153 C CA . ALA A 1 774 ? -126.484 10.731 54.423 1.00 84.69 774 ALA A CA 1
ATOM 6154 C C . ALA A 1 774 ? -125.259 10.655 53.494 1.00 84.69 774 ALA A C 1
ATOM 6156 O O . ALA A 1 774 ? -124.175 11.116 53.856 1.00 84.69 774 ALA A O 1
ATOM 6157 N N . THR A 1 775 ? -125.430 10.145 52.269 1.00 84.06 775 THR A N 1
ATOM 6158 C CA . THR A 1 775 ? -124.349 10.094 51.268 1.00 84.06 775 THR A CA 1
ATOM 6159 C C . THR A 1 775 ? -123.883 11.480 50.823 1.00 84.06 775 THR A C 1
ATOM 6161 O O . THR A 1 775 ? -122.689 11.686 50.603 1.00 84.06 775 THR A O 1
ATOM 6164 N N . ASN A 1 776 ? -124.791 12.459 50.744 1.00 86.88 776 ASN A N 1
ATOM 6165 C CA . ASN A 1 776 ? -124.427 13.834 50.399 1.00 86.88 776 ASN A CA 1
ATOM 6166 C C . ASN A 1 776 ? -123.638 14.526 51.524 1.00 86.88 776 ASN A C 1
ATOM 6168 O O . ASN A 1 776 ? -122.640 15.190 51.243 1.00 86.88 776 ASN A O 1
ATOM 6172 N N . VAL A 1 777 ? -124.013 14.307 52.791 1.00 84.19 777 VAL A N 1
ATOM 6173 C CA . VAL A 1 777 ? -123.247 14.800 53.952 1.00 84.19 777 VAL A CA 1
ATOM 6174 C C . VAL A 1 777 ? -121.818 14.241 53.950 1.00 84.19 777 VAL A C 1
ATOM 6176 O O . VAL A 1 777 ? -120.870 15.010 54.108 1.00 84.19 777 VAL A O 1
ATOM 6179 N N . ALA A 1 778 ? -121.648 12.938 53.695 1.00 84.44 778 ALA A N 1
ATOM 6180 C CA . ALA A 1 778 ? -120.336 12.282 53.678 1.00 84.44 778 ALA A CA 1
ATOM 6181 C C . ALA A 1 778 ? -119.385 12.810 52.581 1.00 84.44 778 ALA A C 1
ATOM 6183 O O . ALA A 1 778 ? -118.165 12.835 52.772 1.00 84.44 778 ALA A O 1
ATOM 6184 N N . ARG A 1 779 ? -119.923 13.274 51.442 1.00 89.19 779 ARG A N 1
ATOM 6185 C CA . ARG A 1 779 ? -119.127 13.946 50.401 1.00 89.19 779 ARG A CA 1
ATOM 6186 C C . ARG A 1 779 ? -118.666 15.334 50.860 1.00 89.19 779 ARG A C 1
ATOM 6188 O O . ARG A 1 779 ? -117.474 15.632 50.798 1.00 89.19 779 ARG A O 1
ATOM 6195 N N . ILE A 1 780 ? -119.587 16.139 51.394 1.00 87.62 780 ILE A N 1
ATOM 6196 C CA . ILE A 1 780 ? -119.314 17.512 51.855 1.00 87.62 780 ILE A CA 1
ATOM 6197 C C . ILE A 1 780 ? -118.275 17.529 52.990 1.00 87.62 780 ILE A C 1
ATOM 6199 O O . ILE A 1 780 ? -117.426 18.418 53.033 1.00 87.62 780 ILE A O 1
ATOM 6203 N N . THR A 1 781 ? -118.269 16.535 53.887 1.00 89.00 781 THR A N 1
ATOM 6204 C CA . THR A 1 781 ? -117.237 16.438 54.936 1.00 89.00 781 THR A CA 1
ATOM 6205 C C . THR A 1 781 ? -115.830 16.209 54.383 1.00 89.00 781 THR A C 1
ATOM 6207 O O . THR A 1 781 ? -114.881 16.778 54.919 1.00 89.00 781 THR A O 1
ATOM 6210 N N . LYS A 1 782 ? -115.683 15.437 53.296 1.00 88.25 782 LYS A N 1
ATOM 6211 C CA . LYS A 1 782 ? -114.379 15.188 52.660 1.00 88.25 782 LYS A CA 1
ATOM 6212 C C . LYS A 1 782 ? -113.886 16.410 51.878 1.00 88.25 782 LYS A C 1
ATOM 6214 O O . LYS A 1 782 ? -112.710 16.754 51.956 1.00 88.25 782 LYS A O 1
ATOM 6219 N N . GLU A 1 783 ? -114.790 17.094 51.177 1.00 91.88 783 GLU A N 1
ATOM 6220 C CA . GLU A 1 783 ? -114.504 18.370 50.501 1.00 91.88 783 GLU A CA 1
ATOM 6221 C C . GLU A 1 783 ? -114.069 19.446 51.513 1.00 91.88 783 GLU A C 1
ATOM 6223 O O . GLU A 1 783 ? -113.079 20.143 51.293 1.00 91.88 783 GLU A O 1
ATOM 6228 N N . LYS A 1 784 ? -114.735 19.517 52.675 1.00 90.75 784 LYS A N 1
ATOM 6229 C CA . LYS A 1 784 ? -114.344 20.402 53.782 1.00 90.75 784 LYS A CA 1
ATOM 6230 C C . LYS A 1 784 ? -112.933 20.102 54.304 1.00 90.75 784 LYS A C 1
ATOM 6232 O O . LYS A 1 784 ? -112.183 21.047 54.519 1.00 90.75 784 LYS A O 1
ATOM 6237 N N . GLN A 1 785 ? -112.572 18.832 54.507 1.00 88.44 785 GLN A N 1
ATOM 6238 C CA . GLN A 1 785 ? -111.233 18.456 54.983 1.00 88.44 785 GLN A CA 1
ATOM 6239 C C . GLN A 1 785 ? -110.141 18.929 54.012 1.00 88.44 785 GLN A C 1
ATOM 6241 O O . GLN A 1 785 ? -109.260 19.676 54.425 1.00 88.44 785 GLN A O 1
ATOM 6246 N N . GLY A 1 786 ? -110.275 18.640 52.712 1.00 89.31 786 GLY A N 1
ATOM 6247 C CA . GLY A 1 786 ? -109.294 19.083 51.710 1.00 89.31 786 GLY A CA 1
ATOM 6248 C C . GLY A 1 786 ? -109.120 20.608 51.630 1.00 89.31 786 GLY A C 1
ATOM 6249 O O . GLY A 1 786 ? -108.010 21.091 51.414 1.00 89.31 786 GLY A O 1
ATOM 6250 N N . LEU A 1 787 ? -110.185 21.385 51.866 1.00 90.88 787 LEU A N 1
ATOM 6251 C CA . LEU A 1 787 ? -110.101 22.849 51.964 1.00 90.88 787 LEU A CA 1
ATOM 6252 C C . LEU A 1 787 ? -109.418 23.328 53.259 1.00 90.88 787 LEU A C 1
ATOM 6254 O O . LEU A 1 787 ? -108.747 24.360 53.248 1.00 90.88 787 LEU A O 1
ATOM 6258 N N . GLN A 1 788 ? -109.560 22.597 54.370 1.00 91.69 788 GLN A N 1
ATOM 6259 C CA . GLN A 1 788 ? -108.835 22.892 55.613 1.00 91.69 788 GLN A CA 1
ATOM 6260 C C . GLN A 1 788 ? -107.333 22.603 55.466 1.00 91.69 788 GLN A C 1
ATOM 6262 O O . GLN A 1 788 ? -106.524 23.416 55.914 1.00 91.69 788 GLN A O 1
ATOM 6267 N N . ASP A 1 789 ? -106.963 21.522 54.777 1.00 89.69 789 ASP A N 1
ATOM 6268 C CA . ASP A 1 789 ? -105.563 21.166 54.510 1.00 89.69 789 ASP A CA 1
ATOM 6269 C C . ASP A 1 789 ? -104.880 22.199 53.588 1.00 89.69 789 ASP A C 1
ATOM 6271 O O . ASP A 1 789 ? -103.768 22.652 53.863 1.00 89.69 789 ASP A O 1
ATOM 6275 N N . GLN A 1 790 ? -105.575 22.666 52.542 1.00 91.75 790 GLN A N 1
ATOM 6276 C CA . GLN A 1 790 ? -105.088 23.750 51.672 1.00 91.75 790 GLN A CA 1
ATOM 6277 C C . GLN A 1 790 ? -104.888 25.071 52.435 1.00 91.75 790 GLN A C 1
ATOM 6279 O O . GLN A 1 790 ? -103.869 25.741 52.258 1.00 91.75 790 GLN A O 1
ATOM 6284 N N . LEU A 1 791 ? -105.819 25.434 53.326 1.00 88.56 791 LEU A N 1
ATOM 6285 C CA . LEU A 1 791 ? -105.682 26.611 54.195 1.00 88.56 791 LEU A CA 1
ATOM 6286 C C . LEU A 1 791 ? -104.522 26.484 55.194 1.00 88.56 791 LEU A C 1
ATOM 6288 O O . LEU A 1 791 ? -103.906 27.496 55.537 1.00 88.56 791 LEU A O 1
ATOM 6292 N N . ALA A 1 792 ? -104.206 25.271 55.656 1.00 90.50 792 ALA A N 1
ATOM 6293 C CA . ALA A 1 792 ? -103.038 25.024 56.494 1.00 90.50 792 ALA A CA 1
ATOM 6294 C C . ALA A 1 792 ? -101.730 25.224 55.707 1.00 90.50 792 ALA A C 1
ATOM 6296 O O . ALA A 1 792 ? -100.845 25.935 56.185 1.00 90.50 792 ALA A O 1
ATOM 6297 N N . ASN A 1 793 ? -101.632 24.689 54.483 1.00 91.81 793 ASN A N 1
ATOM 6298 C CA . ASN A 1 793 ? -100.427 24.810 53.651 1.00 91.81 793 ASN A CA 1
ATOM 6299 C C . ASN A 1 793 ? -100.112 26.274 53.292 1.00 91.81 793 ASN A C 1
ATOM 6301 O O . ASN A 1 793 ? -99.003 26.746 53.537 1.00 91.81 793 ASN A O 1
ATOM 6305 N N . ILE A 1 794 ? -101.121 27.030 52.840 1.00 94.56 794 ILE A N 1
ATOM 6306 C CA . ILE A 1 794 ? -100.986 28.465 52.526 1.00 94.56 794 ILE A CA 1
ATOM 6307 C C . ILE A 1 794 ? -100.578 29.275 53.770 1.00 94.56 794 ILE A C 1
ATOM 6309 O O . ILE A 1 794 ? -99.809 30.232 53.671 1.00 94.56 794 ILE A O 1
ATOM 6313 N N . ASN A 1 795 ? -101.048 28.895 54.964 1.00 94.00 795 ASN A N 1
ATOM 6314 C CA . ASN A 1 795 ? -100.593 29.531 56.201 1.00 94.00 795 ASN A CA 1
ATOM 6315 C C . ASN A 1 795 ? -99.109 29.262 56.475 1.00 94.00 795 ASN A C 1
ATOM 6317 O O . ASN A 1 795 ? -98.410 30.197 56.860 1.00 94.00 795 ASN A O 1
ATOM 6321 N N . ILE A 1 796 ? -98.617 28.037 56.267 1.00 91.00 796 ILE A N 1
ATOM 6322 C CA . ILE A 1 796 ? -97.196 27.694 56.446 1.00 91.00 796 ILE A CA 1
ATOM 6323 C C . ILE A 1 796 ? -96.328 28.508 55.473 1.00 91.00 796 ILE A C 1
ATOM 6325 O O . ILE A 1 796 ? -95.380 29.160 55.910 1.00 91.00 796 ILE A O 1
ATOM 6329 N N . GLU A 1 797 ? -96.712 28.575 54.196 1.00 94.38 797 GLU A N 1
ATOM 6330 C CA . GLU A 1 797 ? -96.037 29.387 53.169 1.00 94.38 797 GLU A CA 1
ATOM 6331 C C . GLU A 1 797 ? -95.997 30.885 53.538 1.00 94.38 797 GLU A C 1
ATOM 6333 O O . GLU A 1 797 ? -94.962 31.548 53.421 1.00 94.38 797 GLU A O 1
ATOM 6338 N N . LEU A 1 798 ? -97.099 31.429 54.070 1.00 89.94 798 LEU A N 1
ATOM 6339 C CA . LEU A 1 798 ? -97.153 32.806 54.577 1.00 89.94 798 LEU A CA 1
ATOM 6340 C C . LEU A 1 798 ? -96.304 33.034 55.838 1.00 89.94 798 LEU A C 1
ATOM 6342 O O . LEU A 1 798 ? -95.945 34.180 56.116 1.00 89.94 798 LEU A O 1
ATOM 6346 N N . HIS A 1 799 ? -95.984 31.996 56.613 1.00 92.44 799 HIS A N 1
ATOM 6347 C CA . HIS A 1 799 ? -95.060 32.110 57.744 1.00 92.44 799 HIS A CA 1
ATOM 6348 C C . HIS A 1 799 ? -93.602 32.038 57.275 1.00 92.44 799 HIS A C 1
ATOM 6350 O O . HIS A 1 799 ? -92.812 32.880 57.701 1.00 92.44 799 HIS A O 1
ATOM 6356 N N . SER A 1 800 ? -93.250 31.152 56.334 1.00 90.56 800 SER A N 1
ATOM 6357 C CA . SER A 1 800 ? -91.895 31.119 55.757 1.00 90.56 800 SER A CA 1
ATOM 6358 C C . SER A 1 800 ? -91.552 32.406 54.998 1.00 90.56 800 SER A C 1
ATOM 6360 O O . SER A 1 800 ? -90.459 32.936 55.166 1.00 90.56 800 SER A O 1
ATOM 6362 N N . LEU A 1 801 ? -92.500 32.979 54.244 1.00 90.06 801 LEU A N 1
ATOM 6363 C CA . LEU A 1 801 ? -92.307 34.268 53.561 1.00 90.06 801 LEU A CA 1
ATOM 6364 C C . LEU A 1 801 ? -92.226 35.467 54.522 1.00 90.06 801 LEU A C 1
ATOM 6366 O O . LEU A 1 801 ? -91.658 36.499 54.170 1.00 90.06 801 LEU A O 1
ATOM 6370 N N . ARG A 1 802 ? -92.782 35.362 55.737 1.00 94.50 802 ARG A N 1
ATOM 6371 C CA . ARG A 1 802 ? -92.587 36.377 56.788 1.00 94.50 802 ARG A CA 1
ATOM 6372 C C . ARG A 1 802 ? -91.226 36.234 57.460 1.00 94.50 802 ARG A C 1
ATOM 6374 O O . ARG A 1 802 ? -90.599 37.260 57.701 1.00 94.50 802 ARG A O 1
ATOM 6381 N N . ALA A 1 803 ? -90.778 35.002 57.714 1.00 90.81 803 ALA A N 1
ATOM 6382 C CA . ALA A 1 803 ? -89.463 34.712 58.282 1.00 90.81 803 ALA A CA 1
ATOM 6383 C C . ALA A 1 803 ? -88.337 35.224 57.369 1.00 90.81 803 ALA A C 1
ATOM 6385 O O . ALA A 1 803 ? -87.553 36.072 57.802 1.00 90.81 803 ALA A O 1
ATOM 6386 N N . SER A 1 804 ? -88.350 34.856 56.081 1.00 90.38 804 SER A N 1
ATOM 6387 C CA . SER A 1 804 ? -87.345 35.335 55.121 1.00 90.38 804 SER A CA 1
ATOM 6388 C C . SER A 1 804 ? -87.380 36.855 54.935 1.00 90.38 804 SER A C 1
ATOM 6390 O O . SER A 1 804 ? -86.343 37.497 54.796 1.00 90.38 804 SER A O 1
ATOM 6392 N N . LEU A 1 805 ? -88.559 37.481 55.018 1.00 90.25 805 LEU A N 1
ATOM 6393 C CA . LEU A 1 805 ? -88.692 38.940 54.969 1.00 90.25 805 LEU A CA 1
ATOM 6394 C C . LEU A 1 805 ? -88.180 39.643 56.243 1.00 90.25 805 LEU A C 1
ATOM 6396 O O . LEU A 1 805 ? -87.840 40.826 56.173 1.00 90.25 805 LEU A O 1
ATOM 6400 N N . SER A 1 806 ? -88.111 38.965 57.394 1.00 90.31 806 SER A N 1
ATOM 6401 C CA . SER A 1 806 ? -87.381 39.461 58.573 1.00 90.31 806 SER A CA 1
ATOM 6402 C C . SER A 1 806 ? -85.872 39.220 58.484 1.00 90.31 806 SER A C 1
ATOM 6404 O O . SER A 1 806 ? -85.115 40.118 58.845 1.00 90.31 806 SER A O 1
ATOM 6406 N N . GLU A 1 807 ? -85.431 38.083 57.945 1.00 88.31 807 GLU A N 1
ATOM 6407 C CA . GLU A 1 807 ? -84.010 37.760 57.731 1.00 88.31 807 GLU A CA 1
ATOM 6408 C C . GLU A 1 807 ? -83.370 38.761 56.752 1.00 88.31 807 GLU A C 1
ATOM 6410 O O . GLU A 1 807 ? -82.464 39.498 57.133 1.00 88.31 807 GLU A O 1
ATOM 6415 N N . MET A 1 808 ? -83.964 38.949 55.566 1.00 88.88 808 MET A N 1
ATOM 6416 C CA . MET A 1 808 ? -83.547 39.947 54.562 1.00 88.88 808 MET A CA 1
ATOM 6417 C C . MET A 1 808 ? -83.593 41.410 55.058 1.00 88.88 808 MET A C 1
ATOM 6419 O O . MET A 1 808 ? -83.055 42.308 54.404 1.00 88.88 808 MET A O 1
ATOM 6423 N N . LYS A 1 809 ? -84.277 41.698 56.176 1.00 90.06 809 LYS A N 1
ATOM 6424 C CA . LYS A 1 809 ? -84.213 43.011 56.844 1.00 90.06 809 LYS A CA 1
ATOM 6425 C C . LYS A 1 809 ? -83.028 43.082 57.797 1.00 90.06 809 LYS A C 1
ATOM 6427 O O . LYS A 1 809 ? -82.283 44.050 57.717 1.00 90.06 809 LYS A O 1
ATOM 6432 N N . ALA A 1 810 ? -82.839 42.065 58.638 1.00 84.88 810 ALA A N 1
ATOM 6433 C CA . ALA A 1 810 ? -81.704 41.985 59.552 1.00 84.88 810 ALA A CA 1
ATOM 6434 C C . ALA A 1 810 ? -80.367 42.044 58.795 1.00 84.88 810 ALA A C 1
ATOM 6436 O O . ALA A 1 810 ? -79.523 42.865 59.139 1.00 84.88 810 ALA A O 1
ATOM 6437 N N . GLU A 1 811 ? -80.220 41.280 57.706 1.00 88.94 811 GLU A N 1
ATOM 6438 C CA . GLU A 1 811 ? -79.042 41.329 56.825 1.00 88.94 811 GLU A CA 1
ATOM 6439 C C . GLU A 1 811 ? -78.785 42.738 56.275 1.00 88.94 811 GLU A C 1
ATOM 6441 O O . GLU A 1 811 ? -77.659 43.230 56.281 1.00 88.94 811 GLU A O 1
ATOM 6446 N N . ARG A 1 812 ? -79.833 43.423 55.805 1.00 82.06 812 ARG A N 1
ATOM 6447 C CA . ARG A 1 812 ? -79.705 44.760 55.214 1.00 82.06 812 ARG A CA 1
ATOM 6448 C C . ARG A 1 812 ? -79.367 45.823 56.259 1.00 82.06 812 ARG A C 1
ATOM 6450 O O . ARG A 1 812 ? -78.564 46.711 55.976 1.00 82.06 812 ARG A O 1
ATOM 6457 N N . ASP A 1 813 ? -79.960 45.738 57.442 1.00 87.44 813 ASP A N 1
ATOM 6458 C CA . ASP A 1 813 ? -79.687 46.664 58.538 1.00 87.44 813 ASP A CA 1
ATOM 6459 C C . ASP A 1 813 ? -78.271 46.405 59.117 1.00 87.44 813 ASP A C 1
ATOM 6461 O O . ASP A 1 813 ? -77.558 47.354 59.454 1.00 87.44 813 ASP A O 1
ATOM 6465 N N . GLU A 1 814 ? -77.791 45.152 59.112 1.00 84.38 814 GLU A N 1
ATOM 6466 C CA . GLU A 1 814 ? -76.394 44.813 59.416 1.00 84.38 814 GLU A CA 1
ATOM 6467 C C . GLU A 1 814 ? -75.424 45.360 58.356 1.00 84.38 814 GLU A C 1
ATOM 6469 O O . GLU A 1 814 ? -74.446 46.014 58.715 1.00 84.38 814 GLU A O 1
ATOM 6474 N N . ILE A 1 815 ? -75.709 45.190 57.059 1.00 84.75 815 ILE A N 1
ATOM 6475 C CA . ILE A 1 815 ? -74.908 45.765 55.960 1.00 84.75 815 ILE A CA 1
ATOM 6476 C C . ILE A 1 815 ? -74.830 47.299 56.072 1.00 84.75 815 ILE A C 1
ATOM 6478 O O . ILE A 1 815 ? -73.775 47.883 55.813 1.00 84.75 815 ILE A O 1
ATOM 6482 N N . GLN A 1 816 ? -75.907 47.972 56.496 1.00 80.69 816 GLN A N 1
ATOM 6483 C CA . GLN A 1 816 ? -75.885 49.421 56.727 1.00 80.69 816 GLN A CA 1
ATOM 6484 C C . GLN A 1 816 ? -74.965 49.822 57.891 1.00 80.69 816 GLN A C 1
ATOM 6486 O O . GLN A 1 816 ? -74.210 50.786 57.756 1.00 80.69 816 GLN A O 1
ATOM 6491 N N . GLU A 1 817 ? -74.961 49.085 59.003 1.00 75.94 817 GLU A N 1
ATOM 6492 C CA . GLU A 1 817 ? -74.041 49.345 60.120 1.00 75.94 817 GLU A CA 1
ATOM 6493 C C . GLU A 1 817 ? -72.591 48.926 59.796 1.00 75.94 817 GLU A C 1
ATOM 6495 O O . GLU A 1 817 ? -71.657 49.614 60.209 1.00 75.94 817 GLU A O 1
ATOM 6500 N N . GLN A 1 818 ? -72.368 47.875 58.997 1.00 72.31 818 GLN A N 1
ATOM 6501 C CA . GLN A 1 818 ? -71.041 47.527 58.466 1.00 72.31 818 GLN A CA 1
ATOM 6502 C C . GLN A 1 818 ? -70.482 48.658 57.581 1.00 72.31 818 GLN A C 1
ATOM 6504 O O . GLN A 1 818 ? -69.343 49.083 57.780 1.00 72.31 818 GLN A O 1
ATOM 6509 N N . LEU A 1 819 ? -71.296 49.222 56.678 1.00 70.44 819 LEU A N 1
ATOM 6510 C CA . LEU A 1 819 ? -70.917 50.379 55.856 1.00 70.44 819 LEU A CA 1
ATOM 6511 C C . LEU A 1 819 ? -70.656 51.634 56.710 1.00 70.44 819 LEU A C 1
ATOM 6513 O O . LEU A 1 819 ? -69.706 52.379 56.467 1.00 70.44 819 LEU A O 1
ATOM 6517 N N . ARG A 1 820 ? -71.467 51.864 57.751 1.00 70.50 820 ARG A N 1
ATOM 6518 C CA . ARG A 1 820 ? -71.271 52.984 58.684 1.00 70.50 820 ARG A CA 1
ATOM 6519 C C . ARG A 1 820 ? -69.978 52.839 59.500 1.00 70.50 820 ARG A C 1
ATOM 6521 O O . ARG A 1 820 ? -69.348 53.847 59.815 1.00 70.50 820 ARG A O 1
ATOM 6528 N N . ARG A 1 821 ? -69.561 51.606 59.815 1.00 64.69 821 ARG A N 1
ATOM 6529 C CA . ARG A 1 821 ? -68.272 51.302 60.463 1.00 64.69 821 ARG A CA 1
ATOM 6530 C C . ARG A 1 821 ? -67.090 51.510 59.520 1.00 64.69 821 ARG A C 1
ATOM 6532 O O . ARG A 1 821 ? -66.117 52.133 59.936 1.00 64.69 821 ARG A O 1
ATOM 6539 N N . SER A 1 822 ? -67.175 51.070 58.260 1.00 60.25 822 SER A N 1
ATOM 6540 C CA . SER A 1 822 ? -66.081 51.274 57.294 1.00 60.25 822 SER A CA 1
ATOM 6541 C C . SER A 1 822 ? -65.808 52.759 57.028 1.00 60.25 822 SER A C 1
ATOM 6543 O O . SER A 1 822 ? -64.662 53.153 56.863 1.00 60.25 822 SER A O 1
ATOM 6545 N N . GLN A 1 823 ? -66.839 53.612 57.063 1.00 56.50 823 GLN A N 1
ATOM 6546 C CA . GLN A 1 823 ? -66.693 55.069 56.918 1.00 56.50 823 GLN A CA 1
ATOM 6547 C C . GLN A 1 823 ? -66.145 55.795 58.167 1.00 56.50 823 GLN A C 1
ATOM 6549 O O . GLN A 1 823 ? -66.005 57.016 58.137 1.00 56.50 823 GLN A O 1
ATOM 6554 N N . GLN A 1 824 ? -65.835 55.087 59.261 1.00 51.31 824 GLN A N 1
ATOM 6555 C CA . GLN A 1 824 ? -65.259 55.664 60.488 1.00 51.31 824 GLN A CA 1
ATOM 6556 C C . GLN A 1 824 ? -63.968 54.947 60.932 1.00 51.31 824 GLN A C 1
ATOM 6558 O O . GLN A 1 824 ? -63.703 54.815 62.130 1.00 51.31 824 GLN A O 1
ATOM 6563 N N . HIS A 1 825 ? -63.161 54.469 59.977 1.00 47.03 825 HIS A N 1
ATOM 6564 C CA . HIS A 1 825 ? -61.871 53.826 60.245 1.00 47.03 825 HIS A CA 1
ATOM 6565 C C . HIS A 1 825 ? -60.744 54.329 59.324 1.00 47.03 825 HIS A C 1
ATOM 6567 O O . HIS A 1 825 ? -60.398 53.705 58.325 1.00 47.03 825 HIS A O 1
ATOM 6573 N N . ASP A 1 826 ? -60.056 55.394 59.750 1.00 49.09 826 ASP A N 1
ATOM 6574 C CA . ASP A 1 826 ? -58.806 55.886 59.130 1.00 49.09 826 ASP A CA 1
ATOM 6575 C C . ASP A 1 826 ? -57.637 54.866 59.182 1.00 49.09 826 ASP A C 1
ATOM 6577 O O . ASP A 1 826 ? -56.558 55.084 58.620 1.00 49.09 826 ASP A O 1
ATOM 6581 N N . GLY A 1 827 ? -57.855 53.716 59.833 1.00 52.88 827 GLY A N 1
ATOM 6582 C CA . GLY A 1 827 ? -56.938 52.577 59.890 1.00 52.88 827 GLY A CA 1
ATOM 6583 C C . GLY A 1 827 ? -56.649 51.909 58.540 1.00 52.88 827 GLY A C 1
ATOM 6584 O O . GLY A 1 827 ? -55.684 51.149 58.451 1.00 52.88 827 GLY A O 1
ATOM 6585 N N . ASP A 1 828 ? -57.404 52.214 57.478 1.00 56.94 828 ASP A N 1
ATOM 6586 C CA . ASP A 1 828 ? -57.132 51.690 56.131 1.00 56.94 828 ASP A CA 1
ATOM 6587 C C . ASP A 1 828 ? -55.730 52.065 55.611 1.00 56.94 828 ASP A C 1
ATOM 6589 O O . ASP A 1 828 ? -55.121 51.285 54.879 1.00 56.94 828 ASP A O 1
ATOM 6593 N N . THR A 1 829 ? -55.141 53.178 56.068 1.00 60.47 829 THR A N 1
ATOM 6594 C CA . THR A 1 829 ? -53.736 53.520 55.755 1.00 60.47 829 THR A CA 1
ATOM 6595 C C . THR A 1 829 ? -52.764 52.456 56.287 1.00 60.47 829 THR A C 1
ATOM 6597 O O . THR A 1 829 ? -51.884 51.989 55.562 1.00 60.47 829 THR A O 1
ATOM 6600 N N . PHE A 1 830 ? -52.960 52.011 57.534 1.00 60.97 830 PHE A N 1
ATOM 6601 C CA . PHE A 1 830 ? -52.155 50.947 58.143 1.00 60.97 830 PHE A CA 1
ATOM 6602 C C . PHE A 1 830 ? -52.442 49.581 57.515 1.00 60.97 830 PHE A C 1
ATOM 6604 O O . PHE A 1 830 ? -51.524 48.772 57.376 1.00 60.97 830 PHE A O 1
ATOM 6611 N N . ARG A 1 831 ? -53.686 49.329 57.083 1.00 68.06 831 ARG A N 1
ATOM 6612 C CA . ARG A 1 831 ? -54.020 48.116 56.326 1.00 68.06 831 ARG A CA 1
ATOM 6613 C C . ARG A 1 831 ? -53.284 48.053 54.994 1.00 68.06 831 ARG A C 1
ATOM 6615 O O . ARG A 1 831 ? -52.693 47.023 54.715 1.00 68.06 831 ARG A O 1
ATOM 6622 N N . VAL A 1 832 ? -53.230 49.136 54.218 1.00 69.12 832 VAL A N 1
ATOM 6623 C CA . VAL A 1 832 ? -52.479 49.167 52.947 1.00 69.12 832 VAL A CA 1
ATOM 6624 C C . VAL A 1 832 ? -50.970 48.984 53.172 1.00 69.12 832 VAL A C 1
ATOM 6626 O O . VAL A 1 832 ? -50.304 48.297 52.394 1.00 69.12 832 VAL A O 1
ATOM 6629 N N . ASP A 1 833 ? -50.410 49.537 54.254 1.00 75.81 833 ASP A N 1
ATOM 6630 C CA . ASP A 1 833 ? -49.012 49.289 54.632 1.00 75.81 833 ASP A CA 1
ATOM 6631 C C . ASP A 1 833 ? -48.751 47.816 54.999 1.00 75.81 833 ASP A C 1
ATOM 6633 O O . ASP A 1 833 ? -47.734 47.259 54.564 1.00 75.81 833 ASP A O 1
ATOM 6637 N N . GLN A 1 834 ? -49.669 47.183 55.740 1.00 78.31 834 GLN A N 1
ATOM 6638 C CA . GLN A 1 834 ? -49.621 45.766 56.117 1.00 78.31 834 GLN A CA 1
ATOM 6639 C C . GLN A 1 834 ? -49.817 44.847 54.902 1.00 78.31 834 GLN A C 1
ATOM 6641 O O . GLN A 1 834 ? -48.985 43.981 54.654 1.00 78.31 834 GLN A O 1
ATOM 6646 N N . GLU A 1 835 ? -50.827 45.096 54.068 1.00 81.56 835 GLU A N 1
ATOM 6647 C CA . GLU A 1 835 ? -51.079 44.384 52.809 1.00 81.56 835 GLU A CA 1
ATOM 6648 C C . GLU A 1 835 ? -49.858 44.470 51.876 1.00 81.56 835 GLU A C 1
ATOM 6650 O O . GLU A 1 835 ? -49.493 43.489 51.233 1.00 81.56 835 GLU A O 1
ATOM 6655 N N . ARG A 1 836 ? -49.126 45.594 51.858 1.00 83.19 836 ARG A N 1
ATOM 6656 C CA . ARG A 1 836 ? -47.855 45.713 51.120 1.00 83.19 836 ARG A CA 1
ATOM 6657 C C . ARG A 1 836 ? -46.699 44.934 51.770 1.00 83.19 836 ARG A C 1
ATOM 6659 O O . ARG A 1 836 ? -45.776 44.532 51.059 1.00 83.19 836 ARG A O 1
ATOM 6666 N N . ILE A 1 837 ? -46.700 44.717 53.086 1.00 80.94 837 ILE A N 1
ATOM 6667 C CA . ILE A 1 837 ? -45.758 43.802 53.756 1.00 80.94 837 ILE A CA 1
ATOM 6668 C C . ILE A 1 837 ? -46.119 42.351 53.418 1.00 80.94 837 ILE A C 1
ATOM 6670 O O . ILE A 1 837 ? -45.236 41.590 53.029 1.00 80.94 837 ILE A O 1
ATOM 6674 N N . ASP A 1 838 ? -47.396 41.986 53.440 1.00 88.62 838 ASP A N 1
ATOM 6675 C CA . ASP A 1 838 ? -47.856 40.631 53.128 1.00 88.62 838 ASP A CA 1
ATOM 6676 C C . ASP A 1 838 ? -47.715 40.289 51.638 1.00 88.62 838 ASP A C 1
ATOM 6678 O O . ASP A 1 838 ? -47.332 39.171 51.288 1.00 88.62 838 ASP A O 1
ATOM 6682 N N . LEU A 1 839 ? -47.861 41.266 50.739 1.00 88.12 839 LEU A N 1
ATOM 6683 C CA . LEU A 1 839 ? -47.467 41.137 49.332 1.00 88.12 839 LEU A CA 1
ATOM 6684 C C . LEU A 1 839 ? -45.949 40.961 49.169 1.00 88.12 839 LEU A C 1
ATOM 6686 O O . LEU A 1 839 ? -45.516 40.239 48.276 1.00 88.12 839 LEU A O 1
ATOM 6690 N N . ARG A 1 840 ? -45.113 41.550 50.037 1.00 90.50 840 ARG A N 1
ATOM 6691 C CA . ARG A 1 840 ? -43.658 41.296 50.031 1.00 90.50 840 ARG A CA 1
ATOM 6692 C C . ARG A 1 840 ? -43.321 39.908 50.575 1.00 90.50 840 ARG A C 1
ATOM 6694 O O . ARG A 1 840 ? -42.486 39.237 49.973 1.00 90.50 840 ARG A O 1
ATOM 6701 N N . THR A 1 841 ? -43.959 39.444 51.653 1.00 88.69 841 THR A N 1
ATOM 6702 C CA . THR A 1 841 ? -43.692 38.104 52.210 1.00 88.69 841 THR A CA 1
ATOM 6703 C C . THR A 1 841 ? -44.230 36.994 51.308 1.00 88.69 841 THR A C 1
ATOM 6705 O O . THR A 1 841 ? -43.539 35.999 51.104 1.00 88.69 841 THR A O 1
ATOM 6708 N N . THR A 1 842 ? -45.400 37.163 50.685 1.00 88.88 842 THR A N 1
ATOM 6709 C CA . THR A 1 842 ? -45.905 36.235 49.656 1.00 88.88 842 THR A CA 1
ATOM 6710 C C . THR A 1 842 ? -45.049 36.268 48.394 1.00 88.88 842 THR A C 1
ATOM 6712 O O . THR A 1 842 ? -44.695 35.204 47.896 1.00 88.88 842 THR A O 1
ATOM 6715 N N . LYS A 1 843 ? -44.594 37.440 47.929 1.00 91.94 843 LYS A N 1
ATOM 6716 C CA . LYS A 1 843 ? -43.616 37.536 46.831 1.00 91.94 843 LYS A CA 1
ATOM 6717 C C . LYS A 1 843 ? -42.285 36.860 47.178 1.00 91.94 843 LYS A C 1
ATOM 6719 O O . LYS A 1 843 ? -41.720 36.199 46.318 1.00 91.94 843 LYS A O 1
ATOM 6724 N N . MET A 1 844 ? -41.808 36.944 48.423 1.00 91.44 844 MET A N 1
ATOM 6725 C CA . MET A 1 844 ? -40.634 36.184 48.881 1.00 91.44 844 MET A CA 1
ATOM 6726 C C . MET A 1 844 ? -40.891 34.671 48.922 1.00 91.44 844 MET A C 1
ATOM 6728 O O . MET A 1 844 ? -40.026 33.918 48.484 1.00 91.44 844 MET A O 1
ATOM 6732 N N . LYS A 1 845 ? -42.070 34.223 49.378 1.00 94.31 845 LYS A N 1
ATOM 6733 C CA . LYS A 1 845 ? -42.477 32.804 49.345 1.00 94.31 845 LYS A CA 1
ATOM 6734 C C . LYS A 1 845 ? -42.549 32.270 47.911 1.00 94.31 845 LYS A C 1
ATOM 6736 O O . LYS A 1 845 ? -42.061 31.177 47.648 1.00 94.31 845 LYS A O 1
ATOM 6741 N N . LEU A 1 846 ? -43.086 33.058 46.977 1.00 92.38 846 LEU A N 1
ATOM 6742 C CA . LEU A 1 846 ? -43.105 32.737 45.548 1.00 92.38 846 LEU A CA 1
ATOM 6743 C C . LEU A 1 846 ? -41.695 32.759 44.941 1.00 92.38 846 LEU A C 1
ATOM 6745 O O . LEU A 1 846 ? -41.359 31.864 44.178 1.00 92.38 846 LEU A O 1
ATOM 6749 N N . ASP A 1 847 ? -40.830 33.706 45.316 1.00 93.56 847 ASP A N 1
ATOM 6750 C CA . ASP A 1 847 ? -39.422 33.707 44.900 1.00 93.56 847 ASP A CA 1
ATOM 6751 C C . ASP A 1 847 ? -38.663 32.467 45.423 1.00 93.56 847 ASP A C 1
ATOM 6753 O O . ASP A 1 847 ? -37.760 31.980 44.740 1.00 93.56 847 ASP A O 1
ATOM 6757 N N . SER A 1 848 ? -38.960 31.963 46.630 1.00 91.88 848 SER A N 1
ATOM 6758 C CA . SER A 1 848 ? -38.374 30.711 47.142 1.00 91.88 848 SER A CA 1
ATOM 6759 C C . SER A 1 848 ? -38.980 29.473 46.484 1.00 91.88 848 SER A C 1
ATOM 6761 O O . SER A 1 848 ? -38.241 28.568 46.121 1.00 91.88 848 SER A O 1
ATOM 6763 N N . GLU A 1 849 ? -40.288 29.456 46.236 1.00 93.44 849 GLU A N 1
ATOM 6764 C CA . GLU A 1 849 ? -40.970 28.365 45.530 1.00 93.44 849 GLU A CA 1
ATOM 6765 C C . GLU A 1 849 ? -40.481 28.245 44.079 1.00 93.44 849 GLU A C 1
ATOM 6767 O O . GLU A 1 849 ? -40.196 27.160 43.588 1.00 93.44 849 GLU A O 1
ATOM 6772 N N . VAL A 1 850 ? -40.259 29.375 43.406 1.00 92.44 850 VAL A N 1
ATOM 6773 C CA . VAL A 1 850 ? -39.668 29.433 42.062 1.00 92.44 850 VAL A CA 1
ATOM 6774 C C . VAL A 1 850 ? -38.161 29.111 42.070 1.00 92.44 850 VAL A C 1
ATOM 6776 O O . VAL A 1 850 ? -37.610 28.798 41.015 1.00 92.44 850 VAL A O 1
ATOM 6779 N N . ARG A 1 851 ? -37.474 29.135 43.224 1.00 92.81 851 ARG A N 1
ATOM 6780 C CA . ARG A 1 851 ? -36.137 28.522 43.370 1.00 92.81 851 ARG A CA 1
ATOM 6781 C C . ARG A 1 851 ? -36.245 27.010 43.536 1.00 92.81 851 ARG A C 1
ATOM 6783 O O . ARG A 1 851 ? -35.678 26.314 42.704 1.00 92.81 851 ARG A O 1
ATOM 6790 N N . ARG A 1 852 ? -37.068 26.524 44.474 1.00 93.88 852 ARG A N 1
ATOM 6791 C CA . ARG A 1 852 ? -37.361 25.092 44.674 1.00 93.88 852 ARG A CA 1
ATOM 6792 C C . ARG A 1 852 ? -37.732 24.411 43.355 1.00 93.88 852 ARG A C 1
ATOM 6794 O O . ARG A 1 852 ? -37.083 23.459 42.952 1.00 93.88 852 ARG A O 1
ATOM 6801 N N . LEU A 1 853 ? -38.683 24.973 42.609 1.00 91.56 853 LEU A N 1
ATOM 6802 C CA . LEU A 1 853 ? -39.103 24.453 41.305 1.00 91.56 853 LEU A CA 1
ATOM 6803 C C . LEU A 1 853 ? -38.007 24.531 40.226 1.00 91.56 853 LEU A C 1
ATOM 6805 O O . LEU A 1 853 ? -38.034 23.737 39.291 1.00 91.56 853 LEU A O 1
ATOM 6809 N N . ARG A 1 854 ? -37.036 25.451 40.311 1.00 94.19 854 ARG A N 1
ATOM 6810 C CA . ARG A 1 854 ? -35.869 25.478 39.401 1.00 94.19 854 ARG A CA 1
ATOM 6811 C C . ARG A 1 854 ? -34.807 24.462 39.797 1.00 94.19 854 ARG A C 1
ATOM 6813 O O . ARG A 1 854 ? -34.196 23.875 38.913 1.00 94.19 854 ARG A O 1
ATOM 6820 N N . GLU A 1 855 ? -34.601 24.260 41.090 1.00 94.62 855 GLU A N 1
ATOM 6821 C CA . GLU A 1 855 ? -33.718 23.235 41.646 1.00 94.62 855 GLU A CA 1
ATOM 6822 C C . GLU A 1 855 ? -34.275 21.833 41.352 1.00 94.62 855 GLU A C 1
ATOM 6824 O O . GLU A 1 855 ? -33.519 20.966 40.932 1.00 94.62 855 GLU A O 1
ATOM 6829 N N . GLU A 1 856 ? -35.596 21.650 41.409 1.00 92.94 856 GLU A N 1
ATOM 6830 C CA . GLU A 1 856 ? -36.297 20.426 40.999 1.00 92.94 856 GLU A CA 1
ATOM 6831 C C . GLU A 1 856 ? -36.329 20.231 39.480 1.00 92.94 856 GLU A C 1
ATOM 6833 O O . GLU A 1 856 ? -36.102 19.125 39.010 1.00 92.94 856 GLU A O 1
ATOM 6838 N N . ASN A 1 857 ? -36.523 21.282 38.671 1.00 91.81 857 ASN A N 1
ATOM 6839 C CA . ASN A 1 857 ? -36.339 21.152 37.216 1.00 91.81 857 ASN A CA 1
ATOM 6840 C C . ASN A 1 857 ? -34.878 20.838 36.852 1.00 91.81 857 ASN A C 1
ATOM 6842 O O . ASN A 1 857 ? -34.635 20.159 35.858 1.00 91.81 857 ASN A O 1
ATOM 6846 N N . LYS A 1 858 ? -33.903 21.307 37.643 1.00 95.12 858 LYS A N 1
ATOM 6847 C CA . LYS A 1 858 ? -32.487 20.977 37.460 1.00 95.12 858 LYS A CA 1
ATOM 6848 C C . LYS A 1 858 ? -32.198 19.530 37.865 1.00 95.12 858 LYS A C 1
ATOM 6850 O O . LYS A 1 858 ? -31.591 18.827 37.069 1.00 95.12 858 LYS A O 1
ATOM 6855 N N . SER A 1 859 ? -32.675 19.061 39.019 1.00 93.88 859 SER A N 1
ATOM 6856 C CA . SER A 1 859 ? -32.474 17.670 39.442 1.00 93.88 859 SER A CA 1
ATOM 6857 C C . SER A 1 859 ? -33.243 16.676 38.569 1.00 93.88 859 SER A C 1
ATOM 6859 O O . SER A 1 859 ? -32.706 15.618 38.266 1.00 93.88 859 SER A O 1
ATOM 6861 N N . LEU A 1 860 ? -34.435 17.024 38.072 1.00 91.81 860 LEU A N 1
ATOM 6862 C CA . LEU A 1 860 ? -35.145 16.236 37.058 1.00 91.81 860 LEU A CA 1
ATOM 6863 C C . LEU A 1 860 ? -34.402 16.226 35.715 1.00 91.81 860 LEU A C 1
ATOM 6865 O O . LEU A 1 860 ? -34.359 15.186 35.070 1.00 91.81 860 LEU A O 1
ATOM 6869 N N . ALA A 1 861 ? -33.785 17.335 35.293 1.00 93.19 861 ALA A N 1
ATOM 6870 C CA . ALA A 1 861 ? -32.950 17.355 34.089 1.00 93.19 861 ALA A CA 1
ATOM 6871 C C . ALA A 1 861 ? -31.653 16.542 34.261 1.00 93.19 861 ALA A C 1
ATOM 6873 O O . ALA A 1 861 ? -31.214 15.900 33.312 1.00 93.19 861 ALA A O 1
ATOM 6874 N N . GLU A 1 862 ? -31.069 16.534 35.461 1.00 95.44 862 GLU A N 1
ATOM 6875 C CA . GLU A 1 862 ? -29.906 15.713 35.822 1.00 95.44 862 GLU A CA 1
ATOM 6876 C C . GLU A 1 862 ? -30.277 14.222 35.913 1.00 95.44 862 GLU A C 1
ATOM 6878 O O . GLU A 1 862 ? -29.527 13.386 35.421 1.00 95.44 862 GLU A O 1
ATOM 6883 N N . GLN A 1 863 ? -31.468 13.885 36.423 1.00 93.75 863 GLN A N 1
ATOM 6884 C CA . GLN A 1 863 ? -32.026 12.526 36.385 1.00 93.75 863 GLN A CA 1
ATOM 6885 C C . GLN A 1 863 ? -32.355 12.073 34.957 1.00 93.75 863 GLN A C 1
ATOM 6887 O O . GLN A 1 863 ? -32.064 10.936 34.600 1.00 93.75 863 GLN A O 1
ATOM 6892 N N . CYS A 1 864 ? -32.925 12.945 34.119 1.00 91.06 864 CYS A N 1
ATOM 6893 C CA . CYS A 1 864 ? -33.138 12.640 32.703 1.00 91.06 864 CYS A CA 1
ATOM 6894 C C . CYS A 1 864 ? -31.802 12.382 32.003 1.00 91.06 864 CYS A C 1
ATOM 6896 O O . CYS A 1 864 ? -31.688 11.377 31.322 1.00 91.06 864 CYS A O 1
ATOM 6898 N N . GLN A 1 865 ? -30.776 13.205 32.247 1.00 94.00 865 GLN A N 1
ATOM 6899 C CA . GLN A 1 865 ? -29.435 12.983 31.696 1.00 94.00 865 GLN A CA 1
ATOM 6900 C C . GLN A 1 865 ? -28.804 11.681 32.205 1.00 94.00 865 GLN A C 1
ATOM 6902 O O . GLN A 1 865 ? -28.223 10.959 31.408 1.00 94.00 865 GLN A O 1
ATOM 6907 N N . SER A 1 866 ? -28.955 11.322 33.486 1.00 95.00 866 SER A N 1
ATOM 6908 C CA . SER A 1 866 ? -28.436 10.043 33.996 1.00 95.00 866 SER A CA 1
ATOM 6909 C C . SER A 1 866 ? -29.201 8.826 33.460 1.00 95.00 866 SER A C 1
ATOM 6911 O O . SER A 1 866 ? -28.635 7.742 33.336 1.00 95.00 866 SER A O 1
ATOM 6913 N N . LEU A 1 867 ? -30.491 8.984 33.145 1.00 91.81 867 LEU A N 1
ATOM 6914 C CA . LEU A 1 867 ? -31.290 7.964 32.460 1.00 91.81 867 LEU A CA 1
ATOM 6915 C C . LEU A 1 867 ? -30.937 7.885 30.969 1.00 91.81 867 LEU A C 1
ATOM 6917 O O . LEU A 1 867 ? -30.891 6.792 30.423 1.00 91.81 867 LEU A O 1
ATOM 6921 N N . GLU A 1 868 ? -30.633 9.009 30.320 1.00 95.19 868 GLU A N 1
ATOM 6922 C CA . GLU A 1 868 ? -30.117 9.050 28.949 1.00 95.19 868 GLU A CA 1
ATOM 6923 C C . GLU A 1 868 ? -28.747 8.357 28.869 1.00 95.19 868 GLU A C 1
ATOM 6925 O O . GLU A 1 868 ? -28.602 7.444 28.062 1.00 95.19 868 GLU A O 1
ATOM 6930 N N . THR A 1 869 ? -27.788 8.664 29.756 1.00 95.12 869 THR A N 1
ATOM 6931 C CA . THR A 1 869 ? -26.472 7.996 29.749 1.00 95.12 869 THR A CA 1
ATOM 6932 C C . THR A 1 869 ? -26.558 6.516 30.110 1.00 95.12 869 THR A C 1
ATOM 6934 O O . THR A 1 869 ? -25.887 5.710 29.480 1.00 95.12 869 THR A O 1
ATOM 6937 N N . THR A 1 870 ? -27.396 6.115 31.074 1.00 95.50 870 THR A N 1
ATOM 6938 C CA . THR A 1 870 ? -27.563 4.679 31.378 1.00 95.50 870 THR A CA 1
ATOM 6939 C C . THR A 1 870 ? -28.285 3.931 30.256 1.00 95.50 870 THR A C 1
ATOM 6941 O O . THR A 1 870 ? -27.934 2.789 29.983 1.00 95.50 870 THR A O 1
ATOM 6944 N N . LEU A 1 871 ? -29.221 4.559 29.534 1.00 92.62 871 LEU A N 1
ATOM 6945 C CA . LEU A 1 871 ? -29.792 3.975 28.314 1.00 92.62 871 LEU A CA 1
ATOM 6946 C C . LEU A 1 871 ? -28.769 3.892 27.172 1.00 92.62 871 LEU A C 1
ATOM 6948 O O . LEU A 1 871 ? -28.780 2.905 26.442 1.00 92.62 871 LEU A O 1
ATOM 6952 N N . GLU A 1 872 ? -27.877 4.873 27.019 1.00 94.88 872 GLU A N 1
ATOM 6953 C CA . GLU A 1 872 ? -26.757 4.804 26.069 1.00 94.88 872 GLU A CA 1
ATOM 6954 C C . GLU A 1 872 ? -25.787 3.666 26.439 1.00 94.88 872 GLU A C 1
ATOM 6956 O O . GLU A 1 872 ? -25.461 2.850 25.580 1.00 94.88 872 GLU A O 1
ATOM 6961 N N . GLU A 1 873 ? -25.420 3.517 27.716 1.00 94.44 873 GLU A N 1
ATOM 6962 C CA . GLU A 1 873 ? -24.602 2.397 28.199 1.00 94.44 873 GLU A CA 1
ATOM 6963 C C . GLU A 1 873 ? -25.274 1.028 27.998 1.00 94.44 873 GLU A C 1
ATOM 6965 O O . GLU A 1 873 ? -24.600 0.077 27.613 1.00 94.44 873 GLU A O 1
ATOM 6970 N N . GLU A 1 874 ? -26.577 0.886 28.265 1.00 91.50 874 GLU A N 1
ATOM 6971 C CA . GLU A 1 874 ? -27.308 -0.369 28.020 1.00 91.50 874 GLU A CA 1
ATOM 6972 C C . GLU A 1 874 ? -27.470 -0.664 26.520 1.00 91.50 874 GLU A C 1
ATOM 6974 O O . GLU A 1 874 ? -27.436 -1.827 26.119 1.00 91.50 874 GLU A O 1
ATOM 6979 N N . LEU A 1 875 ? -27.554 0.360 25.663 1.00 91.62 875 LEU A N 1
ATOM 6980 C CA . LEU A 1 875 ? -27.497 0.188 24.207 1.00 91.62 875 LEU A CA 1
ATOM 6981 C C . LEU A 1 875 ? -26.096 -0.222 23.728 1.00 91.62 875 LEU A C 1
ATOM 6983 O O . LEU A 1 875 ? -25.991 -1.067 22.839 1.00 91.62 875 LEU A O 1
ATOM 6987 N N . GLU A 1 876 ? -25.022 0.305 24.322 1.00 94.44 876 GLU A N 1
ATOM 6988 C CA . GLU A 1 876 ? -23.655 -0.154 24.047 1.00 94.44 876 GLU A CA 1
ATOM 6989 C C . GLU A 1 876 ? -23.422 -1.584 24.557 1.00 94.44 876 GLU A C 1
ATOM 6991 O O . GLU A 1 876 ? -22.867 -2.406 23.828 1.00 94.44 876 GLU A O 1
ATOM 6996 N N . LYS A 1 877 ? -23.886 -1.933 25.765 1.00 93.06 877 LYS A N 1
ATOM 6997 C CA . LYS A 1 877 ? -23.854 -3.312 26.291 1.00 93.06 877 LYS A CA 1
ATOM 6998 C C . LYS A 1 877 ? -24.614 -4.261 25.360 1.00 93.06 877 LYS A C 1
ATOM 7000 O O . LYS A 1 877 ? -24.044 -5.265 24.940 1.00 93.06 877 LYS A O 1
ATOM 7005 N N . ALA A 1 878 ? -25.832 -3.907 24.945 1.00 92.62 878 ALA A N 1
ATOM 7006 C CA . ALA A 1 878 ? -26.620 -4.693 23.998 1.00 92.62 878 ALA A CA 1
ATOM 7007 C C . ALA A 1 878 ? -25.930 -4.840 22.629 1.00 92.62 878 ALA A C 1
ATOM 7009 O O . ALA A 1 878 ? -25.895 -5.940 22.087 1.00 92.62 878 ALA A O 1
ATOM 7010 N N . ALA A 1 879 ? -25.319 -3.782 22.085 1.00 91.81 879 ALA A N 1
ATOM 7011 C CA . ALA A 1 879 ? -24.567 -3.856 20.829 1.00 91.81 879 ALA A CA 1
ATOM 7012 C C . ALA A 1 879 ? -23.312 -4.744 20.945 1.00 91.81 879 ALA A C 1
ATOM 7014 O O . ALA A 1 879 ? -23.011 -5.521 20.036 1.00 91.81 879 ALA A O 1
ATOM 7015 N N . ASN A 1 880 ? -22.607 -4.682 22.078 1.00 93.69 880 ASN A N 1
ATOM 7016 C CA . ASN A 1 880 ? -21.478 -5.562 22.380 1.00 93.69 880 ASN A CA 1
ATOM 7017 C C . ASN A 1 880 ? -21.926 -7.024 22.557 1.00 93.69 880 ASN A C 1
ATOM 7019 O O . ASN A 1 880 ? -21.235 -7.935 22.098 1.00 93.69 880 ASN A O 1
ATOM 7023 N N . GLU A 1 881 ? -23.092 -7.276 23.161 1.00 92.00 881 GLU A N 1
ATOM 7024 C CA . GLU A 1 881 ? -23.684 -8.614 23.240 1.00 92.00 881 GLU A CA 1
ATOM 7025 C C . GLU A 1 881 ? -24.180 -9.123 21.882 1.00 92.00 881 GLU A C 1
ATOM 7027 O O . GLU A 1 881 ? -23.953 -10.292 21.572 1.00 92.00 881 GLU A O 1
ATOM 7032 N N . GLU A 1 882 ? -24.778 -8.278 21.037 1.00 92.31 882 GLU A N 1
ATOM 7033 C CA . GLU A 1 882 ? -25.128 -8.622 19.654 1.00 92.31 882 GLU A CA 1
ATOM 7034 C C . GLU A 1 882 ? -23.882 -8.936 18.819 1.00 92.31 882 GLU A C 1
ATOM 7036 O O . GLU A 1 882 ? -23.896 -9.893 18.039 1.00 92.31 882 GLU A O 1
ATOM 7041 N N . GLU A 1 883 ? -22.774 -8.204 18.991 1.00 92.06 883 GLU A N 1
ATOM 7042 C CA . GLU A 1 883 ? -21.520 -8.571 18.338 1.00 92.06 883 GLU A CA 1
ATOM 7043 C C . GLU A 1 883 ? -20.943 -9.871 18.919 1.00 92.06 883 GLU A C 1
ATOM 7045 O O . GLU A 1 883 ? -20.565 -10.747 18.137 1.00 92.06 883 GLU A O 1
ATOM 7050 N N . ARG A 1 884 ? -20.931 -10.061 20.245 1.00 93.94 884 ARG A N 1
ATOM 7051 C CA . ARG A 1 884 ? -20.467 -11.300 20.895 1.00 93.94 884 ARG A CA 1
ATOM 7052 C C . ARG A 1 884 ? -21.269 -12.511 20.416 1.00 93.94 884 ARG A C 1
ATOM 7054 O O . ARG A 1 884 ? -20.682 -13.505 19.995 1.00 93.94 884 ARG A O 1
ATOM 7061 N N . LEU A 1 885 ? -22.598 -12.414 20.410 1.00 89.38 885 LEU A N 1
ATOM 7062 C CA . LEU A 1 885 ? -23.512 -13.424 19.873 1.00 89.38 885 LEU A CA 1
ATOM 7063 C C . LEU A 1 885 ? -23.341 -13.579 18.360 1.00 89.38 885 LEU A C 1
ATOM 7065 O O . LEU A 1 885 ? -23.408 -14.690 17.852 1.00 89.38 885 LEU A O 1
ATOM 7069 N N . GLY A 1 886 ? -23.052 -12.509 17.622 1.00 91.19 886 GLY A N 1
ATOM 7070 C CA . GLY A 1 886 ? -22.718 -12.566 16.201 1.00 91.19 886 GLY A CA 1
ATOM 7071 C C . GLY A 1 886 ? -21.398 -13.294 15.929 1.00 91.19 886 GLY A C 1
ATOM 7072 O O . GLY A 1 886 ? -21.292 -14.049 14.963 1.00 91.19 886 GLY A O 1
ATOM 7073 N N . GLN A 1 887 ? -20.379 -13.108 16.769 1.00 91.81 887 GLN A N 1
ATOM 7074 C CA . GLN A 1 887 ? -19.111 -13.840 16.723 1.00 91.81 887 GLN A CA 1
ATOM 7075 C C . GLN A 1 887 ? -19.315 -15.305 17.133 1.00 91.81 887 GLN A C 1
ATOM 7077 O O . GLN A 1 887 ? -18.819 -16.194 16.444 1.00 91.81 887 GLN A O 1
ATOM 7082 N N . GLU A 1 888 ? -20.120 -15.575 18.161 1.00 89.50 888 GLU A N 1
ATOM 7083 C CA . GLU A 1 888 ? -20.506 -16.922 18.586 1.00 89.50 888 GLU A CA 1
ATOM 7084 C C . GLU A 1 888 ? -21.335 -17.643 17.512 1.00 89.50 888 GLU A C 1
ATOM 7086 O O . GLU A 1 888 ? -21.048 -18.790 17.193 1.00 89.50 888 GLU A O 1
ATOM 7091 N N . VAL A 1 889 ? -22.271 -16.970 16.839 1.00 89.44 889 VAL A N 1
ATOM 7092 C CA . VAL A 1 889 ? -23.021 -17.507 15.691 1.00 89.44 889 VAL A CA 1
ATOM 7093 C C . VAL A 1 889 ? -22.101 -17.758 14.497 1.00 89.44 889 VAL A C 1
ATOM 7095 O O . VAL A 1 889 ? -22.237 -18.794 13.850 1.00 89.44 889 VAL A O 1
ATOM 7098 N N . ARG A 1 890 ? -21.121 -16.889 14.209 1.00 88.88 890 ARG A N 1
ATOM 7099 C CA . ARG A 1 890 ? -20.085 -17.159 13.188 1.00 88.88 890 ARG A CA 1
ATOM 7100 C C . ARG A 1 890 ? -19.195 -18.341 13.588 1.00 88.88 890 ARG A C 1
ATOM 7102 O O . ARG A 1 890 ? -18.829 -19.140 12.726 1.00 88.88 890 ARG A O 1
ATOM 7109 N N . HIS A 1 891 ? -18.875 -18.498 14.873 1.00 87.50 891 HIS A N 1
ATOM 7110 C CA . HIS A 1 891 ? -18.111 -19.637 15.377 1.00 87.50 891 HIS A CA 1
ATOM 7111 C C . HIS A 1 891 ? -18.923 -20.933 15.327 1.00 87.50 891 HIS A C 1
ATOM 7113 O O . HIS A 1 891 ? -18.416 -21.935 14.844 1.00 87.50 891 HIS A O 1
ATOM 7119 N N . LEU A 1 892 ? -20.198 -20.915 15.709 1.00 79.56 892 LEU A N 1
ATOM 7120 C CA . LEU A 1 892 ? -21.128 -22.034 15.568 1.00 79.56 892 LEU A CA 1
ATOM 7121 C C . LEU A 1 892 ? -21.409 -22.357 14.097 1.00 79.56 892 LEU A C 1
ATOM 7123 O O . LEU A 1 892 ? -21.580 -23.521 13.762 1.00 79.56 892 LEU A O 1
ATOM 7127 N N . GLN A 1 893 ? -21.395 -21.377 13.189 1.00 82.88 893 GLN A N 1
ATOM 7128 C CA . GLN A 1 893 ? -21.438 -21.622 11.744 1.00 82.88 893 GLN A CA 1
ATOM 7129 C C . GLN A 1 893 ? -20.129 -22.231 11.223 1.00 82.88 893 GLN A C 1
ATOM 7131 O O . GLN A 1 893 ? -20.191 -23.113 10.372 1.00 82.88 893 GLN A O 1
ATOM 7136 N N . SER A 1 894 ? -18.955 -21.838 11.734 1.00 75.81 894 SER A N 1
ATOM 7137 C CA . SER A 1 894 ? -17.676 -22.456 11.346 1.00 75.81 894 SER A CA 1
ATOM 7138 C C . SER A 1 894 ? -17.503 -23.855 11.946 1.00 75.81 894 SER A C 1
ATOM 7140 O O . SER A 1 894 ? -17.068 -24.772 11.248 1.00 75.81 894 SER A O 1
ATOM 7142 N N . LEU A 1 895 ? -17.943 -24.059 13.190 1.00 78.88 895 LEU A N 1
ATOM 7143 C CA . LEU A 1 895 ? -18.096 -25.361 13.831 1.00 78.88 895 LEU A CA 1
ATOM 7144 C C . LEU A 1 895 ? -19.104 -26.216 13.081 1.00 78.88 895 LEU A C 1
ATOM 7146 O O . LEU A 1 895 ? -18.776 -27.363 12.831 1.00 78.88 895 LEU A O 1
ATOM 7150 N N . ARG A 1 896 ? -20.249 -25.680 12.633 1.00 74.12 896 ARG A N 1
ATOM 7151 C CA . ARG A 1 896 ? -21.201 -26.435 11.805 1.00 74.12 896 ARG A CA 1
ATOM 7152 C C . ARG A 1 896 ? -20.722 -26.639 10.369 1.00 74.12 896 ARG A C 1
ATOM 7154 O O . ARG A 1 896 ? -21.172 -27.566 9.717 1.00 74.12 896 ARG A O 1
ATOM 7161 N N . LEU A 1 897 ? -19.783 -25.845 9.854 1.00 71.00 897 LEU A N 1
ATOM 7162 C CA . LEU A 1 897 ? -19.106 -26.162 8.592 1.00 71.00 897 LEU A CA 1
ATOM 7163 C C . LEU A 1 897 ? -18.145 -27.341 8.784 1.00 71.00 897 LEU A C 1
ATOM 7165 O O . LEU A 1 897 ? -18.182 -28.286 8.000 1.00 71.00 897 LEU A O 1
ATOM 7169 N N . ARG A 1 898 ? -17.340 -27.327 9.855 1.00 68.19 898 ARG A N 1
ATOM 7170 C CA . ARG A 1 898 ? -16.425 -28.426 10.216 1.00 68.19 898 ARG A CA 1
ATOM 7171 C C . ARG A 1 898 ? -17.179 -29.689 10.645 1.00 68.19 898 ARG A C 1
ATOM 7173 O O . ARG A 1 898 ? -16.771 -30.780 10.268 1.00 68.19 898 ARG A O 1
ATOM 7180 N N . SER A 1 899 ? -18.297 -29.554 11.353 1.00 69.38 899 SER A N 1
ATOM 7181 C CA . SER A 1 899 ? -19.178 -30.672 11.673 1.00 69.38 899 SER A CA 1
ATOM 7182 C C . SER A 1 899 ? -19.916 -31.121 10.422 1.00 69.38 899 SER A C 1
ATOM 7184 O O . SER A 1 899 ? -19.916 -32.303 10.158 1.00 69.38 899 SER A O 1
ATOM 7186 N N . SER A 1 900 ? -20.385 -30.240 9.529 1.00 66.56 900 SER A N 1
ATOM 7187 C CA . SER A 1 900 ? -20.971 -30.692 8.257 1.00 66.56 900 SER A CA 1
ATOM 7188 C C . SER A 1 900 ? -19.990 -31.479 7.381 1.00 66.56 900 SER A C 1
ATOM 7190 O O . SER A 1 900 ? -20.442 -32.277 6.567 1.00 66.56 900 SER A O 1
ATOM 7192 N N . THR A 1 901 ? -18.665 -31.329 7.537 1.00 67.31 901 THR A N 1
ATOM 7193 C CA . THR A 1 901 ? -17.702 -32.216 6.863 1.00 67.31 901 THR A CA 1
ATOM 7194 C C . THR A 1 901 ? -17.463 -33.525 7.616 1.00 67.31 901 THR A C 1
ATOM 7196 O O . THR A 1 901 ? -17.337 -34.546 6.938 1.00 67.31 901 THR A O 1
ATOM 7199 N N . THR A 1 902 ? -17.480 -33.561 8.957 1.00 70.75 902 THR A N 1
ATOM 7200 C CA . THR A 1 902 ? -17.449 -34.832 9.714 1.00 70.75 902 THR A CA 1
ATOM 7201 C C . THR A 1 902 ? -18.778 -35.576 9.615 1.00 70.75 902 THR A C 1
ATOM 7203 O O . THR A 1 902 ? -18.778 -36.703 9.153 1.00 70.75 902 THR A O 1
ATOM 7206 N N . GLU A 1 903 ? -19.913 -34.934 9.884 1.00 67.56 903 GLU A N 1
ATOM 7207 C CA . GLU A 1 903 ? -21.277 -35.400 9.611 1.00 67.56 903 GLU A CA 1
ATOM 7208 C C . GLU A 1 903 ? -21.447 -35.833 8.152 1.00 67.56 903 GLU A C 1
ATOM 7210 O O . GLU A 1 903 ? -22.078 -36.845 7.911 1.00 67.56 903 GLU A O 1
ATOM 7215 N N . SER A 1 904 ? -20.884 -35.146 7.147 1.00 72.00 904 SER A N 1
ATOM 7216 C CA . SER A 1 904 ? -20.952 -35.632 5.754 1.00 72.00 904 SER A CA 1
ATOM 7217 C C . SER A 1 904 ? -20.096 -36.882 5.537 1.00 72.00 904 SER A C 1
ATOM 7219 O O . SER A 1 904 ? -20.499 -37.763 4.780 1.00 72.00 904 SER A O 1
ATOM 7221 N N . GLN A 1 905 ? -18.955 -37.025 6.219 1.00 74.94 905 GLN A N 1
ATOM 7222 C CA . GLN A 1 905 ? -18.162 -38.260 6.196 1.00 74.94 905 GLN A CA 1
ATOM 7223 C C . GLN A 1 905 ? -18.849 -39.400 6.961 1.00 74.94 905 GLN A C 1
ATOM 7225 O O . GLN A 1 905 ? -18.895 -40.514 6.450 1.00 74.94 905 GLN A O 1
ATOM 7230 N N . GLU A 1 906 ? -19.453 -39.126 8.114 1.00 76.62 906 GLU A N 1
ATOM 7231 C CA . GLU A 1 906 ? -20.233 -40.051 8.940 1.00 76.62 906 GLU A CA 1
ATOM 7232 C C . GLU A 1 906 ? -21.560 -40.425 8.284 1.00 76.62 906 GLU A C 1
ATOM 7234 O O . GLU A 1 906 ? -21.970 -41.570 8.372 1.00 76.62 906 GLU A O 1
ATOM 7239 N N . LEU A 1 907 ? -22.203 -39.517 7.552 1.00 74.81 907 LEU A N 1
ATOM 7240 C CA . LEU A 1 907 ? -23.431 -39.753 6.794 1.00 74.81 907 LEU A CA 1
ATOM 7241 C C . LEU A 1 907 ? -23.121 -40.396 5.437 1.00 74.81 907 LEU A C 1
ATOM 7243 O O . LEU A 1 907 ? -23.935 -41.159 4.925 1.00 74.81 907 LEU A O 1
ATOM 7247 N N . GLN A 1 908 ? -21.927 -40.196 4.868 1.00 76.81 908 GLN A N 1
ATOM 7248 C CA . GLN A 1 908 ? -21.410 -41.060 3.801 1.00 76.81 908 GLN A CA 1
ATOM 7249 C C . GLN A 1 908 ? -21.038 -42.450 4.320 1.00 76.81 908 GLN A C 1
ATOM 7251 O O . GLN A 1 908 ? -21.307 -43.419 3.618 1.00 76.81 908 GLN A O 1
ATOM 7256 N N . ALA A 1 909 ? -20.461 -42.570 5.518 1.00 79.94 909 ALA A N 1
ATOM 7257 C CA . ALA A 1 909 ? -20.169 -43.848 6.158 1.00 79.94 909 ALA A CA 1
ATOM 7258 C C . ALA A 1 909 ? -21.466 -44.574 6.528 1.00 79.94 909 ALA A C 1
ATOM 7260 O O . ALA A 1 909 ? -21.609 -45.737 6.182 1.00 79.94 909 ALA A O 1
ATOM 7261 N N . ALA A 1 910 ? -22.457 -43.876 7.080 1.00 78.56 910 ALA A N 1
ATOM 7262 C CA . ALA A 1 910 ? -23.799 -44.379 7.331 1.00 78.56 910 ALA A CA 1
ATOM 7263 C C . ALA A 1 910 ? -24.501 -44.739 6.022 1.00 78.56 910 ALA A C 1
ATOM 7265 O O . ALA A 1 910 ? -25.104 -45.789 5.940 1.00 78.56 910 ALA A O 1
ATOM 7266 N N . ARG A 1 911 ? -24.358 -43.967 4.936 1.00 82.44 911 ARG A N 1
ATOM 7267 C CA . ARG A 1 911 ? -24.831 -44.375 3.596 1.00 82.44 911 ARG A CA 1
ATOM 7268 C C . ARG A 1 911 ? -23.996 -45.498 2.956 1.00 82.44 911 ARG A C 1
ATOM 7270 O O . ARG A 1 911 ? -24.397 -46.007 1.911 1.00 82.44 911 ARG A O 1
ATOM 7277 N N . ARG A 1 912 ? -22.837 -45.875 3.505 1.00 81.19 912 ARG A N 1
ATOM 7278 C CA . ARG A 1 912 ? -22.096 -47.087 3.109 1.00 81.19 912 ARG A CA 1
ATOM 7279 C C . ARG A 1 912 ? -22.586 -48.266 3.939 1.00 81.19 912 ARG A C 1
ATOM 7281 O O . ARG A 1 912 ? -23.092 -49.202 3.347 1.00 81.19 912 ARG A O 1
ATOM 7288 N N . THR A 1 913 ? -22.600 -48.162 5.268 1.00 84.88 913 THR A N 1
ATOM 7289 C CA . THR A 1 913 ? -23.140 -49.205 6.151 1.00 84.88 913 THR A CA 1
ATOM 7290 C C . THR A 1 913 ? -24.621 -49.465 5.907 1.00 84.88 913 THR A C 1
ATOM 7292 O O . THR A 1 913 ? -25.003 -50.619 5.936 1.00 84.88 913 THR A O 1
ATOM 7295 N N . ILE A 1 914 ? -25.438 -48.459 5.578 1.00 82.75 914 ILE A N 1
ATOM 7296 C CA . ILE A 1 914 ? -26.818 -48.642 5.107 1.00 82.75 914 ILE A CA 1
ATOM 7297 C C . ILE A 1 914 ? -26.821 -49.422 3.797 1.00 82.75 914 ILE A C 1
ATOM 7299 O O . ILE A 1 914 ? -27.526 -50.407 3.746 1.00 82.75 914 ILE A O 1
ATOM 7303 N N . ARG A 1 915 ? -25.983 -49.119 2.796 1.00 85.19 915 ARG A N 1
ATOM 7304 C CA . ARG A 1 915 ? -25.908 -49.933 1.559 1.00 85.19 915 ARG A CA 1
ATOM 7305 C C . ARG A 1 915 ? -25.344 -51.337 1.761 1.00 85.19 915 ARG A C 1
ATOM 7307 O O . ARG A 1 915 ? -25.663 -52.245 1.002 1.00 85.19 915 ARG A O 1
ATOM 7314 N N . ASP A 1 916 ? -24.501 -51.525 2.767 1.00 85.81 916 ASP A N 1
ATOM 7315 C CA . ASP A 1 916 ? -23.942 -52.823 3.142 1.00 85.81 916 ASP A CA 1
ATOM 7316 C C . ASP A 1 916 ? -24.908 -53.612 4.052 1.00 85.81 916 ASP A C 1
ATOM 7318 O O . ASP A 1 916 ? -24.840 -54.838 4.103 1.00 85.81 916 ASP A O 1
ATOM 7322 N N . LEU A 1 917 ? -25.838 -52.927 4.730 1.00 83.31 917 LEU A N 1
ATOM 7323 C CA . LEU A 1 917 ? -26.982 -53.492 5.447 1.00 83.31 917 LEU A CA 1
ATOM 7324 C C . LEU A 1 917 ? -28.148 -53.780 4.498 1.00 83.31 917 LEU A C 1
ATOM 7326 O O . LEU A 1 917 ? -28.742 -54.833 4.635 1.00 83.31 917 LEU A O 1
ATOM 7330 N N . GLU A 1 918 ? -28.425 -52.917 3.522 1.00 87.62 918 GLU A N 1
ATOM 7331 C CA . GLU A 1 918 ? -29.361 -53.121 2.411 1.00 87.62 918 GLU A CA 1
ATOM 7332 C C . GLU A 1 918 ? -28.907 -54.338 1.610 1.00 87.62 918 GLU A C 1
ATOM 7334 O O . GLU A 1 918 ? -29.669 -55.287 1.523 1.00 87.62 918 GLU A O 1
ATOM 7339 N N . ARG A 1 919 ? -27.636 -54.415 1.175 1.00 83.50 919 ARG A N 1
ATOM 7340 C CA . ARG A 1 919 ? -27.109 -55.638 0.543 1.00 83.50 919 ARG A CA 1
ATOM 7341 C C . ARG A 1 919 ? -27.148 -56.859 1.459 1.00 83.50 919 ARG A C 1
ATOM 7343 O O . ARG A 1 919 ? -27.461 -57.938 0.984 1.00 83.50 919 ARG A O 1
ATOM 7350 N N . ARG A 1 920 ? -26.898 -56.722 2.768 1.00 83.25 920 ARG A N 1
ATOM 7351 C CA . ARG A 1 920 ? -27.091 -57.840 3.714 1.00 83.25 920 ARG A CA 1
ATOM 7352 C C . ARG A 1 920 ? -28.556 -58.236 3.876 1.00 83.25 920 ARG A C 1
ATOM 7354 O O . ARG A 1 920 ? -28.817 -59.402 4.129 1.00 83.25 920 ARG A O 1
ATOM 7361 N N . ILE A 1 921 ? -29.493 -57.299 3.776 1.00 77.00 921 ILE A N 1
ATOM 7362 C CA . ILE A 1 921 ? -30.932 -57.556 3.816 1.00 77.00 921 ILE A CA 1
ATOM 7363 C C . ILE A 1 921 ? -31.351 -58.222 2.509 1.00 77.00 921 ILE A C 1
ATOM 7365 O O . ILE A 1 921 ? -31.988 -59.256 2.589 1.00 77.00 921 ILE A O 1
ATOM 7369 N N . GLU A 1 922 ? -30.894 -57.756 1.345 1.00 82.31 922 GLU A N 1
ATOM 7370 C CA . GLU A 1 922 ? -31.053 -58.445 0.058 1.00 82.31 922 GLU A CA 1
ATOM 7371 C C . GLU A 1 922 ? -30.448 -59.863 0.112 1.00 82.31 922 GLU A C 1
ATOM 7373 O O . GLU A 1 922 ? -31.113 -60.819 -0.273 1.00 82.31 922 GLU A O 1
ATOM 7378 N N . ASP A 1 923 ? -29.247 -60.046 0.674 1.00 81.00 923 ASP A N 1
ATOM 7379 C CA . ASP A 1 923 ? -28.627 -61.362 0.895 1.00 81.00 923 ASP A CA 1
ATOM 7380 C C . ASP A 1 923 ? -29.456 -62.231 1.862 1.00 81.00 923 ASP A C 1
ATOM 7382 O O . ASP A 1 923 ? -29.603 -63.433 1.636 1.00 81.00 923 ASP A O 1
ATOM 7386 N N . TYR A 1 924 ? -30.018 -61.659 2.935 1.00 70.38 924 TYR A N 1
ATOM 7387 C CA . TYR A 1 924 ? -30.874 -62.375 3.889 1.00 70.38 924 TYR A CA 1
ATOM 7388 C C . TYR A 1 924 ? -32.271 -62.671 3.329 1.00 70.38 924 TYR A C 1
ATOM 7390 O O . TYR A 1 924 ? -32.834 -63.712 3.659 1.00 70.38 924 TYR A O 1
ATOM 7398 N N . GLU A 1 925 ? -32.820 -61.818 2.469 1.00 77.38 925 GLU A N 1
ATOM 7399 C CA . GLU A 1 925 ? -34.090 -61.997 1.765 1.00 77.38 925 GLU A CA 1
ATOM 7400 C C . GLU A 1 925 ? -33.937 -63.022 0.641 1.00 77.38 925 GLU A C 1
ATOM 7402 O O . GLU A 1 925 ? -34.777 -63.906 0.511 1.00 77.38 925 GLU A O 1
ATOM 7407 N N . VAL A 1 926 ? -32.817 -63.018 -0.088 1.00 70.81 926 VAL A N 1
ATOM 7408 C CA . VAL A 1 926 ? -32.431 -64.090 -1.018 1.00 70.81 926 VAL A CA 1
ATOM 7409 C C . VAL A 1 926 ? -32.149 -65.392 -0.260 1.00 70.81 926 VAL A C 1
ATOM 7411 O O . VAL A 1 926 ? -32.566 -66.461 -0.713 1.00 70.81 926 VAL A O 1
ATOM 7414 N N . ALA A 1 927 ? -31.525 -65.347 0.922 1.00 64.19 927 ALA A N 1
ATOM 7415 C CA . ALA A 1 927 ? -31.343 -66.519 1.784 1.00 64.19 927 ALA A CA 1
ATOM 7416 C C . ALA A 1 927 ? -32.660 -67.021 2.405 1.00 64.19 927 ALA A C 1
ATOM 7418 O O . ALA A 1 927 ? -32.782 -68.216 2.675 1.00 64.19 927 ALA A O 1
ATOM 7419 N N . ALA A 1 928 ? -33.645 -66.147 2.627 1.00 57.94 928 ALA A N 1
ATOM 7420 C CA . ALA A 1 928 ? -34.979 -66.506 3.100 1.00 57.94 928 ALA A CA 1
ATOM 7421 C C . ALA A 1 928 ? -35.845 -67.063 1.964 1.00 57.94 928 ALA A C 1
ATOM 7423 O O . ALA A 1 928 ? -36.507 -68.077 2.160 1.00 57.94 928 ALA A O 1
ATOM 7424 N N . ALA A 1 929 ? -35.786 -66.460 0.773 1.00 58.91 929 ALA A N 1
ATOM 7425 C CA . ALA A 1 929 ? -36.465 -66.918 -0.432 1.00 58.91 929 ALA A CA 1
ATOM 7426 C C . ALA A 1 929 ? -35.920 -68.275 -0.899 1.00 58.91 929 ALA A C 1
ATOM 7428 O O . ALA A 1 929 ? -36.695 -69.197 -1.128 1.00 58.91 929 ALA A O 1
ATOM 7429 N N . THR A 1 930 ? -34.597 -68.464 -0.958 1.00 59.16 930 THR A N 1
ATOM 7430 C CA . THR A 1 930 ? -34.012 -69.788 -1.252 1.00 59.16 930 THR A CA 1
ATOM 7431 C C . THR A 1 930 ? -34.389 -70.825 -0.193 1.00 59.16 930 THR A C 1
ATOM 7433 O O . THR A 1 930 ? -34.789 -71.926 -0.559 1.00 59.16 930 THR A O 1
ATOM 7436 N N . ALA A 1 931 ? -34.401 -70.452 1.091 1.00 52.25 931 ALA A N 1
ATOM 7437 C CA . ALA A 1 931 ? -34.867 -71.300 2.194 1.00 52.25 931 ALA A CA 1
ATOM 7438 C C . ALA A 1 931 ? -36.409 -71.348 2.366 1.00 52.25 931 ALA A C 1
ATOM 7440 O O . ALA A 1 931 ? -36.900 -71.732 3.437 1.00 52.25 931 ALA A O 1
ATOM 7441 N N . ALA A 1 932 ? -37.161 -70.926 1.342 1.00 48.03 932 ALA A N 1
ATOM 7442 C CA . ALA A 1 932 ? -38.620 -71.022 1.223 1.00 48.03 932 ALA A CA 1
ATOM 7443 C C . ALA A 1 932 ? -39.090 -71.575 -0.144 1.00 48.03 932 ALA A C 1
ATOM 7445 O O . ALA A 1 932 ? -40.264 -71.902 -0.294 1.00 48.03 932 ALA A O 1
ATOM 7446 N N . VAL A 1 933 ? -38.193 -71.682 -1.134 1.00 45.53 933 VAL A N 1
ATOM 7447 C CA . VAL A 1 933 ? -38.475 -72.159 -2.505 1.00 45.53 933 VAL A CA 1
ATOM 7448 C C . VAL A 1 933 ? -38.016 -73.613 -2.726 1.00 45.53 933 VAL A C 1
ATOM 7450 O O . VAL A 1 933 ? -38.335 -74.208 -3.755 1.00 45.53 933 VAL A O 1
ATOM 7453 N N . LEU A 1 934 ? -37.345 -74.229 -1.746 1.00 34.41 934 LEU A N 1
ATOM 7454 C CA . LEU A 1 934 ? -37.126 -75.679 -1.685 1.00 34.41 934 LEU A CA 1
ATOM 7455 C C . LEU A 1 934 ? -37.823 -76.303 -0.452 1.00 34.41 934 LEU A C 1
ATOM 7457 O O . LEU A 1 934 ? -38.061 -75.595 0.532 1.00 34.41 934 LEU A O 1
ATOM 7461 N N . PRO A 1 935 ? -38.276 -77.578 -0.524 1.00 42.16 935 PRO A N 1
ATOM 7462 C CA . PRO A 1 935 ? -39.367 -78.051 0.331 1.00 42.16 935 PRO A CA 1
ATOM 7463 C C . PRO A 1 935 ? -38.894 -78.984 1.466 1.00 42.16 935 PRO A C 1
ATOM 7465 O O . PRO A 1 935 ? -38.136 -79.925 1.212 1.00 42.16 935 PRO A O 1
ATOM 7468 N N . PRO A 1 936 ? -39.392 -78.817 2.706 1.00 39.38 936 PRO A N 1
ATOM 7469 C CA . PRO A 1 936 ? -39.047 -79.697 3.819 1.00 39.38 936 PRO A CA 1
ATOM 7470 C C . PRO A 1 936 ? -39.762 -81.052 3.706 1.00 39.38 936 PRO A C 1
ATOM 7472 O O . PRO A 1 936 ? -40.983 -81.112 3.571 1.00 39.38 936 PRO A O 1
ATOM 7475 N N . SER A 1 937 ? -39.011 -82.149 3.829 1.00 32.94 937 SER A N 1
ATOM 7476 C CA . SER A 1 937 ? -39.554 -83.512 3.847 1.00 32.94 937 SER A CA 1
ATOM 7477 C C . SER A 1 937 ? -39.023 -84.313 5.034 1.00 32.94 937 SER A C 1
ATOM 7479 O O . SER A 1 937 ? -37.815 -84.456 5.190 1.00 32.94 937 SER A O 1
ATOM 7481 N N . ALA A 1 938 ? -39.961 -84.865 5.807 1.00 33.97 938 ALA A N 1
ATOM 7482 C CA . ALA A 1 938 ? -39.836 -86.000 6.725 1.00 33.97 938 ALA A CA 1
ATOM 7483 C C . ALA A 1 938 ? -38.550 -86.124 7.575 1.00 33.97 938 ALA A C 1
ATOM 7485 O O . ALA A 1 938 ? -37.561 -86.731 7.168 1.00 33.97 938 ALA A O 1
ATOM 7486 N N . ASN A 1 939 ? -38.658 -85.732 8.846 1.00 34.50 939 ASN A N 1
ATOM 7487 C CA . ASN A 1 939 ? -38.645 -86.729 9.922 1.00 34.50 939 ASN A CA 1
ATOM 7488 C C . ASN A 1 939 ? -39.326 -86.177 11.182 1.00 34.50 939 ASN A C 1
ATOM 7490 O O . ASN A 1 939 ? -39.190 -84.999 11.497 1.00 34.50 939 ASN A O 1
ATOM 7494 N N . ALA A 1 940 ? -40.034 -87.049 11.896 1.00 31.92 940 ALA A N 1
ATOM 7495 C CA . ALA A 1 940 ? -40.538 -86.817 13.246 1.00 31.92 940 ALA A CA 1
ATOM 7496 C C . ALA A 1 940 ? -40.057 -87.979 14.124 1.00 31.92 940 ALA A C 1
ATOM 7498 O O . ALA A 1 940 ? -40.083 -89.126 13.673 1.00 31.92 940 ALA A O 1
ATOM 7499 N N . ALA A 1 941 ? -39.593 -87.683 15.337 1.00 39.28 941 ALA A N 1
ATOM 7500 C CA . ALA A 1 941 ? -39.148 -88.676 16.311 1.00 39.28 941 ALA A CA 1
ATOM 7501 C C . ALA A 1 941 ? -39.238 -88.105 17.735 1.00 39.28 941 ALA A C 1
ATOM 7503 O O . ALA A 1 941 ? -38.829 -86.969 17.954 1.00 39.28 941 ALA A O 1
ATOM 7504 N N . ASP A 1 942 ? -39.730 -88.941 18.651 1.00 34.44 942 ASP A N 1
ATOM 7505 C CA . ASP A 1 942 ? -39.588 -88.905 20.115 1.00 34.44 942 ASP A CA 1
ATOM 7506 C C . ASP A 1 942 ? -40.039 -87.616 20.856 1.00 34.44 942 ASP A C 1
ATOM 7508 O O . ASP A 1 942 ? -39.379 -86.582 20.854 1.00 34.44 942 ASP A O 1
ATOM 7512 N N . VAL A 1 943 ? -41.247 -87.629 21.441 1.00 37.50 943 VAL A N 1
ATOM 7513 C CA . VAL A 1 943 ? -41.569 -88.107 22.815 1.00 37.50 943 VAL A CA 1
ATOM 7514 C C . VAL A 1 943 ? -41.435 -87.017 23.891 1.00 37.50 943 VAL A C 1
ATOM 7516 O O . VAL A 1 943 ? -40.362 -86.469 24.123 1.00 37.50 943 VAL A O 1
ATOM 7519 N N . ASP A 1 944 ? -42.576 -86.716 24.514 1.00 35.12 944 ASP A N 1
ATOM 7520 C CA . ASP A 1 944 ? -42.857 -86.157 25.849 1.00 35.12 944 ASP A CA 1
ATOM 7521 C C . ASP A 1 944 ? -41.766 -85.397 26.637 1.00 35.12 944 ASP A C 1
ATOM 7523 O O . ASP A 1 944 ? -41.437 -85.738 27.768 1.00 35.12 944 ASP A O 1
ATOM 7527 N N . ASP A 1 945 ? -41.313 -84.274 26.084 1.00 36.91 945 ASP A N 1
ATOM 7528 C CA . ASP A 1 945 ? -41.240 -82.984 26.813 1.00 36.91 945 ASP A CA 1
ATOM 7529 C C . ASP A 1 945 ? -41.320 -81.810 25.802 1.00 36.91 945 ASP A C 1
ATOM 7531 O O . ASP A 1 945 ? -40.656 -80.770 25.869 1.00 36.91 945 ASP A O 1
ATOM 7535 N N . THR A 1 946 ? -42.052 -82.064 24.712 1.00 36.81 946 THR A N 1
ATOM 7536 C CA . THR A 1 946 ? -41.508 -81.795 23.377 1.00 36.81 946 THR A CA 1
ATOM 7537 C C . THR A 1 946 ? -42.499 -81.172 22.400 1.00 36.81 946 THR A C 1
ATOM 7539 O O . THR A 1 946 ? -42.274 -81.268 21.214 1.00 36.81 946 THR A O 1
ATOM 7542 N N . ASN A 1 947 ? -43.493 -80.379 22.810 1.00 44.09 947 ASN A N 1
ATOM 7543 C CA . ASN A 1 947 ? -44.143 -79.456 21.849 1.00 44.09 947 ASN A CA 1
ATOM 7544 C C . ASN A 1 947 ? -43.267 -78.203 21.634 1.00 44.09 947 ASN A C 1
ATOM 7546 O O . ASN A 1 947 ? -43.023 -77.761 20.511 1.00 44.09 947 ASN A O 1
ATOM 7550 N N . THR A 1 948 ? -42.681 -77.672 22.710 1.00 42.81 948 THR A N 1
ATOM 7551 C CA . THR A 1 948 ? -41.580 -76.692 22.644 1.00 42.81 948 THR A CA 1
ATOM 7552 C C . THR A 1 948 ? -40.295 -77.347 22.130 1.00 42.81 948 THR A C 1
ATOM 7554 O O . THR A 1 948 ? -39.504 -76.714 21.428 1.00 42.81 948 THR A O 1
ATOM 7557 N N . GLY A 1 949 ? -40.112 -78.633 22.448 1.00 45.91 949 GLY A N 1
ATOM 7558 C CA . GLY A 1 949 ? -39.058 -79.485 21.906 1.00 45.91 949 GLY A CA 1
ATOM 7559 C C . GLY A 1 949 ? -39.230 -79.797 20.420 1.00 45.91 949 GLY A C 1
ATOM 7560 O O . GLY A 1 949 ? -38.228 -79.809 19.734 1.00 45.91 949 GLY A O 1
ATOM 7561 N N . GLU A 1 950 ? -40.446 -79.912 19.884 1.00 43.75 950 GLU A N 1
ATOM 7562 C CA . GLU A 1 950 ? -40.784 -80.051 18.458 1.00 43.75 950 GLU A CA 1
ATOM 7563 C C . GLU A 1 950 ? -40.611 -78.718 17.753 1.00 43.75 950 GLU A C 1
ATOM 7565 O O . GLU A 1 950 ? -40.015 -78.670 16.689 1.00 43.75 950 GLU A O 1
ATOM 7570 N N . LEU A 1 951 ? -41.026 -77.600 18.354 1.00 43.31 951 LEU A N 1
ATOM 7571 C CA . LEU A 1 951 ? -40.642 -76.287 17.835 1.00 43.31 951 LEU A CA 1
ATOM 7572 C C . LEU A 1 951 ? -39.121 -76.084 17.860 1.00 43.31 951 LEU A C 1
ATOM 7574 O O . LEU A 1 951 ? -38.632 -75.251 17.105 1.00 43.31 951 LEU A O 1
ATOM 7578 N N . SER A 1 952 ? -38.371 -76.838 18.669 1.00 50.41 952 SER A N 1
ATOM 7579 C CA . SER A 1 952 ? -36.903 -76.809 18.711 1.00 50.41 952 SER A CA 1
ATOM 7580 C C . SER A 1 952 ? -36.254 -77.847 17.785 1.00 50.41 952 SER A C 1
ATOM 7582 O O . SER A 1 952 ? -35.261 -77.515 17.146 1.00 50.41 952 SER A O 1
ATOM 7584 N N . LEU A 1 953 ? -36.829 -79.044 17.627 1.00 55.00 953 LEU A N 1
ATOM 7585 C CA . LEU A 1 953 ? -36.429 -80.081 16.675 1.00 55.00 953 LEU A CA 1
ATOM 7586 C C . LEU A 1 953 ? -36.805 -79.636 15.275 1.00 55.00 953 LEU A C 1
ATOM 7588 O O . LEU A 1 953 ? -35.907 -79.422 14.490 1.00 55.00 953 LEU A O 1
ATOM 7592 N N . MET A 1 954 ? -38.056 -79.288 14.980 1.00 55.97 954 MET A N 1
ATOM 7593 C CA . MET A 1 954 ? -38.414 -78.654 13.709 1.00 55.97 954 MET A CA 1
ATOM 7594 C C . MET A 1 954 ? -37.638 -77.359 13.443 1.00 55.97 954 MET A C 1
ATOM 7596 O O . MET A 1 954 ? -37.441 -77.053 12.279 1.00 55.97 954 MET A O 1
ATOM 7600 N N . ARG A 1 955 ? -37.115 -76.619 14.439 1.00 65.75 955 ARG A N 1
ATOM 7601 C CA . ARG A 1 955 ? -36.128 -75.538 14.187 1.00 65.75 955 ARG A CA 1
ATOM 7602 C C . ARG A 1 955 ? -34.717 -76.052 13.894 1.00 65.75 955 ARG A C 1
ATOM 7604 O O . ARG A 1 955 ? -34.049 -75.460 13.051 1.00 65.75 955 ARG A O 1
ATOM 7611 N N . ARG A 1 956 ? -34.254 -77.108 14.566 1.00 75.69 956 ARG A N 1
ATOM 7612 C CA . ARG A 1 956 ? -32.931 -77.738 14.384 1.00 75.69 956 ARG A CA 1
ATOM 7613 C C . ARG A 1 956 ? -32.852 -78.592 13.119 1.00 75.69 956 ARG A C 1
ATOM 7615 O O . ARG A 1 956 ? -31.798 -78.695 12.511 1.00 75.69 956 ARG A O 1
ATOM 7622 N N . ASP A 1 957 ? -33.979 -79.131 12.697 1.00 78.00 957 ASP A N 1
ATOM 7623 C CA . ASP A 1 957 ? -34.193 -79.940 11.514 1.00 78.00 957 ASP A CA 1
ATOM 7624 C C . ASP A 1 957 ? -34.669 -79.057 10.359 1.00 78.00 957 ASP A C 1
ATOM 7626 O O . ASP A 1 957 ? -34.266 -79.325 9.239 1.00 78.00 957 ASP A O 1
ATOM 7630 N N . LEU A 1 958 ? -35.335 -77.908 10.588 1.00 75.00 958 LEU A N 1
ATOM 7631 C CA . LEU A 1 958 ? -35.309 -76.807 9.610 1.00 75.00 958 LEU A CA 1
ATOM 7632 C C . LEU A 1 958 ? -33.892 -76.280 9.431 1.00 75.00 958 LEU A C 1
ATOM 7634 O O . LEU A 1 958 ? -33.520 -76.010 8.301 1.00 75.00 958 LEU A O 1
ATOM 7638 N N . SER A 1 959 ? -33.088 -76.101 10.484 1.00 80.69 959 SER A N 1
ATOM 7639 C CA . SER A 1 959 ? -31.726 -75.583 10.311 1.00 80.69 959 SER A CA 1
ATOM 7640 C C . SER A 1 959 ? -30.794 -76.620 9.683 1.00 80.69 959 SER A C 1
ATOM 7642 O O . SER A 1 959 ? -29.988 -76.238 8.841 1.00 80.69 959 SER A O 1
ATOM 7644 N N . ALA A 1 960 ? -30.954 -77.914 9.980 1.00 76.94 960 ALA A N 1
ATOM 7645 C CA . ALA A 1 960 ? -30.211 -79.008 9.357 1.00 76.94 960 ALA A CA 1
ATOM 7646 C C . ALA A 1 960 ? -30.719 -79.359 7.948 1.00 76.94 960 ALA A C 1
ATOM 7648 O O . ALA A 1 960 ? -29.900 -79.662 7.082 1.00 76.94 960 ALA A O 1
ATOM 7649 N N . ALA A 1 961 ? -32.025 -79.266 7.672 1.00 78.44 961 ALA A N 1
ATOM 7650 C CA . ALA A 1 961 ? -32.565 -79.333 6.314 1.00 78.44 961 ALA A CA 1
ATOM 7651 C C . ALA A 1 961 ? -32.071 -78.131 5.514 1.00 78.44 961 ALA A C 1
ATOM 7653 O O . ALA A 1 961 ? -31.389 -78.344 4.528 1.00 78.44 961 ALA A O 1
ATOM 7654 N N . ARG A 1 962 ? -32.241 -76.892 5.999 1.00 76.94 962 ARG A N 1
ATOM 7655 C CA . ARG A 1 962 ? -31.679 -75.668 5.388 1.00 76.94 962 ARG A CA 1
ATOM 7656 C C . ARG A 1 962 ? -30.143 -75.652 5.347 1.00 76.94 962 ARG A C 1
ATOM 7658 O O . ARG A 1 962 ? -29.564 -74.831 4.642 1.00 76.94 962 ARG A O 1
ATOM 7665 N N . ALA A 1 963 ? -29.446 -76.509 6.096 1.00 78.38 963 ALA A N 1
ATOM 7666 C CA . ALA A 1 963 ? -28.002 -76.714 5.961 1.00 78.38 963 ALA A CA 1
ATOM 7667 C C . ALA A 1 963 ? -27.699 -77.701 4.829 1.00 78.38 963 ALA A C 1
ATOM 7669 O O . ALA A 1 963 ? -26.950 -77.351 3.926 1.00 78.38 963 ALA A O 1
ATOM 7670 N N . LYS A 1 964 ? -28.338 -78.878 4.808 1.00 80.81 964 LYS A N 1
ATOM 7671 C CA . LYS A 1 964 ? -28.241 -79.857 3.708 1.00 80.81 964 LYS A CA 1
ATOM 7672 C C . LYS A 1 964 ? -28.725 -79.289 2.374 1.00 80.81 964 LYS A C 1
ATOM 7674 O O . LYS A 1 964 ? -28.157 -79.611 1.345 1.00 80.81 964 LYS A O 1
ATOM 7679 N N . GLU A 1 965 ? -29.734 -78.431 2.399 1.00 82.69 965 GLU A N 1
ATOM 7680 C CA . GLU A 1 965 ? -30.311 -77.680 1.286 1.00 82.69 965 GLU A CA 1
ATOM 7681 C C . GLU A 1 965 ? -29.383 -76.554 0.842 1.00 82.69 965 GLU A C 1
ATOM 7683 O O . GLU A 1 965 ? -29.227 -76.371 -0.354 1.00 82.69 965 GLU A O 1
ATOM 7688 N N . ARG A 1 966 ? -28.681 -75.861 1.753 1.00 80.50 966 ARG A N 1
ATOM 7689 C CA . ARG A 1 966 ? -27.590 -74.951 1.360 1.00 80.50 966 ARG A CA 1
ATOM 7690 C C . ARG A 1 966 ? -26.393 -75.699 0.795 1.00 80.50 966 ARG A C 1
ATOM 7692 O O . ARG A 1 966 ? -25.865 -75.262 -0.216 1.00 80.50 966 ARG A O 1
ATOM 7699 N N . GLU A 1 967 ? -25.994 -76.8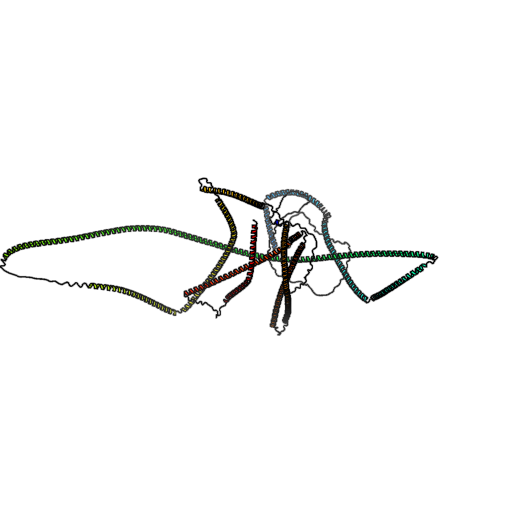38 1.361 1.00 83.25 967 GLU A N 1
ATOM 7700 C CA . GLU A 1 967 ? -24.965 -77.683 0.749 1.00 83.25 967 GLU A CA 1
ATOM 7701 C C . GLU A 1 967 ? -25.430 -78.252 -0.598 1.00 83.25 967 GLU A C 1
ATOM 7703 O O . GLU A 1 967 ? -24.624 -78.384 -1.511 1.00 83.25 967 GLU A O 1
ATOM 7708 N N . TYR A 1 968 ? -26.708 -78.608 -0.746 1.00 83.81 968 TYR A N 1
ATOM 7709 C CA . TYR A 1 968 ? -27.273 -79.116 -1.995 1.00 83.81 968 TYR A CA 1
ATOM 7710 C C . TYR A 1 968 ? -27.399 -77.999 -3.027 1.00 83.81 968 TYR A C 1
ATOM 7712 O O . TYR A 1 968 ? -27.012 -78.210 -4.164 1.00 83.81 968 TYR A O 1
ATOM 7720 N N . LEU A 1 969 ? -27.806 -76.790 -2.635 1.00 81.00 969 LEU A N 1
ATOM 7721 C CA . LEU A 1 969 ? -27.759 -75.580 -3.458 1.00 81.00 969 LEU A CA 1
ATOM 7722 C C . LEU A 1 969 ? -26.324 -75.166 -3.785 1.00 81.00 969 LEU A C 1
ATOM 7724 O O . LEU A 1 969 ? -26.108 -74.623 -4.858 1.00 81.00 969 LEU A O 1
ATOM 7728 N N . GLN A 1 970 ? -25.340 -75.434 -2.922 1.00 83.12 970 GLN A N 1
ATOM 7729 C CA . GLN A 1 970 ? -23.923 -75.164 -3.180 1.00 83.12 970 GLN A CA 1
ATOM 7730 C C . GLN A 1 970 ? -23.301 -76.227 -4.095 1.00 83.12 970 GLN A C 1
ATOM 7732 O O . GLN A 1 970 ? -22.521 -75.881 -4.977 1.00 83.12 970 GLN A O 1
ATOM 7737 N N . ARG A 1 971 ? -23.676 -77.503 -3.949 1.00 85.56 971 ARG A N 1
ATOM 7738 C CA . ARG A 1 971 ? -23.351 -78.579 -4.900 1.00 85.56 971 ARG A CA 1
ATOM 7739 C C . ARG A 1 971 ? -24.049 -78.333 -6.231 1.00 85.56 971 ARG A C 1
ATOM 7741 O O . ARG A 1 971 ? -23.414 -78.427 -7.265 1.00 85.56 971 ARG A O 1
ATOM 7748 N N . GLU A 1 972 ? -25.308 -77.916 -6.236 1.00 88.69 972 GLU A N 1
ATOM 7749 C CA . GLU A 1 972 ? -25.991 -77.449 -7.438 1.00 88.69 972 GLU A CA 1
ATOM 7750 C C . GLU A 1 972 ? -25.385 -76.157 -7.976 1.00 88.69 972 GLU A C 1
ATOM 7752 O O . GLU A 1 972 ? -25.404 -75.984 -9.182 1.00 88.69 972 GLU A O 1
ATOM 7757 N N . ALA A 1 973 ? -24.843 -75.251 -7.161 1.00 84.44 973 ALA A N 1
ATOM 7758 C CA . ALA A 1 973 ? -24.177 -74.044 -7.643 1.00 84.44 973 ALA A CA 1
ATOM 7759 C C . ALA A 1 973 ? -22.855 -74.407 -8.317 1.00 84.44 973 ALA A C 1
ATOM 7761 O O . ALA A 1 973 ? -22.660 -74.019 -9.461 1.00 84.44 973 ALA A O 1
ATOM 7762 N N . THR A 1 974 ? -22.012 -75.235 -7.694 1.00 87.69 974 THR A N 1
ATOM 7763 C CA . THR A 1 974 ? -20.769 -75.720 -8.311 1.00 87.69 974 THR A CA 1
ATOM 7764 C C . THR A 1 974 ? -21.036 -76.662 -9.484 1.00 87.69 974 THR A C 1
ATOM 7766 O O . THR A 1 974 ? -20.309 -76.601 -10.467 1.00 87.69 974 THR A O 1
ATOM 7769 N N . HIS A 1 975 ? -22.118 -77.448 -9.485 1.00 86.19 975 HIS A N 1
ATOM 7770 C CA . HIS A 1 975 ? -22.570 -78.198 -10.661 1.00 86.19 975 HIS A CA 1
ATOM 7771 C C . HIS A 1 975 ? -23.172 -77.286 -11.737 1.00 86.19 975 HIS A C 1
ATOM 7773 O O . HIS A 1 975 ? -22.931 -77.529 -12.910 1.00 86.19 975 HIS A O 1
ATOM 7779 N N . LYS A 1 976 ? -23.898 -76.212 -11.401 1.00 89.44 976 LYS A N 1
ATOM 7780 C CA . LYS A 1 976 ? -24.399 -75.207 -12.360 1.00 89.44 976 LYS A CA 1
ATOM 7781 C C . LYS A 1 976 ? -23.266 -74.328 -12.877 1.00 89.44 976 LYS A C 1
ATOM 7783 O O . LYS A 1 976 ? -23.367 -73.846 -13.994 1.00 89.44 976 LYS A O 1
ATOM 7788 N N . GLU A 1 977 ? -22.189 -74.130 -12.128 1.00 88.00 977 GLU A N 1
ATOM 7789 C CA . GLU A 1 977 ? -20.975 -73.431 -12.553 1.00 88.00 977 GLU A CA 1
ATOM 7790 C C . GLU A 1 977 ? -20.060 -74.333 -13.366 1.00 88.00 977 GLU A C 1
ATOM 7792 O O . GLU A 1 977 ? -19.576 -73.889 -14.400 1.00 88.00 977 GLU A O 1
ATOM 7797 N N . ALA A 1 978 ? -19.924 -75.610 -13.009 1.00 90.69 978 ALA A N 1
ATOM 7798 C CA . ALA A 1 978 ? -19.320 -76.624 -13.861 1.00 90.69 978 ALA A CA 1
ATOM 7799 C C . ALA A 1 978 ? -20.129 -76.788 -15.153 1.00 90.69 978 ALA A C 1
ATOM 7801 O O . ALA A 1 978 ? -19.543 -76.785 -16.221 1.00 90.69 978 ALA A O 1
ATOM 7802 N N . VAL A 1 979 ? -21.464 -76.811 -15.106 1.00 85.75 979 VAL A N 1
ATOM 7803 C CA . VAL A 1 979 ? -22.326 -76.841 -16.299 1.00 85.75 979 VAL A CA 1
ATOM 7804 C C . VAL A 1 979 ? -22.300 -75.512 -17.053 1.00 85.75 979 VAL A C 1
ATOM 7806 O O . VAL A 1 979 ? -22.363 -75.547 -18.270 1.00 85.75 979 VAL A O 1
ATOM 7809 N N . LYS A 1 980 ? -22.142 -74.342 -16.418 1.00 86.44 980 LYS A N 1
ATOM 7810 C CA . LYS A 1 980 ? -21.888 -73.064 -17.122 1.00 86.44 980 LYS A CA 1
ATOM 7811 C C . LYS A 1 980 ? -20.485 -73.023 -17.729 1.00 86.44 980 LYS A C 1
ATOM 7813 O O . LYS A 1 980 ? -20.321 -72.429 -18.782 1.00 86.44 980 LYS A O 1
ATOM 7818 N N . SER A 1 981 ? -19.487 -73.627 -17.090 1.00 89.06 981 SER A N 1
ATOM 7819 C CA . SER A 1 981 ? -18.112 -73.737 -17.586 1.00 89.06 981 SER A CA 1
ATOM 7820 C C . SER A 1 981 ? -18.068 -74.685 -18.778 1.00 89.06 981 SER A C 1
ATOM 7822 O O . SER A 1 981 ? -17.709 -74.264 -19.865 1.00 89.06 981 SER A O 1
ATOM 7824 N N . MET A 1 982 ? -18.597 -75.898 -18.620 1.00 86.62 982 MET A N 1
ATOM 7825 C CA . MET A 1 982 ? -18.801 -76.876 -19.684 1.00 86.62 982 MET A CA 1
ATOM 7826 C C . MET A 1 982 ? -19.710 -76.324 -20.784 1.00 86.62 982 MET A C 1
ATOM 7828 O O . MET A 1 982 ? -19.420 -76.574 -21.934 1.00 86.62 982 MET A O 1
ATOM 7832 N N . ARG A 1 983 ? -20.755 -75.527 -20.500 1.00 88.19 983 ARG A N 1
ATOM 7833 C CA . ARG A 1 983 ? -21.561 -74.842 -21.536 1.00 88.19 983 ARG A CA 1
ATOM 7834 C C . ARG A 1 983 ? -20.845 -73.666 -22.189 1.00 88.19 983 ARG A C 1
ATOM 7836 O O . ARG A 1 983 ? -21.176 -73.363 -23.322 1.00 88.19 983 ARG A O 1
ATOM 7843 N N . ARG A 1 984 ? -19.899 -72.997 -21.521 1.00 86.38 984 ARG A N 1
ATOM 7844 C CA . ARG A 1 984 ? -19.021 -72.011 -22.171 1.00 86.38 984 ARG A CA 1
ATOM 7845 C C . ARG A 1 984 ? -18.022 -72.725 -23.059 1.00 86.38 984 ARG A C 1
ATOM 7847 O O . ARG A 1 984 ? -18.026 -72.445 -24.235 1.00 86.38 984 ARG A O 1
ATOM 7854 N N . GLN A 1 985 ? -17.308 -73.724 -22.546 1.00 90.38 985 GLN A N 1
ATOM 7855 C CA . GLN A 1 985 ? -16.404 -74.580 -23.312 1.00 90.38 985 GLN A CA 1
ATOM 7856 C C . GLN A 1 985 ? -17.120 -75.276 -24.474 1.00 90.38 985 GLN A C 1
ATOM 7858 O O . GLN A 1 985 ? -16.579 -75.308 -25.566 1.00 90.38 985 GLN A O 1
ATOM 7863 N N . ILE A 1 986 ? -18.350 -75.759 -24.284 1.00 84.00 986 ILE A N 1
ATOM 7864 C CA . ILE A 1 986 ? -19.212 -76.256 -25.362 1.00 84.00 986 ILE A CA 1
ATOM 7865 C C . ILE A 1 986 ? -19.579 -75.105 -26.294 1.00 84.00 986 ILE A C 1
ATOM 7867 O O . ILE A 1 986 ? -19.325 -75.260 -27.465 1.00 84.00 986 ILE A O 1
ATOM 7871 N N . ALA A 1 987 ? -20.024 -73.931 -25.839 1.00 86.00 987 ALA A N 1
ATOM 7872 C CA . ALA A 1 987 ? -20.303 -72.788 -26.722 1.00 86.00 987 ALA A CA 1
ATOM 7873 C C . ALA A 1 987 ? -19.052 -72.191 -27.411 1.00 86.00 987 ALA A C 1
ATOM 7875 O O . ALA A 1 987 ? -19.186 -71.489 -28.409 1.00 86.00 987 ALA A O 1
ATOM 7876 N N . ASP A 1 988 ? -17.851 -72.405 -26.870 1.00 86.81 988 ASP A N 1
ATOM 7877 C CA . ASP A 1 988 ? -16.542 -72.005 -27.397 1.00 86.81 988 ASP A CA 1
ATOM 7878 C C . ASP A 1 988 ? -16.067 -73.033 -28.426 1.00 86.81 988 ASP A C 1
ATOM 7880 O O . ASP A 1 988 ? -15.584 -72.650 -29.484 1.00 86.81 988 ASP A O 1
ATOM 7884 N N . LEU A 1 989 ? -16.270 -74.328 -28.159 1.00 89.00 989 LEU A N 1
ATOM 7885 C CA . LEU A 1 989 ? -16.046 -75.431 -29.093 1.00 89.00 989 LEU A CA 1
ATOM 7886 C C . LEU A 1 989 ? -17.125 -75.495 -30.179 1.00 89.00 989 LEU A C 1
ATOM 7888 O O . LEU A 1 989 ? -16.808 -75.884 -31.286 1.00 89.00 989 LEU A O 1
ATOM 7892 N N . GLU A 1 990 ? -18.357 -75.070 -29.906 1.00 89.00 990 GLU A N 1
ATOM 7893 C CA . GLU A 1 990 ? -19.453 -74.863 -30.857 1.00 89.00 990 GLU A CA 1
ATOM 7894 C C . GLU A 1 990 ? -19.206 -73.592 -31.654 1.00 89.00 990 GLU A C 1
ATOM 7896 O O . GLU A 1 990 ? -19.510 -73.588 -32.832 1.00 89.00 990 GLU A O 1
ATOM 7901 N N . ARG A 1 991 ? -18.611 -72.528 -31.092 1.00 81.81 991 ARG A N 1
ATOM 7902 C CA . ARG A 1 991 ? -18.140 -71.392 -31.903 1.00 81.81 991 ARG A CA 1
ATOM 7903 C C . ARG A 1 991 ? -16.935 -71.764 -32.750 1.00 81.81 991 ARG A C 1
ATOM 7905 O O . ARG A 1 991 ? -16.937 -71.428 -33.921 1.00 81.81 991 ARG A O 1
ATOM 7912 N N . ALA A 1 992 ? -15.962 -72.502 -32.223 1.00 79.88 992 ALA A N 1
ATOM 7913 C CA . ALA A 1 992 ? -14.823 -72.991 -32.994 1.00 79.88 992 ALA A CA 1
ATOM 7914 C C . ALA A 1 992 ? -15.244 -74.044 -34.034 1.00 79.88 992 ALA A C 1
ATOM 7916 O O . ALA A 1 992 ? -14.693 -74.061 -35.129 1.00 79.88 992 ALA A O 1
ATOM 7917 N N . ALA A 1 993 ? -16.248 -74.874 -33.737 1.00 76.19 993 ALA A N 1
ATOM 7918 C CA . ALA A 1 993 ? -16.863 -75.796 -34.685 1.00 76.19 993 ALA A CA 1
ATOM 7919 C C . ALA A 1 993 ? -17.758 -75.055 -35.677 1.00 76.19 993 ALA A C 1
ATOM 7921 O O . ALA A 1 993 ? -17.678 -75.362 -36.845 1.00 76.19 993 ALA A O 1
ATOM 7922 N N . HIS A 1 994 ? -18.522 -74.031 -35.292 1.00 75.38 994 HIS A N 1
ATOM 7923 C CA . HIS A 1 994 ? -19.249 -73.169 -36.228 1.00 75.38 994 HIS A CA 1
ATOM 7924 C C . HIS A 1 994 ? -18.302 -72.319 -37.077 1.00 75.38 994 HIS A C 1
ATOM 7926 O O . HIS A 1 994 ? -18.635 -72.015 -38.209 1.00 75.38 994 HIS A O 1
ATOM 7932 N N . GLU A 1 995 ? -17.113 -71.967 -36.593 1.00 81.38 995 GLU A N 1
ATOM 7933 C CA . GLU A 1 995 ? -16.077 -71.288 -37.372 1.00 81.38 995 GLU A CA 1
ATOM 7934 C C . GLU A 1 995 ? -15.340 -72.279 -38.286 1.00 81.38 995 GLU A C 1
ATOM 7936 O O . GLU A 1 995 ? -15.030 -71.949 -39.427 1.00 81.38 995 GLU A O 1
ATOM 7941 N N . ALA A 1 996 ? -15.108 -73.516 -37.835 1.00 71.56 996 ALA A N 1
ATOM 7942 C CA . ALA A 1 996 ? -14.600 -74.615 -38.656 1.00 71.56 996 ALA A CA 1
ATOM 7943 C C . ALA A 1 996 ? -15.647 -75.139 -39.655 1.00 71.56 996 ALA A C 1
ATOM 7945 O O . ALA A 1 996 ? -15.271 -75.627 -40.714 1.00 71.56 996 ALA A O 1
ATOM 7946 N N . ASP A 1 997 ? -16.939 -74.998 -39.362 1.00 69.19 997 ASP A N 1
ATOM 7947 C CA . ASP A 1 997 ? -18.079 -75.308 -40.222 1.00 69.19 997 ASP A CA 1
ATOM 7948 C C . ASP A 1 997 ? -18.357 -74.147 -41.168 1.00 69.19 997 ASP A C 1
ATOM 7950 O O . ASP A 1 997 ? -18.640 -74.403 -42.323 1.00 69.19 997 ASP A O 1
ATOM 7954 N N . LEU A 1 998 ? -18.186 -72.886 -40.761 1.00 60.66 998 LEU A N 1
ATOM 7955 C CA . LEU A 1 998 ? -18.141 -71.750 -41.685 1.00 60.66 998 LEU A CA 1
ATOM 7956 C C . LEU A 1 998 ? -16.965 -71.925 -42.642 1.00 60.66 998 LEU A C 1
ATOM 7958 O O . LEU A 1 998 ? -17.159 -71.839 -43.846 1.00 60.66 998 LEU A O 1
ATOM 7962 N N . LYS A 1 999 ? -15.776 -72.291 -42.148 1.00 70.62 999 LYS A N 1
ATOM 7963 C CA . LYS A 1 999 ? -14.640 -72.659 -43.004 1.00 70.62 999 LYS A CA 1
ATOM 7964 C C . LYS A 1 999 ? -14.966 -73.880 -43.875 1.00 70.62 999 LYS A C 1
ATOM 7966 O O . LYS A 1 999 ? -14.681 -73.835 -45.060 1.00 70.62 999 LYS A O 1
ATOM 7971 N N . ARG A 1 1000 ? -15.623 -74.930 -43.367 1.00 64.44 1000 ARG A N 1
ATOM 7972 C CA . ARG A 1 1000 ? -15.989 -76.131 -44.152 1.00 64.44 1000 ARG A CA 1
ATOM 7973 C C . ARG A 1 1000 ? -17.177 -75.914 -45.101 1.00 64.44 1000 ARG A C 1
ATOM 7975 O O . ARG A 1 1000 ? -17.267 -76.622 -46.091 1.00 64.44 1000 ARG A O 1
ATOM 7982 N N . LEU A 1 1001 ? -18.043 -74.934 -44.876 1.00 52.62 1001 LEU A N 1
ATOM 7983 C CA . LEU A 1 1001 ? -19.120 -74.544 -45.794 1.00 52.62 1001 LEU A CA 1
ATOM 7984 C C . LEU A 1 1001 ? -18.590 -73.561 -46.848 1.00 52.62 1001 LEU A C 1
ATOM 7986 O O . LEU A 1 1001 ? -18.898 -73.711 -48.020 1.00 52.62 1001 LEU A O 1
ATOM 7990 N N . MET A 1 1002 ? -17.694 -72.642 -46.473 1.00 54.12 1002 MET A N 1
ATOM 7991 C CA . MET A 1 1002 ? -16.982 -71.758 -47.408 1.00 54.12 1002 MET A CA 1
ATOM 7992 C C . MET A 1 1002 ? -15.913 -72.481 -48.251 1.00 54.12 1002 MET A C 1
ATOM 7994 O O . MET A 1 1002 ? -15.518 -71.955 -49.287 1.00 54.12 1002 MET A O 1
ATOM 7998 N N . VAL A 1 1003 ? -15.429 -73.656 -47.824 1.00 41.09 1003 VAL A N 1
ATOM 7999 C CA . VAL A 1 1003 ? -14.419 -74.464 -48.546 1.00 41.09 1003 VAL A CA 1
ATOM 8000 C C . VAL A 1 1003 ? -14.998 -75.769 -49.121 1.00 41.09 1003 VAL A C 1
ATOM 8002 O O . VAL A 1 1003 ? -14.393 -76.356 -50.013 1.00 41.09 1003 VAL A O 1
ATOM 8005 N N . SER A 1 1004 ? -16.162 -76.237 -48.657 1.00 32.88 1004 SER A N 1
ATOM 8006 C CA . SER A 1 1004 ? -16.741 -77.525 -49.083 1.00 32.88 1004 SER A CA 1
ATOM 8007 C C . SER A 1 1004 ? -18.265 -77.652 -48.877 1.00 32.88 1004 SER A C 1
ATOM 8009 O O . SER A 1 1004 ? -18.744 -78.642 -48.329 1.00 32.88 1004 SER A O 1
ATOM 8011 N N . SER A 1 1005 ? -19.038 -76.672 -49.358 1.00 30.55 1005 SER A N 1
ATOM 8012 C CA . SER A 1 1005 ? -20.305 -76.921 -50.073 1.00 30.55 1005 SER A CA 1
ATOM 8013 C C . SER A 1 1005 ? -20.687 -75.653 -50.859 1.00 30.55 1005 SER A C 1
ATOM 8015 O O . SER A 1 1005 ? -20.943 -74.624 -50.250 1.00 30.55 1005 SER A O 1
ATOM 8017 N N . GLU A 1 1006 ? -20.742 -75.630 -52.189 1.00 30.67 1006 GLU A N 1
ATOM 8018 C CA . GLU A 1 1006 ? -20.909 -76.753 -53.120 1.00 30.67 1006 GLU A CA 1
ATOM 8019 C C . GLU A 1 1006 ? -19.703 -76.947 -54.051 1.00 30.67 1006 GLU A C 1
ATOM 8021 O O . GLU A 1 1006 ? -19.325 -76.069 -54.824 1.00 30.67 1006 GLU A O 1
ATOM 8026 N N . SER A 1 1007 ? -19.134 -78.151 -54.010 1.00 29.48 1007 SER A N 1
ATOM 8027 C CA . SER A 1 1007 ? -18.317 -78.701 -55.088 1.00 29.48 1007 SER A CA 1
ATOM 8028 C C . SER A 1 1007 ? -19.226 -79.406 -56.099 1.00 29.48 1007 SER A C 1
ATOM 8030 O O . SER A 1 1007 ? -19.798 -80.450 -55.786 1.00 29.48 1007 SER A O 1
ATOM 8032 N N . THR A 1 1008 ? -19.372 -78.837 -57.292 1.00 26.45 1008 THR A N 1
ATOM 8033 C CA . THR A 1 1008 ? -19.853 -79.499 -58.524 1.00 26.45 1008 THR A CA 1
ATOM 8034 C C . THR A 1 1008 ? -19.394 -78.605 -59.686 1.00 26.45 1008 THR A C 1
ATOM 8036 O O . THR A 1 1008 ? -19.703 -77.419 -59.705 1.00 26.45 1008 THR A O 1
ATOM 8039 N N . GLU A 1 1009 ? -18.480 -79.006 -60.572 1.00 27.53 1009 GLU A N 1
ATOM 8040 C CA . GLU A 1 1009 ? -18.549 -80.157 -61.493 1.00 27.53 1009 GLU A CA 1
ATOM 8041 C C . GLU A 1 1009 ? -19.837 -80.075 -62.363 1.00 27.53 1009 GLU A C 1
ATOM 8043 O O . GLU A 1 1009 ? -20.939 -80.131 -61.831 1.00 27.53 1009 GLU A O 1
ATOM 8048 N N . ASP A 1 1010 ? -19.785 -79.920 -63.696 1.00 24.19 1010 ASP A N 1
ATOM 8049 C CA . ASP A 1 1010 ? -18.594 -79.979 -64.554 1.00 24.19 1010 ASP A CA 1
ATOM 8050 C C . ASP A 1 1010 ? -18.749 -79.369 -65.974 1.00 24.19 1010 ASP A C 1
ATOM 8052 O O . ASP A 1 1010 ? -19.856 -79.140 -66.453 1.00 24.19 1010 ASP A O 1
ATOM 8056 N N . VAL A 1 1011 ? -17.603 -79.143 -66.641 1.00 23.52 1011 VAL A N 1
ATOM 8057 C CA . VAL A 1 1011 ? -17.348 -79.054 -68.111 1.00 23.52 1011 VAL A CA 1
ATOM 8058 C C . VAL A 1 1011 ? -18.399 -78.372 -69.035 1.00 23.52 1011 VAL A C 1
ATOM 8060 O O . VAL A 1 1011 ? -19.411 -78.965 -69.398 1.00 23.52 1011 VAL A O 1
ATOM 8063 N N . GLY A 1 1012 ? -18.075 -77.176 -69.580 1.00 25.31 1012 GLY A N 1
ATOM 8064 C CA . GLY A 1 1012 ? -18.996 -76.372 -70.430 1.00 25.31 1012 GLY A CA 1
ATOM 8065 C C . GLY A 1 1012 ? -18.486 -75.719 -71.742 1.00 25.31 1012 GLY A C 1
ATOM 8066 O O . GLY A 1 1012 ? -19.298 -75.166 -72.472 1.00 25.31 1012 GLY A O 1
ATOM 8067 N N . SER A 1 1013 ? -17.194 -75.818 -72.095 1.00 27.38 1013 SER A N 1
ATOM 8068 C CA . SER A 1 1013 ? -16.607 -75.478 -73.423 1.00 27.38 1013 SER A CA 1
ATOM 8069 C C . SER A 1 1013 ? -16.501 -73.998 -73.912 1.00 27.38 1013 SER A C 1
ATOM 8071 O O . SER A 1 1013 ? -17.467 -73.375 -74.329 1.00 27.38 1013 SER A O 1
ATOM 8073 N N . ILE A 1 1014 ? -15.244 -73.521 -74.006 1.00 25.88 1014 ILE A N 1
ATOM 8074 C CA . ILE A 1 1014 ? -14.640 -72.642 -75.050 1.00 25.88 1014 ILE A CA 1
ATOM 8075 C C . ILE A 1 1014 ? -15.277 -71.265 -75.389 1.00 25.88 1014 ILE A C 1
ATOM 8077 O O . ILE A 1 1014 ? -16.232 -71.183 -76.152 1.00 25.88 1014 ILE A O 1
ATOM 8081 N N . MET A 1 1015 ? -14.563 -70.173 -75.050 1.00 31.16 1015 MET A N 1
ATOM 8082 C CA . MET A 1 1015 ? -14.182 -69.076 -75.983 1.00 31.16 1015 MET A CA 1
ATOM 8083 C C . MET A 1 1015 ? -13.061 -68.189 -75.380 1.00 31.16 1015 MET A C 1
ATOM 8085 O O . MET A 1 1015 ? -13.075 -67.880 -74.191 1.00 31.16 1015 MET A O 1
ATOM 8089 N N . SER A 1 1016 ? -12.046 -67.815 -76.173 1.00 31.80 1016 SER A N 1
ATOM 8090 C CA . SER A 1 1016 ? -10.728 -67.337 -75.686 1.00 31.80 1016 SER A CA 1
ATOM 8091 C C . SER A 1 1016 ? -10.605 -65.815 -75.443 1.00 31.80 1016 SER A C 1
ATOM 8093 O O . SER A 1 1016 ? -10.937 -65.048 -76.345 1.00 31.80 1016 SER A O 1
ATOM 8095 N N . PRO A 1 1017 ? -10.013 -65.355 -74.310 1.00 35.03 1017 PRO A N 1
ATOM 8096 C CA . PRO A 1 1017 ? -9.754 -63.924 -74.085 1.00 35.03 1017 PRO A CA 1
ATOM 8097 C C . PRO A 1 1017 ? -8.335 -63.539 -73.585 1.00 35.03 1017 PRO A C 1
ATOM 8099 O O . PRO A 1 1017 ? -8.188 -62.493 -72.945 1.00 35.03 1017 PRO A O 1
ATOM 8102 N N . SER A 1 1018 ? -7.269 -64.300 -73.882 1.00 35.03 1018 SER A N 1
ATOM 8103 C CA . SER A 1 1018 ? -5.889 -63.937 -73.470 1.00 35.03 1018 SER A CA 1
ATOM 8104 C C . SER A 1 1018 ? -5.410 -62.576 -74.012 1.00 35.03 1018 SER A C 1
ATOM 8106 O O . SER A 1 1018 ? -4.584 -61.920 -73.386 1.00 35.03 1018 SER A O 1
ATOM 8108 N N . SER A 1 1019 ? -5.984 -62.099 -75.121 1.00 39.88 1019 SER A N 1
ATOM 8109 C CA . SER A 1 1019 ? -5.707 -60.786 -75.724 1.00 39.88 1019 SER A CA 1
ATOM 8110 C C . SER A 1 1019 ? -6.574 -59.631 -75.195 1.00 39.88 1019 SER A C 1
ATOM 8112 O O . SER A 1 1019 ? -6.244 -58.469 -75.432 1.00 39.88 1019 SER A O 1
ATOM 8114 N N . SER A 1 1020 ? -7.669 -59.912 -74.472 1.00 46.94 1020 SER A N 1
ATOM 8115 C CA . SER A 1 1020 ? -8.530 -58.873 -73.879 1.00 46.94 1020 SER A CA 1
ATOM 8116 C C . SER A 1 1020 ? -8.240 -58.623 -72.400 1.00 46.94 1020 SER A C 1
ATOM 8118 O O . SER A 1 1020 ? -8.525 -57.523 -71.928 1.00 46.94 1020 SER A O 1
ATOM 8120 N N . ALA A 1 1021 ? -7.724 -59.613 -71.666 1.00 52.72 1021 ALA A N 1
ATOM 8121 C CA . ALA A 1 1021 ? -7.414 -59.459 -70.245 1.00 52.72 1021 ALA A CA 1
ATOM 8122 C C . ALA A 1 1021 ? -6.221 -58.515 -70.029 1.00 52.72 1021 ALA A C 1
ATOM 8124 O O . ALA A 1 1021 ? -6.356 -57.564 -69.265 1.00 52.72 1021 ALA A O 1
ATOM 8125 N N . ALA A 1 1022 ? -5.126 -58.701 -70.781 1.00 50.03 1022 ALA A N 1
ATOM 8126 C CA . ALA A 1 1022 ? -3.977 -57.788 -70.789 1.00 50.03 1022 ALA A CA 1
ATOM 8127 C C . ALA A 1 1022 ? -4.423 -56.343 -71.063 1.00 50.03 1022 ALA A C 1
ATOM 8129 O O . ALA A 1 1022 ? -4.262 -55.482 -70.207 1.00 50.03 1022 ALA A O 1
ATOM 8130 N N . ARG A 1 1023 ? -5.159 -56.115 -72.161 1.00 49.75 1023 ARG A N 1
ATOM 8131 C CA . ARG A 1 1023 ? -5.702 -54.789 -72.504 1.00 49.75 1023 ARG A CA 1
ATOM 8132 C C . ARG A 1 1023 ? -6.638 -54.202 -71.449 1.00 49.75 1023 ARG A C 1
ATOM 8134 O O . ARG A 1 1023 ? -6.683 -52.988 -71.301 1.00 49.75 1023 ARG A O 1
ATOM 8141 N N . LYS A 1 1024 ? -7.402 -55.014 -70.708 1.00 58.62 1024 LYS A N 1
ATOM 8142 C CA . LYS A 1 1024 ? -8.232 -54.511 -69.598 1.00 58.62 1024 LYS A CA 1
ATOM 8143 C C . LYS A 1 1024 ? -7.403 -54.175 -68.359 1.00 58.62 1024 LYS A C 1
ATOM 8145 O O . LYS A 1 1024 ? -7.700 -53.165 -67.735 1.00 58.62 1024 LYS A O 1
ATOM 8150 N N . ALA A 1 1025 ? -6.384 -54.966 -68.028 1.00 60.88 1025 ALA A N 1
ATOM 8151 C CA . ALA A 1 1025 ? -5.449 -54.658 -66.949 1.00 60.88 1025 ALA A CA 1
ATOM 8152 C C . ALA A 1 1025 ? -4.647 -53.386 -67.266 1.00 60.88 1025 ALA A C 1
ATOM 8154 O O . ALA A 1 1025 ? -4.626 -52.475 -66.448 1.00 60.88 1025 ALA A O 1
ATOM 8155 N N . GLU A 1 1026 ? -4.121 -53.268 -68.488 1.00 67.31 1026 GLU A N 1
ATOM 8156 C CA . GLU A 1 1026 ? -3.490 -52.058 -69.030 1.00 67.31 1026 GLU A CA 1
ATOM 8157 C C . GLU A 1 1026 ? -4.445 -50.858 -68.965 1.00 67.31 1026 GLU A C 1
ATOM 8159 O O . GLU A 1 1026 ? -4.085 -49.827 -68.415 1.00 67.31 1026 GLU A O 1
ATOM 8164 N N . ILE A 1 1027 ? -5.692 -50.972 -69.445 1.00 69.25 1027 ILE A N 1
ATOM 8165 C CA . ILE A 1 1027 ? -6.673 -49.871 -69.384 1.00 69.25 1027 ILE A CA 1
ATOM 8166 C C . ILE A 1 1027 ? -7.037 -49.492 -67.939 1.00 69.25 1027 ILE A C 1
ATOM 8168 O O . ILE A 1 1027 ? -7.293 -48.318 -67.679 1.00 69.25 1027 ILE A O 1
ATOM 8172 N N . VAL A 1 1028 ? -7.077 -50.438 -66.995 1.00 77.00 1028 VAL A N 1
ATOM 8173 C CA . VAL A 1 1028 ? -7.333 -50.138 -65.575 1.00 77.00 1028 VAL A CA 1
ATOM 8174 C C . VAL A 1 1028 ? -6.115 -49.481 -64.929 1.00 77.00 1028 VAL A C 1
ATOM 8176 O O . VAL A 1 1028 ? -6.280 -48.420 -64.340 1.00 77.00 1028 VAL A O 1
ATOM 8179 N N . GLN A 1 1029 ? -4.906 -50.015 -65.118 1.00 76.50 1029 GLN A N 1
ATOM 8180 C CA . GLN A 1 1029 ? -3.668 -49.405 -64.620 1.00 76.50 1029 GLN A CA 1
ATOM 8181 C C . GLN A 1 1029 ? -3.428 -48.021 -65.231 1.00 76.50 1029 GLN A C 1
ATOM 8183 O O . GLN A 1 1029 ? -3.079 -47.100 -64.507 1.00 76.50 1029 GLN A O 1
ATOM 8188 N N . LEU A 1 1030 ? -3.692 -47.826 -66.526 1.00 72.50 1030 LEU A N 1
ATOM 8189 C CA . LEU A 1 1030 ? -3.626 -46.512 -67.171 1.00 72.50 1030 LEU A CA 1
ATOM 8190 C C . LEU A 1 1030 ? -4.687 -45.557 -66.615 1.00 72.50 1030 LEU A C 1
ATOM 8192 O O . LEU A 1 1030 ? -4.394 -44.383 -66.428 1.00 72.50 1030 LEU A O 1
ATOM 8196 N N . ARG A 1 1031 ? -5.906 -46.023 -66.305 1.00 80.38 1031 ARG A N 1
ATOM 8197 C CA . ARG A 1 1031 ? -6.925 -45.192 -65.634 1.00 80.38 1031 ARG A CA 1
ATOM 8198 C C . ARG A 1 1031 ? -6.534 -44.839 -64.204 1.00 80.38 1031 ARG A C 1
ATOM 8200 O O . ARG A 1 1031 ? -6.783 -43.717 -63.788 1.00 80.38 1031 ARG A O 1
ATOM 8207 N N . GLU A 1 1032 ? -5.931 -45.764 -63.470 1.00 81.94 1032 GLU A N 1
ATOM 8208 C CA . GLU A 1 1032 ? -5.471 -45.561 -62.097 1.00 81.94 1032 GLU A CA 1
ATOM 8209 C C . GLU A 1 1032 ? -4.257 -44.622 -62.052 1.00 81.94 1032 GLU A C 1
ATOM 8211 O O . GLU A 1 1032 ? -4.262 -43.664 -61.288 1.00 81.94 1032 GLU A O 1
ATOM 8216 N N . GLN A 1 1033 ? -3.291 -44.789 -62.960 1.00 80.56 1033 GLN A N 1
ATOM 8217 C CA . GLN A 1 1033 ? -2.181 -43.855 -63.176 1.00 80.56 1033 GLN A CA 1
ATOM 8218 C C . GLN A 1 1033 ? -2.673 -42.473 -63.623 1.00 80.56 1033 GLN A C 1
ATOM 8220 O O . GLN A 1 1033 ? -2.180 -41.470 -63.120 1.00 80.56 1033 GLN A O 1
ATOM 8225 N N . VAL A 1 1034 ? -3.666 -42.388 -64.517 1.00 80.56 1034 VAL A N 1
ATOM 8226 C CA . VAL A 1 1034 ? -4.274 -41.110 -64.934 1.00 80.56 1034 VAL A CA 1
ATOM 8227 C C . VAL A 1 1034 ? -5.066 -40.462 -63.795 1.00 80.56 1034 VAL A C 1
ATOM 8229 O O . VAL A 1 1034 ? -5.010 -39.246 -63.650 1.00 80.56 1034 VAL A O 1
ATOM 8232 N N . LEU A 1 1035 ? -5.756 -41.230 -62.946 1.00 86.94 1035 LEU A N 1
ATOM 8233 C CA . LEU A 1 1035 ? -6.432 -40.700 -61.757 1.00 86.94 1035 LEU A CA 1
ATOM 8234 C C . LEU A 1 1035 ? -5.431 -40.227 -60.697 1.00 86.94 1035 LEU A C 1
ATOM 8236 O O . LEU A 1 1035 ? -5.595 -39.125 -60.185 1.00 86.94 1035 LEU A O 1
ATOM 8240 N N . ALA A 1 1036 ? -4.371 -40.991 -60.427 1.00 80.88 1036 ALA A N 1
ATOM 8241 C CA . ALA A 1 1036 ? -3.290 -40.597 -59.527 1.00 80.88 1036 ALA A CA 1
ATOM 8242 C C . ALA A 1 1036 ? -2.526 -39.368 -60.053 1.00 80.88 1036 ALA A C 1
ATOM 8244 O O . ALA A 1 1036 ? -2.202 -38.469 -59.283 1.00 80.88 1036 ALA A O 1
ATOM 8245 N N . ALA A 1 1037 ? -2.305 -39.273 -61.369 1.00 80.81 1037 ALA A N 1
ATOM 8246 C CA . ALA A 1 1037 ? -1.737 -38.091 -62.014 1.00 80.81 1037 ALA A CA 1
ATOM 8247 C C . ALA A 1 1037 ? -2.701 -36.894 -61.988 1.00 80.81 1037 ALA A C 1
ATOM 8249 O O . ALA A 1 1037 ? -2.264 -35.760 -61.827 1.00 80.81 1037 ALA A O 1
ATOM 8250 N N . HIS A 1 1038 ? -4.015 -37.103 -62.112 1.00 83.62 1038 HIS A N 1
ATOM 8251 C CA . HIS A 1 1038 ? -4.998 -36.031 -61.946 1.00 83.62 1038 HIS A CA 1
ATOM 8252 C C . HIS A 1 1038 ? -5.121 -35.565 -60.492 1.00 83.62 1038 HIS A C 1
ATOM 8254 O O . HIS A 1 1038 ? -5.318 -34.371 -60.283 1.00 83.62 1038 HIS A O 1
ATOM 8260 N N . GLN A 1 1039 ? -4.968 -36.461 -59.514 1.00 83.00 1039 GLN A N 1
ATOM 8261 C CA . GLN A 1 1039 ? -4.887 -36.120 -58.093 1.00 83.00 1039 GLN A CA 1
ATOM 8262 C C . GLN A 1 1039 ? -3.610 -35.331 -57.806 1.00 83.00 1039 GLN A C 1
ATOM 8264 O O . GLN A 1 1039 ? -3.714 -34.179 -57.405 1.00 83.00 1039 GLN A O 1
ATOM 8269 N N . SER A 1 1040 ? -2.426 -35.839 -58.160 1.00 87.00 1040 SER A N 1
ATOM 8270 C CA . SER A 1 1040 ? -1.173 -35.106 -57.934 1.00 87.00 1040 SER A CA 1
ATOM 8271 C C . SER A 1 1040 ? -1.114 -33.770 -58.687 1.00 87.00 1040 SER A C 1
ATOM 8273 O O . SER A 1 1040 ? -0.601 -32.794 -58.149 1.00 87.00 1040 SER A O 1
ATOM 8275 N N . VAL A 1 1041 ? -1.707 -33.660 -59.884 1.00 81.69 1041 VAL A N 1
ATOM 8276 C CA . VAL A 1 1041 ? -1.870 -32.379 -60.601 1.00 81.69 1041 VAL A CA 1
ATOM 8277 C C . VAL A 1 1041 ? -2.923 -31.467 -59.954 1.00 81.69 1041 VAL A C 1
ATOM 8279 O O . VAL A 1 1041 ? -2.811 -30.247 -60.084 1.00 81.69 1041 VAL A O 1
ATOM 8282 N N . ALA A 1 1042 ? -3.940 -31.999 -59.273 1.00 83.50 1042 ALA A N 1
ATOM 8283 C CA . ALA A 1 1042 ? -4.890 -31.201 -58.497 1.00 83.50 1042 ALA A CA 1
ATOM 8284 C C . ALA A 1 1042 ? -4.244 -30.677 -57.207 1.00 83.50 1042 ALA A C 1
ATOM 8286 O O . ALA A 1 1042 ? -4.311 -29.475 -56.960 1.00 83.50 1042 ALA A O 1
ATOM 8287 N N . ASP A 1 1043 ? -3.540 -31.538 -56.473 1.00 85.69 1043 ASP A N 1
ATOM 8288 C CA . ASP A 1 1043 ? -2.803 -31.210 -55.251 1.00 85.69 1043 ASP A CA 1
ATOM 8289 C C . ASP A 1 1043 ? -1.700 -30.182 -55.549 1.00 85.69 1043 ASP A C 1
ATOM 8291 O O . ASP A 1 1043 ? -1.640 -29.137 -54.910 1.00 85.69 1043 ASP A O 1
ATOM 8295 N N . MET A 1 1044 ? -0.913 -30.387 -56.615 1.00 78.81 1044 MET A N 1
ATOM 8296 C CA . MET A 1 1044 ? 0.062 -29.410 -57.128 1.00 78.81 1044 MET A CA 1
ATOM 8297 C C . MET A 1 1044 ? -0.576 -28.068 -57.513 1.00 78.81 1044 MET A C 1
ATOM 8299 O O . MET A 1 1044 ? 0.037 -27.019 -57.346 1.00 78.81 1044 MET A O 1
ATOM 8303 N N . LYS A 1 1045 ? -1.809 -28.065 -58.038 1.00 86.25 1045 LYS A N 1
ATOM 8304 C CA . LYS A 1 1045 ? -2.555 -26.826 -58.336 1.00 86.25 1045 LYS A CA 1
ATOM 8305 C C . LYS A 1 1045 ? -3.188 -26.203 -57.095 1.00 86.25 1045 LYS A C 1
ATOM 8307 O O . LYS A 1 1045 ? -3.565 -25.034 -57.150 1.00 86.25 1045 LYS A O 1
ATOM 8312 N N . GLN A 1 1046 ? -3.345 -26.951 -56.008 1.00 86.12 1046 GLN A N 1
ATOM 8313 C CA . GLN A 1 1046 ? -3.758 -26.416 -54.719 1.00 86.12 1046 GLN A CA 1
ATOM 8314 C C . GLN A 1 1046 ? -2.561 -25.789 -54.001 1.00 86.12 1046 GLN A C 1
ATOM 8316 O O . GLN A 1 1046 ? -2.643 -24.612 -53.663 1.00 86.12 1046 GLN A O 1
ATOM 8321 N N . THR A 1 1047 ? -1.437 -26.499 -53.879 1.00 87.81 1047 THR A N 1
ATOM 8322 C CA . THR A 1 1047 ? -0.209 -25.973 -53.258 1.00 87.81 1047 THR A CA 1
ATOM 8323 C C . THR A 1 1047 ? 0.358 -24.784 -54.030 1.00 87.81 1047 THR A C 1
ATOM 8325 O O . THR A 1 1047 ? 0.767 -23.808 -53.406 1.00 87.81 1047 THR A O 1
ATOM 8328 N N . LEU A 1 1048 ? 0.291 -24.788 -55.372 1.00 81.38 1048 LEU A N 1
ATOM 8329 C CA . LEU A 1 1048 ? 0.622 -23.608 -56.177 1.00 81.38 1048 LEU A CA 1
ATOM 8330 C C . LEU A 1 1048 ? -0.257 -22.415 -55.778 1.00 81.38 1048 LEU A C 1
ATOM 8332 O O . LEU A 1 1048 ? 0.282 -21.382 -55.403 1.00 81.38 1048 LEU A O 1
ATOM 8336 N N . ARG A 1 1049 ? -1.588 -22.571 -55.752 1.00 88.06 1049 ARG A N 1
ATOM 8337 C CA . ARG A 1 1049 ? -2.521 -21.496 -55.361 1.00 88.06 1049 ARG A CA 1
ATOM 8338 C C . ARG A 1 1049 ? -2.387 -21.055 -53.909 1.00 88.06 1049 ARG A C 1
ATOM 8340 O O . ARG A 1 1049 ? -2.712 -19.920 -53.584 1.00 88.06 1049 ARG A O 1
ATOM 8347 N N . GLU A 1 1050 ? -1.967 -21.941 -53.020 1.00 83.00 1050 GLU A N 1
ATOM 8348 C CA . GLU A 1 1050 ? -1.683 -21.602 -51.626 1.00 83.00 1050 GLU A CA 1
ATOM 8349 C C . GLU A 1 1050 ? -0.381 -20.801 -51.531 1.00 83.00 1050 GLU A C 1
ATOM 8351 O O . GLU A 1 1050 ? -0.370 -19.762 -50.877 1.00 83.00 1050 GLU A O 1
ATOM 8356 N N . SER A 1 1051 ? 0.659 -21.168 -52.290 1.00 84.44 1051 SER A N 1
ATOM 8357 C CA . SER A 1 1051 ? 1.874 -20.352 -52.425 1.00 84.44 1051 SER A CA 1
ATOM 8358 C C . SER A 1 1051 ? 1.621 -19.003 -53.117 1.00 84.44 1051 SER A C 1
ATOM 8360 O O . SER A 1 1051 ? 2.166 -17.995 -52.678 1.00 84.44 1051 SER A O 1
ATOM 8362 N N . GLU A 1 1052 ? 0.737 -18.946 -54.121 1.00 84.06 1052 GLU A N 1
ATOM 8363 C CA . GLU A 1 1052 ? 0.301 -17.706 -54.779 1.00 84.06 1052 GLU A CA 1
ATOM 8364 C C . GLU A 1 1052 ? -0.433 -16.801 -53.781 1.00 84.06 1052 GLU A C 1
ATOM 8366 O O . GLU A 1 1052 ? -0.041 -15.652 -53.620 1.00 84.06 1052 GLU A O 1
ATOM 8371 N N . ARG A 1 1053 ? -1.409 -17.320 -53.017 1.00 86.00 1053 ARG A N 1
ATOM 8372 C CA . ARG A 1 1053 ? -2.089 -16.546 -51.958 1.00 86.00 1053 ARG A CA 1
ATOM 8373 C C . ARG A 1 1053 ? -1.143 -16.086 -50.851 1.00 86.00 1053 ARG A C 1
ATOM 8375 O O . ARG A 1 1053 ? -1.332 -15.000 -50.313 1.00 86.00 1053 ARG A O 1
ATOM 8382 N N . HIS A 1 1054 ? -0.146 -16.890 -50.479 1.00 78.75 1054 HIS A N 1
ATOM 8383 C CA . HIS A 1 1054 ? 0.857 -16.477 -49.497 1.00 78.75 1054 HIS A CA 1
ATOM 8384 C C . HIS A 1 1054 ? 1.784 -15.388 -50.057 1.00 78.75 1054 HIS A C 1
ATOM 8386 O O . HIS A 1 1054 ? 2.068 -14.429 -49.344 1.00 78.75 1054 HIS A O 1
ATOM 8392 N N . ALA A 1 1055 ? 2.170 -15.459 -51.335 1.00 76.00 1055 ALA A N 1
ATOM 8393 C CA . ALA A 1 1055 ? 2.916 -14.397 -52.010 1.00 76.00 1055 ALA A CA 1
ATOM 8394 C C . ALA A 1 1055 ? 2.083 -13.109 -52.172 1.00 76.00 1055 ALA A C 1
ATOM 8396 O O . ALA A 1 1055 ? 2.577 -12.026 -51.875 1.00 76.00 1055 ALA A O 1
ATOM 8397 N N . GLU A 1 1056 ? 0.808 -13.212 -52.562 1.00 81.50 1056 GLU A N 1
ATOM 8398 C CA . GLU A 1 1056 ? -0.141 -12.089 -52.620 1.00 81.50 1056 GLU A CA 1
ATOM 8399 C C . GLU A 1 1056 ? -0.339 -11.451 -51.239 1.00 81.50 1056 GLU A C 1
ATOM 8401 O O . GLU A 1 1056 ? -0.280 -10.230 -51.114 1.00 81.50 1056 GLU A O 1
ATOM 8406 N N . SER A 1 1057 ? -0.513 -12.264 -50.190 1.00 80.50 1057 SER A N 1
ATOM 8407 C CA . SER A 1 1057 ? -0.634 -11.786 -48.809 1.00 80.50 1057 SER A CA 1
ATOM 8408 C C . SER A 1 1057 ? 0.649 -11.107 -48.329 1.00 80.50 1057 SER A C 1
ATOM 8410 O O . SER A 1 1057 ? 0.567 -10.050 -47.713 1.00 80.50 1057 SER A O 1
ATOM 8412 N N . SER A 1 1058 ? 1.822 -11.674 -48.635 1.00 78.75 1058 SER A N 1
ATOM 8413 C CA . SER A 1 1058 ? 3.126 -11.093 -48.292 1.00 78.75 1058 SER A CA 1
ATOM 8414 C C . SER A 1 1058 ? 3.363 -9.767 -49.019 1.00 78.75 1058 SER A C 1
ATOM 8416 O O . SER A 1 1058 ? 3.858 -8.812 -48.423 1.00 78.75 1058 SER A O 1
ATOM 8418 N N . ALA A 1 1059 ? 2.980 -9.680 -50.297 1.00 79.88 1059 ALA A N 1
ATOM 8419 C CA . ALA A 1 1059 ? 3.066 -8.458 -51.092 1.00 79.88 1059 ALA A CA 1
ATOM 8420 C C . ALA A 1 1059 ? 2.045 -7.396 -50.646 1.00 79.88 1059 ALA A C 1
ATOM 8422 O O . ALA A 1 1059 ? 2.326 -6.202 -50.734 1.00 79.88 1059 ALA A O 1
ATOM 8423 N N . ALA A 1 1060 ? 0.877 -7.806 -50.141 1.00 80.75 1060 ALA A N 1
ATOM 8424 C CA . ALA A 1 1060 ? -0.090 -6.901 -49.528 1.00 80.75 1060 ALA A CA 1
ATOM 8425 C C . ALA A 1 1060 ? 0.440 -6.324 -48.205 1.00 80.75 1060 ALA A C 1
ATOM 8427 O O . ALA A 1 1060 ? 0.397 -5.110 -48.024 1.00 80.75 1060 ALA A O 1
ATOM 8428 N N . THR A 1 1061 ? 1.019 -7.152 -47.325 1.00 81.81 1061 THR A N 1
ATOM 8429 C CA . THR A 1 1061 ? 1.645 -6.666 -46.082 1.00 81.81 1061 THR A CA 1
ATOM 8430 C C . THR A 1 1061 ? 2.881 -5.806 -46.344 1.00 81.81 1061 THR A C 1
ATOM 8432 O O . THR A 1 1061 ? 3.086 -4.828 -45.635 1.00 81.81 1061 THR A O 1
ATOM 8435 N N . ALA A 1 1062 ? 3.672 -6.104 -47.382 1.00 81.62 1062 ALA A N 1
ATOM 8436 C CA . ALA A 1 1062 ? 4.790 -5.251 -47.788 1.00 81.62 1062 ALA A CA 1
ATOM 8437 C C . ALA A 1 1062 ? 4.306 -3.851 -48.206 1.00 81.62 1062 ALA A C 1
ATOM 8439 O O . ALA A 1 1062 ? 4.809 -2.857 -47.694 1.00 81.62 1062 ALA A O 1
ATOM 8440 N N . LYS A 1 1063 ? 3.258 -3.769 -49.038 1.00 83.12 1063 LYS A N 1
ATOM 8441 C CA . LYS A 1 1063 ? 2.644 -2.489 -49.436 1.00 83.12 1063 LYS A CA 1
ATOM 8442 C C . LYS A 1 1063 ? 2.010 -1.734 -48.270 1.00 83.12 1063 LYS A C 1
ATOM 8444 O O . LYS A 1 1063 ? 2.051 -0.511 -48.246 1.00 83.12 1063 LYS A O 1
ATOM 8449 N N . GLU A 1 1064 ? 1.430 -2.435 -47.297 1.00 85.94 1064 GLU A N 1
ATOM 8450 C CA . GLU A 1 1064 ? 0.914 -1.794 -46.082 1.00 85.94 1064 GLU A CA 1
ATOM 8451 C C . GLU A 1 1064 ? 2.049 -1.191 -45.233 1.00 85.94 1064 GLU A C 1
ATOM 8453 O O . GLU A 1 1064 ? 1.888 -0.103 -44.683 1.00 85.94 1064 GLU A O 1
ATOM 8458 N N . LEU A 1 1065 ? 3.216 -1.844 -45.171 1.00 81.62 1065 LEU A N 1
ATOM 8459 C CA . LEU A 1 1065 ? 4.408 -1.287 -44.524 1.00 81.62 1065 LEU A CA 1
ATOM 8460 C C . LEU A 1 1065 ? 4.996 -0.103 -45.312 1.00 81.62 1065 LEU A C 1
ATOM 8462 O O . LEU A 1 1065 ? 5.330 0.904 -44.698 1.00 81.62 1065 LEU A O 1
ATOM 8466 N N . GLU A 1 1066 ? 5.063 -0.176 -46.646 1.00 85.69 1066 GLU A N 1
ATOM 8467 C CA . GLU A 1 1066 ? 5.484 0.944 -47.508 1.00 85.69 1066 GLU A CA 1
ATOM 8468 C C . GLU A 1 1066 ? 4.591 2.182 -47.310 1.00 85.69 1066 GLU A C 1
ATOM 8470 O O . GLU A 1 1066 ? 5.104 3.283 -47.113 1.00 85.69 1066 GLU A O 1
ATOM 8475 N N . MET A 1 1067 ? 3.263 2.001 -47.278 1.00 87.88 1067 MET A N 1
ATOM 8476 C CA . MET A 1 1067 ? 2.306 3.082 -47.000 1.00 87.88 1067 MET A CA 1
ATOM 8477 C C . MET A 1 1067 ? 2.541 3.719 -45.623 1.00 87.88 1067 MET A C 1
ATOM 8479 O O . MET A 1 1067 ? 2.648 4.939 -45.531 1.00 87.88 1067 MET A O 1
ATOM 8483 N N . ARG A 1 1068 ? 2.687 2.908 -44.566 1.00 85.25 1068 ARG A N 1
ATOM 8484 C CA . ARG A 1 1068 ? 2.935 3.404 -43.199 1.00 85.25 1068 ARG A CA 1
ATOM 8485 C C . ARG A 1 1068 ? 4.293 4.094 -43.046 1.00 85.25 1068 ARG A C 1
ATOM 8487 O O . ARG A 1 1068 ? 4.422 5.008 -42.238 1.00 85.25 1068 ARG A O 1
ATOM 8494 N N . ILE A 1 1069 ? 5.309 3.680 -43.807 1.00 84.38 1069 ILE A N 1
ATOM 8495 C CA . ILE A 1 1069 ? 6.597 4.388 -43.863 1.00 84.38 1069 ILE A CA 1
ATOM 8496 C C . ILE A 1 1069 ? 6.405 5.774 -44.493 1.00 84.38 1069 ILE A C 1
ATOM 8498 O O . ILE A 1 1069 ? 6.943 6.742 -43.963 1.00 84.38 1069 ILE A O 1
ATOM 8502 N N . GLY A 1 1070 ? 5.594 5.886 -45.551 1.00 87.25 1070 GLY A N 1
ATOM 8503 C CA . GLY A 1 1070 ? 5.200 7.173 -46.132 1.00 87.25 1070 GLY A CA 1
ATOM 8504 C C . GLY A 1 1070 ? 4.475 8.081 -45.133 1.00 87.25 1070 GLY A C 1
ATOM 8505 O O . GLY A 1 1070 ? 4.885 9.222 -44.947 1.00 87.25 1070 GLY A O 1
ATOM 8506 N N . GLU A 1 1071 ? 3.470 7.556 -44.422 1.00 88.69 1071 GLU A N 1
ATOM 8507 C CA . GLU A 1 1071 ? 2.734 8.285 -43.372 1.00 88.69 1071 GLU A CA 1
ATOM 8508 C C . GLU A 1 1071 ? 3.681 8.820 -42.274 1.00 88.69 1071 GLU A C 1
ATOM 8510 O O . GLU A 1 1071 ? 3.626 9.997 -41.919 1.00 88.69 1071 GLU A O 1
ATOM 8515 N N . VAL A 1 1072 ? 4.620 7.995 -41.792 1.00 81.81 1072 VAL A N 1
ATOM 8516 C CA . VAL A 1 1072 ? 5.632 8.402 -40.795 1.00 81.81 1072 VAL A CA 1
ATOM 8517 C C . VAL A 1 1072 ? 6.645 9.410 -41.360 1.00 81.81 1072 VAL A C 1
ATOM 8519 O O . VAL A 1 1072 ? 7.188 10.225 -40.613 1.00 81.81 1072 VAL A O 1
ATOM 8522 N N . GLU A 1 1073 ? 6.918 9.399 -42.666 1.00 84.31 1073 GLU A N 1
ATOM 8523 C CA . GLU A 1 1073 ? 7.786 10.393 -43.306 1.00 84.31 1073 GLU A CA 1
ATOM 8524 C C . GLU A 1 1073 ? 7.077 11.733 -43.562 1.00 84.31 1073 GLU A C 1
ATOM 8526 O O . GLU A 1 1073 ? 7.729 12.773 -43.441 1.00 84.31 1073 GLU A O 1
ATOM 8531 N N . GLU A 1 1074 ? 5.759 11.742 -43.791 1.00 90.88 1074 GLU A N 1
ATOM 8532 C CA . GLU A 1 1074 ? 4.932 12.959 -43.770 1.00 90.88 1074 GLU A CA 1
ATOM 8533 C C . GLU A 1 1074 ? 4.842 13.548 -42.350 1.00 90.88 1074 GLU A C 1
ATOM 8535 O O . GLU A 1 1074 ? 5.121 14.736 -42.165 1.00 90.88 1074 GLU A O 1
ATOM 8540 N N . GLU A 1 1075 ? 4.562 12.728 -41.327 1.00 85.94 1075 GLU A N 1
ATOM 8541 C CA . GLU A 1 1075 ? 4.590 13.166 -39.921 1.00 85.94 1075 GLU A CA 1
ATOM 8542 C C . GLU A 1 1075 ? 5.967 13.718 -39.520 1.00 85.94 1075 GLU A C 1
ATOM 8544 O O . GLU A 1 1075 ? 6.046 14.735 -38.828 1.00 85.94 1075 GLU A O 1
ATOM 8549 N N . ARG A 1 1076 ? 7.063 13.107 -39.995 1.00 84.94 1076 ARG A N 1
ATOM 8550 C CA . ARG A 1 1076 ? 8.426 13.623 -39.788 1.00 84.94 1076 ARG A CA 1
ATOM 8551 C C . ARG A 1 1076 ? 8.601 15.015 -40.391 1.00 84.94 1076 ARG A C 1
ATOM 8553 O O . ARG A 1 1076 ? 9.137 15.881 -39.711 1.00 84.94 1076 ARG A O 1
ATOM 8560 N N . VAL A 1 1077 ? 8.173 15.242 -41.636 1.00 89.19 1077 VAL A N 1
ATOM 8561 C CA . VAL A 1 1077 ? 8.309 16.556 -42.293 1.00 89.19 1077 VAL A CA 1
ATOM 8562 C C . VAL A 1 1077 ? 7.509 17.627 -41.547 1.00 89.19 1077 VAL A C 1
ATOM 8564 O O . VAL A 1 1077 ? 8.020 18.725 -41.351 1.00 89.19 1077 VAL A O 1
ATOM 8567 N N . ILE A 1 1078 ? 6.313 17.295 -41.053 1.00 90.25 1078 ILE A N 1
ATOM 8568 C CA . ILE A 1 1078 ? 5.501 18.201 -40.226 1.00 90.25 1078 ILE A CA 1
ATOM 8569 C C . ILE A 1 1078 ? 6.188 18.491 -38.878 1.00 90.25 1078 ILE A C 1
ATOM 8571 O O . ILE A 1 1078 ? 6.186 19.633 -38.423 1.00 90.25 1078 ILE A O 1
ATOM 8575 N N . LEU A 1 1079 ? 6.798 17.488 -38.236 1.00 80.25 1079 LEU A N 1
ATOM 8576 C CA . LEU A 1 1079 ? 7.524 17.664 -36.971 1.00 80.25 1079 LEU A CA 1
ATOM 8577 C C . LEU A 1 1079 ? 8.860 18.405 -37.128 1.00 80.25 1079 LEU A C 1
ATOM 8579 O O . LEU A 1 1079 ? 9.267 19.089 -36.194 1.00 80.25 1079 LEU A O 1
ATOM 8583 N N . GLU A 1 1080 ? 9.536 18.281 -38.270 1.00 87.69 1080 GLU A N 1
ATOM 8584 C CA . GLU A 1 1080 ? 10.738 19.060 -38.589 1.00 87.69 1080 GLU A CA 1
ATOM 8585 C C . GLU A 1 1080 ? 10.365 20.518 -38.897 1.00 87.69 1080 GLU A C 1
ATOM 8587 O O . GLU A 1 1080 ? 10.927 21.412 -38.278 1.00 87.69 1080 GLU A O 1
ATOM 8592 N N . GLN A 1 1081 ? 9.323 20.771 -39.699 1.00 90.62 1081 GLN A N 1
ATOM 8593 C CA . GLN A 1 1081 ? 8.786 22.125 -39.912 1.00 90.62 1081 GLN A CA 1
ATOM 8594 C C . GLN A 1 1081 ? 8.349 22.791 -38.598 1.00 90.62 1081 GLN A C 1
ATOM 8596 O O . GLN A 1 1081 ? 8.730 23.924 -38.330 1.00 90.62 1081 GLN A O 1
ATOM 8601 N N . ALA A 1 1082 ? 7.623 22.077 -37.733 1.00 87.50 1082 ALA A N 1
ATOM 8602 C CA . ALA A 1 1082 ? 7.207 22.596 -36.429 1.00 87.50 1082 ALA A CA 1
ATOM 8603 C C . ALA A 1 1082 ? 8.374 22.784 -35.435 1.00 87.50 1082 ALA A C 1
ATOM 8605 O O . ALA A 1 1082 ? 8.249 23.563 -34.491 1.00 87.50 1082 ALA A O 1
ATOM 8606 N N . LEU A 1 1083 ? 9.496 22.076 -35.618 1.00 83.44 1083 LEU A N 1
ATOM 8607 C CA . LEU A 1 1083 ? 10.726 22.298 -34.853 1.00 83.44 1083 LEU A CA 1
ATOM 8608 C C . LEU A 1 1083 ? 11.462 23.546 -35.359 1.00 83.44 1083 LEU A C 1
ATOM 8610 O O . LEU A 1 1083 ? 11.926 24.341 -34.545 1.00 83.44 1083 LEU A O 1
ATOM 8614 N N . ASP A 1 1084 ? 11.556 23.725 -36.675 1.00 87.69 1084 ASP A N 1
ATOM 8615 C CA . ASP A 1 1084 ? 12.202 24.886 -37.288 1.00 87.69 1084 ASP A CA 1
ATOM 8616 C C . ASP A 1 1084 ? 11.410 26.170 -36.969 1.00 87.69 1084 ASP A C 1
ATOM 8618 O O . ASP A 1 1084 ? 11.990 27.130 -36.465 1.00 87.69 1084 ASP A O 1
ATOM 8622 N N . GLU A 1 1085 ? 10.075 26.150 -37.097 1.00 88.25 1085 GLU A N 1
ATOM 8623 C CA . GLU A 1 1085 ? 9.179 27.232 -36.645 1.00 88.25 1085 GLU A CA 1
ATOM 8624 C C . GLU A 1 1085 ? 9.351 27.546 -35.145 1.00 88.25 1085 GLU A C 1
ATOM 8626 O O . GLU A 1 1085 ? 9.349 28.713 -34.744 1.00 88.25 1085 GLU A O 1
ATOM 8631 N N . ALA A 1 1086 ? 9.529 26.526 -34.295 1.00 84.69 1086 ALA A N 1
ATOM 8632 C CA . ALA A 1 1086 ? 9.776 26.722 -32.867 1.00 84.69 1086 ALA A CA 1
ATOM 8633 C C . ALA A 1 1086 ? 11.162 27.335 -32.593 1.00 84.69 1086 ALA A C 1
ATOM 8635 O O . ALA A 1 1086 ? 11.285 28.200 -31.723 1.00 84.69 1086 ALA A O 1
ATOM 8636 N N . GLN A 1 1087 ? 12.196 26.937 -33.339 1.00 85.12 1087 GLN A N 1
ATOM 8637 C CA . GLN A 1 1087 ? 13.539 27.513 -33.230 1.00 85.12 1087 GLN A CA 1
ATOM 8638 C C . GLN A 1 1087 ? 13.590 28.958 -33.742 1.00 85.12 1087 GLN A C 1
ATOM 8640 O O . GLN A 1 1087 ? 14.215 29.796 -33.091 1.00 85.12 1087 GLN A O 1
ATOM 8645 N N . GLU A 1 1088 ? 12.891 29.284 -34.832 1.00 88.06 1088 GLU A N 1
ATOM 8646 C CA . GLU A 1 1088 ? 12.732 30.663 -35.308 1.00 88.06 1088 GLU A CA 1
ATOM 8647 C C . GLU A 1 1088 ? 11.980 31.520 -34.278 1.00 88.06 1088 GLU A C 1
ATOM 8649 O O . GLU A 1 1088 ? 12.487 32.564 -33.864 1.00 88.06 1088 GLU A O 1
ATOM 8654 N N . ALA A 1 1089 ? 10.839 31.049 -33.761 1.00 85.94 1089 ALA A N 1
ATOM 8655 C CA . ALA A 1 1089 ? 10.077 31.759 -32.731 1.00 85.94 1089 ALA A CA 1
ATOM 8656 C C . ALA A 1 1089 ? 10.875 31.954 -31.425 1.00 85.94 1089 ALA A C 1
ATOM 8658 O O . ALA A 1 1089 ? 10.782 33.007 -30.788 1.00 85.94 1089 ALA A O 1
ATOM 8659 N N . MET A 1 1090 ? 11.701 30.978 -31.031 1.00 77.31 1090 MET A N 1
ATOM 8660 C CA . MET A 1 1090 ? 12.642 31.132 -29.918 1.00 77.31 1090 MET A CA 1
ATOM 8661 C C . MET A 1 1090 ? 13.760 32.127 -30.225 1.00 77.31 1090 MET A C 1
ATOM 8663 O O . MET A 1 1090 ? 14.125 32.891 -29.336 1.00 77.31 1090 MET A O 1
ATOM 8667 N N . ALA A 1 1091 ? 14.311 32.145 -31.440 1.00 84.00 1091 ALA A N 1
ATOM 8668 C CA . ALA A 1 1091 ? 15.345 33.101 -31.830 1.00 84.00 1091 ALA A CA 1
ATOM 8669 C C . ALA A 1 1091 ? 14.795 34.538 -31.847 1.00 84.00 1091 ALA A C 1
ATOM 8671 O O . ALA A 1 1091 ? 15.435 35.452 -31.318 1.00 84.00 1091 ALA A O 1
ATOM 8672 N N . GLU A 1 1092 ? 13.573 34.736 -32.353 1.00 85.94 1092 GLU A N 1
ATOM 8673 C CA . GLU A 1 1092 ? 12.854 36.006 -32.247 1.00 85.94 1092 GLU A CA 1
ATOM 8674 C C . GLU A 1 1092 ? 12.626 36.394 -30.780 1.00 85.94 1092 GLU A C 1
ATOM 8676 O O . GLU A 1 1092 ? 13.029 37.486 -30.372 1.00 85.94 1092 GLU A O 1
ATOM 8681 N N . ALA A 1 1093 ? 12.063 35.499 -29.959 1.00 84.44 1093 ALA A N 1
ATOM 8682 C CA . ALA A 1 1093 ? 11.799 35.754 -28.542 1.00 84.44 1093 ALA A CA 1
ATOM 8683 C C . ALA A 1 1093 ? 13.081 36.037 -27.736 1.00 84.44 1093 ALA A C 1
ATOM 8685 O O . ALA A 1 1093 ? 13.096 36.945 -26.901 1.00 84.44 1093 ALA A O 1
ATOM 8686 N N . ALA A 1 1094 ? 14.172 35.321 -28.015 1.00 83.44 1094 ALA A N 1
ATOM 8687 C CA . ALA A 1 1094 ? 15.481 35.543 -27.414 1.00 83.44 1094 ALA A CA 1
ATOM 8688 C C . ALA A 1 1094 ? 16.064 36.895 -27.840 1.00 83.44 1094 ALA A C 1
ATOM 8690 O O . ALA A 1 1094 ? 16.513 37.648 -26.979 1.00 83.44 1094 ALA A O 1
ATOM 8691 N N . SER A 1 1095 ? 15.990 37.263 -29.124 1.00 86.88 1095 SER A N 1
ATOM 8692 C CA . SER A 1 1095 ? 16.438 38.581 -29.598 1.00 86.88 1095 SER A CA 1
ATOM 8693 C C . SER A 1 1095 ? 15.606 39.724 -28.996 1.00 86.88 1095 SER A C 1
ATOM 8695 O O . SER A 1 1095 ? 16.150 40.756 -28.596 1.00 86.88 1095 SER A O 1
ATOM 8697 N N . ALA A 1 1096 ? 14.293 39.526 -28.841 1.00 86.44 1096 ALA A N 1
ATOM 8698 C CA . ALA A 1 1096 ? 13.390 40.476 -28.207 1.00 86.44 1096 ALA A CA 1
ATOM 8699 C C . ALA A 1 1096 ? 13.685 40.615 -26.705 1.00 86.44 1096 ALA A C 1
ATOM 8701 O O . ALA A 1 1096 ? 13.732 41.742 -26.200 1.00 86.44 1096 ALA A O 1
ATOM 8702 N N . HIS A 1 1097 ? 13.944 39.503 -26.008 1.00 82.00 1097 HIS A N 1
ATOM 8703 C CA . HIS A 1 1097 ? 14.347 39.502 -24.604 1.00 82.00 1097 HIS A CA 1
ATOM 8704 C C . HIS A 1 1097 ? 15.732 40.126 -24.409 1.00 82.00 1097 HIS A C 1
ATOM 8706 O O . HIS A 1 1097 ? 15.887 40.960 -23.528 1.00 82.00 1097 HIS A O 1
ATOM 8712 N N . GLU A 1 1098 ? 16.721 39.822 -25.248 1.00 88.75 1098 GLU A N 1
ATOM 8713 C CA . GLU A 1 1098 ? 18.063 40.410 -25.183 1.00 88.75 1098 GLU A CA 1
ATOM 8714 C C . GLU A 1 1098 ? 18.019 41.930 -25.445 1.00 88.75 1098 GLU A C 1
ATOM 8716 O O . GLU A 1 1098 ? 18.631 42.728 -24.729 1.00 88.75 1098 GLU A O 1
ATOM 8721 N N . MET A 1 1099 ? 17.206 42.367 -26.412 1.00 86.56 1099 MET A N 1
ATOM 8722 C CA . MET A 1 1099 ? 16.920 43.783 -26.657 1.00 86.56 1099 MET A CA 1
ATOM 8723 C C . MET A 1 1099 ? 16.145 44.442 -25.504 1.00 86.56 1099 MET A C 1
ATOM 8725 O O . MET A 1 1099 ? 16.335 45.632 -25.245 1.00 86.56 1099 MET A O 1
ATOM 8729 N N . ALA A 1 1100 ? 15.273 43.720 -24.796 1.00 87.06 1100 ALA A N 1
ATOM 8730 C CA . ALA A 1 1100 ? 14.628 44.210 -23.577 1.00 87.06 1100 ALA A CA 1
ATOM 8731 C C . ALA A 1 1100 ? 15.628 44.304 -22.412 1.00 87.06 1100 ALA A C 1
ATOM 8733 O O . ALA A 1 1100 ? 15.686 45.338 -21.748 1.00 87.06 1100 ALA A O 1
ATOM 8734 N N . LEU A 1 1101 ? 16.476 43.290 -22.231 1.00 81.44 1101 LEU A N 1
ATOM 8735 C CA . LEU A 1 1101 ? 17.519 43.212 -21.213 1.00 81.44 1101 LEU A CA 1
ATOM 8736 C C . LEU A 1 1101 ? 18.497 44.380 -21.350 1.00 81.44 1101 LEU A C 1
ATOM 8738 O O . LEU A 1 1101 ? 18.689 45.105 -20.380 1.00 81.44 1101 LEU A O 1
ATOM 8742 N N . ARG A 1 1102 ? 19.007 44.660 -22.560 1.00 84.62 1102 ARG A N 1
ATOM 8743 C CA . ARG A 1 1102 ? 19.857 45.837 -22.828 1.00 84.62 1102 ARG A CA 1
ATOM 8744 C C . ARG A 1 1102 ? 19.157 47.158 -22.491 1.00 84.62 1102 ARG A C 1
ATOM 8746 O O . ARG A 1 1102 ? 19.773 48.053 -21.919 1.00 84.62 1102 ARG A O 1
ATOM 8753 N N . ARG A 1 1103 ? 17.857 47.294 -22.791 1.00 87.00 1103 ARG A N 1
ATOM 8754 C CA . ARG A 1 1103 ? 17.061 48.490 -22.432 1.00 87.00 1103 ARG A CA 1
ATOM 8755 C C . ARG A 1 1103 ? 16.828 48.611 -20.921 1.00 87.00 1103 ARG A C 1
ATOM 8757 O O . ARG A 1 1103 ? 16.720 49.730 -20.429 1.00 87.00 1103 ARG A O 1
ATOM 8764 N N . VAL A 1 1104 ? 16.730 47.498 -20.193 1.00 82.19 1104 VAL A N 1
ATOM 8765 C CA . VAL A 1 1104 ? 16.589 47.466 -18.727 1.00 82.19 1104 VAL A CA 1
ATOM 8766 C C . VAL A 1 1104 ? 17.930 47.729 -18.039 1.00 82.19 1104 VAL A C 1
ATOM 8768 O O . VAL A 1 1104 ? 17.977 48.539 -17.120 1.00 82.19 1104 VAL A O 1
ATOM 8771 N N . GLN A 1 1105 ? 19.027 47.148 -18.528 1.00 85.00 1105 GLN A N 1
ATOM 8772 C CA . GLN A 1 1105 ? 20.397 47.419 -18.077 1.00 85.00 1105 GLN A CA 1
ATOM 8773 C C . GLN A 1 1105 ? 20.746 48.902 -18.249 1.00 85.00 1105 GLN A C 1
ATOM 8775 O O . GLN A 1 1105 ? 21.051 49.564 -17.263 1.00 85.00 1105 GLN A O 1
ATOM 8780 N N . ALA A 1 1106 ? 20.542 49.469 -19.443 1.00 85.12 1106 ALA A N 1
ATOM 8781 C CA . ALA A 1 1106 ? 20.792 50.888 -19.706 1.00 85.12 1106 ALA A CA 1
ATOM 8782 C C . ALA A 1 1106 ? 19.883 51.848 -18.903 1.00 85.12 1106 ALA A C 1
ATOM 8784 O O . ALA A 1 1106 ? 20.212 53.026 -18.759 1.00 85.12 1106 ALA A O 1
ATOM 8785 N N . LYS A 1 1107 ? 18.738 51.380 -18.378 1.00 85.94 1107 LYS A N 1
ATOM 8786 C CA . LYS A 1 1107 ? 17.934 52.117 -17.384 1.00 85.94 1107 LYS A CA 1
ATOM 8787 C C . LYS A 1 1107 ? 18.509 51.967 -15.976 1.00 85.94 1107 LYS A C 1
ATOM 8789 O O . LYS A 1 1107 ? 18.644 52.964 -15.282 1.00 85.94 1107 LYS A O 1
ATOM 8794 N N . LEU A 1 1108 ? 18.865 50.750 -15.562 1.00 77.62 1108 LEU A N 1
ATOM 8795 C CA . LEU A 1 1108 ? 19.480 50.473 -14.259 1.00 77.62 1108 LEU A CA 1
ATOM 8796 C C . LEU A 1 1108 ? 20.814 51.202 -14.079 1.00 77.62 1108 LEU A C 1
ATOM 8798 O O . LEU A 1 1108 ? 21.092 51.672 -12.984 1.00 77.62 1108 LEU A O 1
ATOM 8802 N N . GLU A 1 1109 ? 21.616 51.333 -15.131 1.00 85.12 1109 GLU A N 1
ATOM 8803 C CA . GLU A 1 1109 ? 22.854 52.118 -15.128 1.00 85.12 1109 GLU A CA 1
ATOM 8804 C C . GLU A 1 1109 ? 22.561 53.608 -14.933 1.00 85.12 1109 GLU A C 1
ATOM 8806 O O . GLU A 1 1109 ? 23.131 54.216 -14.033 1.00 85.12 1109 GLU A O 1
ATOM 8811 N N . ARG A 1 1110 ? 21.590 54.178 -15.664 1.00 85.12 1110 ARG A N 1
ATOM 8812 C CA . ARG A 1 1110 ? 21.133 55.564 -15.441 1.00 85.12 1110 ARG A CA 1
ATOM 8813 C C . ARG A 1 1110 ? 20.630 55.774 -14.015 1.00 85.12 1110 ARG A C 1
ATOM 8815 O O . ARG A 1 1110 ? 21.107 56.680 -13.351 1.00 85.12 1110 ARG A O 1
ATOM 8822 N N . TYR A 1 1111 ? 19.766 54.897 -13.503 1.00 77.19 1111 TYR A N 1
ATOM 8823 C CA . TYR A 1 1111 ? 19.271 54.988 -12.126 1.00 77.19 1111 TYR A CA 1
ATOM 8824 C C . TYR A 1 1111 ? 20.360 54.763 -11.066 1.00 77.19 1111 TYR A C 1
ATOM 8826 O O . TYR A 1 1111 ? 20.236 55.285 -9.961 1.00 77.19 1111 TYR A O 1
ATOM 8834 N N . ARG A 1 1112 ? 21.432 54.018 -11.370 1.00 80.50 1112 ARG A N 1
ATOM 8835 C CA . ARG A 1 1112 ? 22.620 53.918 -10.505 1.00 80.50 1112 ARG A CA 1
ATOM 8836 C C . ARG A 1 1112 ? 23.412 55.222 -10.514 1.00 80.50 1112 ARG A C 1
ATOM 8838 O O . ARG A 1 1112 ? 23.691 55.729 -9.437 1.00 80.50 1112 ARG A O 1
ATOM 8845 N N . HIS A 1 1113 ? 23.686 55.801 -11.683 1.00 79.25 1113 HIS A N 1
ATOM 8846 C CA . HIS A 1 1113 ? 24.338 57.109 -11.782 1.00 79.25 1113 HIS A CA 1
ATOM 8847 C C . HIS A 1 1113 ? 23.518 58.207 -11.084 1.00 79.25 1113 HIS A C 1
ATOM 8849 O O . HIS A 1 1113 ? 24.054 58.887 -10.219 1.00 79.25 1113 HIS A O 1
ATOM 8855 N N . GLU A 1 1114 ? 22.209 58.300 -11.339 1.00 82.75 1114 GLU A N 1
ATOM 8856 C CA . GLU A 1 1114 ? 21.296 59.227 -10.650 1.00 82.75 1114 GLU A CA 1
ATOM 8857 C C . GLU A 1 1114 ? 21.288 59.001 -9.123 1.00 82.75 1114 GLU A C 1
ATOM 8859 O O . GLU A 1 1114 ? 21.315 59.958 -8.351 1.00 82.75 1114 GLU A O 1
ATOM 8864 N N . ARG A 1 1115 ? 21.289 57.743 -8.652 1.00 70.00 1115 ARG A N 1
ATOM 8865 C CA . ARG A 1 1115 ? 21.397 57.420 -7.216 1.00 70.00 1115 ARG A CA 1
ATOM 8866 C C . ARG A 1 1115 ? 22.727 57.895 -6.631 1.00 70.00 1115 ARG A C 1
ATOM 8868 O O . ARG A 1 1115 ? 22.734 58.402 -5.512 1.00 70.00 1115 ARG A O 1
ATOM 8875 N N . ASP A 1 1116 ? 23.823 57.702 -7.353 1.00 77.38 1116 ASP A N 1
ATOM 8876 C CA . ASP A 1 1116 ? 25.178 57.958 -6.863 1.00 77.38 1116 ASP A CA 1
ATOM 8877 C C . ASP A 1 1116 ? 25.501 59.461 -6.886 1.00 77.38 1116 ASP A C 1
ATOM 8879 O O . ASP A 1 1116 ? 26.076 59.972 -5.928 1.00 77.38 1116 ASP A O 1
ATOM 8883 N N . GLU A 1 1117 ? 25.002 60.204 -7.877 1.00 78.62 1117 GLU A N 1
ATOM 8884 C CA . GLU A 1 1117 ? 24.972 61.674 -7.879 1.00 78.62 1117 GLU A CA 1
ATOM 8885 C C . GLU A 1 1117 ? 24.161 62.229 -6.693 1.00 78.62 1117 GLU A C 1
ATOM 8887 O O . GLU A 1 1117 ? 24.629 63.115 -5.975 1.00 78.62 1117 GLU A O 1
ATOM 8892 N N . LEU A 1 1118 ? 22.968 61.677 -6.423 1.00 78.38 1118 LEU A N 1
ATOM 8893 C CA . LEU A 1 1118 ? 22.151 62.073 -5.267 1.00 78.38 1118 LEU A CA 1
ATOM 8894 C C . LEU A 1 1118 ? 22.771 61.666 -3.917 1.00 78.38 1118 LEU A C 1
ATOM 8896 O O . LEU A 1 1118 ? 22.506 62.322 -2.907 1.00 78.38 1118 LEU A O 1
ATOM 8900 N N . ALA A 1 1119 ? 23.586 60.608 -3.880 1.00 78.31 1119 ALA A N 1
ATOM 8901 C CA . ALA A 1 1119 ? 24.335 60.200 -2.694 1.00 78.31 1119 ALA A CA 1
ATOM 8902 C C . ALA A 1 1119 ? 25.508 61.154 -2.420 1.00 78.31 1119 ALA A C 1
ATOM 8904 O O . ALA A 1 1119 ? 25.620 61.657 -1.304 1.00 78.31 1119 ALA A O 1
ATOM 8905 N N . LEU A 1 1120 ? 26.305 61.486 -3.442 1.00 75.81 1120 LEU A N 1
ATOM 8906 C CA . LEU A 1 1120 ? 27.389 62.472 -3.349 1.00 75.81 1120 LEU A CA 1
ATOM 8907 C C . LEU A 1 1120 ? 26.860 63.847 -2.914 1.00 75.81 1120 LEU A C 1
ATOM 8909 O O . LEU A 1 1120 ? 27.381 64.440 -1.972 1.00 75.81 1120 LEU A O 1
ATOM 8913 N N . ALA A 1 1121 ? 25.746 64.308 -3.494 1.00 74.38 1121 ALA A N 1
ATOM 8914 C CA . ALA A 1 1121 ? 25.087 65.548 -3.075 1.00 74.38 1121 ALA A CA 1
ATOM 8915 C C . ALA A 1 1121 ? 24.603 65.522 -1.605 1.00 74.38 1121 ALA A C 1
ATOM 8917 O O . ALA A 1 1121 ? 24.539 66.565 -0.948 1.00 74.38 1121 ALA A O 1
ATOM 8918 N N . LEU A 1 1122 ? 24.276 64.342 -1.060 1.00 65.69 1122 LEU A N 1
ATOM 8919 C CA . LEU A 1 1122 ? 23.933 64.153 0.355 1.00 65.69 1122 LEU A CA 1
ATOM 8920 C C . LEU A 1 1122 ? 25.160 64.075 1.277 1.00 65.69 1122 LEU A C 1
ATOM 8922 O O . LEU A 1 1122 ? 25.035 64.424 2.457 1.00 65.69 1122 LEU A O 1
ATOM 8926 N N . GLU A 1 1123 ? 26.315 63.633 0.781 1.00 68.94 1123 GLU A N 1
ATOM 8927 C CA . GLU A 1 1123 ? 27.584 63.651 1.518 1.00 68.94 1123 GLU A CA 1
ATOM 8928 C C . GLU A 1 1123 ? 28.185 65.061 1.562 1.00 68.94 1123 GLU A C 1
ATOM 8930 O O . GLU A 1 1123 ? 28.492 65.538 2.655 1.00 68.94 1123 GLU A O 1
ATOM 8935 N N . ASP A 1 1124 ? 28.213 65.800 0.448 1.00 67.62 1124 ASP A N 1
ATOM 8936 C CA . ASP A 1 1124 ? 28.603 67.221 0.424 1.00 67.62 1124 ASP A CA 1
ATOM 8937 C C . ASP A 1 1124 ? 27.724 68.065 1.366 1.00 67.62 1124 ASP A C 1
ATOM 8939 O O . ASP A 1 1124 ? 28.218 68.883 2.152 1.00 67.62 1124 ASP A O 1
ATOM 8943 N N . ALA A 1 1125 ? 26.408 67.821 1.371 1.00 59.56 1125 ALA A N 1
ATOM 8944 C CA . ALA A 1 1125 ? 25.463 68.472 2.283 1.00 59.56 1125 ALA A CA 1
ATOM 8945 C C . ALA A 1 1125 ? 25.594 68.030 3.760 1.00 59.56 1125 ALA A C 1
ATOM 8947 O O . ALA A 1 1125 ? 24.960 68.628 4.639 1.00 59.56 1125 ALA A O 1
ATOM 8948 N N . GLN A 1 1126 ? 26.385 66.995 4.059 1.00 60.97 1126 GLN A N 1
ATOM 8949 C CA . GLN A 1 1126 ? 26.784 66.621 5.420 1.00 60.97 1126 GLN A CA 1
ATOM 8950 C C . GLN A 1 1126 ? 28.167 67.164 5.790 1.00 60.97 1126 GLN A C 1
ATOM 8952 O O . GLN A 1 1126 ? 28.320 67.696 6.890 1.00 60.97 1126 GLN A O 1
ATOM 8957 N N . HIS A 1 1127 ? 29.149 67.112 4.888 1.00 58.38 1127 HIS A N 1
ATOM 8958 C CA . HIS A 1 1127 ? 30.497 67.621 5.146 1.00 58.38 1127 HIS A CA 1
ATOM 8959 C C . HIS A 1 1127 ? 30.504 69.129 5.432 1.00 58.38 1127 HIS A C 1
ATOM 8961 O O . HIS A 1 1127 ? 31.196 69.576 6.348 1.00 58.38 1127 HIS A O 1
ATOM 8967 N N . ASN A 1 1128 ? 29.634 69.897 4.764 1.00 55.34 1128 ASN A N 1
ATOM 8968 C CA . ASN A 1 1128 ? 29.417 71.323 5.037 1.00 55.34 1128 ASN A CA 1
ATOM 8969 C C . ASN A 1 1128 ? 28.823 71.639 6.433 1.00 55.34 1128 ASN A C 1
ATOM 8971 O O . ASN A 1 1128 ? 28.668 72.808 6.771 1.00 55.34 1128 ASN A O 1
ATOM 8975 N N . LYS A 1 1129 ? 28.503 70.639 7.274 1.00 49.22 1129 LYS A N 1
ATOM 8976 C CA . LYS A 1 1129 ? 28.172 70.844 8.701 1.00 49.22 1129 LYS A CA 1
ATOM 8977 C C . LYS A 1 1129 ? 29.346 70.652 9.666 1.00 49.22 1129 LYS A C 1
ATOM 8979 O O . LYS A 1 1129 ? 29.173 70.901 10.855 1.00 49.22 1129 LYS A O 1
ATOM 8984 N N . ALA A 1 1130 ? 30.505 70.195 9.193 1.00 48.84 1130 ALA A N 1
ATOM 8985 C CA . ALA A 1 1130 ? 31.649 69.867 10.047 1.00 48.84 1130 ALA A CA 1
ATOM 8986 C C . ALA A 1 1130 ? 32.686 71.002 10.182 1.00 48.84 1130 ALA A C 1
ATOM 8988 O O . ALA A 1 1130 ? 33.692 70.818 10.864 1.00 48.84 1130 ALA A O 1
ATOM 8989 N N . GLY A 1 1131 ? 32.473 72.161 9.546 1.00 38.06 1131 GLY A N 1
ATOM 8990 C CA . GLY A 1 1131 ? 33.413 73.281 9.588 1.00 38.06 1131 GLY A CA 1
ATOM 8991 C C . GLY A 1 1131 ? 32.742 74.653 9.516 1.00 38.06 1131 GLY A C 1
ATOM 8992 O O . GLY A 1 1131 ? 31.746 74.824 8.822 1.00 38.06 1131 GLY A O 1
ATOM 8993 N N . SER A 1 1132 ? 33.370 75.628 10.184 1.00 39.16 1132 SER A N 1
ATOM 8994 C CA . SER A 1 1132 ? 32.986 77.047 10.287 1.00 39.16 1132 SER A CA 1
ATOM 8995 C C . SER A 1 1132 ? 31.837 77.375 11.256 1.00 39.16 1132 SER A C 1
ATOM 8997 O O . SER A 1 1132 ? 30.678 77.509 10.865 1.00 39.16 1132 SER A O 1
ATOM 8999 N N . ASP A 1 1133 ? 32.193 77.636 12.520 1.00 36.38 1133 ASP A N 1
ATOM 9000 C CA . ASP A 1 1133 ? 31.357 78.337 13.510 1.00 36.38 1133 ASP A CA 1
ATOM 9001 C C . ASP A 1 1133 ? 31.221 79.839 13.163 1.00 36.38 1133 ASP A C 1
ATOM 9003 O O . ASP A 1 1133 ? 31.690 80.715 13.891 1.00 36.38 1133 ASP A O 1
ATOM 9007 N N . SER A 1 1134 ? 30.620 80.156 12.012 1.00 38.47 1134 SER A N 1
ATOM 9008 C CA . SER A 1 1134 ? 30.384 81.536 11.570 1.00 38.47 1134 SER A CA 1
ATOM 9009 C C . SER A 1 1134 ? 28.887 81.822 11.467 1.00 38.47 1134 SER A C 1
ATOM 9011 O O . SER A 1 1134 ? 28.150 81.150 10.748 1.00 38.47 1134 SER A O 1
ATOM 9013 N N . GLU A 1 1135 ? 28.429 82.805 12.239 1.00 30.17 1135 GLU A N 1
ATOM 9014 C CA . GLU A 1 1135 ? 27.018 83.162 12.364 1.00 30.17 1135 GLU A CA 1
ATOM 9015 C C . GLU A 1 1135 ? 26.421 83.706 11.049 1.00 30.17 1135 GLU A C 1
ATOM 9017 O O . GLU A 1 1135 ? 27.102 84.385 10.282 1.00 30.17 1135 GLU A O 1
ATOM 9022 N N . SER A 1 1136 ? 25.100 83.515 10.886 1.00 34.31 1136 SER A N 1
ATOM 9023 C CA . SER A 1 1136 ? 24.159 84.294 10.046 1.00 34.31 1136 SER A CA 1
ATOM 9024 C C . SER A 1 1136 ? 23.437 83.554 8.895 1.00 34.31 1136 SER A C 1
ATOM 9026 O O . SER A 1 1136 ? 23.902 83.439 7.762 1.00 34.31 1136 SER A O 1
ATOM 9028 N N . VAL A 1 1137 ? 22.176 83.203 9.186 1.00 37.31 1137 VAL A N 1
ATOM 9029 C CA . VAL A 1 1137 ? 20.993 83.340 8.301 1.00 37.31 1137 VAL A CA 1
ATOM 9030 C C . VAL A 1 1137 ? 20.834 82.399 7.089 1.00 37.31 1137 VAL A C 1
ATOM 9032 O O . VAL A 1 1137 ? 19.699 82.221 6.649 1.00 37.31 1137 VAL A O 1
ATOM 9035 N N . SER A 1 1138 ? 21.860 81.697 6.601 1.00 36.16 1138 SER A N 1
ATOM 9036 C CA . SER A 1 1138 ? 21.683 80.676 5.539 1.00 36.16 1138 SER A CA 1
ATOM 9037 C C . SER A 1 1138 ? 21.143 79.340 6.085 1.00 36.16 1138 SER A C 1
ATOM 9039 O O . SER A 1 1138 ? 21.841 78.327 6.093 1.00 36.16 1138 SER A O 1
ATOM 9041 N N . SER A 1 1139 ? 19.909 79.347 6.600 1.00 44.44 1139 SER A N 1
ATOM 9042 C CA . SER A 1 1139 ? 19.273 78.167 7.202 1.00 44.44 1139 SER A CA 1
ATOM 9043 C C . SER A 1 1139 ? 18.662 77.215 6.167 1.00 44.44 1139 SER A C 1
ATOM 9045 O O . SER A 1 1139 ? 18.137 77.639 5.144 1.00 44.44 1139 SER A O 1
ATOM 9047 N N . GLU A 1 1140 ? 18.655 75.927 6.517 1.00 44.88 1140 GLU A N 1
ATOM 9048 C CA . GLU A 1 1140 ? 17.694 74.918 6.042 1.00 44.88 1140 GLU A CA 1
ATOM 9049 C C . GLU A 1 1140 ? 17.527 74.726 4.518 1.00 44.88 1140 GLU A C 1
ATOM 9051 O O . GLU A 1 1140 ? 16.454 74.959 3.958 1.00 44.88 1140 GLU A O 1
ATOM 9056 N N . MET A 1 1141 ? 18.507 74.031 3.913 1.00 47.19 1141 MET A N 1
ATOM 9057 C CA . MET A 1 1141 ? 18.171 72.909 3.012 1.00 47.19 1141 MET A CA 1
ATOM 9058 C C . MET A 1 1141 ? 17.142 72.043 3.754 1.00 47.19 1141 MET A C 1
ATOM 9060 O O . MET A 1 1141 ? 17.441 71.423 4.785 1.00 47.19 1141 MET A O 1
ATOM 9064 N N . SER A 1 1142 ? 15.900 72.119 3.305 1.00 57.59 1142 SER A N 1
ATOM 9065 C CA . SER A 1 1142 ? 14.729 71.966 4.150 1.00 57.59 1142 SER A CA 1
ATOM 9066 C C . SER A 1 1142 ? 14.411 70.505 4.454 1.00 57.59 1142 SER A C 1
ATOM 9068 O O . SER A 1 1142 ? 14.776 69.572 3.732 1.00 57.59 1142 SER A O 1
ATOM 9070 N N . ARG A 1 1143 ? 13.668 70.283 5.547 1.00 61.91 1143 ARG A N 1
ATOM 9071 C CA . ARG A 1 1143 ? 13.163 68.943 5.906 1.00 61.91 1143 ARG A CA 1
ATOM 9072 C C . ARG A 1 1143 ? 12.352 68.311 4.770 1.00 61.91 1143 ARG A C 1
ATOM 9074 O O . ARG A 1 1143 ? 12.379 67.093 4.615 1.00 61.91 1143 ARG A O 1
ATOM 9081 N N . GLU A 1 1144 ? 11.681 69.141 3.977 1.00 73.12 1144 GLU A N 1
ATOM 9082 C CA . GLU A 1 1144 ? 10.923 68.754 2.786 1.00 73.12 1144 GLU A CA 1
ATOM 9083 C C . GLU A 1 1144 ? 11.829 68.247 1.657 1.00 73.12 1144 GLU A C 1
ATOM 9085 O O . GLU A 1 1144 ? 11.542 67.205 1.083 1.00 73.12 1144 GLU A O 1
ATOM 9090 N N . GLU A 1 1145 ? 12.972 68.886 1.397 1.00 68.00 1145 GLU A N 1
ATOM 9091 C CA . GLU A 1 1145 ? 13.929 68.449 0.367 1.00 68.00 1145 GLU A CA 1
ATOM 9092 C C . GLU A 1 1145 ? 14.550 67.095 0.733 1.00 68.00 1145 GLU A C 1
ATOM 9094 O O . GLU A 1 1145 ? 14.575 66.177 -0.086 1.00 68.00 1145 GLU A O 1
ATOM 9099 N N . ARG A 1 1146 ? 14.924 66.903 2.006 1.00 65.62 1146 ARG A N 1
ATOM 9100 C CA . ARG A 1 1146 ? 15.351 65.586 2.522 1.00 65.62 1146 ARG A CA 1
ATOM 9101 C C . ARG A 1 1146 ? 14.235 64.537 2.446 1.00 65.62 1146 ARG A C 1
ATOM 9103 O O . ARG A 1 1146 ? 14.502 63.379 2.131 1.00 65.62 1146 ARG A O 1
ATOM 9110 N N . SER A 1 1147 ? 12.984 64.926 2.697 1.00 80.25 1147 SER A N 1
ATOM 9111 C CA . SER A 1 1147 ? 11.820 64.045 2.536 1.00 80.25 1147 SER A CA 1
ATOM 9112 C C . SER A 1 1147 ? 11.593 63.658 1.070 1.00 80.25 1147 SER A C 1
ATOM 9114 O O . SER A 1 1147 ? 11.298 62.499 0.786 1.00 80.25 1147 SER A O 1
ATOM 9116 N N . ASN A 1 1148 ? 11.783 64.592 0.136 1.00 79.44 1148 ASN A N 1
ATOM 9117 C CA . ASN A 1 1148 ? 11.653 64.367 -1.302 1.00 79.44 1148 ASN A CA 1
ATOM 9118 C C . ASN A 1 1148 ? 12.778 63.466 -1.834 1.00 79.44 1148 ASN A C 1
ATOM 9120 O O . ASN A 1 1148 ? 12.497 62.536 -2.586 1.00 79.44 1148 ASN A O 1
ATOM 9124 N N . LEU A 1 1149 ? 14.022 63.648 -1.374 1.00 78.50 1149 LEU A N 1
ATOM 9125 C CA . LEU A 1 1149 ? 15.138 62.739 -1.669 1.00 78.50 1149 LEU A CA 1
ATOM 9126 C C . LEU A 1 1149 ? 14.852 61.311 -1.175 1.00 78.50 1149 LEU A C 1
ATOM 9128 O O . LEU A 1 1149 ? 15.005 60.354 -1.934 1.00 78.50 1149 LEU A O 1
ATOM 9132 N N . HIS A 1 1150 ? 14.348 61.145 0.054 1.00 78.88 1150 HIS A N 1
ATOM 9133 C CA . HIS A 1 1150 ? 13.923 59.831 0.555 1.00 78.88 1150 HIS A CA 1
ATOM 9134 C C . HIS A 1 1150 ? 12.711 59.250 -0.198 1.00 78.88 1150 HIS A C 1
ATOM 9136 O O . HIS A 1 1150 ? 12.614 58.030 -0.342 1.00 78.88 1150 HIS A O 1
ATOM 9142 N N . ALA A 1 1151 ? 11.794 60.088 -0.692 1.00 83.56 1151 ALA A N 1
ATOM 9143 C CA . ALA A 1 1151 ? 10.671 59.649 -1.517 1.00 83.56 1151 ALA A CA 1
ATOM 9144 C C . ALA A 1 1151 ? 11.134 59.168 -2.903 1.00 83.56 1151 ALA A C 1
ATOM 9146 O O . ALA A 1 1151 ? 10.680 58.115 -3.353 1.00 83.56 1151 ALA A O 1
ATOM 9147 N N . MET A 1 1152 ? 12.081 59.869 -3.540 1.00 85.81 1152 MET A N 1
ATOM 9148 C CA . MET A 1 1152 ? 12.714 59.414 -4.783 1.00 85.81 1152 MET A CA 1
ATOM 9149 C C . MET A 1 1152 ? 13.481 58.105 -4.574 1.00 85.81 1152 MET A C 1
ATOM 9151 O O . MET A 1 1152 ? 13.257 57.165 -5.329 1.00 85.81 1152 MET A O 1
ATOM 9155 N N . LEU A 1 1153 ? 14.286 57.989 -3.511 1.00 86.69 1153 LEU A N 1
ATOM 9156 C CA . LEU A 1 1153 ? 15.008 56.752 -3.175 1.00 86.69 1153 LEU A CA 1
ATOM 9157 C C . LEU A 1 1153 ? 14.080 55.548 -2.957 1.00 86.69 1153 LEU A C 1
ATOM 9159 O O . LEU A 1 1153 ? 14.395 54.446 -3.394 1.00 86.69 1153 LEU A O 1
ATOM 9163 N N . ARG A 1 1154 ? 12.916 55.736 -2.321 1.00 85.19 1154 ARG A N 1
ATOM 9164 C CA . ARG A 1 1154 ? 11.910 54.663 -2.204 1.00 85.19 1154 ARG A CA 1
ATOM 9165 C C . ARG A 1 1154 ? 11.245 54.331 -3.536 1.00 85.19 1154 ARG A C 1
ATOM 9167 O O . ARG A 1 1154 ? 10.940 53.169 -3.783 1.00 85.19 1154 ARG A O 1
ATOM 9174 N N . LYS A 1 1155 ? 11.016 55.328 -4.392 1.00 89.12 1155 LYS A N 1
ATOM 9175 C CA . LYS A 1 1155 ? 10.439 55.115 -5.723 1.00 89.12 1155 LYS A CA 1
ATOM 9176 C C . LYS A 1 1155 ? 11.396 54.323 -6.620 1.00 89.12 1155 LYS A C 1
ATOM 9178 O O . LYS A 1 1155 ? 10.962 53.341 -7.210 1.00 89.12 1155 LYS A O 1
ATOM 9183 N N . THR A 1 1156 ? 12.685 54.667 -6.647 1.00 87.62 1156 THR A N 1
ATOM 9184 C CA . THR A 1 1156 ? 13.692 53.919 -7.420 1.00 87.62 1156 THR A CA 1
ATOM 9185 C C . THR A 1 1156 ? 13.956 52.522 -6.852 1.00 87.62 1156 THR A C 1
ATOM 9187 O O . THR A 1 1156 ? 14.210 51.605 -7.626 1.00 87.62 1156 THR A O 1
ATOM 9190 N N . GLN A 1 1157 ? 13.818 52.314 -5.535 1.00 87.69 1157 GLN A N 1
ATOM 9191 C CA . GLN A 1 1157 ? 13.817 50.973 -4.928 1.00 87.69 1157 GLN A CA 1
ATOM 9192 C C . GLN A 1 1157 ? 12.655 50.109 -5.445 1.00 87.69 1157 GLN A C 1
ATOM 9194 O O . GLN A 1 1157 ? 12.899 49.016 -5.945 1.00 87.69 1157 GLN A O 1
ATOM 9199 N N . VAL A 1 1158 ? 11.415 50.611 -5.408 1.00 89.00 1158 VAL A N 1
ATOM 9200 C CA . VAL A 1 1158 ? 10.239 49.873 -5.916 1.00 89.00 1158 VAL A CA 1
ATOM 9201 C C . VAL A 1 1158 ? 10.317 49.643 -7.432 1.00 89.00 1158 VAL A C 1
ATOM 9203 O O . VAL A 1 1158 ? 9.937 48.580 -7.915 1.00 89.00 1158 VAL A O 1
ATOM 9206 N N . GLU A 1 1159 ? 10.844 50.604 -8.194 1.00 90.88 1159 GLU A N 1
ATOM 9207 C CA . GLU A 1 1159 ? 11.053 50.455 -9.642 1.00 90.88 1159 GLU A CA 1
ATOM 9208 C C . GLU A 1 1159 ? 12.154 49.427 -9.967 1.00 90.88 1159 GLU A C 1
ATOM 9210 O O . GLU A 1 1159 ? 12.025 48.692 -10.945 1.00 90.88 1159 GLU A O 1
ATOM 9215 N N . ALA A 1 1160 ? 13.187 49.296 -9.128 1.00 86.81 1160 ALA A N 1
ATOM 9216 C CA . ALA A 1 1160 ? 14.178 48.226 -9.244 1.00 86.81 1160 ALA A CA 1
ATOM 9217 C C . ALA A 1 1160 ? 13.599 46.849 -8.867 1.00 86.81 1160 ALA A C 1
ATOM 9219 O O . ALA A 1 1160 ? 13.807 45.889 -9.605 1.00 86.81 1160 ALA A O 1
ATOM 9220 N N . GLU A 1 1161 ? 12.834 46.747 -7.773 1.00 88.00 1161 GLU A N 1
ATOM 9221 C CA . GLU A 1 1161 ? 12.163 45.502 -7.360 1.00 88.00 1161 GLU A CA 1
ATOM 9222 C C . GLU A 1 1161 ? 11.173 44.997 -8.425 1.00 88.00 1161 GLU A C 1
ATOM 9224 O O . GLU A 1 1161 ? 11.120 43.795 -8.692 1.00 88.00 1161 GLU A O 1
ATOM 9229 N N . ALA A 1 1162 ? 10.445 45.906 -9.086 1.00 90.38 1162 ALA A N 1
ATOM 9230 C CA . ALA A 1 1162 ? 9.571 45.581 -10.214 1.00 90.38 1162 ALA A CA 1
ATOM 9231 C C . ALA A 1 1162 ? 10.358 45.034 -11.418 1.00 90.38 1162 ALA A C 1
ATOM 9233 O O . ALA A 1 1162 ? 10.022 43.970 -11.932 1.00 90.38 1162 ALA A O 1
ATOM 9234 N N . LEU A 1 1163 ? 11.458 45.690 -11.810 1.00 89.31 1163 LEU A N 1
ATOM 9235 C CA . LEU A 1 1163 ? 12.324 45.201 -12.891 1.00 89.31 1163 LEU A CA 1
ATOM 9236 C C . LEU A 1 1163 ? 12.969 43.846 -12.555 1.00 89.31 1163 LEU A C 1
ATOM 9238 O O . LEU A 1 1163 ? 13.149 43.016 -13.444 1.00 89.31 1163 LEU A O 1
ATOM 9242 N N . GLU A 1 1164 ? 13.294 43.570 -11.288 1.00 91.31 1164 GLU A N 1
ATOM 9243 C CA . GLU A 1 1164 ? 13.721 42.225 -10.893 1.00 91.31 1164 GLU A CA 1
ATOM 9244 C C . GLU A 1 1164 ? 12.583 41.187 -10.955 1.00 91.31 1164 GLU A C 1
ATOM 9246 O O . GLU A 1 1164 ? 12.873 39.999 -11.100 1.00 91.31 1164 GLU A O 1
ATOM 9251 N N . HIS A 1 1165 ? 11.312 41.580 -10.814 1.00 87.50 1165 HIS A N 1
ATOM 9252 C CA . HIS A 1 1165 ? 10.169 40.679 -11.008 1.00 87.50 1165 HIS A CA 1
ATOM 9253 C C . HIS A 1 1165 ? 10.018 40.323 -12.491 1.00 87.50 1165 HIS A C 1
ATOM 9255 O O . HIS A 1 1165 ? 10.068 39.142 -12.827 1.00 87.50 1165 HIS A O 1
ATOM 9261 N N . ASP A 1 1166 ? 9.994 41.326 -13.377 1.00 91.75 1166 ASP A N 1
ATOM 9262 C CA . ASP A 1 1166 ? 9.940 41.133 -14.834 1.00 91.75 1166 ASP A CA 1
ATOM 9263 C C . ASP A 1 1166 ? 11.073 40.198 -15.320 1.00 91.75 1166 ASP A C 1
ATOM 9265 O O . ASP A 1 1166 ? 10.868 39.299 -16.137 1.00 91.75 1166 ASP A O 1
ATOM 9269 N N . LEU A 1 1167 ? 12.287 40.354 -14.771 1.00 90.38 1167 LEU A N 1
ATOM 9270 C CA . LEU A 1 1167 ? 13.438 39.496 -15.084 1.00 90.38 1167 LEU A CA 1
ATOM 9271 C C . LEU A 1 1167 ? 13.348 38.071 -14.509 1.00 90.38 1167 LEU A C 1
ATOM 9273 O O . LEU A 1 1167 ? 14.039 37.182 -15.011 1.00 90.38 1167 LEU A O 1
ATOM 9277 N N . ARG A 1 1168 ? 12.538 37.822 -13.474 1.00 89.62 1168 ARG A N 1
ATOM 9278 C CA . ARG A 1 1168 ? 12.226 36.460 -13.001 1.00 89.62 1168 ARG A CA 1
ATOM 9279 C C . ARG A 1 1168 ? 11.186 35.813 -13.910 1.00 89.62 1168 ARG A C 1
ATOM 9281 O O . ARG A 1 1168 ? 11.415 34.691 -14.352 1.00 89.62 1168 ARG A O 1
ATOM 9288 N N . ASP A 1 1169 ? 10.135 36.546 -14.267 1.00 90.69 1169 ASP A N 1
ATOM 9289 C CA . ASP A 1 1169 ? 9.061 36.054 -15.136 1.00 90.69 1169 ASP A CA 1
ATOM 9290 C C . ASP A 1 1169 ? 9.591 35.701 -16.540 1.00 90.69 1169 ASP A C 1
ATOM 9292 O O . ASP A 1 1169 ? 9.301 34.629 -17.080 1.00 90.69 1169 ASP A O 1
ATOM 9296 N N . HIS A 1 1170 ? 10.468 36.542 -17.104 1.00 90.12 1170 HIS A N 1
ATOM 9297 C CA . HIS A 1 1170 ? 11.163 36.244 -18.359 1.00 90.12 1170 HIS A CA 1
ATOM 9298 C C . HIS A 1 1170 ? 12.052 34.992 -18.284 1.00 90.12 1170 HIS A C 1
ATOM 9300 O O . HIS A 1 1170 ? 12.111 34.237 -19.254 1.00 90.12 1170 HIS A O 1
ATOM 9306 N N . ARG A 1 1171 ? 12.721 34.733 -17.150 1.00 91.25 1171 ARG A N 1
ATOM 9307 C CA . ARG A 1 1171 ? 13.508 33.499 -16.967 1.00 91.25 1171 ARG A CA 1
ATOM 9308 C C . ARG A 1 1171 ? 12.608 32.271 -16.915 1.00 91.25 1171 ARG A C 1
ATOM 9310 O O . ARG A 1 1171 ? 12.900 31.301 -17.600 1.00 91.25 1171 ARG A O 1
ATOM 9317 N N . THR A 1 1172 ? 11.485 32.331 -16.198 1.00 92.25 1172 THR A N 1
ATOM 9318 C CA . THR A 1 1172 ? 10.530 31.211 -16.183 1.00 92.25 1172 THR A CA 1
ATOM 9319 C C . THR A 1 1172 ? 9.928 30.928 -17.561 1.00 92.25 1172 THR A C 1
ATOM 9321 O O . THR A 1 1172 ? 9.748 29.764 -17.903 1.00 92.25 1172 THR A O 1
ATOM 9324 N N . ALA A 1 1173 ? 9.701 31.953 -18.392 1.00 91.75 1173 ALA A N 1
ATOM 9325 C CA . ALA A 1 1173 ? 9.256 31.762 -19.775 1.00 91.75 1173 ALA A CA 1
ATOM 9326 C C . ALA A 1 1173 ? 10.326 31.087 -20.662 1.00 91.75 1173 ALA A C 1
ATOM 9328 O O . ALA A 1 1173 ? 9.990 30.251 -21.500 1.00 91.75 1173 ALA A O 1
ATOM 9329 N N . LEU A 1 1174 ? 11.612 31.401 -20.458 1.00 89.06 1174 LEU A N 1
ATOM 9330 C CA . LEU A 1 1174 ? 12.721 30.716 -21.136 1.00 89.06 1174 LEU A CA 1
ATOM 9331 C C . LEU A 1 1174 ? 12.850 29.253 -20.674 1.00 89.06 1174 LEU A C 1
ATOM 9333 O O . LEU A 1 1174 ? 12.970 28.365 -21.515 1.00 89.06 1174 LEU A O 1
ATOM 9337 N N . ASP A 1 1175 ? 12.741 28.983 -19.369 1.00 90.94 1175 ASP A N 1
ATOM 9338 C CA . ASP A 1 1175 ? 12.738 27.616 -18.824 1.00 90.94 1175 ASP A CA 1
ATOM 9339 C C . ASP A 1 1175 ? 11.575 26.769 -19.383 1.00 90.94 1175 ASP A C 1
ATOM 9341 O O . ASP A 1 1175 ? 11.718 25.564 -19.599 1.00 90.94 1175 ASP A O 1
ATOM 9345 N N . GLU A 1 1176 ? 10.405 27.372 -19.614 1.00 90.81 1176 GLU A N 1
ATOM 9346 C CA . GLU A 1 1176 ? 9.254 26.700 -20.230 1.00 90.81 1176 GLU A CA 1
ATOM 9347 C C . GLU A 1 1176 ? 9.463 26.430 -21.728 1.00 90.81 1176 GLU A C 1
ATOM 9349 O O . GLU A 1 1176 ? 9.127 25.336 -22.195 1.00 90.81 1176 GLU A O 1
ATOM 9354 N N . ALA A 1 1177 ? 10.087 27.357 -22.464 1.00 89.62 1177 ALA A N 1
ATOM 9355 C CA . ALA A 1 1177 ? 10.464 27.144 -23.862 1.00 89.62 1177 ALA A CA 1
ATOM 9356 C C . ALA A 1 1177 ? 11.475 25.990 -24.010 1.00 89.62 1177 ALA A C 1
ATOM 9358 O O . ALA A 1 1177 ? 11.234 25.069 -24.794 1.00 89.62 1177 ALA A O 1
ATOM 9359 N N . VAL A 1 1178 ? 12.534 25.964 -23.189 1.00 90.38 1178 VAL A N 1
ATOM 9360 C CA . VAL A 1 1178 ? 13.551 24.892 -23.189 1.00 90.38 1178 VAL A CA 1
ATOM 9361 C C . VAL A 1 1178 ? 12.929 23.518 -22.900 1.00 90.38 1178 VAL A C 1
ATOM 9363 O O . VAL A 1 1178 ? 13.227 22.551 -23.599 1.00 90.38 1178 VAL A O 1
ATOM 9366 N N . ARG A 1 1179 ? 11.986 23.418 -21.954 1.00 89.56 1179 ARG A N 1
ATOM 9367 C CA . ARG A 1 1179 ? 11.262 22.156 -21.689 1.00 89.56 1179 ARG A CA 1
ATOM 9368 C C . ARG A 1 1179 ? 10.389 21.704 -22.863 1.00 89.56 1179 ARG A C 1
ATOM 9370 O O . ARG A 1 1179 ? 10.214 20.503 -23.069 1.00 89.56 1179 ARG A O 1
ATOM 9377 N N . SER A 1 1180 ? 9.812 22.638 -23.623 1.00 89.94 1180 SER A N 1
ATOM 9378 C CA . SER A 1 1180 ? 9.013 22.296 -24.809 1.00 89.94 1180 SER A CA 1
ATOM 9379 C C . SER A 1 1180 ? 9.892 21.749 -25.942 1.00 89.94 1180 SER A C 1
ATOM 9381 O O . SER A 1 1180 ? 9.550 20.734 -26.548 1.00 89.94 1180 SER A O 1
ATOM 9383 N N . GLU A 1 1181 ? 11.073 22.337 -26.124 1.00 84.69 1181 GLU A N 1
ATOM 9384 C CA . GLU A 1 1181 ? 12.137 21.896 -27.029 1.00 84.69 1181 GLU A CA 1
ATOM 9385 C C . GLU A 1 1181 ? 12.681 20.503 -26.683 1.00 84.69 1181 GLU A C 1
ATOM 9387 O O . GLU A 1 1181 ? 12.778 19.635 -27.551 1.00 84.69 1181 GLU A O 1
ATOM 9392 N N . GLU A 1 1182 ? 12.998 20.247 -25.411 1.00 89.06 1182 GLU A N 1
ATOM 9393 C CA . GLU A 1 1182 ? 13.392 18.916 -24.925 1.00 89.06 1182 GLU A CA 1
ATOM 9394 C C . GLU A 1 1182 ? 12.304 17.871 -25.224 1.00 89.06 1182 GLU A C 1
ATOM 9396 O O . GLU A 1 1182 ? 12.595 16.773 -25.707 1.00 89.06 1182 GLU A O 1
ATOM 9401 N N . ALA A 1 1183 ? 11.032 18.232 -25.019 1.00 89.56 1183 ALA A N 1
ATOM 9402 C CA . ALA A 1 1183 ? 9.893 17.372 -25.320 1.00 89.56 1183 ALA A CA 1
ATOM 9403 C C . ALA A 1 1183 ? 9.636 17.176 -26.829 1.00 89.56 1183 ALA A C 1
ATOM 9405 O O . ALA A 1 1183 ? 9.030 16.169 -27.203 1.00 89.56 1183 ALA A O 1
ATOM 9406 N N . LEU A 1 1184 ? 10.069 18.093 -27.704 1.00 88.31 1184 LEU A N 1
ATOM 9407 C CA . LEU A 1 1184 ? 10.045 17.912 -29.162 1.00 88.31 1184 LEU A CA 1
ATOM 9408 C C . LEU A 1 1184 ? 11.209 17.032 -29.633 1.00 88.31 1184 LEU A C 1
ATOM 9410 O O . LEU A 1 1184 ? 10.971 16.056 -30.347 1.00 88.31 1184 LEU A O 1
ATOM 9414 N N . ARG A 1 1185 ? 12.438 17.274 -29.153 1.00 87.31 1185 ARG A N 1
ATOM 9415 C CA . ARG A 1 1185 ? 13.603 16.412 -29.434 1.00 87.31 1185 ARG A CA 1
ATOM 9416 C C . ARG A 1 1185 ? 13.358 14.966 -29.002 1.00 87.31 1185 ARG A C 1
ATOM 9418 O O . ARG A 1 1185 ? 13.600 14.051 -29.783 1.00 87.31 1185 ARG A O 1
ATOM 9425 N N . ALA A 1 1186 ? 12.785 14.747 -27.817 1.00 88.94 1186 ALA A N 1
ATOM 9426 C CA . ALA A 1 1186 ? 12.439 13.407 -27.336 1.00 88.94 1186 ALA A CA 1
ATOM 9427 C C . ALA A 1 1186 ? 11.392 12.686 -28.214 1.00 88.94 1186 ALA A C 1
ATOM 9429 O O . ALA A 1 1186 ? 11.440 11.462 -28.344 1.00 88.94 1186 ALA A O 1
ATOM 9430 N N . LYS A 1 1187 ? 10.462 13.418 -28.849 1.00 90.38 1187 LYS A N 1
ATOM 9431 C CA . LYS A 1 1187 ? 9.521 12.844 -29.831 1.00 90.38 1187 LYS A CA 1
ATOM 9432 C C . LYS A 1 1187 ? 10.218 12.513 -31.148 1.00 90.38 1187 LYS A C 1
ATOM 9434 O O . LYS A 1 1187 ? 9.979 11.441 -31.691 1.00 90.38 1187 LYS A O 1
ATOM 9439 N N . LEU A 1 1188 ? 11.093 13.389 -31.642 1.00 85.31 1188 LEU A N 1
ATOM 9440 C CA . LEU A 1 1188 ? 11.845 13.152 -32.877 1.00 85.31 1188 LEU A CA 1
ATOM 9441 C C . LEU A 1 1188 ? 12.791 11.953 -32.751 1.00 85.31 1188 LEU A C 1
ATOM 9443 O O . LEU A 1 1188 ? 12.797 11.106 -33.640 1.00 85.31 1188 LEU A O 1
ATOM 9447 N N . GLU A 1 1189 ? 13.512 11.807 -31.637 1.00 86.62 1189 GLU A N 1
ATOM 9448 C CA . GLU A 1 1189 ? 14.332 10.612 -31.382 1.00 86.62 1189 GLU A CA 1
ATOM 9449 C C . GLU A 1 1189 ? 13.490 9.340 -31.249 1.00 86.62 1189 GLU A C 1
ATOM 9451 O O . GLU A 1 1189 ? 13.870 8.283 -31.755 1.00 86.62 1189 GLU A O 1
ATOM 9456 N N . ARG A 1 1190 ? 12.290 9.436 -30.664 1.00 89.75 1190 ARG A N 1
ATOM 9457 C CA . ARG A 1 1190 ? 11.340 8.320 -30.651 1.00 89.75 1190 ARG A CA 1
ATOM 9458 C C . ARG A 1 1190 ? 10.908 7.915 -32.067 1.00 89.75 1190 ARG A C 1
ATOM 9460 O O . ARG A 1 1190 ? 10.989 6.734 -32.390 1.00 89.75 1190 ARG A O 1
ATOM 9467 N N . VAL A 1 1191 ? 10.514 8.867 -32.917 1.00 86.00 1191 VAL A N 1
ATOM 9468 C CA . VAL A 1 1191 ? 10.126 8.606 -34.319 1.00 86.00 1191 VAL A CA 1
ATOM 9469 C C . VAL A 1 1191 ? 11.310 8.061 -35.131 1.00 86.00 1191 VAL A C 1
ATOM 9471 O O . VAL A 1 1191 ? 11.143 7.142 -35.933 1.00 86.00 1191 VAL A O 1
ATOM 9474 N N . ARG A 1 1192 ? 12.534 8.552 -34.887 1.00 86.88 1192 ARG A N 1
ATOM 9475 C CA . ARG A 1 1192 ? 13.775 8.018 -35.482 1.00 86.88 1192 ARG A CA 1
ATOM 9476 C C . ARG A 1 1192 ? 14.014 6.561 -35.077 1.00 86.88 1192 ARG A C 1
ATOM 9478 O O . ARG A 1 1192 ? 14.303 5.743 -35.951 1.00 86.88 1192 ARG A O 1
ATOM 9485 N N . GLY A 1 1193 ? 13.833 6.225 -33.798 1.00 85.81 1193 GLY A N 1
ATOM 9486 C CA . GLY A 1 1193 ? 13.925 4.856 -33.281 1.00 85.81 1193 GLY A CA 1
ATOM 9487 C C . GLY A 1 1193 ? 12.841 3.924 -33.833 1.00 85.81 1193 GLY A C 1
ATOM 9488 O O . GLY A 1 1193 ? 13.146 2.818 -34.276 1.00 85.81 1193 GLY A O 1
ATOM 9489 N N . GLU A 1 1194 ? 11.589 4.380 -33.895 1.00 84.62 1194 GLU A N 1
ATOM 9490 C CA . GLU A 1 1194 ? 10.472 3.620 -34.473 1.00 84.62 1194 GLU A CA 1
ATOM 9491 C C . GLU A 1 1194 ? 10.698 3.377 -35.988 1.00 84.62 1194 GLU A C 1
ATOM 9493 O O . GLU A 1 1194 ? 10.585 2.241 -36.451 1.00 84.62 1194 GLU A O 1
ATOM 9498 N N . ARG A 1 1195 ? 11.186 4.372 -36.750 1.00 76.38 1195 ARG A N 1
ATOM 9499 C CA . ARG A 1 1195 ? 11.612 4.221 -38.164 1.00 76.38 1195 ARG A CA 1
ATOM 9500 C C . ARG A 1 1195 ? 12.872 3.359 -38.351 1.00 76.38 1195 ARG A C 1
ATOM 9502 O O . ARG A 1 1195 ? 13.087 2.822 -39.440 1.00 76.38 1195 ARG A O 1
ATOM 9509 N N . ALA A 1 1196 ? 13.731 3.224 -37.340 1.00 83.88 1196 ALA A N 1
ATOM 9510 C CA . ALA A 1 1196 ? 14.852 2.281 -37.369 1.00 83.88 1196 ALA A CA 1
ATOM 9511 C C . ALA A 1 1196 ? 14.361 0.836 -37.180 1.00 83.88 1196 ALA A C 1
ATOM 9513 O O . ALA A 1 1196 ? 14.751 -0.042 -37.949 1.00 83.88 1196 ALA A O 1
ATOM 9514 N N . ALA A 1 1197 ? 13.434 0.610 -36.241 1.00 83.94 1197 ALA A N 1
ATOM 9515 C CA . ALA A 1 1197 ? 12.787 -0.686 -36.045 1.00 83.94 1197 ALA A CA 1
ATOM 9516 C C . ALA A 1 1197 ? 12.004 -1.134 -37.294 1.00 83.94 1197 ALA A C 1
ATOM 9518 O O . ALA A 1 1197 ? 12.227 -2.241 -37.780 1.00 83.94 1197 ALA A O 1
ATOM 9519 N N . PHE A 1 1198 ? 11.177 -0.261 -37.886 1.00 80.69 1198 PHE A N 1
ATOM 9520 C CA . PHE A 1 1198 ? 10.433 -0.599 -39.108 1.00 80.69 1198 PHE A CA 1
ATOM 9521 C C . PHE A 1 1198 ? 11.345 -0.926 -40.300 1.00 80.69 1198 PHE A C 1
ATOM 9523 O O . PHE A 1 1198 ? 11.027 -1.830 -41.071 1.00 80.69 1198 PHE A O 1
ATOM 9530 N N . ARG A 1 1199 ? 12.500 -0.259 -40.447 1.00 85.06 1199 ARG A N 1
ATOM 9531 C CA . ARG A 1 1199 ? 13.479 -0.624 -41.488 1.00 85.06 1199 ARG A CA 1
ATOM 9532 C C . ARG A 1 1199 ? 14.125 -1.983 -41.220 1.00 85.06 1199 ARG A C 1
ATOM 9534 O O . ARG A 1 1199 ? 14.161 -2.803 -42.131 1.00 85.06 1199 ARG A O 1
ATOM 9541 N N . ALA A 1 1200 ? 14.534 -2.270 -39.983 1.00 82.12 1200 ALA A N 1
ATOM 9542 C CA . ALA A 1 1200 ? 15.061 -3.587 -39.616 1.00 82.12 1200 ALA A CA 1
ATOM 9543 C C . ALA A 1 1200 ? 14.029 -4.720 -39.818 1.00 82.12 1200 ALA A C 1
ATOM 9545 O O . ALA A 1 1200 ? 14.389 -5.816 -40.253 1.00 82.12 1200 ALA A O 1
ATOM 9546 N N . ASP A 1 1201 ? 12.744 -4.453 -39.558 1.00 82.56 1201 ASP A N 1
ATOM 9547 C CA . ASP A 1 1201 ? 11.639 -5.377 -39.837 1.00 82.56 1201 ASP A CA 1
ATOM 9548 C C . ASP A 1 1201 ? 11.441 -5.615 -41.343 1.00 82.56 1201 ASP A C 1
ATOM 9550 O O . ASP A 1 1201 ? 11.324 -6.767 -41.765 1.00 82.56 1201 ASP A O 1
ATOM 9554 N N . VAL A 1 1202 ? 11.457 -4.558 -42.164 1.00 79.94 1202 VAL A N 1
ATOM 9555 C CA . VAL A 1 1202 ? 11.353 -4.671 -43.630 1.00 79.94 1202 VAL A CA 1
ATOM 9556 C C . VAL A 1 1202 ? 12.546 -5.425 -44.218 1.00 79.94 1202 VAL A C 1
ATOM 9558 O O . VAL A 1 1202 ? 12.344 -6.337 -45.016 1.00 79.94 1202 VAL A O 1
ATOM 9561 N N . GLU A 1 1203 ? 13.779 -5.125 -43.803 1.00 84.38 1203 GLU A N 1
ATOM 9562 C CA . GLU A 1 1203 ? 14.953 -5.868 -44.276 1.00 84.38 1203 GLU A CA 1
ATOM 9563 C C . GLU A 1 1203 ? 14.921 -7.345 -43.850 1.00 84.38 1203 GLU A C 1
ATOM 9565 O O . GLU A 1 1203 ? 15.367 -8.217 -44.597 1.00 84.38 1203 GLU A O 1
ATOM 9570 N N . ARG A 1 1204 ? 14.411 -7.662 -42.650 1.00 87.19 1204 ARG A N 1
ATOM 9571 C CA . ARG A 1 1204 ? 14.232 -9.056 -42.216 1.00 87.19 1204 ARG A CA 1
ATOM 9572 C C . ARG A 1 1204 ? 13.224 -9.778 -43.113 1.00 87.19 1204 ARG A C 1
ATOM 9574 O O . ARG A 1 1204 ? 13.542 -10.849 -43.618 1.00 87.19 1204 ARG A O 1
ATOM 9581 N N . LEU A 1 1205 ? 12.071 -9.164 -43.386 1.00 76.19 1205 LEU A N 1
ATOM 9582 C CA . LEU A 1 1205 ? 11.070 -9.715 -44.306 1.00 76.19 1205 LEU A CA 1
ATOM 9583 C C . LEU A 1 1205 ? 11.616 -9.869 -45.737 1.00 76.19 1205 LEU A C 1
ATOM 9585 O O . LEU A 1 1205 ? 11.302 -10.849 -46.405 1.00 76.19 1205 LEU A O 1
ATOM 9589 N N . GLN A 1 1206 ? 12.473 -8.957 -46.208 1.00 84.75 1206 GLN A N 1
ATOM 9590 C CA . GLN A 1 1206 ? 13.151 -9.095 -47.504 1.00 84.75 1206 GLN A CA 1
ATOM 9591 C C . GLN A 1 1206 ? 14.109 -10.297 -47.536 1.00 84.75 1206 GLN A C 1
ATOM 9593 O O . GLN A 1 1206 ? 14.128 -11.024 -48.528 1.00 84.75 1206 GLN A O 1
ATOM 9598 N N . ARG A 1 1207 ? 14.863 -10.550 -46.455 1.00 84.38 1207 ARG A N 1
ATOM 9599 C CA . ARG A 1 1207 ? 15.714 -11.750 -46.320 1.00 84.38 1207 ARG A CA 1
ATOM 9600 C C . ARG A 1 1207 ? 14.864 -13.027 -46.332 1.00 84.38 1207 ARG A C 1
ATOM 9602 O O . ARG A 1 1207 ? 15.093 -13.885 -47.178 1.00 84.38 1207 ARG A O 1
ATOM 9609 N N . GLU A 1 1208 ? 13.814 -13.089 -45.510 1.00 84.88 1208 GLU A N 1
ATOM 9610 C CA . GLU A 1 1208 ? 12.868 -14.219 -45.465 1.00 84.88 1208 GLU A CA 1
ATOM 9611 C C . GLU A 1 1208 ? 12.214 -14.497 -46.838 1.00 84.88 1208 GLU A C 1
ATOM 9613 O O . GLU A 1 1208 ? 12.105 -15.648 -47.264 1.00 84.88 1208 GLU A O 1
ATOM 9618 N N . VAL A 1 1209 ? 11.822 -13.452 -47.580 1.00 80.31 1209 VAL A N 1
ATOM 9619 C CA . VAL A 1 1209 ? 11.272 -13.584 -48.941 1.00 80.31 1209 VAL A CA 1
ATOM 9620 C C . VAL A 1 1209 ? 12.321 -14.089 -49.937 1.00 80.31 1209 VAL A C 1
ATOM 9622 O O . VAL A 1 1209 ? 11.987 -14.916 -50.787 1.00 80.31 1209 VAL A O 1
ATOM 9625 N N . ASN A 1 1210 ? 13.576 -13.646 -49.840 1.00 82.56 1210 ASN A N 1
ATOM 9626 C CA . ASN A 1 1210 ? 14.657 -14.129 -50.701 1.00 82.56 1210 ASN A CA 1
ATOM 9627 C C . ASN A 1 1210 ? 14.973 -15.611 -50.434 1.00 82.56 1210 ASN A C 1
ATOM 9629 O O . ASN A 1 1210 ? 15.085 -16.381 -51.388 1.00 82.56 1210 ASN A O 1
ATOM 9633 N N . ASP A 1 1211 ? 15.008 -16.043 -49.171 1.00 81.44 1211 ASP A N 1
ATOM 9634 C CA . ASP A 1 1211 ? 15.208 -17.451 -48.795 1.00 81.44 1211 ASP A CA 1
ATOM 9635 C C . ASP A 1 1211 ? 14.052 -18.346 -49.284 1.00 81.44 1211 ASP A C 1
ATOM 9637 O O . ASP A 1 1211 ? 14.260 -19.463 -49.776 1.00 81.44 1211 ASP A O 1
ATOM 9641 N N . LEU A 1 1212 ? 12.812 -17.843 -49.230 1.00 74.31 1212 LEU A N 1
ATOM 9642 C CA . LEU A 1 1212 ? 11.640 -18.513 -49.804 1.00 74.31 1212 LEU A CA 1
ATOM 9643 C C . LEU A 1 1212 ? 11.687 -18.575 -51.341 1.00 74.31 1212 LEU A C 1
ATOM 9645 O O . LEU A 1 1212 ? 11.285 -19.581 -51.932 1.00 74.31 1212 LEU A O 1
ATOM 9649 N N . GLN A 1 1213 ? 12.217 -17.548 -52.012 1.00 81.44 1213 GLN A N 1
ATOM 9650 C CA . GLN A 1 1213 ? 12.438 -17.576 -53.462 1.00 81.44 1213 GLN A CA 1
ATOM 9651 C C . GLN A 1 1213 ? 13.574 -18.533 -53.856 1.00 81.44 1213 GLN A C 1
ATOM 9653 O O . GLN A 1 1213 ? 13.421 -19.286 -54.821 1.00 81.44 1213 GLN A O 1
ATOM 9658 N N . GLU A 1 1214 ? 14.677 -18.577 -53.104 1.00 79.69 1214 GLU A N 1
ATOM 9659 C CA . GLU A 1 1214 ? 15.760 -19.547 -53.299 1.00 79.69 1214 GLU A CA 1
ATOM 9660 C C . GLU A 1 1214 ? 15.275 -20.986 -53.107 1.00 79.69 1214 GLU A C 1
ATOM 9662 O O . GLU A 1 1214 ? 15.507 -21.839 -53.961 1.00 79.69 1214 GLU A O 1
ATOM 9667 N N . THR A 1 1215 ? 14.588 -21.289 -52.007 1.00 75.88 1215 THR A N 1
ATOM 9668 C CA . THR A 1 1215 ? 14.087 -22.649 -51.739 1.00 75.88 1215 THR A CA 1
ATOM 9669 C C . THR A 1 1215 ? 13.024 -23.076 -52.755 1.00 75.88 1215 THR A C 1
ATOM 9671 O O . THR A 1 1215 ? 13.050 -24.217 -53.230 1.00 75.88 1215 THR A O 1
ATOM 9674 N N . SER A 1 1216 ? 12.156 -22.157 -53.189 1.00 68.69 1216 SER A N 1
ATOM 9675 C CA . SER A 1 1216 ? 11.213 -22.377 -54.294 1.00 68.69 1216 SER A CA 1
ATOM 9676 C C . SER A 1 1216 ? 11.926 -22.626 -55.631 1.00 68.69 1216 SER A C 1
ATOM 9678 O O . SER A 1 1216 ? 11.573 -23.564 -56.353 1.00 68.69 1216 SER A O 1
ATOM 9680 N N . SER A 1 1217 ? 12.977 -21.863 -55.958 1.00 70.88 1217 SER A N 1
ATOM 9681 C CA . SER A 1 1217 ? 13.739 -22.041 -57.203 1.00 70.88 1217 SER A CA 1
ATOM 9682 C C . SER A 1 1217 ? 14.550 -23.342 -57.208 1.00 70.88 1217 SER A C 1
ATOM 9684 O O . SER A 1 1217 ? 14.507 -24.074 -58.198 1.00 70.88 1217 SER A O 1
ATOM 9686 N N . LYS A 1 1218 ? 15.181 -23.705 -56.083 1.00 69.31 1218 LYS A N 1
ATOM 9687 C CA . LYS A 1 1218 ? 15.868 -24.991 -55.864 1.00 69.31 1218 LYS A CA 1
ATOM 9688 C C . LYS A 1 1218 ? 14.897 -26.171 -56.007 1.00 69.31 1218 LYS A C 1
ATOM 9690 O O . LYS A 1 1218 ? 15.200 -27.136 -56.710 1.00 69.31 1218 LYS A O 1
ATOM 9695 N N . THR A 1 1219 ? 13.690 -26.058 -55.449 1.00 60.81 1219 THR A N 1
ATOM 9696 C CA . THR A 1 1219 ? 12.619 -27.062 -55.608 1.00 60.81 1219 THR A CA 1
ATOM 9697 C C . THR A 1 1219 ? 12.148 -27.164 -57.065 1.00 60.81 1219 THR A C 1
ATOM 9699 O O . THR A 1 1219 ? 12.004 -28.263 -57.600 1.00 60.81 1219 THR A O 1
ATOM 9702 N N . ARG A 1 1220 ? 11.968 -26.030 -57.756 1.00 61.41 1220 ARG A N 1
ATOM 9703 C CA . ARG A 1 1220 ? 11.597 -25.986 -59.182 1.00 61.41 1220 ARG A CA 1
ATOM 9704 C C . ARG A 1 1220 ? 12.690 -26.569 -60.087 1.00 61.41 1220 ARG A C 1
ATOM 9706 O O . ARG A 1 1220 ? 12.362 -27.255 -61.052 1.00 61.41 1220 ARG A O 1
ATOM 9713 N N . ALA A 1 1221 ? 13.964 -26.348 -59.770 1.00 59.56 1221 ALA A N 1
ATOM 9714 C CA . ALA A 1 1221 ? 15.094 -26.934 -60.486 1.00 59.56 1221 ALA A CA 1
ATOM 9715 C C . ALA A 1 1221 ? 15.145 -28.461 -60.308 1.00 59.56 1221 ALA A C 1
ATOM 9717 O O . ALA A 1 1221 ? 15.247 -29.184 -61.299 1.00 59.56 1221 ALA A O 1
ATOM 9718 N N . ALA A 1 1222 ? 14.977 -28.961 -59.077 1.00 54.84 1222 ALA A N 1
ATOM 9719 C CA . ALA A 1 1222 ? 14.880 -30.396 -58.802 1.00 54.84 1222 ALA A CA 1
ATOM 9720 C C . ALA A 1 1222 ? 13.719 -31.055 -59.576 1.00 54.84 1222 ALA A C 1
ATOM 9722 O O . ALA A 1 1222 ? 13.897 -32.108 -60.187 1.00 54.84 1222 ALA A O 1
ATOM 9723 N N . MET A 1 1223 ? 12.558 -30.392 -59.632 1.00 50.31 1223 MET A N 1
ATOM 9724 C CA . MET A 1 1223 ? 11.404 -30.836 -60.427 1.00 50.31 1223 MET A CA 1
ATOM 9725 C C . MET A 1 1223 ? 11.682 -30.845 -61.939 1.00 50.31 1223 MET A C 1
ATOM 9727 O O . MET A 1 1223 ? 11.211 -31.741 -62.634 1.00 50.31 1223 MET A O 1
ATOM 9731 N N . HIS A 1 1224 ? 12.458 -29.890 -62.465 1.00 51.53 1224 HIS A N 1
ATOM 9732 C CA . HIS A 1 1224 ? 12.773 -29.842 -63.896 1.00 51.53 1224 HIS A CA 1
ATOM 9733 C C . HIS A 1 1224 ? 13.741 -30.961 -64.318 1.00 51.53 1224 HIS A C 1
ATOM 9735 O O . HIS A 1 1224 ? 13.518 -31.605 -65.347 1.00 51.53 1224 HIS A O 1
ATOM 9741 N N . TYR A 1 1225 ? 14.785 -31.223 -63.524 1.00 48.28 1225 TYR A N 1
ATOM 9742 C CA . TYR A 1 1225 ? 15.761 -32.285 -63.807 1.00 48.28 1225 TYR A CA 1
ATOM 9743 C C . TYR A 1 1225 ? 15.229 -33.702 -63.530 1.00 48.28 1225 TYR A C 1
ATOM 9745 O O . TYR A 1 1225 ? 15.717 -34.658 -64.130 1.00 48.28 1225 TYR A O 1
ATOM 9753 N N . GLY A 1 1226 ? 14.181 -33.849 -62.712 1.00 45.25 1226 GLY A N 1
ATOM 9754 C CA . GLY A 1 1226 ? 13.521 -35.129 -62.412 1.00 45.25 1226 GLY A CA 1
ATOM 9755 C C . GLY A 1 1226 ? 12.746 -35.783 -63.570 1.00 45.25 1226 GLY A C 1
ATOM 9756 O O . GLY A 1 1226 ? 11.944 -36.679 -63.322 1.00 45.25 1226 GLY A O 1
ATOM 9757 N N . THR A 1 1227 ? 12.945 -35.340 -64.816 1.00 44.88 1227 THR A N 1
ATOM 9758 C CA . THR A 1 1227 ? 12.263 -35.866 -66.015 1.00 44.88 1227 THR A CA 1
ATOM 9759 C C . THR A 1 1227 ? 13.113 -36.817 -66.870 1.00 44.88 1227 THR A C 1
ATOM 9761 O O . THR A 1 1227 ? 12.555 -37.494 -67.733 1.00 44.88 1227 THR A O 1
ATOM 9764 N N . ASN A 1 1228 ? 14.421 -36.948 -66.609 1.00 38.94 1228 ASN A N 1
ATOM 9765 C CA . ASN A 1 1228 ? 15.251 -38.004 -67.207 1.00 38.94 1228 ASN A CA 1
ATOM 9766 C C . ASN A 1 1228 ? 15.148 -39.297 -66.377 1.00 38.94 1228 ASN A C 1
ATOM 9768 O O . ASN A 1 1228 ? 15.424 -39.293 -65.180 1.00 38.94 1228 ASN A O 1
ATOM 9772 N N . SER A 1 1229 ? 14.774 -40.409 -67.013 1.00 43.56 1229 SER A N 1
ATOM 9773 C CA . SER A 1 1229 ? 14.360 -41.660 -66.345 1.00 43.56 1229 SER A CA 1
ATOM 9774 C C . SER A 1 1229 ? 15.488 -42.498 -65.719 1.00 43.56 1229 SER A C 1
ATOM 9776 O O . SER A 1 1229 ? 15.207 -43.437 -64.975 1.00 43.56 1229 SER A O 1
ATOM 9778 N N . ASP A 1 1230 ? 16.750 -42.170 -66.010 1.00 38.31 1230 ASP A N 1
ATOM 9779 C CA . ASP A 1 1230 ? 17.863 -43.134 -65.977 1.00 38.31 1230 ASP A CA 1
ATOM 9780 C C . ASP A 1 1230 ? 18.875 -42.884 -64.831 1.00 38.31 1230 ASP A C 1
ATOM 9782 O O . ASP A 1 1230 ? 20.015 -43.344 -64.884 1.00 38.31 1230 ASP A O 1
ATOM 9786 N N . ALA A 1 1231 ? 18.474 -42.161 -63.777 1.00 32.97 1231 ALA A N 1
ATOM 9787 C CA . ALA A 1 1231 ? 19.296 -41.864 -62.593 1.00 32.97 1231 ALA A CA 1
ATOM 9788 C C . ALA A 1 1231 ? 18.841 -42.681 -61.354 1.00 32.97 1231 ALA A C 1
ATOM 9790 O O . ALA A 1 1231 ? 17.789 -42.381 -60.783 1.00 32.97 1231 ALA A O 1
ATOM 9791 N N . PRO A 1 1232 ? 19.597 -43.703 -60.895 1.00 37.25 1232 PRO A N 1
ATOM 9792 C CA . PRO A 1 1232 ? 19.140 -44.596 -59.826 1.00 37.25 1232 PRO A CA 1
ATOM 9793 C C . PRO A 1 1232 ? 19.088 -43.953 -58.432 1.00 37.25 1232 PRO A C 1
ATOM 9795 O O . PRO A 1 1232 ? 20.065 -43.364 -57.979 1.00 37.25 1232 PRO A O 1
ATOM 9798 N N . THR A 1 1233 ? 17.972 -44.192 -57.734 1.00 44.75 1233 THR A N 1
ATOM 9799 C CA . THR A 1 1233 ? 17.785 -44.336 -56.266 1.00 44.75 1233 THR A CA 1
ATOM 9800 C C . THR A 1 1233 ? 18.158 -43.177 -55.317 1.00 44.75 1233 THR A C 1
ATOM 9802 O O . THR A 1 1233 ? 17.452 -42.971 -54.327 1.00 44.75 1233 THR A O 1
ATOM 9805 N N . ASN A 1 1234 ? 19.192 -42.382 -55.593 1.00 47.41 1234 ASN A N 1
ATOM 9806 C CA . ASN A 1 1234 ? 19.767 -41.409 -54.653 1.00 47.41 1234 ASN A CA 1
ATOM 9807 C C . ASN A 1 1234 ? 18.823 -40.240 -54.312 1.00 47.41 1234 ASN A C 1
ATOM 9809 O O . ASN A 1 1234 ? 18.990 -39.589 -53.284 1.00 47.41 1234 ASN A O 1
ATOM 9813 N N . THR A 1 1235 ? 17.794 -39.985 -55.126 1.00 45.25 1235 THR A N 1
ATOM 9814 C CA . THR A 1 1235 ? 16.767 -38.965 -54.840 1.00 45.25 1235 THR A CA 1
ATOM 9815 C C . THR A 1 1235 ? 15.975 -39.272 -53.570 1.00 45.25 1235 THR A C 1
ATOM 9817 O O . THR A 1 1235 ? 15.622 -38.348 -52.837 1.00 45.25 1235 THR A O 1
ATOM 9820 N N . ARG A 1 1236 ? 15.735 -40.555 -53.254 1.00 41.72 1236 ARG A N 1
ATOM 9821 C CA . ARG A 1 1236 ? 15.052 -40.947 -52.012 1.00 41.72 1236 ARG A CA 1
ATOM 9822 C C . ARG A 1 1236 ? 15.915 -40.651 -50.787 1.00 41.72 1236 ARG A C 1
ATOM 9824 O O . ARG A 1 1236 ? 15.387 -40.159 -49.793 1.00 41.72 1236 ARG A O 1
ATOM 9831 N N . GLU A 1 1237 ? 17.216 -40.919 -50.865 1.00 42.22 1237 GLU A N 1
ATOM 9832 C CA . GLU A 1 1237 ? 18.149 -40.629 -49.774 1.00 42.22 1237 GLU A CA 1
ATOM 9833 C C . GLU A 1 1237 ? 18.385 -39.127 -49.611 1.00 42.22 1237 GLU A C 1
ATOM 9835 O O . GLU A 1 1237 ? 18.383 -38.658 -48.481 1.00 42.22 1237 GLU A O 1
ATOM 9840 N N . LEU A 1 1238 ? 18.470 -38.345 -50.694 1.00 43.12 1238 LEU A N 1
ATOM 9841 C CA . LEU A 1 1238 ? 18.627 -36.889 -50.592 1.00 43.12 1238 LEU A CA 1
ATOM 9842 C C . LEU A 1 1238 ? 17.400 -36.208 -49.953 1.00 43.12 1238 LEU A C 1
ATOM 9844 O O . LEU A 1 1238 ? 17.554 -35.312 -49.126 1.00 43.12 1238 LEU A O 1
ATOM 9848 N N . VAL A 1 1239 ? 16.182 -36.659 -50.280 1.00 47.69 1239 VAL A N 1
ATOM 9849 C CA . VAL A 1 1239 ? 14.942 -36.146 -49.662 1.00 47.69 1239 VAL A CA 1
ATOM 9850 C C . VAL A 1 1239 ? 14.826 -36.570 -48.191 1.00 47.69 1239 VAL A C 1
ATOM 9852 O O . VAL A 1 1239 ? 14.418 -35.763 -47.356 1.00 47.69 1239 VAL A O 1
ATOM 9855 N N . LEU A 1 1240 ? 15.230 -37.797 -47.841 1.00 41.44 1240 LEU A N 1
ATOM 9856 C CA . LEU A 1 1240 ? 15.306 -38.237 -46.441 1.00 41.44 1240 LEU A CA 1
ATOM 9857 C C . LEU A 1 1240 ? 16.399 -37.499 -45.654 1.00 41.44 1240 LEU A C 1
ATOM 9859 O O . LEU A 1 1240 ? 16.151 -37.127 -44.511 1.00 41.44 1240 LEU A O 1
ATOM 9863 N N . ALA A 1 1241 ? 17.552 -37.221 -46.264 1.00 41.62 1241 ALA A N 1
ATOM 9864 C CA . ALA A 1 1241 ? 18.642 -36.461 -45.658 1.00 41.62 1241 ALA A CA 1
ATOM 9865 C C . ALA A 1 1241 ? 18.243 -35.001 -45.398 1.00 41.62 1241 ALA A C 1
ATOM 9867 O O . ALA A 1 1241 ? 18.511 -34.483 -44.314 1.00 41.62 1241 ALA A O 1
ATOM 9868 N N . ALA A 1 1242 ? 17.542 -34.358 -46.339 1.00 41.00 1242 ALA A N 1
ATOM 9869 C CA . ALA A 1 1242 ? 16.974 -33.025 -46.141 1.00 41.00 1242 ALA A CA 1
ATOM 9870 C C . ALA A 1 1242 ? 15.955 -33.007 -44.984 1.00 41.00 1242 ALA A C 1
ATOM 9872 O O . ALA A 1 1242 ? 16.013 -32.128 -44.122 1.00 41.00 1242 ALA A O 1
ATOM 9873 N N . ALA A 1 1243 ? 15.077 -34.015 -44.910 1.00 40.47 1243 ALA A N 1
ATOM 9874 C CA . ALA A 1 1243 ? 14.120 -34.156 -43.815 1.00 40.47 1243 ALA A CA 1
ATOM 9875 C C . ALA A 1 1243 ? 14.804 -34.390 -42.451 1.00 40.47 1243 ALA A C 1
ATOM 9877 O O . ALA A 1 1243 ? 14.414 -33.771 -41.461 1.00 40.47 1243 ALA A O 1
ATOM 9878 N N . SER A 1 1244 ? 15.845 -35.230 -42.383 1.00 39.84 1244 SER A N 1
ATOM 9879 C CA . SER A 1 1244 ? 16.553 -35.517 -41.127 1.00 39.84 1244 SER A CA 1
ATOM 9880 C C . SER A 1 1244 ? 17.480 -34.386 -40.673 1.00 39.84 1244 SER A C 1
ATOM 9882 O O . SER A 1 1244 ? 17.585 -34.132 -39.475 1.00 39.84 1244 SER A O 1
ATOM 9884 N N . ALA A 1 1245 ? 18.130 -33.676 -41.603 1.00 38.59 1245 ALA A N 1
ATOM 9885 C CA . ALA A 1 1245 ? 18.984 -32.532 -41.280 1.00 38.59 1245 ALA A CA 1
ATOM 9886 C C . ALA A 1 1245 ? 18.160 -31.368 -40.703 1.00 38.59 1245 ALA A C 1
ATOM 9888 O O . ALA A 1 1245 ? 18.531 -30.793 -39.677 1.00 38.59 1245 ALA A O 1
ATOM 9889 N N . GLY A 1 1246 ? 16.991 -31.085 -41.295 1.00 41.28 1246 GLY A N 1
ATOM 9890 C CA . GLY A 1 1246 ? 16.049 -30.098 -40.761 1.00 41.28 1246 GLY A CA 1
ATOM 9891 C C . GLY A 1 1246 ? 15.561 -30.432 -39.345 1.00 41.28 1246 GLY A C 1
ATOM 9892 O O . GLY A 1 1246 ? 15.403 -29.533 -38.521 1.00 41.28 1246 GLY A O 1
ATOM 9893 N N . GLN A 1 1247 ? 15.392 -31.720 -39.025 1.00 39.34 1247 GLN A N 1
ATOM 9894 C CA . GLN A 1 1247 ? 14.836 -32.161 -37.743 1.00 39.34 1247 GLN A CA 1
ATOM 9895 C C . GLN A 1 1247 ? 15.750 -31.991 -36.523 1.00 39.34 1247 GLN A C 1
ATOM 9897 O O . GLN A 1 1247 ? 15.217 -32.018 -35.412 1.00 39.34 1247 GLN A O 1
ATOM 9902 N N . HIS A 1 1248 ? 17.075 -31.817 -36.669 1.00 42.22 1248 HIS A N 1
ATOM 9903 C CA . HIS A 1 1248 ? 17.951 -31.710 -35.489 1.00 42.22 1248 HIS A CA 1
ATOM 9904 C C . HIS A 1 1248 ? 18.458 -30.303 -35.148 1.00 42.22 1248 HIS A C 1
ATOM 9906 O O . HIS A 1 1248 ? 18.644 -30.049 -33.959 1.00 42.22 1248 HIS A O 1
ATOM 9912 N N . ASN A 1 1249 ? 18.606 -29.393 -36.123 1.00 43.09 1249 ASN A N 1
ATOM 9913 C CA . ASN A 1 1249 ? 18.927 -27.983 -35.838 1.00 43.09 1249 ASN A CA 1
ATOM 9914 C C . ASN A 1 1249 ? 17.691 -27.073 -35.904 1.00 43.09 1249 ASN A C 1
ATOM 9916 O O . ASN A 1 1249 ? 17.485 -26.267 -35.003 1.00 43.09 1249 ASN A O 1
ATOM 9920 N N . GLY A 1 1250 ? 16.812 -27.262 -36.900 1.00 41.66 1250 GLY A N 1
ATOM 9921 C CA . GLY A 1 1250 ? 15.585 -26.468 -37.040 1.00 41.66 1250 GLY A CA 1
ATOM 9922 C C . GLY A 1 1250 ? 14.705 -26.539 -35.792 1.00 41.66 1250 GLY A C 1
ATOM 9923 O O . GLY A 1 1250 ? 14.306 -25.505 -35.268 1.00 41.66 1250 GLY A O 1
ATOM 9924 N N . ASN A 1 1251 ? 14.509 -27.742 -35.241 1.00 43.28 1251 ASN A N 1
ATOM 9925 C CA . ASN A 1 1251 ? 13.706 -27.938 -34.033 1.00 43.28 1251 ASN A CA 1
ATOM 9926 C C . ASN A 1 1251 ? 14.216 -27.164 -32.803 1.00 43.28 1251 ASN A C 1
ATOM 9928 O O . ASN A 1 1251 ? 13.410 -26.869 -31.930 1.00 43.28 1251 ASN A O 1
ATOM 9932 N N . ALA A 1 1252 ? 15.510 -26.835 -32.695 1.00 50.28 1252 ALA A N 1
ATOM 9933 C CA . ALA A 1 1252 ? 16.029 -26.098 -31.539 1.00 50.28 1252 ALA A CA 1
ATOM 9934 C C . ALA A 1 1252 ? 15.582 -24.627 -31.566 1.00 50.28 1252 ALA A C 1
ATOM 9936 O O . ALA A 1 1252 ? 15.039 -24.132 -30.572 1.00 50.28 1252 ALA A O 1
ATOM 9937 N N . ASP A 1 1253 ? 15.739 -23.974 -32.720 1.00 52.66 1253 ASP A N 1
ATOM 9938 C CA . ASP A 1 1253 ? 15.380 -22.569 -32.921 1.00 52.66 1253 ASP A CA 1
ATOM 9939 C C . ASP A 1 1253 ? 13.878 -22.380 -33.153 1.00 52.66 1253 ASP A C 1
ATOM 9941 O O . ASP A 1 1253 ? 13.299 -21.431 -32.624 1.00 52.66 1253 ASP A O 1
ATOM 9945 N N . THR A 1 1254 ? 13.192 -23.309 -33.835 1.00 56.25 1254 THR A N 1
ATOM 9946 C CA . THR A 1 1254 ? 11.723 -23.261 -33.905 1.00 56.25 1254 THR A CA 1
ATOM 9947 C C . THR A 1 1254 ? 11.104 -23.521 -32.543 1.00 56.25 1254 THR A C 1
ATOM 9949 O O . THR A 1 1254 ? 10.165 -22.819 -32.190 1.00 56.25 1254 THR A O 1
ATOM 9952 N N . ASP A 1 1255 ? 11.629 -24.446 -31.730 1.00 56.50 1255 ASP A N 1
ATOM 9953 C CA . ASP A 1 1255 ? 11.177 -24.558 -30.343 1.00 56.50 1255 ASP A CA 1
ATOM 9954 C C . ASP A 1 1255 ? 11.513 -23.288 -29.540 1.00 56.50 1255 ASP A C 1
ATOM 9956 O O . ASP A 1 1255 ? 10.750 -22.923 -28.653 1.00 56.50 1255 ASP A O 1
ATOM 9960 N N . ALA A 1 1256 ? 12.653 -22.624 -29.769 1.00 68.56 1256 ALA A N 1
ATOM 9961 C CA . ALA A 1 1256 ? 12.998 -21.390 -29.061 1.00 68.56 1256 ALA A CA 1
ATOM 9962 C C . ALA A 1 1256 ? 12.025 -20.253 -29.415 1.00 68.56 1256 ALA A C 1
ATOM 9964 O O . ALA A 1 1256 ? 11.502 -19.597 -28.514 1.00 68.56 1256 ALA A O 1
ATOM 9965 N N . LEU A 1 1257 ? 11.711 -20.082 -30.702 1.00 64.44 1257 LEU A N 1
ATOM 9966 C CA . LEU A 1 1257 ? 10.736 -19.115 -31.203 1.00 64.44 1257 LEU A CA 1
ATOM 9967 C C . LEU A 1 1257 ? 9.307 -19.462 -30.757 1.00 64.44 1257 LEU A C 1
ATOM 9969 O O . LEU A 1 1257 ? 8.577 -18.582 -30.301 1.00 64.44 1257 LEU A O 1
ATOM 9973 N N . VAL A 1 1258 ? 8.917 -20.741 -30.808 1.00 71.06 1258 VAL A N 1
ATOM 9974 C CA . VAL A 1 1258 ? 7.630 -21.224 -30.289 1.00 71.06 1258 VAL A CA 1
ATOM 9975 C C . VAL A 1 1258 ? 7.552 -20.965 -28.788 1.00 71.06 1258 VAL A C 1
ATOM 9977 O O . VAL A 1 1258 ? 6.628 -20.274 -28.377 1.00 71.06 1258 VAL A O 1
ATOM 9980 N N . ARG A 1 1259 ? 8.541 -21.379 -27.981 1.00 70.88 1259 ARG A N 1
ATOM 9981 C CA . ARG A 1 1259 ? 8.595 -21.094 -26.533 1.00 70.88 1259 ARG A CA 1
ATOM 9982 C C . ARG A 1 1259 ? 8.535 -19.595 -26.239 1.00 70.88 1259 ARG A C 1
ATOM 9984 O O . ARG A 1 1259 ? 7.801 -19.202 -25.339 1.00 70.88 1259 ARG A O 1
ATOM 9991 N N . ALA A 1 1260 ? 9.235 -18.751 -26.997 1.00 72.88 1260 ALA A N 1
ATOM 9992 C CA . ALA A 1 1260 ? 9.175 -17.297 -26.837 1.00 72.88 1260 ALA A CA 1
ATOM 9993 C C . ALA A 1 1260 ? 7.784 -16.731 -27.183 1.00 72.88 1260 ALA A C 1
ATOM 9995 O O . ALA A 1 1260 ? 7.254 -15.904 -26.439 1.00 72.88 1260 ALA A O 1
ATOM 9996 N N . SER A 1 1261 ? 7.153 -17.209 -28.261 1.00 74.50 1261 SER A N 1
ATOM 9997 C CA . SER A 1 1261 ? 5.801 -16.800 -28.664 1.00 74.50 1261 SER A CA 1
ATOM 9998 C C . SER A 1 1261 ? 4.722 -17.297 -27.692 1.00 74.50 1261 SER A C 1
ATOM 10000 O O . SER A 1 1261 ? 3.820 -16.542 -27.328 1.00 74.50 1261 SER A O 1
ATOM 10002 N N . GLU A 1 1262 ? 4.849 -18.526 -27.185 1.00 73.38 1262 GLU A N 1
ATOM 10003 C CA . GLU A 1 1262 ? 3.999 -19.096 -26.145 1.00 73.38 1262 GLU A CA 1
ATOM 10004 C C . GLU A 1 1262 ? 4.199 -18.364 -24.823 1.00 73.38 1262 GLU A C 1
ATOM 10006 O O . GLU A 1 1262 ? 3.226 -18.097 -24.120 1.00 73.38 1262 GLU A O 1
ATOM 10011 N N . GLU A 1 1263 ? 5.430 -18.002 -24.461 1.00 75.88 1263 GLU A N 1
ATOM 10012 C CA . GLU A 1 1263 ? 5.700 -17.268 -23.232 1.00 75.88 1263 GLU A CA 1
ATOM 10013 C C . GLU A 1 1263 ? 5.183 -15.827 -23.316 1.00 75.88 1263 GLU A C 1
ATOM 10015 O O . GLU A 1 1263 ? 4.525 -15.375 -22.378 1.00 75.88 1263 GLU A O 1
ATOM 10020 N N . GLN A 1 1264 ? 5.357 -15.138 -24.447 1.00 76.25 1264 GLN A N 1
ATOM 10021 C CA . GLN A 1 1264 ? 4.770 -13.817 -24.683 1.00 76.25 1264 GLN A CA 1
ATOM 10022 C C . GLN A 1 1264 ? 3.235 -13.879 -24.734 1.00 76.25 1264 GLN A C 1
ATOM 10024 O O . GLN A 1 1264 ? 2.561 -13.066 -24.101 1.00 76.25 1264 GLN A O 1
ATOM 10029 N N . SER A 1 1265 ? 2.654 -14.902 -25.370 1.00 77.69 1265 SER A N 1
ATOM 10030 C CA . SER A 1 1265 ? 1.211 -15.162 -25.315 1.00 77.69 1265 SER A CA 1
ATOM 10031 C C . SER A 1 1265 ? 0.743 -15.480 -23.890 1.00 77.69 1265 SER A C 1
ATOM 10033 O O . SER A 1 1265 ? -0.374 -15.115 -23.519 1.00 77.69 1265 SER A O 1
ATOM 10035 N N . ASN A 1 1266 ? 1.566 -16.132 -23.065 1.00 78.88 1266 ASN A N 1
ATOM 10036 C CA . ASN A 1 1266 ? 1.273 -16.394 -21.657 1.00 78.88 1266 ASN A CA 1
ATOM 10037 C C . ASN A 1 1266 ? 1.422 -15.142 -20.778 1.00 78.88 1266 ASN A C 1
ATOM 10039 O O . ASN A 1 1266 ? 0.662 -15.018 -19.816 1.00 78.88 1266 ASN A O 1
ATOM 10043 N N . ARG A 1 1267 ? 2.339 -14.215 -21.094 1.00 79.94 1267 ARG A N 1
ATOM 10044 C CA . ARG A 1 1267 ? 2.455 -12.880 -20.472 1.00 79.94 1267 ARG A CA 1
ATOM 10045 C C . ARG A 1 1267 ? 1.217 -12.042 -20.795 1.00 79.94 1267 ARG A C 1
ATOM 10047 O O . ARG A 1 1267 ? 0.451 -11.752 -19.880 1.00 79.94 1267 ARG A O 1
ATOM 10054 N N . HIS A 1 1268 ? 0.879 -11.882 -22.074 1.00 74.81 1268 HIS A N 1
ATOM 10055 C CA . HIS A 1 1268 ? -0.342 -11.194 -22.505 1.00 74.81 1268 HIS A CA 1
ATOM 10056 C C . HIS A 1 1268 ? -1.620 -11.839 -21.922 1.00 74.81 1268 HIS A C 1
ATOM 10058 O O . HIS A 1 1268 ? -2.513 -11.157 -21.421 1.00 74.81 1268 HIS A O 1
ATOM 10064 N N . ARG A 1 1269 ? -1.694 -13.177 -21.841 1.00 80.94 1269 ARG A N 1
ATOM 10065 C CA . ARG A 1 1269 ? -2.791 -13.888 -21.153 1.00 80.94 1269 ARG A CA 1
ATOM 10066 C C . ARG A 1 1269 ? -2.781 -13.702 -19.626 1.00 80.94 1269 ARG A C 1
ATOM 10068 O O . ARG A 1 1269 ? -3.828 -13.878 -19.001 1.00 80.94 1269 ARG A O 1
ATOM 10075 N N . LYS A 1 1270 ? -1.649 -13.412 -18.975 1.00 83.31 1270 LYS A N 1
ATOM 10076 C CA . LYS A 1 1270 ? -1.594 -13.007 -17.552 1.00 83.31 1270 LYS A CA 1
ATOM 10077 C C . LYS A 1 1270 ? -2.065 -11.556 -17.395 1.00 83.31 1270 LYS A C 1
ATOM 10079 O O . LYS A 1 1270 ? -2.907 -11.311 -16.539 1.00 83.31 1270 LYS A O 1
ATOM 10084 N N . GLU A 1 1271 ? -1.624 -10.645 -18.258 1.00 84.94 1271 GLU A N 1
ATOM 10085 C CA . GLU A 1 1271 ? -2.030 -9.230 -18.283 1.00 84.94 1271 GLU A CA 1
ATOM 10086 C C . GLU A 1 1271 ? -3.538 -9.066 -18.505 1.00 84.94 1271 GLU A C 1
ATOM 10088 O O . GLU A 1 1271 ? -4.207 -8.426 -17.698 1.00 84.94 1271 GLU A O 1
ATOM 10093 N N . LEU A 1 1272 ? -4.114 -9.742 -19.507 1.00 82.50 1272 LEU A N 1
ATOM 10094 C CA . LEU A 1 1272 ? -5.563 -9.757 -19.756 1.00 82.50 1272 LEU A CA 1
ATOM 10095 C C . LEU A 1 1272 ? -6.365 -10.300 -18.559 1.00 82.50 1272 LEU A C 1
ATOM 10097 O O . LEU A 1 1272 ? -7.468 -9.825 -18.289 1.00 82.50 1272 LEU A O 1
ATOM 10101 N N . ARG A 1 1273 ? -5.811 -11.258 -17.799 1.00 82.00 1273 ARG A N 1
ATOM 10102 C CA . ARG A 1 1273 ? -6.417 -11.726 -16.539 1.00 82.00 1273 ARG A CA 1
ATOM 10103 C C . ARG A 1 1273 ? -6.271 -10.698 -15.415 1.00 82.00 1273 ARG A C 1
ATOM 10105 O O . ARG A 1 1273 ? -7.229 -10.502 -14.678 1.00 82.00 1273 ARG A O 1
ATOM 10112 N N . GLY A 1 1274 ? -5.137 -10.005 -15.314 1.00 82.56 1274 GLY A N 1
ATOM 10113 C CA . GLY A 1 1274 ? -4.937 -8.897 -14.373 1.00 82.56 1274 GLY A CA 1
ATOM 10114 C C . GLY A 1 1274 ? -5.910 -7.740 -14.620 1.00 82.56 1274 GLY A C 1
ATOM 10115 O O . GLY A 1 1274 ? -6.591 -7.303 -13.694 1.00 82.56 1274 GLY A O 1
ATOM 10116 N N . LEU A 1 1275 ? -6.057 -7.315 -15.878 1.00 81.75 1275 LEU A N 1
ATOM 10117 C CA . LEU A 1 1275 ? -7.043 -6.319 -16.309 1.00 81.75 1275 LEU A CA 1
ATOM 10118 C C . LEU A 1 1275 ? -8.478 -6.789 -16.029 1.00 81.75 1275 LEU A C 1
ATOM 10120 O O . LEU A 1 1275 ? -9.275 -6.023 -15.492 1.00 81.75 1275 LEU A O 1
ATOM 10124 N N . GLY A 1 1276 ? -8.798 -8.059 -16.303 1.00 80.44 1276 GLY A N 1
ATOM 10125 C CA . GLY A 1 1276 ? -10.082 -8.659 -15.929 1.00 80.44 1276 GLY A CA 1
ATOM 10126 C C . GLY A 1 1276 ? -10.355 -8.591 -14.422 1.00 80.44 1276 GLY A C 1
ATOM 10127 O O . GLY A 1 1276 ? -11.426 -8.155 -14.009 1.00 80.44 1276 GLY A O 1
ATOM 10128 N N . MET A 1 1277 ? -9.371 -8.928 -13.583 1.00 79.94 1277 MET A N 1
ATOM 10129 C CA . MET A 1 1277 ? -9.493 -8.841 -12.121 1.00 79.94 1277 MET A CA 1
ATOM 10130 C C . MET A 1 1277 ? -9.627 -7.392 -11.621 1.00 79.94 1277 MET A C 1
ATOM 10132 O O . MET A 1 1277 ? -10.375 -7.150 -10.675 1.00 79.94 1277 MET A O 1
ATOM 10136 N N . GLN A 1 1278 ? -8.973 -6.417 -12.263 1.00 82.38 1278 GLN A N 1
ATOM 10137 C CA . GLN A 1 1278 ? -9.159 -4.991 -11.959 1.00 82.38 1278 GLN A CA 1
ATOM 10138 C C . GLN A 1 1278 ? -10.559 -4.492 -12.353 1.00 82.38 1278 GLN A C 1
ATOM 10140 O O . GLN A 1 1278 ? -11.201 -3.789 -11.570 1.00 82.38 1278 GLN A O 1
ATOM 10145 N N . ILE A 1 1279 ? -11.060 -4.885 -13.530 1.00 81.50 1279 ILE A N 1
ATOM 10146 C CA . ILE A 1 1279 ? -12.422 -4.576 -13.991 1.00 81.50 1279 ILE A CA 1
ATOM 10147 C C . ILE A 1 1279 ? -13.458 -5.174 -13.029 1.00 81.50 1279 ILE A C 1
ATOM 10149 O O . ILE A 1 1279 ? -14.386 -4.474 -12.622 1.00 81.50 1279 ILE A O 1
ATOM 10153 N N . ASP A 1 1280 ? -13.272 -6.422 -12.602 1.00 81.44 1280 ASP A N 1
ATOM 10154 C CA . ASP A 1 1280 ? -14.170 -7.114 -11.673 1.00 81.44 1280 ASP A CA 1
ATOM 10155 C C . ASP A 1 1280 ? -14.126 -6.503 -10.260 1.00 81.44 1280 ASP A C 1
ATOM 10157 O O . ASP A 1 1280 ? -15.171 -6.308 -9.635 1.00 81.44 1280 ASP A O 1
ATOM 10161 N N . TRP A 1 1281 ? -12.944 -6.105 -9.772 1.00 82.06 1281 TRP A N 1
ATOM 10162 C CA . TRP A 1 1281 ? -12.803 -5.369 -8.510 1.00 82.06 1281 TRP A CA 1
ATOM 10163 C C . TRP A 1 1281 ? -13.501 -4.004 -8.561 1.00 82.06 1281 TRP A C 1
ATOM 10165 O O . TRP A 1 1281 ? -14.227 -3.645 -7.628 1.00 82.06 1281 TRP A O 1
ATOM 10175 N N . MET A 1 1282 ? -13.346 -3.268 -9.668 1.00 80.94 1282 MET A N 1
ATOM 10176 C CA . MET A 1 1282 ? -14.046 -2.003 -9.896 1.00 80.94 1282 MET A CA 1
ATOM 10177 C C . MET A 1 1282 ? -15.563 -2.209 -9.947 1.00 80.94 1282 MET A C 1
ATOM 10179 O O . MET A 1 1282 ? -16.279 -1.523 -9.220 1.00 80.94 1282 MET A O 1
ATOM 10183 N N . GLN A 1 1283 ? -16.069 -3.187 -10.707 1.00 82.06 1283 GLN A N 1
ATOM 10184 C CA . GLN A 1 1283 ? -17.498 -3.530 -10.728 1.00 82.06 1283 GLN A CA 1
ATOM 10185 C C . GLN A 1 1283 ? -18.017 -3.827 -9.313 1.00 82.06 1283 GLN A C 1
ATOM 10187 O O . GLN A 1 1283 ? -18.983 -3.205 -8.869 1.00 82.06 1283 GLN A O 1
ATOM 10192 N N . ALA A 1 1284 ? -17.327 -4.683 -8.553 1.00 82.50 1284 ALA A N 1
ATOM 10193 C CA . ALA A 1 1284 ? -17.714 -5.034 -7.189 1.00 82.50 1284 ALA A CA 1
ATOM 10194 C C . ALA A 1 1284 ? -17.647 -3.849 -6.203 1.00 82.50 1284 ALA A C 1
ATOM 10196 O O . ALA A 1 1284 ? -18.383 -3.835 -5.213 1.00 82.50 1284 ALA A O 1
ATOM 10197 N N . ARG A 1 1285 ? -16.766 -2.862 -6.423 1.00 84.19 1285 ARG A N 1
ATOM 10198 C CA . ARG A 1 1285 ? -16.710 -1.612 -5.641 1.00 84.19 1285 ARG A CA 1
ATOM 10199 C C . ARG A 1 1285 ? -17.891 -0.696 -5.975 1.00 84.19 1285 ARG A C 1
ATOM 10201 O O . ARG A 1 1285 ? -18.559 -0.219 -5.061 1.00 84.19 1285 ARG A O 1
ATOM 10208 N N . TRP A 1 1286 ? -18.185 -0.509 -7.261 1.00 75.06 1286 TRP A N 1
ATOM 10209 C CA . TRP A 1 1286 ? -19.300 0.321 -7.730 1.00 75.06 1286 TRP A CA 1
ATOM 10210 C C . TRP A 1 1286 ? -20.662 -0.266 -7.338 1.00 75.06 1286 TRP A C 1
ATOM 10212 O O . TRP A 1 1286 ? -21.537 0.481 -6.910 1.00 75.06 1286 TRP A O 1
ATOM 10222 N N . GLU A 1 1287 ? -20.837 -1.591 -7.373 1.00 83.75 1287 GLU A N 1
ATOM 10223 C CA . GLU A 1 1287 ? -22.049 -2.240 -6.855 1.00 83.75 1287 GLU A CA 1
ATOM 10224 C C . GLU A 1 1287 ? -22.249 -2.017 -5.350 1.00 83.75 1287 GLU A C 1
ATOM 10226 O O . GLU A 1 1287 ? -23.374 -1.784 -4.907 1.00 83.75 1287 GLU A O 1
ATOM 10231 N N . ARG A 1 1288 ? -21.176 -2.089 -4.548 1.00 83.19 1288 ARG A N 1
ATOM 10232 C CA . ARG A 1 1288 ? -21.241 -1.807 -3.105 1.00 83.19 1288 ARG A CA 1
ATOM 10233 C C . ARG A 1 1288 ? -21.670 -0.364 -2.851 1.00 83.19 1288 ARG A C 1
ATOM 10235 O O . ARG A 1 1288 ? -22.584 -0.139 -2.063 1.00 83.19 1288 ARG A O 1
ATOM 10242 N N . GLU A 1 1289 ? -21.087 0.599 -3.562 1.00 81.50 1289 GLU A N 1
ATOM 10243 C CA . GLU A 1 1289 ? -21.469 2.006 -3.417 1.00 81.50 1289 GLU A CA 1
ATOM 10244 C C . GLU A 1 1289 ? -22.898 2.284 -3.924 1.00 81.50 1289 GLU A C 1
ATOM 10246 O O . GLU A 1 1289 ? -23.649 3.012 -3.276 1.00 81.50 1289 GLU A O 1
ATOM 10251 N N . ALA A 1 1290 ? -23.330 1.645 -5.016 1.00 80.31 1290 ALA A N 1
ATOM 10252 C CA . ALA A 1 1290 ? -24.707 1.732 -5.501 1.00 80.31 1290 ALA A CA 1
ATOM 10253 C C . ALA A 1 1290 ? -25.718 1.172 -4.481 1.00 80.31 1290 ALA A C 1
ATOM 10255 O O . ALA A 1 1290 ? -26.725 1.826 -4.201 1.00 80.31 1290 ALA A O 1
ATOM 10256 N N . ARG A 1 1291 ? -25.432 0.012 -3.868 1.00 85.06 1291 ARG A N 1
ATOM 10257 C CA . ARG A 1 1291 ? -26.257 -0.578 -2.793 1.00 85.06 1291 ARG A CA 1
ATOM 10258 C C . ARG A 1 1291 ? -26.349 0.352 -1.577 1.00 85.06 1291 ARG A C 1
ATOM 10260 O O . ARG A 1 1291 ? -27.454 0.595 -1.096 1.00 85.06 1291 ARG A O 1
ATOM 10267 N N . LEU A 1 1292 ? -25.230 0.939 -1.140 1.00 81.19 1292 LEU A N 1
ATOM 10268 C CA . LEU A 1 1292 ? -25.203 1.923 -0.047 1.00 81.19 1292 LEU A CA 1
ATOM 10269 C C . LEU A 1 1292 ? -26.030 3.178 -0.372 1.00 81.19 1292 LEU A C 1
ATOM 10271 O O . LEU A 1 1292 ? -26.817 3.631 0.460 1.00 81.19 1292 LEU A O 1
ATOM 10275 N N . ARG A 1 1293 ? -25.918 3.715 -1.595 1.00 84.00 1293 ARG A N 1
ATOM 10276 C CA . ARG A 1 1293 ? -26.723 4.863 -2.049 1.00 84.00 1293 ARG A CA 1
ATOM 10277 C C . ARG A 1 1293 ? -28.221 4.537 -2.090 1.00 84.00 1293 ARG A C 1
ATOM 10279 O O . ARG A 1 1293 ? -29.017 5.369 -1.666 1.00 84.00 1293 ARG A O 1
ATOM 10286 N N . CYS A 1 1294 ? -28.608 3.336 -2.526 1.00 83.00 1294 CYS A N 1
ATOM 10287 C CA . CYS A 1 1294 ? -30.007 2.889 -2.499 1.00 83.00 1294 CYS A CA 1
ATOM 10288 C C . CYS A 1 1294 ? -30.539 2.761 -1.062 1.00 83.00 1294 CYS A C 1
ATOM 10290 O O . CYS A 1 1294 ? -31.606 3.294 -0.759 1.00 83.00 1294 CYS A O 1
ATOM 10292 N N . GLY A 1 1295 ? -29.772 2.146 -0.153 1.00 86.88 1295 GLY A N 1
ATOM 10293 C CA . GLY A 1 1295 ? -30.121 2.072 1.272 1.00 86.88 1295 GLY A CA 1
ATOM 10294 C C . GLY A 1 1295 ? -30.292 3.456 1.912 1.00 86.88 1295 GLY A C 1
ATOM 10295 O O . GLY A 1 1295 ? -31.268 3.699 2.616 1.00 86.88 1295 GLY A O 1
ATOM 10296 N N . ALA A 1 1296 ? -29.411 4.406 1.584 1.00 84.81 1296 ALA A N 1
ATOM 10297 C CA . ALA A 1 1296 ? -29.503 5.788 2.056 1.00 84.81 1296 ALA A CA 1
ATOM 10298 C C . ALA A 1 1296 ? -30.707 6.573 1.487 1.00 84.81 1296 ALA A C 1
ATOM 10300 O O . ALA A 1 1296 ? -31.130 7.558 2.094 1.00 84.81 1296 ALA A O 1
ATOM 10301 N N . VAL A 1 1297 ? -31.270 6.168 0.341 1.00 84.94 1297 VAL A N 1
ATOM 10302 C CA . VAL A 1 1297 ? -32.540 6.715 -0.174 1.00 84.94 1297 VAL A CA 1
ATOM 10303 C C . VAL A 1 1297 ? -33.727 6.120 0.583 1.00 84.94 1297 VAL A C 1
ATOM 10305 O O . VAL A 1 1297 ? -34.577 6.880 1.043 1.00 84.94 1297 VAL A O 1
ATOM 10308 N N . LEU A 1 1298 ? -33.750 4.799 0.790 1.00 86.31 1298 LEU A N 1
ATOM 10309 C CA . LEU A 1 1298 ? -34.809 4.119 1.547 1.00 86.31 1298 LEU A CA 1
ATOM 10310 C C . LEU A 1 1298 ? -34.891 4.624 2.997 1.00 86.31 1298 LEU A C 1
ATOM 10312 O O . LEU A 1 1298 ? -35.973 4.966 3.466 1.00 86.31 1298 LEU A O 1
ATOM 10316 N N . GLY A 1 1299 ? -33.751 4.782 3.680 1.00 89.62 1299 GLY A N 1
ATOM 10317 C CA . GLY A 1 1299 ? -33.707 5.343 5.036 1.00 89.62 1299 GLY A CA 1
ATOM 10318 C C . GLY A 1 1299 ? -34.235 6.783 5.116 1.00 89.62 1299 GLY A C 1
ATOM 10319 O O . GLY A 1 1299 ? -34.930 7.136 6.066 1.00 89.62 1299 GLY A O 1
ATOM 10320 N N . LYS A 1 1300 ? -33.986 7.613 4.092 1.00 87.12 1300 LYS A N 1
ATOM 10321 C CA . LYS A 1 1300 ? -34.572 8.965 4.007 1.00 87.12 1300 LYS A CA 1
ATOM 10322 C C . LYS A 1 1300 ? -36.080 8.935 3.776 1.00 87.12 1300 LYS A C 1
ATOM 10324 O O . LYS A 1 1300 ? -36.781 9.759 4.354 1.00 87.12 1300 LYS A O 1
ATOM 10329 N N . GLN A 1 1301 ? -36.569 8.010 2.949 1.00 89.50 1301 GLN A N 1
ATOM 10330 C CA . GLN A 1 1301 ? -38.004 7.836 2.714 1.00 89.50 1301 GLN A CA 1
ATOM 10331 C C . GLN A 1 1301 ? -38.716 7.415 4.005 1.00 89.50 1301 GLN A C 1
ATOM 10333 O O . GLN A 1 1301 ? -39.675 8.082 4.389 1.00 89.50 1301 GLN A O 1
ATOM 10338 N N . LEU A 1 1302 ? -38.179 6.427 4.729 1.00 92.12 1302 LEU A N 1
ATOM 10339 C CA . LEU A 1 1302 ? -38.698 5.990 6.029 1.00 92.12 1302 LEU A CA 1
ATOM 10340 C C . LEU A 1 1302 ? -38.778 7.153 7.034 1.00 92.12 1302 LEU A C 1
ATOM 10342 O O . LEU A 1 1302 ? -39.856 7.465 7.527 1.00 92.12 1302 LEU A O 1
ATOM 10346 N N . VAL A 1 1303 ? -37.674 7.879 7.254 1.00 90.94 1303 VAL A N 1
ATOM 10347 C CA . VAL A 1 1303 ? -37.645 9.033 8.177 1.00 90.94 1303 VAL A CA 1
ATOM 10348 C C . VAL A 1 1303 ? -38.596 10.159 7.739 1.00 90.94 1303 VAL A C 1
ATOM 10350 O O . VAL A 1 1303 ? -39.161 10.853 8.585 1.00 90.94 1303 VAL A O 1
ATOM 10353 N N . SER A 1 1304 ? -38.817 10.346 6.431 1.00 92.06 1304 SER A N 1
ATOM 10354 C CA . SER A 1 1304 ? -39.804 11.319 5.940 1.00 92.06 1304 SER A CA 1
ATOM 10355 C C . SER A 1 1304 ? -41.253 10.881 6.190 1.00 92.06 1304 SER A C 1
ATOM 10357 O O . SER A 1 1304 ? -42.072 11.721 6.557 1.00 92.06 1304 SER A O 1
ATOM 10359 N N . GLN A 1 1305 ? -41.551 9.582 6.077 1.00 91.44 1305 GLN A N 1
ATOM 10360 C CA . GLN A 1 1305 ? -42.867 9.016 6.383 1.00 91.44 1305 GLN A CA 1
ATOM 10361 C C . GLN A 1 1305 ? -43.147 9.026 7.890 1.00 91.44 1305 GLN A C 1
ATOM 10363 O O . GLN A 1 1305 ? -44.241 9.409 8.290 1.00 91.44 1305 GLN A O 1
ATOM 10368 N N . ASP A 1 1306 ? -42.153 8.726 8.730 1.00 91.56 1306 ASP A N 1
ATOM 10369 C CA . ASP A 1 1306 ? -42.244 8.876 10.188 1.00 91.56 1306 ASP A CA 1
ATOM 10370 C C . ASP A 1 1306 ? -42.534 10.326 10.597 1.00 91.56 1306 ASP A C 1
ATOM 10372 O O . ASP A 1 1306 ? -43.361 10.576 11.476 1.00 91.56 1306 ASP A O 1
ATOM 10376 N N . LEU A 1 1307 ? -41.869 11.301 9.967 1.00 91.50 1307 LEU A N 1
ATOM 10377 C CA . LEU A 1 1307 ? -42.132 12.720 10.208 1.00 91.50 1307 LEU A CA 1
ATOM 10378 C C . LEU A 1 1307 ? -43.538 13.122 9.758 1.00 91.50 1307 LEU A C 1
ATOM 10380 O O . LEU A 1 1307 ? -44.231 13.808 10.507 1.00 91.50 1307 LEU A O 1
ATOM 10384 N N . GLU A 1 1308 ? -43.983 12.687 8.579 1.00 92.44 1308 GLU A N 1
ATOM 10385 C CA . GLU A 1 1308 ? -45.337 12.963 8.094 1.00 92.44 1308 GLU A CA 1
ATOM 10386 C C . GLU A 1 1308 ? -46.409 12.302 8.976 1.00 92.44 1308 GLU A C 1
ATOM 10388 O O . GLU A 1 1308 ? -47.390 12.956 9.333 1.00 92.44 1308 GLU A O 1
ATOM 10393 N N . MET A 1 1309 ? -46.196 11.059 9.415 1.00 90.81 1309 MET A N 1
ATOM 10394 C CA . MET A 1 1309 ? -47.067 10.363 10.361 1.00 90.81 1309 MET A CA 1
ATOM 10395 C C . MET A 1 1309 ? -47.135 11.106 11.698 1.00 90.81 1309 MET A C 1
ATOM 10397 O O . MET A 1 1309 ? -48.232 11.419 12.149 1.00 90.81 1309 MET A O 1
ATOM 10401 N N . ARG A 1 1310 ? -45.997 11.484 12.297 1.00 91.31 1310 ARG A N 1
ATOM 10402 C CA . ARG A 1 1310 ? -45.961 12.277 13.545 1.00 91.31 1310 ARG A CA 1
ATOM 10403 C C . ARG A 1 1310 ? -46.663 13.629 13.388 1.00 91.31 1310 ARG A C 1
ATOM 10405 O O . ARG A 1 1310 ? -47.396 14.040 14.282 1.00 91.31 1310 ARG A O 1
ATOM 10412 N N . ILE A 1 1311 ? -46.483 14.304 12.251 1.00 90.31 1311 ILE A N 1
ATOM 10413 C CA . ILE A 1 1311 ? -47.177 15.558 11.922 1.00 90.31 1311 ILE A CA 1
ATOM 10414 C C . ILE A 1 1311 ? -48.691 15.333 11.793 1.00 90.31 1311 ILE A C 1
ATOM 10416 O O . ILE A 1 1311 ? -49.470 16.170 12.245 1.00 90.31 1311 ILE A O 1
ATOM 10420 N N . ASN A 1 1312 ? -49.127 14.225 11.193 1.00 92.00 1312 ASN A N 1
ATOM 10421 C CA . ASN A 1 1312 ? -50.543 13.925 10.989 1.00 92.00 1312 ASN A CA 1
ATOM 10422 C C . ASN A 1 1312 ? -51.237 13.433 12.271 1.00 92.00 1312 ASN A C 1
ATOM 10424 O O . ASN A 1 1312 ? -52.364 13.858 12.517 1.00 92.00 1312 ASN A O 1
ATOM 10428 N N . CYS A 1 1313 ? -50.559 12.665 13.131 1.00 87.88 1313 CYS A N 1
ATOM 10429 C CA . CYS A 1 1313 ? -51.026 12.375 14.489 1.00 87.88 1313 CYS A CA 1
ATOM 10430 C C . CYS A 1 1313 ? -51.191 13.674 15.287 1.00 87.88 1313 CYS A C 1
ATOM 10432 O O . CYS A 1 1313 ? -52.290 13.967 15.728 1.00 87.88 1313 CYS A O 1
ATOM 10434 N N . ASN A 1 1314 ? -50.167 14.533 15.336 1.00 89.44 1314 ASN A N 1
ATOM 10435 C CA . ASN A 1 1314 ? -50.224 15.793 16.087 1.00 89.44 1314 ASN A CA 1
ATOM 10436 C C . ASN A 1 1314 ? -51.332 16.744 15.563 1.00 89.44 1314 ASN A C 1
ATOM 10438 O O . ASN A 1 1314 ? -52.014 17.408 16.340 1.00 89.44 1314 ASN A O 1
ATOM 10442 N N . LYS A 1 1315 ? -51.615 16.756 14.247 1.00 87.31 1315 LYS A N 1
ATOM 10443 C CA . LYS A 1 1315 ? -52.816 17.423 13.693 1.00 87.31 1315 LYS A CA 1
ATOM 10444 C C . LYS A 1 1315 ? -54.124 16.803 14.206 1.00 87.31 1315 LYS A C 1
ATOM 10446 O O . LYS A 1 1315 ? -55.049 17.554 14.505 1.00 87.31 1315 LYS A O 1
ATOM 10451 N N . ALA A 1 1316 ? -54.221 15.475 14.270 1.00 88.19 1316 ALA A N 1
ATOM 10452 C CA . ALA A 1 1316 ? -55.399 14.774 14.778 1.00 88.19 1316 ALA A CA 1
ATOM 10453 C C . ALA A 1 1316 ? -55.589 15.007 16.287 1.00 88.19 1316 ALA A C 1
ATOM 10455 O O . ALA A 1 1316 ? -56.695 15.329 16.710 1.00 88.19 1316 ALA A O 1
ATOM 10456 N N . ASP A 1 1317 ? -54.512 14.977 17.074 1.00 85.81 1317 ASP A N 1
ATOM 10457 C CA . ASP A 1 1317 ? -54.509 15.309 18.502 1.00 85.81 1317 ASP A CA 1
ATOM 10458 C C . ASP A 1 1317 ? -55.004 16.748 18.726 1.00 85.81 1317 ASP A C 1
ATOM 10460 O O . ASP A 1 1317 ? -55.893 16.991 19.542 1.00 85.81 1317 ASP A O 1
ATOM 10464 N N . LEU A 1 1318 ? -54.517 17.711 17.933 1.00 84.31 1318 LEU A N 1
ATOM 10465 C CA . LEU A 1 1318 ? -54.996 19.098 17.956 1.00 84.31 1318 LEU A CA 1
ATOM 10466 C C . LEU A 1 1318 ? -56.473 19.231 17.538 1.00 84.31 1318 LEU A C 1
ATOM 10468 O O . LEU A 1 1318 ? -57.179 20.080 18.085 1.00 84.31 1318 LEU A O 1
ATOM 10472 N N . GLN A 1 1319 ? -56.971 18.402 16.615 1.00 85.56 1319 GLN A N 1
ATOM 10473 C CA . GLN A 1 1319 ? -58.397 18.353 16.258 1.00 85.56 1319 GLN A CA 1
ATOM 10474 C C . GLN A 1 1319 ? -59.251 17.737 17.377 1.00 85.56 1319 GLN A C 1
ATOM 10476 O O . GLN A 1 1319 ? -60.318 18.266 17.687 1.00 85.56 1319 GLN A O 1
ATOM 10481 N N . MET A 1 1320 ? -58.776 16.676 18.035 1.00 80.19 1320 MET A N 1
ATOM 10482 C CA . MET A 1 1320 ? -59.437 16.075 19.197 1.00 80.19 1320 MET A CA 1
ATOM 10483 C C . MET A 1 1320 ? -59.487 17.058 20.371 1.00 80.19 1320 MET A C 1
ATOM 10485 O O . MET A 1 1320 ? -60.546 17.239 20.969 1.00 80.19 1320 MET A O 1
ATOM 10489 N N . LEU A 1 1321 ? -58.393 17.776 20.640 1.00 79.94 1321 LEU A N 1
ATOM 10490 C CA . LEU A 1 1321 ? -58.348 18.852 21.633 1.00 79.94 1321 LEU A CA 1
ATOM 10491 C C . LEU A 1 1321 ? -59.312 19.998 21.287 1.00 79.94 1321 LEU A C 1
ATOM 10493 O O . LEU A 1 1321 ? -60.005 20.487 22.177 1.00 79.94 1321 LEU A O 1
ATOM 10497 N N . GLN A 1 1322 ? -59.436 20.397 20.013 1.00 76.44 1322 GLN A N 1
ATOM 10498 C CA . GLN A 1 1322 ? -60.466 21.361 19.599 1.00 76.44 1322 GLN A CA 1
ATOM 10499 C C . GLN A 1 1322 ? -61.889 20.834 19.838 1.00 76.44 1322 GLN A C 1
ATOM 10501 O O . GLN A 1 1322 ? -62.721 21.577 20.357 1.00 76.44 1322 GLN A O 1
ATOM 10506 N N . GLY A 1 1323 ? -62.168 19.566 19.521 1.00 81.25 1323 GLY A N 1
ATOM 10507 C CA . GLY A 1 1323 ? -63.468 18.938 19.780 1.00 81.25 1323 GLY A CA 1
ATOM 10508 C C . GLY A 1 1323 ? -63.819 18.886 21.271 1.00 81.25 1323 GLY A C 1
ATOM 10509 O O . GLY A 1 1323 ? -64.930 19.244 21.658 1.00 81.25 1323 GLY A O 1
ATOM 10510 N N . ILE A 1 1324 ? -62.855 18.528 22.124 1.00 80.38 1324 ILE A N 1
ATOM 10511 C CA . ILE A 1 1324 ? -63.013 18.503 23.586 1.00 80.38 1324 ILE A CA 1
ATOM 10512 C C . ILE A 1 1324 ? -63.250 19.920 24.138 1.00 80.38 1324 ILE A C 1
ATOM 10514 O O . ILE A 1 1324 ? -64.157 20.120 24.943 1.00 80.38 1324 ILE A O 1
ATOM 10518 N N . LEU A 1 1325 ? -62.503 20.928 23.671 1.00 76.44 1325 LEU A N 1
ATOM 10519 C CA . LEU A 1 1325 ? -62.707 22.328 24.076 1.00 76.44 1325 LEU A CA 1
ATOM 10520 C C . LEU A 1 1325 ? -64.091 22.863 23.667 1.00 76.44 1325 LEU A C 1
ATOM 10522 O O . LEU A 1 1325 ? -64.720 23.579 24.447 1.00 76.44 1325 LEU A O 1
ATOM 10526 N N . GLN A 1 1326 ? -64.591 22.478 22.486 1.00 76.56 1326 GLN A N 1
ATOM 10527 C CA . GLN A 1 1326 ? -65.953 22.798 22.044 1.00 76.56 1326 GLN A CA 1
ATOM 10528 C C . GLN A 1 1326 ? -67.016 22.128 22.930 1.00 76.56 1326 GLN A C 1
ATOM 10530 O O . GLN A 1 1326 ? -67.967 22.794 23.337 1.00 76.56 1326 GLN A O 1
ATOM 10535 N N . GLN A 1 1327 ? -66.842 20.848 23.285 1.00 77.75 1327 GLN A N 1
ATOM 10536 C CA . GLN A 1 1327 ? -67.753 20.121 24.183 1.00 77.75 1327 GLN A CA 1
ATOM 10537 C C . GLN A 1 1327 ? -67.775 20.700 25.606 1.00 77.75 1327 GLN A C 1
ATOM 10539 O O . GLN A 1 1327 ? -68.838 20.783 26.217 1.00 77.75 1327 GLN A O 1
ATOM 10544 N N . LEU A 1 1328 ? -66.628 21.158 26.116 1.00 80.88 1328 LEU A N 1
ATOM 10545 C CA . LEU A 1 1328 ? -66.511 21.836 27.413 1.00 80.88 1328 LEU A CA 1
ATOM 10546 C C . LEU A 1 1328 ? -67.073 23.272 27.412 1.00 80.88 1328 LEU A C 1
ATOM 10548 O O . LEU A 1 1328 ? -67.032 23.944 28.441 1.00 80.88 1328 LEU A O 1
ATOM 10552 N N . GLY A 1 1329 ? -67.554 23.783 26.272 1.00 72.50 1329 GLY A N 1
ATOM 10553 C CA . GLY A 1 1329 ? -68.048 25.158 26.141 1.00 72.50 1329 GLY A CA 1
ATOM 10554 C C . GLY A 1 1329 ? -66.967 26.233 26.318 1.00 72.50 1329 GLY A C 1
ATOM 10555 O O . GLY A 1 1329 ? -67.288 27.422 26.416 1.00 72.50 1329 GLY A O 1
ATOM 10556 N N . VAL A 1 1330 ? -65.687 25.844 26.349 1.00 66.25 1330 VAL A N 1
ATOM 10557 C CA . VAL A 1 1330 ? -64.558 26.764 26.487 1.00 66.25 1330 VAL A CA 1
ATOM 10558 C C . VAL A 1 1330 ? -64.442 27.539 25.184 1.00 66.25 1330 VAL A C 1
ATOM 10560 O O . VAL A 1 1330 ? -63.931 27.028 24.187 1.00 66.25 1330 VAL A O 1
ATOM 10563 N N . LYS A 1 1331 ? -64.937 28.785 25.189 1.00 55.59 1331 LYS A N 1
ATOM 10564 C CA . LYS A 1 1331 ? -64.808 29.706 24.053 1.00 55.59 1331 LYS A CA 1
ATOM 10565 C C . LYS A 1 1331 ? -63.353 29.729 23.616 1.00 55.59 1331 LYS A C 1
ATOM 10567 O O . LYS A 1 1331 ? -62.485 30.151 24.378 1.00 55.59 1331 LYS A O 1
ATOM 10572 N N . GLN A 1 1332 ? -63.137 29.229 22.402 1.00 45.94 1332 GLN A N 1
ATOM 10573 C CA . GLN A 1 1332 ? -61.832 28.898 21.857 1.00 45.94 1332 GLN A CA 1
ATOM 10574 C C . GLN A 1 1332 ? -60.877 30.078 22.086 1.00 45.94 1332 GLN A C 1
ATOM 10576 O O . GLN A 1 1332 ? -61.163 31.171 21.583 1.00 45.94 1332 GLN A O 1
ATOM 10581 N N . PRO A 1 1333 ? -59.794 29.912 22.876 1.00 50.72 1333 PRO A N 1
ATOM 10582 C CA . PRO A 1 1333 ? -58.834 30.986 23.050 1.00 50.72 1333 PRO A CA 1
ATOM 10583 C C . PRO A 1 1333 ? -58.343 31.345 21.658 1.00 50.72 1333 PRO A C 1
ATOM 10585 O O . PRO A 1 1333 ? -57.981 30.458 20.881 1.00 50.72 1333 PRO A O 1
ATOM 10588 N N . VAL A 1 1334 ? -58.392 32.635 21.329 1.00 44.56 1334 VAL A N 1
ATOM 10589 C CA . VAL A 1 1334 ? -58.018 33.125 20.005 1.00 44.56 1334 VAL A CA 1
ATOM 10590 C C . VAL A 1 1334 ? -56.497 33.070 19.899 1.00 44.56 1334 VAL A C 1
ATOM 10592 O O . VAL A 1 1334 ? -55.792 34.075 19.947 1.00 44.56 1334 VAL A O 1
ATOM 10595 N N . LEU A 1 1335 ? -56.002 31.850 19.689 1.00 44.12 1335 LEU A N 1
ATOM 10596 C CA . LEU A 1 1335 ? -54.875 31.589 18.821 1.00 44.12 1335 LEU A CA 1
ATOM 10597 C C . LEU A 1 1335 ? -55.295 32.072 17.432 1.00 44.12 1335 LEU A C 1
ATOM 10599 O O . LEU A 1 1335 ? -55.644 31.295 16.546 1.00 44.12 1335 LEU A O 1
ATOM 10603 N N . GLN A 1 1336 ? -55.245 33.397 17.263 1.00 38.00 1336 GLN A N 1
ATOM 10604 C CA . GLN A 1 1336 ? -54.785 33.981 16.020 1.00 38.00 1336 GLN A CA 1
ATOM 10605 C C . GLN A 1 1336 ? -53.559 33.162 15.640 1.00 38.00 1336 GLN A C 1
ATOM 10607 O O . GLN A 1 1336 ? -52.502 33.282 16.262 1.00 38.00 1336 GLN A O 1
ATOM 10612 N N . SER A 1 1337 ? -53.732 32.278 14.655 1.00 39.50 1337 SER A N 1
ATOM 10613 C CA . SER A 1 1337 ? -52.612 31.766 13.895 1.00 39.50 1337 SER A CA 1
ATOM 10614 C C . SER A 1 1337 ? -51.883 33.012 13.439 1.00 39.50 1337 SER A C 1
ATOM 10616 O O . SER A 1 1337 ? -52.413 33.772 12.624 1.00 39.50 1337 SER A O 1
ATOM 10618 N N . ALA A 1 1338 ? -50.734 33.270 14.054 1.00 37.09 1338 ALA A N 1
ATOM 10619 C CA . ALA A 1 1338 ? -49.909 34.406 13.728 1.00 37.09 1338 ALA A CA 1
ATOM 10620 C C . ALA A 1 1338 ? -49.249 34.088 12.382 1.00 37.09 1338 ALA A C 1
ATOM 10622 O O . ALA A 1 1338 ? -48.065 33.765 12.289 1.00 37.09 1338 ALA A O 1
ATOM 10623 N N . SER A 1 1339 ? -50.069 34.168 11.333 1.00 34.28 1339 SER A N 1
ATOM 10624 C CA . SER A 1 1339 ? -49.696 34.534 9.980 1.00 34.28 1339 SER A CA 1
ATOM 10625 C C . SER A 1 1339 ? -49.109 35.931 10.095 1.00 34.28 1339 SER A C 1
ATOM 10627 O O . SER A 1 1339 ? -49.771 36.936 9.847 1.00 34.28 1339 SER A O 1
ATOM 10629 N N . ILE A 1 1340 ? -47.888 35.996 10.630 1.00 39.06 1340 ILE A N 1
ATOM 10630 C CA . ILE A 1 1340 ? -47.139 37.231 10.732 1.00 39.06 1340 ILE A CA 1
ATOM 10631 C C . ILE A 1 1340 ? -46.688 37.522 9.310 1.00 39.06 1340 ILE A C 1
ATOM 10633 O O . ILE A 1 1340 ? -45.582 37.160 8.903 1.00 39.06 1340 ILE A O 1
ATOM 10637 N N . ASP A 1 1341 ? -47.576 38.181 8.571 1.00 35.41 1341 ASP A N 1
ATOM 10638 C CA . ASP A 1 1341 ? -47.260 38.943 7.377 1.00 35.41 1341 ASP A CA 1
ATOM 10639 C C . ASP A 1 1341 ? -46.295 40.051 7.808 1.00 35.41 1341 ASP A C 1
ATOM 10641 O O . ASP A 1 1341 ? -46.667 41.192 8.084 1.00 35.41 1341 ASP A O 1
ATOM 10645 N N . LEU A 1 1342 ? -45.020 39.673 7.945 1.00 40.31 1342 LEU A N 1
ATOM 10646 C CA . LEU A 1 1342 ? -43.918 40.481 8.469 1.00 40.31 1342 LEU A CA 1
ATOM 10647 C C . LEU A 1 1342 ? -43.439 41.472 7.389 1.00 40.31 1342 LEU A C 1
ATOM 10649 O O . LEU A 1 1342 ? -42.257 41.578 7.067 1.00 40.31 1342 LEU A O 1
ATOM 10653 N N . ALA A 1 1343 ? -44.418 42.162 6.803 1.00 34.34 1343 ALA A N 1
ATOM 10654 C CA . ALA A 1 1343 ? -44.360 42.929 5.569 1.00 34.34 1343 ALA A CA 1
ATOM 10655 C C . ALA A 1 1343 ? -44.798 44.398 5.752 1.00 34.34 1343 ALA A C 1
ATOM 10657 O O . ALA A 1 1343 ? -44.813 45.146 4.777 1.00 34.34 1343 ALA A O 1
ATOM 10658 N N . ALA A 1 1344 ? -45.087 44.851 6.982 1.00 35.03 1344 ALA A N 1
ATOM 10659 C CA . ALA A 1 1344 ? -45.170 46.278 7.314 1.00 35.03 1344 ALA A CA 1
ATOM 10660 C C . ALA A 1 1344 ? -44.924 46.574 8.811 1.00 35.03 1344 ALA A C 1
ATOM 10662 O O . ALA A 1 1344 ? -45.609 46.041 9.672 1.00 35.03 1344 ALA A O 1
ATOM 10663 N N . GLY A 1 1345 ? -44.000 47.501 9.102 1.00 28.83 1345 GLY A N 1
ATOM 10664 C CA . GLY A 1 1345 ? -43.980 48.309 10.337 1.00 28.83 1345 GLY A CA 1
ATOM 10665 C C . GLY A 1 1345 ? -43.632 47.620 11.670 1.00 28.83 1345 GLY A C 1
ATOM 10666 O O . GLY A 1 1345 ? -44.497 47.087 12.349 1.00 28.83 1345 GLY A O 1
ATOM 10667 N N . GLY A 1 1346 ? -42.384 47.763 12.139 1.00 32.62 1346 GLY A N 1
ATOM 10668 C CA . GLY A 1 1346 ? -42.002 47.336 13.498 1.00 32.62 1346 GLY A CA 1
ATOM 10669 C C . GLY A 1 1346 ? -40.495 47.367 13.760 1.00 32.62 1346 GLY A C 1
ATOM 10670 O O . GLY A 1 1346 ? -39.833 46.332 13.752 1.00 32.62 1346 GLY A O 1
ATOM 10671 N N . LYS A 1 1347 ? -39.909 48.555 13.955 1.00 34.69 1347 LYS A N 1
ATOM 10672 C CA . LYS A 1 1347 ? -38.456 48.688 14.164 1.00 34.69 1347 LYS A CA 1
ATOM 10673 C C . LYS A 1 1347 ? -38.041 48.251 15.577 1.00 34.69 1347 LYS A C 1
ATOM 10675 O O . LYS A 1 1347 ? -38.261 48.993 16.525 1.00 34.69 1347 LYS A O 1
ATOM 10680 N N . GLY A 1 1348 ? -37.298 47.145 15.670 1.00 33.22 1348 GLY A N 1
ATOM 10681 C CA . GLY A 1 1348 ? -36.225 47.004 16.663 1.00 33.22 1348 GLY A CA 1
ATOM 10682 C C . GLY A 1 1348 ? -36.373 45.936 17.750 1.00 33.22 1348 GLY A C 1
ATOM 10683 O O . GLY A 1 1348 ? -36.590 46.279 18.905 1.00 33.22 1348 GLY A O 1
ATOM 10684 N N . LEU A 1 1349 ? -36.041 44.674 17.432 1.00 33.03 1349 LEU A N 1
ATOM 10685 C CA . LEU A 1 1349 ? -35.317 43.822 18.390 1.00 33.03 1349 LEU A CA 1
ATOM 10686 C C . LEU A 1 1349 ? -34.403 42.774 17.708 1.00 33.03 1349 LEU A C 1
ATOM 10688 O O . LEU A 1 1349 ? -34.855 41.825 17.081 1.00 33.03 1349 LEU A O 1
ATOM 10692 N N . VAL A 1 1350 ? -33.089 42.988 17.846 1.00 39.19 1350 VAL A N 1
ATOM 10693 C CA . VAL A 1 1350 ? -31.959 42.031 17.761 1.00 39.19 1350 VAL A CA 1
ATOM 10694 C C . VAL A 1 1350 ? -32.065 40.855 16.756 1.00 39.19 1350 VAL A C 1
ATOM 10696 O O . VAL A 1 1350 ? -32.483 39.744 17.073 1.00 39.19 1350 VAL A O 1
ATOM 10699 N N . THR A 1 1351 ? -31.476 41.031 15.569 1.00 39.41 1351 THR A N 1
ATOM 10700 C CA . THR A 1 1351 ? -31.447 40.080 14.429 1.00 39.41 1351 THR A CA 1
ATOM 10701 C C . THR A 1 1351 ? -30.584 38.806 14.603 1.00 39.41 1351 THR A C 1
ATOM 10703 O O . THR A 1 1351 ? -30.175 38.182 13.620 1.00 39.41 1351 THR A O 1
ATOM 10706 N N . LYS A 1 1352 ? -30.283 38.368 15.836 1.00 44.28 1352 LYS A N 1
ATOM 10707 C CA . LYS A 1 1352 ? -29.328 37.264 16.095 1.00 44.28 1352 LYS A CA 1
ATOM 10708 C C . LYS A 1 1352 ? -29.847 35.857 15.746 1.00 44.28 1352 LYS A C 1
ATOM 10710 O O . LYS A 1 1352 ? -29.023 34.975 15.509 1.00 44.28 1352 LYS A O 1
ATOM 10715 N N . SER A 1 1353 ? -31.164 35.635 15.662 1.00 50.16 1353 SER A N 1
ATOM 10716 C CA . SER A 1 1353 ? -31.727 34.314 15.314 1.00 50.16 1353 SER A CA 1
ATOM 10717 C C . SER A 1 1353 ? -31.612 33.989 13.814 1.00 50.16 1353 SER A C 1
ATOM 10719 O O . SER A 1 1353 ? -31.070 32.947 13.443 1.00 50.16 1353 SER A O 1
ATOM 10721 N N . ALA A 1 1354 ? -32.012 34.919 12.936 1.00 48.88 1354 ALA A N 1
ATOM 10722 C CA . ALA A 1 1354 ? -32.102 34.700 11.485 1.00 48.88 1354 ALA A CA 1
ATOM 10723 C C . ALA A 1 1354 ? -30.774 34.279 10.818 1.00 48.88 1354 ALA A C 1
ATOM 10725 O O . ALA A 1 1354 ? -30.767 33.538 9.836 1.00 48.88 1354 ALA A O 1
ATOM 10726 N N . ARG A 1 1355 ? -29.621 34.684 11.371 1.00 49.22 1355 ARG A N 1
ATOM 10727 C CA . ARG A 1 1355 ? -28.305 34.242 10.872 1.00 49.22 1355 ARG A CA 1
ATOM 10728 C C . ARG A 1 1355 ? -28.040 32.746 11.103 1.00 49.22 1355 ARG A C 1
ATOM 10730 O O . ARG A 1 1355 ? -27.284 32.158 10.333 1.00 49.22 1355 ARG A O 1
ATOM 10737 N N . LYS A 1 1356 ? -28.646 32.114 12.121 1.00 57.78 1356 LYS A N 1
ATOM 10738 C CA . LYS A 1 1356 ? -28.511 30.665 12.373 1.00 57.78 1356 LYS A CA 1
ATOM 10739 C C . LYS A 1 1356 ? -29.352 29.840 11.394 1.00 57.78 1356 LYS A C 1
ATOM 10741 O O . LYS A 1 1356 ? -28.840 28.865 10.848 1.00 57.78 1356 LYS A O 1
ATOM 10746 N N . THR A 1 1357 ? -30.596 30.241 11.125 1.00 70.00 1357 THR A N 1
ATOM 10747 C CA . THR A 1 1357 ? -31.446 29.576 10.120 1.00 70.00 1357 THR A CA 1
ATOM 10748 C C . THR A 1 1357 ? -30.887 29.755 8.711 1.00 70.00 1357 THR A C 1
ATOM 10750 O O . THR A 1 1357 ? -30.718 28.764 8.006 1.00 70.00 1357 THR A O 1
ATOM 10753 N N . LEU A 1 1358 ? -30.481 30.970 8.327 1.00 71.19 1358 LEU A N 1
ATOM 10754 C CA . LEU A 1 1358 ? -29.930 31.224 6.991 1.00 71.19 1358 LEU A CA 1
ATOM 10755 C C . LEU A 1 1358 ? -28.603 30.475 6.755 1.00 71.19 1358 LEU A C 1
ATOM 10757 O O . LEU A 1 1358 ? -28.423 29.901 5.685 1.00 71.19 1358 LEU A O 1
ATOM 10761 N N . ARG A 1 1359 ? -27.716 30.354 7.762 1.00 73.31 1359 ARG A N 1
ATOM 10762 C CA . ARG A 1 1359 ? -26.532 29.470 7.665 1.00 73.31 1359 ARG A CA 1
ATOM 10763 C C . ARG A 1 1359 ? -26.906 27.999 7.448 1.00 73.31 1359 ARG A C 1
ATOM 10765 O O . ARG A 1 1359 ? -26.281 27.355 6.611 1.00 73.31 1359 ARG A O 1
ATOM 10772 N N . ARG A 1 1360 ? -27.911 27.468 8.160 1.00 77.56 1360 ARG A N 1
ATOM 10773 C CA . ARG A 1 1360 ? -28.386 26.080 7.973 1.00 77.56 1360 ARG A CA 1
ATOM 10774 C C . ARG A 1 1360 ? -28.943 25.855 6.562 1.00 77.56 1360 ARG A C 1
ATOM 10776 O O . ARG A 1 1360 ? -28.593 24.860 5.937 1.00 77.56 1360 ARG A O 1
ATOM 10783 N N . VAL A 1 1361 ? -29.725 26.800 6.032 1.00 78.31 1361 VAL A N 1
ATOM 10784 C CA . VAL A 1 1361 ? -30.246 26.744 4.652 1.00 78.31 1361 VAL A CA 1
ATOM 10785 C C . VAL A 1 1361 ? -29.111 26.797 3.623 1.00 78.31 1361 VAL A C 1
ATOM 10787 O O . VAL A 1 1361 ? -29.066 25.954 2.733 1.00 78.31 1361 VAL A O 1
ATOM 10790 N N . VAL A 1 1362 ? -28.148 27.717 3.763 1.00 80.88 1362 VAL A N 1
ATOM 10791 C CA . VAL A 1 1362 ? -26.995 27.807 2.845 1.00 80.88 1362 VAL A CA 1
ATOM 10792 C C . VAL A 1 1362 ? -26.143 26.534 2.879 1.00 80.88 1362 VAL A C 1
ATOM 10794 O O . VAL A 1 1362 ? -25.735 26.059 1.822 1.00 80.88 1362 VAL A O 1
ATOM 10797 N N . LEU A 1 1363 ? -25.916 25.936 4.054 1.00 80.12 1363 LEU A N 1
ATOM 10798 C CA . LEU A 1 1363 ? -25.219 24.649 4.173 1.00 80.12 1363 LEU A CA 1
ATOM 10799 C C . LEU A 1 1363 ? -25.982 23.513 3.474 1.00 80.12 1363 LEU A C 1
ATOM 10801 O O . LEU A 1 1363 ? -25.370 22.749 2.730 1.00 80.12 1363 LEU A O 1
ATOM 10805 N N . ALA A 1 1364 ? -27.307 23.435 3.639 1.00 78.06 1364 ALA A N 1
ATOM 10806 C CA . ALA A 1 1364 ? -28.139 22.445 2.954 1.00 78.06 1364 ALA A CA 1
ATOM 10807 C C . ALA A 1 1364 ? -28.120 22.623 1.422 1.00 78.06 1364 ALA A C 1
ATOM 10809 O O . ALA A 1 1364 ? -27.943 21.649 0.692 1.00 78.06 1364 ALA A O 1
ATOM 10810 N N . VAL A 1 1365 ? -28.218 23.861 0.924 1.00 82.69 1365 VAL A N 1
ATOM 10811 C CA . VAL A 1 1365 ? -28.118 24.170 -0.515 1.00 82.69 1365 VAL A CA 1
ATOM 10812 C C . VAL A 1 1365 ? -26.733 23.815 -1.061 1.00 82.69 1365 VAL A C 1
ATOM 10814 O O . VAL A 1 1365 ? -26.635 23.140 -2.084 1.00 82.69 1365 VAL A O 1
ATOM 10817 N N . GLN A 1 1366 ? -25.653 24.179 -0.364 1.00 85.69 1366 GLN A N 1
ATOM 10818 C CA . GLN A 1 1366 ? -24.299 23.785 -0.763 1.00 85.69 1366 GLN A CA 1
ATOM 10819 C C . GLN A 1 1366 ? -24.099 22.262 -0.759 1.00 85.69 1366 GLN A C 1
ATOM 10821 O O . GLN A 1 1366 ? -23.376 21.743 -1.610 1.00 85.69 1366 GLN A O 1
ATOM 10826 N N . PHE A 1 1367 ? -24.719 21.536 0.175 1.00 83.75 1367 PHE A N 1
ATOM 10827 C CA . PHE A 1 1367 ? -24.680 20.074 0.213 1.00 83.75 1367 PHE A CA 1
ATOM 10828 C C . PHE A 1 1367 ? -25.444 19.453 -0.969 1.00 83.75 1367 PHE A C 1
ATOM 10830 O O . PHE A 1 1367 ? -24.928 18.539 -1.614 1.00 83.75 1367 PHE A O 1
ATOM 10837 N N . MET A 1 1368 ? -26.617 19.989 -1.324 1.00 78.81 1368 MET A N 1
ATOM 10838 C CA . MET A 1 1368 ? -27.360 19.570 -2.522 1.00 78.81 1368 MET A CA 1
ATOM 10839 C C . MET A 1 1368 ? -26.567 19.835 -3.811 1.00 78.81 1368 MET A C 1
ATOM 10841 O O . MET A 1 1368 ? -26.434 18.936 -4.634 1.00 78.81 1368 MET A O 1
ATOM 10845 N N . VAL A 1 1369 ? -25.942 21.008 -3.961 1.00 84.25 1369 VAL A N 1
ATOM 10846 C CA . VAL A 1 1369 ? -25.108 21.314 -5.142 1.00 84.25 1369 VAL A CA 1
ATOM 10847 C C . VAL A 1 1369 ? -23.863 20.419 -5.209 1.00 84.25 1369 VAL A C 1
ATOM 10849 O O . VAL A 1 1369 ? -23.521 19.925 -6.285 1.00 84.25 1369 VAL A O 1
ATOM 10852 N N . ARG A 1 1370 ? -23.190 20.149 -4.079 1.00 86.06 1370 ARG A N 1
ATOM 10853 C CA . ARG A 1 1370 ? -22.046 19.216 -4.034 1.00 86.06 1370 ARG A CA 1
ATOM 10854 C C . ARG A 1 1370 ? -22.458 17.789 -4.407 1.00 86.06 1370 ARG A C 1
ATOM 10856 O O . ARG A 1 1370 ? -21.788 17.168 -5.228 1.00 86.06 1370 ARG A O 1
ATOM 10863 N N . THR A 1 1371 ? -23.566 17.287 -3.859 1.00 78.44 1371 THR A N 1
ATOM 10864 C CA . THR A 1 1371 ? -24.066 15.935 -4.168 1.00 78.44 1371 THR A CA 1
ATOM 10865 C C . THR A 1 1371 ? -24.575 15.810 -5.606 1.00 78.44 1371 THR A C 1
ATOM 10867 O O . THR A 1 1371 ? -24.309 14.791 -6.238 1.00 78.44 1371 THR A O 1
ATOM 10870 N N . GLN A 1 1372 ? -25.189 16.852 -6.177 1.00 80.25 1372 GLN A N 1
ATOM 10871 C CA . GLN A 1 1372 ? -25.535 16.896 -7.604 1.00 80.25 1372 GLN A CA 1
ATOM 10872 C C . GLN A 1 1372 ? -24.292 16.875 -8.505 1.00 80.25 1372 GLN A C 1
ATOM 10874 O O . GLN A 1 1372 ? -24.227 16.047 -9.409 1.00 80.25 1372 GLN A O 1
ATOM 10879 N N . ARG A 1 1373 ? -23.267 17.707 -8.250 1.00 82.31 1373 ARG A N 1
ATOM 10880 C CA . ARG A 1 1373 ? -22.022 17.678 -9.051 1.00 82.31 1373 ARG A CA 1
ATOM 10881 C C . ARG A 1 1373 ? -21.302 16.328 -8.947 1.00 82.31 1373 ARG A C 1
ATOM 10883 O O . ARG A 1 1373 ? -20.830 15.824 -9.962 1.00 82.31 1373 ARG A O 1
ATOM 10890 N N . ALA A 1 1374 ? -21.273 15.720 -7.759 1.00 79.56 1374 ALA A N 1
ATOM 10891 C CA . ALA A 1 1374 ? -20.724 14.379 -7.562 1.00 79.56 1374 ALA A CA 1
ATOM 10892 C C . ALA A 1 1374 ? -21.517 13.302 -8.329 1.00 79.56 1374 ALA A C 1
ATOM 10894 O O . ALA A 1 1374 ? -20.912 12.440 -8.962 1.00 79.56 1374 ALA A O 1
ATOM 10895 N N . ALA A 1 1375 ? -22.853 13.373 -8.330 1.00 78.25 1375 ALA A N 1
ATOM 10896 C CA . ALA A 1 1375 ? -23.705 12.467 -9.101 1.00 78.25 1375 ALA A CA 1
ATOM 10897 C C . ALA A 1 1375 ? -23.501 12.621 -10.619 1.00 78.25 1375 ALA A C 1
ATOM 10899 O O . ALA A 1 1375 ? -23.391 11.615 -11.317 1.00 78.25 1375 ALA A O 1
ATOM 10900 N N . SER A 1 1376 ? -23.374 13.853 -11.126 1.00 81.00 1376 SER A N 1
ATOM 10901 C CA . SER A 1 1376 ? -23.090 14.114 -12.545 1.00 81.00 1376 SER A CA 1
ATOM 10902 C C . SER A 1 1376 ? -21.734 13.555 -12.985 1.00 81.00 1376 SER A C 1
ATOM 10904 O O . SER A 1 1376 ? -21.655 12.940 -14.044 1.00 81.00 1376 SER A O 1
ATOM 10906 N N . ALA A 1 1377 ? -20.686 13.701 -12.165 1.00 80.69 1377 ALA A N 1
ATOM 10907 C CA . ALA A 1 1377 ? -19.382 13.089 -12.435 1.00 80.69 1377 ALA A CA 1
ATOM 10908 C C . ALA A 1 1377 ? -19.466 11.549 -12.431 1.00 80.69 1377 ALA A C 1
ATOM 10910 O O . ALA A 1 1377 ? -18.971 10.895 -13.345 1.00 80.69 1377 ALA A O 1
ATOM 10911 N N . TRP A 1 1378 ? -20.176 10.959 -11.460 1.00 72.69 1378 TRP A N 1
ATOM 10912 C CA . TRP A 1 1378 ? -20.434 9.512 -11.423 1.00 72.69 1378 TRP A CA 1
ATOM 10913 C C . TRP A 1 1378 ? -21.164 9.012 -12.685 1.00 72.69 1378 TRP A C 1
ATOM 10915 O O . TRP A 1 1378 ? -20.827 7.955 -13.211 1.00 72.69 1378 TRP A O 1
ATOM 10925 N N . SER A 1 1379 ? -22.122 9.792 -13.197 1.00 78.75 1379 SER A N 1
ATOM 10926 C CA . SER A 1 1379 ? -22.901 9.471 -14.402 1.00 78.75 1379 SER A CA 1
ATOM 10927 C C . SER A 1 1379 ? -22.048 9.395 -15.678 1.00 78.75 1379 SER A C 1
ATOM 10929 O O . SER A 1 1379 ? -22.313 8.568 -16.548 1.00 78.75 1379 SER A O 1
ATOM 10931 N N . GLN A 1 1380 ? -20.977 10.191 -15.788 1.00 80.88 1380 GLN A N 1
ATOM 10932 C CA . GLN A 1 1380 ? -20.085 10.155 -16.958 1.00 80.88 1380 GLN A CA 1
ATOM 10933 C C . GLN A 1 1380 ? -19.338 8.815 -17.084 1.00 80.88 1380 GLN A C 1
ATOM 10935 O O . GLN A 1 1380 ? -19.145 8.313 -18.192 1.00 80.88 1380 GLN A O 1
ATOM 10940 N N . HIS A 1 1381 ? -18.978 8.193 -15.959 1.00 76.19 1381 HIS A N 1
ATOM 10941 C CA . HIS A 1 1381 ? -18.310 6.887 -15.935 1.00 76.19 1381 HIS A CA 1
ATOM 10942 C C . HIS A 1 1381 ? -19.272 5.697 -16.109 1.00 76.19 1381 HIS A C 1
ATOM 10944 O O . HIS A 1 1381 ? -18.829 4.586 -16.396 1.00 76.19 1381 HIS A O 1
ATOM 10950 N N . GLU A 1 1382 ? -20.587 5.893 -15.979 1.00 78.31 1382 GLU A N 1
ATOM 10951 C CA . GLU A 1 1382 ? -21.569 4.806 -16.095 1.00 78.31 1382 GLU A CA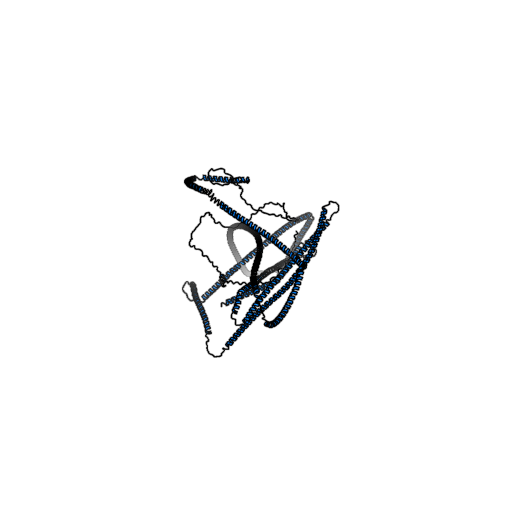 1
ATOM 10952 C C . GLU A 1 1382 ? -21.630 4.235 -17.526 1.00 78.31 1382 GLU A C 1
ATOM 10954 O O . GLU A 1 1382 ? -21.677 3.018 -17.714 1.00 78.31 1382 GLU A O 1
ATOM 10959 N N . ALA A 1 1383 ? -21.528 5.089 -18.550 1.00 78.81 1383 ALA A N 1
ATOM 10960 C CA . ALA A 1 1383 ? -21.536 4.657 -19.949 1.00 78.81 1383 ALA A CA 1
ATOM 10961 C C . ALA A 1 1383 ? -20.296 3.820 -20.328 1.00 78.81 1383 ALA A C 1
ATOM 10963 O O . ALA A 1 1383 ? -20.401 2.857 -21.093 1.00 78.81 1383 ALA A O 1
ATOM 10964 N N . THR A 1 1384 ? -19.117 4.141 -19.781 1.00 77.62 1384 THR A N 1
ATOM 10965 C CA . THR A 1 1384 ? -17.905 3.329 -19.983 1.00 77.62 1384 THR A CA 1
ATOM 10966 C C . THR A 1 1384 ? -17.943 2.054 -19.139 1.00 77.62 1384 THR A C 1
ATOM 10968 O O . THR A 1 1384 ? -17.575 0.991 -19.643 1.00 77.62 1384 THR A O 1
ATOM 10971 N N . ARG A 1 1385 ? -18.493 2.104 -17.914 1.00 74.75 1385 ARG A N 1
ATOM 10972 C CA . ARG A 1 1385 ? -18.739 0.920 -17.071 1.00 74.75 1385 ARG A CA 1
ATOM 10973 C C . ARG A 1 1385 ? -19.613 -0.119 -17.778 1.00 74.75 1385 ARG A C 1
ATOM 10975 O O . ARG A 1 1385 ? -19.280 -1.300 -17.740 1.00 74.75 1385 ARG A O 1
ATOM 10982 N N . GLN A 1 1386 ? -20.685 0.292 -18.457 1.00 79.44 1386 GLN A N 1
ATOM 10983 C CA . GLN A 1 1386 ? -21.573 -0.625 -19.191 1.00 79.44 1386 GLN A CA 1
ATOM 10984 C C . GLN A 1 1386 ? -20.868 -1.322 -20.372 1.00 79.44 1386 GLN A C 1
ATOM 10986 O O . GLN A 1 1386 ? -21.069 -2.520 -20.595 1.00 79.44 1386 GLN A O 1
ATOM 10991 N N . ARG A 1 1387 ? -19.972 -0.621 -21.083 1.00 82.06 1387 ARG A N 1
ATOM 10992 C CA . ARG A 1 1387 ? -19.119 -1.221 -22.130 1.00 82.06 1387 ARG A CA 1
ATOM 10993 C C . ARG A 1 1387 ? -18.125 -2.234 -21.544 1.00 82.06 1387 ARG A C 1
ATOM 10995 O O . ARG A 1 1387 ? -18.001 -3.340 -22.058 1.00 82.06 1387 ARG A O 1
ATOM 11002 N N . LEU A 1 1388 ? -17.472 -1.902 -20.428 1.00 79.69 1388 LEU A N 1
ATOM 11003 C CA . LEU A 1 1388 ? -16.548 -2.820 -19.745 1.00 79.69 1388 LEU A CA 1
ATOM 11004 C C . LEU A 1 1388 ? -17.265 -4.045 -19.150 1.00 79.69 1388 LEU A C 1
ATOM 11006 O O . LEU A 1 1388 ? -16.733 -5.152 -19.202 1.00 79.69 1388 LEU A O 1
ATOM 11010 N N . ALA A 1 1389 ? -18.486 -3.880 -18.632 1.00 79.94 1389 ALA A N 1
ATOM 11011 C CA . ALA A 1 1389 ? -19.301 -4.979 -18.117 1.00 79.94 1389 ALA A CA 1
ATOM 11012 C C . ALA A 1 1389 ? -19.732 -5.952 -19.226 1.00 79.94 1389 ALA A C 1
ATOM 11014 O O . ALA A 1 1389 ? -19.579 -7.164 -19.075 1.00 79.94 1389 ALA A O 1
ATOM 11015 N N . THR A 1 1390 ? -20.201 -5.437 -20.367 1.00 84.00 1390 THR A N 1
ATOM 11016 C CA . THR A 1 1390 ? -20.572 -6.274 -21.523 1.00 84.00 1390 THR A CA 1
ATOM 11017 C C . THR A 1 1390 ? -19.363 -6.991 -22.136 1.00 84.00 1390 THR A C 1
ATOM 11019 O O . THR A 1 1390 ? -19.478 -8.166 -22.489 1.00 84.00 1390 THR A O 1
ATOM 11022 N N . ALA A 1 1391 ? -18.186 -6.355 -22.170 1.00 82.00 1391 ALA A N 1
ATOM 11023 C CA . ALA A 1 1391 ? -16.932 -7.003 -22.563 1.00 82.00 1391 ALA A CA 1
ATOM 11024 C C . ALA A 1 1391 ? -16.519 -8.131 -21.593 1.00 82.00 1391 ALA A C 1
ATOM 11026 O O . ALA A 1 1391 ? -16.254 -9.252 -22.031 1.00 82.00 1391 ALA A O 1
ATOM 11027 N N . ALA A 1 1392 ? -16.537 -7.878 -20.277 1.00 80.56 1392 ALA A N 1
ATOM 11028 C CA . ALA A 1 1392 ? -16.226 -8.883 -19.255 1.00 80.56 1392 ALA A CA 1
ATOM 11029 C C . ALA A 1 1392 ? -17.206 -10.072 -19.291 1.00 80.56 1392 ALA A C 1
ATOM 11031 O O . ALA A 1 1392 ? -16.797 -11.230 -19.201 1.00 80.56 1392 ALA A O 1
ATOM 11032 N N . GLU A 1 1393 ? -18.502 -9.819 -19.502 1.00 82.06 1393 GLU A N 1
ATOM 11033 C CA . GLU A 1 1393 ? -19.477 -10.878 -19.768 1.00 82.06 1393 GLU A CA 1
ATOM 11034 C C . GLU A 1 1393 ? -19.161 -11.677 -21.036 1.00 82.06 1393 GLU A C 1
ATOM 11036 O O . GLU A 1 1393 ? -19.333 -12.896 -21.031 1.00 82.06 1393 GLU A O 1
ATOM 11041 N N . GLY A 1 1394 ? -18.708 -11.022 -22.109 1.00 83.94 1394 GLY A N 1
ATOM 11042 C CA . GLY A 1 1394 ? -18.267 -11.679 -23.341 1.00 83.94 1394 GLY A CA 1
ATOM 11043 C C . GLY A 1 1394 ? -17.131 -12.672 -23.088 1.00 83.94 1394 GLY A C 1
ATOM 11044 O O . GLY A 1 1394 ? -17.239 -13.836 -23.477 1.00 83.94 1394 GLY A O 1
ATOM 11045 N N . VAL A 1 1395 ? -16.101 -12.253 -22.344 1.00 81.88 1395 VAL A N 1
ATOM 11046 C CA . VAL A 1 1395 ? -14.982 -13.122 -21.934 1.00 81.88 1395 VAL A CA 1
ATOM 11047 C C . VAL A 1 1395 ? -15.481 -14.299 -21.091 1.00 81.88 1395 VAL A C 1
ATOM 11049 O O . VAL A 1 1395 ? -15.233 -15.451 -21.446 1.00 81.88 1395 VAL A O 1
ATOM 11052 N N . ARG A 1 1396 ? -16.278 -14.053 -20.041 1.00 80.75 1396 ARG A N 1
ATOM 11053 C CA . ARG A 1 1396 ? -16.840 -15.125 -19.191 1.00 80.75 1396 ARG A CA 1
ATOM 11054 C C . ARG A 1 1396 ? -17.733 -16.100 -19.982 1.00 80.75 1396 ARG A C 1
ATOM 11056 O O . ARG A 1 1396 ? -17.766 -17.291 -19.673 1.00 80.75 1396 ARG A O 1
ATOM 11063 N N . LYS A 1 1397 ? -18.463 -15.631 -21.004 1.00 83.50 1397 LYS A N 1
ATOM 11064 C CA . LYS A 1 1397 ? -19.261 -16.480 -21.916 1.00 83.50 1397 LYS A CA 1
ATOM 11065 C C . LYS A 1 1397 ? -18.358 -17.331 -22.819 1.00 83.50 1397 LYS A C 1
ATOM 11067 O O . LYS A 1 1397 ? -18.634 -18.520 -22.984 1.00 83.50 1397 LYS A O 1
ATOM 11072 N N . ALA A 1 1398 ? -17.263 -16.770 -23.335 1.00 82.88 1398 ALA A N 1
ATOM 11073 C CA . ALA A 1 1398 ? -16.267 -17.503 -24.116 1.00 82.88 1398 ALA A CA 1
ATOM 11074 C C . ALA A 1 1398 ? -15.548 -18.580 -23.280 1.00 82.88 1398 ALA A C 1
ATOM 11076 O O . ALA A 1 1398 ? -15.438 -19.721 -23.728 1.00 82.88 1398 ALA A O 1
ATOM 11077 N N . GLU A 1 1399 ? -15.145 -18.274 -22.042 1.00 81.25 1399 GLU A N 1
ATOM 11078 C CA . GLU A 1 1399 ? -14.532 -19.255 -21.135 1.00 81.25 1399 GLU A CA 1
ATOM 11079 C C . GLU A 1 1399 ? -15.495 -20.402 -20.791 1.00 81.25 1399 GLU A C 1
ATOM 11081 O O . GLU A 1 1399 ? -15.110 -21.567 -20.880 1.00 81.25 1399 GLU A O 1
ATOM 11086 N N . ARG A 1 1400 ? -16.772 -20.111 -20.498 1.00 84.50 1400 ARG A N 1
ATOM 11087 C CA . ARG A 1 1400 ? -17.809 -21.146 -20.295 1.00 84.50 1400 ARG A CA 1
ATOM 11088 C C . ARG A 1 1400 ? -17.997 -22.024 -21.535 1.00 84.50 1400 ARG A C 1
ATOM 11090 O O . ARG A 1 1400 ? -18.063 -23.245 -21.415 1.00 84.50 1400 ARG A O 1
ATOM 11097 N N . MET A 1 1401 ? -18.033 -21.433 -22.732 1.00 85.38 1401 MET A N 1
ATOM 11098 C CA . MET A 1 1401 ? -18.078 -22.175 -24.002 1.00 85.38 1401 MET A CA 1
ATOM 11099 C C . MET A 1 1401 ? -16.843 -23.069 -24.193 1.00 85.38 1401 MET A C 1
ATOM 11101 O O . MET A 1 1401 ? -16.964 -24.205 -24.655 1.00 85.38 1401 MET A O 1
ATOM 11105 N N . GLN A 1 1402 ? -15.656 -22.592 -23.813 1.00 85.12 1402 GLN A N 1
ATOM 11106 C CA . GLN A 1 1402 ? -14.408 -23.348 -23.910 1.00 85.12 1402 GLN A CA 1
ATOM 11107 C C . GLN A 1 1402 ? -14.358 -24.503 -22.894 1.00 85.12 1402 GLN A C 1
ATOM 11109 O O . GLN A 1 1402 ? -13.966 -25.610 -23.259 1.00 85.12 1402 GLN A O 1
ATOM 11114 N N . GLN A 1 1403 ? -14.839 -24.284 -21.665 1.00 86.81 1403 GLN A N 1
ATOM 11115 C CA . GLN A 1 1403 ? -15.011 -25.316 -20.636 1.00 86.81 1403 GLN A CA 1
ATOM 11116 C C . GLN A 1 1403 ? -16.018 -26.389 -21.073 1.00 86.81 1403 GLN A C 1
ATOM 11118 O O . GLN A 1 1403 ? -15.705 -27.574 -20.994 1.00 86.81 1403 GLN A O 1
ATOM 11123 N N . MET A 1 1404 ? -17.172 -26.004 -21.631 1.00 85.81 1404 MET A N 1
ATOM 11124 C CA . MET A 1 1404 ? -18.146 -26.950 -22.198 1.00 85.81 1404 MET A CA 1
ATOM 11125 C C . MET A 1 1404 ? -17.538 -27.775 -23.345 1.00 85.81 1404 MET A C 1
ATOM 11127 O O . MET A 1 1404 ? -17.681 -28.995 -23.369 1.00 85.81 1404 MET A O 1
ATOM 11131 N N . ARG A 1 1405 ? -16.777 -27.148 -24.256 1.00 88.88 1405 ARG A N 1
ATOM 11132 C CA . ARG A 1 1405 ? -16.036 -27.844 -25.332 1.00 88.88 1405 ARG A CA 1
ATOM 11133 C C . ARG A 1 1405 ? -14.884 -28.724 -24.824 1.00 88.88 1405 ARG A C 1
ATOM 11135 O O . ARG A 1 1405 ? -14.454 -29.628 -25.541 1.00 88.88 1405 ARG A O 1
ATOM 11142 N N . ALA A 1 1406 ? -14.344 -28.463 -23.635 1.00 83.31 1406 ALA A N 1
ATOM 11143 C CA . ALA A 1 1406 ? -13.349 -29.320 -22.993 1.00 83.31 1406 ALA A CA 1
ATOM 11144 C C . ALA A 1 1406 ? -14.022 -30.526 -22.320 1.00 83.31 1406 ALA A C 1
ATOM 11146 O O . ALA A 1 1406 ? -13.652 -31.661 -22.606 1.00 83.31 1406 ALA A O 1
ATOM 11147 N N . ALA A 1 1407 ? -15.070 -30.296 -21.523 1.00 85.31 1407 ALA A N 1
ATOM 11148 C CA . ALA A 1 1407 ? -15.867 -31.347 -20.891 1.00 85.31 1407 ALA A CA 1
ATOM 11149 C C . ALA A 1 1407 ? -16.478 -32.308 -21.925 1.00 85.31 1407 ALA A C 1
ATOM 11151 O O . ALA A 1 1407 ? -16.387 -33.522 -21.759 1.00 85.31 1407 ALA A O 1
ATOM 11152 N N . TRP A 1 1408 ? -17.007 -31.788 -23.037 1.00 86.12 1408 TRP A N 1
ATOM 11153 C CA . TRP A 1 1408 ? -17.543 -32.608 -24.127 1.00 86.12 1408 TRP A CA 1
ATOM 11154 C C . TRP A 1 1408 ? -16.460 -33.438 -24.837 1.00 86.12 1408 TRP A C 1
ATOM 11156 O O . TRP A 1 1408 ? -16.692 -34.602 -25.156 1.00 86.12 1408 TRP A O 1
ATOM 11166 N N . ARG A 1 1409 ? -15.239 -32.905 -25.005 1.00 85.56 1409 ARG A N 1
ATOM 11167 C CA . ARG A 1 1409 ? -14.094 -33.691 -25.508 1.00 85.56 1409 ARG A CA 1
ATOM 11168 C C . ARG A 1 1409 ? -13.643 -34.775 -24.525 1.00 85.56 1409 ARG A C 1
ATOM 11170 O O . ARG A 1 1409 ? -13.300 -35.864 -24.967 1.00 85.56 1409 ARG A O 1
ATOM 11177 N N . VAL A 1 1410 ? -13.695 -34.524 -23.216 1.00 82.62 1410 VAL A N 1
ATOM 11178 C CA . VAL A 1 1410 ? -13.428 -35.550 -22.189 1.00 82.62 1410 VAL A CA 1
ATOM 11179 C C . VAL A 1 1410 ? -14.518 -36.630 -22.183 1.00 82.62 1410 VAL A C 1
ATOM 11181 O O . VAL A 1 1410 ? -14.199 -37.813 -22.080 1.00 82.62 1410 VAL A O 1
ATOM 11184 N N . GLN A 1 1411 ? -15.790 -36.263 -22.366 1.00 82.06 1411 GLN A N 1
ATOM 11185 C CA . GLN A 1 1411 ? -16.891 -37.219 -22.555 1.00 82.06 1411 GLN A CA 1
ATOM 11186 C C . GLN A 1 1411 ? -16.720 -38.060 -23.831 1.00 82.06 1411 GLN A C 1
ATOM 11188 O O . GLN A 1 1411 ? -16.898 -39.272 -23.786 1.00 82.06 1411 GLN A O 1
ATOM 11193 N N . LEU A 1 1412 ? -16.296 -37.460 -24.948 1.00 80.38 1412 LEU A N 1
ATOM 11194 C CA . LEU A 1 1412 ? -15.958 -38.192 -26.176 1.00 80.38 1412 LEU A CA 1
ATOM 11195 C C . LEU A 1 1412 ? -14.758 -39.135 -25.989 1.00 80.38 1412 LEU A C 1
ATOM 11197 O O . LEU A 1 1412 ? -14.807 -40.275 -26.440 1.00 80.38 1412 LEU A O 1
ATOM 11201 N N . ALA A 1 1413 ? -13.709 -38.709 -25.281 1.00 75.88 1413 ALA A N 1
ATOM 11202 C CA . ALA A 1 1413 ? -12.546 -39.552 -24.995 1.00 75.88 1413 ALA A CA 1
ATOM 11203 C C . ALA A 1 1413 ? -12.872 -40.722 -24.042 1.00 75.88 1413 ALA A C 1
ATOM 11205 O O . ALA A 1 1413 ? -12.361 -41.830 -24.213 1.00 75.88 1413 ALA A O 1
ATOM 11206 N N . THR A 1 1414 ? -13.747 -40.509 -23.054 1.00 75.06 1414 THR A N 1
ATOM 11207 C CA . THR A 1 1414 ? -14.219 -41.575 -22.145 1.00 75.06 1414 THR A CA 1
ATOM 11208 C C . THR A 1 1414 ? -15.228 -42.517 -22.811 1.00 75.06 1414 THR A C 1
ATOM 11210 O O . THR A 1 1414 ? -15.194 -43.722 -22.559 1.00 75.06 1414 THR A O 1
ATOM 11213 N N . ALA A 1 1415 ? -16.051 -42.026 -23.741 1.00 73.62 1415 ALA A N 1
ATOM 11214 C CA . ALA A 1 1415 ? -16.854 -42.873 -24.622 1.00 73.62 1415 ALA A CA 1
ATOM 11215 C C . ALA A 1 1415 ? -15.966 -43.737 -25.544 1.00 73.62 1415 ALA A C 1
ATOM 11217 O O . ALA A 1 1415 ? -16.146 -44.948 -25.613 1.00 73.62 1415 ALA A O 1
ATOM 11218 N N . ALA A 1 1416 ? -14.947 -43.155 -26.184 1.00 68.12 1416 ALA A N 1
ATOM 11219 C CA . ALA A 1 1416 ? -14.034 -43.888 -27.068 1.00 68.12 1416 ALA A CA 1
ATOM 11220 C C . ALA A 1 1416 ? -13.193 -44.954 -26.330 1.00 68.12 1416 ALA A C 1
ATOM 11222 O O . ALA A 1 1416 ? -13.004 -46.060 -26.837 1.00 68.12 1416 ALA A O 1
ATOM 11223 N N . SER A 1 1417 ? -12.722 -44.652 -25.114 1.00 62.69 1417 SER A N 1
ATOM 11224 C CA . SER A 1 1417 ? -11.949 -45.600 -24.288 1.00 62.69 1417 SER A CA 1
ATOM 11225 C C . SER A 1 1417 ? -12.799 -46.673 -23.597 1.00 62.69 1417 SER A C 1
ATOM 11227 O O . SER A 1 1417 ? -12.288 -47.750 -23.302 1.00 62.69 1417 SER A O 1
ATOM 11229 N N . SER A 1 1418 ? -14.097 -46.437 -23.374 1.00 53.34 1418 SER A N 1
ATOM 11230 C CA . SER A 1 1418 ? -15.021 -47.511 -22.971 1.00 53.34 1418 SER A CA 1
ATOM 11231 C C . SER A 1 1418 ? -15.421 -48.393 -24.160 1.00 53.34 1418 SER A C 1
ATOM 11233 O O . SER A 1 1418 ? -15.468 -49.612 -24.016 1.00 53.34 1418 SER A O 1
ATOM 11235 N N . GLY A 1 1419 ? -15.591 -47.807 -25.351 1.00 51.94 1419 GLY A N 1
ATOM 11236 C CA . GLY A 1 1419 ? -15.855 -48.522 -26.607 1.00 51.94 1419 GLY A CA 1
ATOM 11237 C C . GLY A 1 1419 ? -14.692 -49.361 -27.156 1.00 51.94 1419 GLY A C 1
ATOM 11238 O O . GLY A 1 1419 ? -14.879 -50.059 -28.142 1.00 51.94 1419 GLY A O 1
ATOM 11239 N N . THR A 1 1420 ? -13.511 -49.321 -26.530 1.00 47.47 1420 THR A N 1
ATOM 11240 C CA . THR A 1 1420 ? -12.340 -50.171 -26.847 1.00 47.47 1420 THR A CA 1
ATOM 11241 C C . THR A 1 1420 ? -12.048 -51.217 -25.757 1.00 47.47 1420 THR A C 1
ATOM 11243 O O . THR A 1 1420 ? -10.951 -51.768 -25.671 1.00 47.47 1420 THR A O 1
ATOM 11246 N N . ARG A 1 1421 ? -13.048 -51.508 -24.910 1.00 41.47 1421 ARG A N 1
ATOM 11247 C CA . ARG A 1 1421 ? -13.096 -52.678 -24.008 1.00 41.47 1421 ARG A CA 1
ATOM 11248 C C . ARG A 1 1421 ? -14.262 -53.634 -24.314 1.00 41.47 1421 ARG A C 1
ATOM 11250 O O . ARG A 1 1421 ? -14.590 -54.481 -23.482 1.00 41.47 1421 ARG A O 1
ATOM 11257 N N . GLN A 1 1422 ? -14.852 -53.490 -25.498 1.00 34.84 1422 GLN A N 1
ATOM 11258 C CA . GLN A 1 1422 ? -15.644 -54.506 -26.195 1.00 34.84 1422 GLN A CA 1
ATOM 11259 C C . GLN A 1 1422 ? -14.848 -54.975 -27.415 1.00 34.84 1422 GLN A C 1
ATOM 11261 O O . GLN A 1 1422 ? -15.001 -56.165 -27.753 1.00 34.84 1422 GLN A O 1
#

Secondary structure (DSSP, 8-state):
------------PPP--------PPPPP--------PPP----GGGTTTS------PPP------------------------------------------------------------------------------------------------------------S------------S----HHHHHHHHHHHHHHHHHHHHHHHHHHHHHHHS-THHHHHHHHHHHHHHHHHHHHHHHHHHHHHHHHHHHHHHHHHHHSSSSSSSSSTTTSTTTTSSSSSSTTHHHHHTTHHHHHHHHHHHHHHHHHHHHHHHHHHHHHHHHHHHHHHHHHHHHHHHHHHHHHHHHHHHHHHHHHHHHHH-HHHHHHHHHHHHHHHHHHHHHHHHHHHHHHHHHHHHHHHHHHHHHHHHHHHHHTT-------SHHHHHHHHHHHHHHHHHHHHHHHHHHHHHHHHHHHHHHHHHHHHHHHHHHHHHHHHHHHHHHHHHHHHHHHHHHHHHHHHHHHHHHHHHHHHHHHHHHHHHHHHHHHHHHHHHHHHHHHHHHHHHHHHHHHHHHHHHHHHHHHHHHHHHHHHHHHHHHHHHHHHHHHHHHHHHHHHHHHHHHHHHHHHHHHHHHHHHHHHHHHHHHHHHHHHHHHHHHHHHHHHHHHHHHHHHHHHHHHHHHHHHHHHHHHHHHHHHHHHHHHHHHHHHHHHHHHHHHHHHHHHHHHHHHHHHHHHHHHHHHTT-----------------TT-STTTTTHHHHHHHHHHHHHHHHHHHHHHHHHHHHHHHHHHHHHHHHHHHHHHHHHHHHHHHHHHHHHHHHTT-TTHHHHHHHHHHHHHHHHHHHHHHHHHHHHHHHHHHHHHHHHHHHHHHHHHHHHHHHHHHHHHHHHHHHHHHHHHHHHHHHHHHHHHHHHHHHHHHHHHHHHHHHHHHS---------SS-HHHHHHHHHHHHHHHHHHHHHHHHHHHHHHHHHHHHHHHHHHHHHHHHHHHHHHHHHHS------------HHHHHHHHHHHHHHHHHHHHHHHHHHHHHHHHHHHHHHHHHHHHHHHHHHHHHHHHHHHHHHHHHHHHHHHHHHHHHHHHHHHHHHHHHHHHHHHHHHHHHHHHHHHHHHTTSS----S----S-HHHHHHHHHHHHHHHHHHHHHHHHHHHHHHHHHHHHHHHHHHHHHHHHHHHHHHHHHHHHHHHHHHHHHHHHHHHHHHHHHHHTT-TT--SHHHHHHHHHHHHHHHHHHHHHHHHHHHHHHHHHHHHHHHHHHHHHHHHHHHHHHHHHHHHHHHHHHHHHHHHHHHHHHHHHHHHHHHHHHHHHHTT--------------S----S-TTTHHHHHHHHHHHHHHHHHHHHHHHHHHHHHHHHHHHHHHHHHHHHHHHHHHHHHHHHHHHHHHHHHTT--